Protein AF-0000000084986596 (afdb_homodimer)

Solvent-accessible surface area (backbone atoms only — not comparable to full-atom values): 40788 Å² total; per-residue (Å²): 70,68,64,52,49,47,31,69,56,69,35,67,42,30,62,68,53,48,14,64,75,69,70,44,53,62,66,57,46,50,54,54,50,50,54,34,36,76,72,42,49,28,40,78,75,45,69,48,71,80,78,77,75,69,92,58,93,64,82,66,45,54,24,35,29,71,33,40,79,55,36,28,26,33,6,26,28,46,56,96,50,27,42,31,39,27,33,22,34,72,68,61,53,74,77,42,74,51,74,44,78,50,62,91,86,61,51,71,64,58,54,51,47,51,52,53,51,51,51,51,52,46,41,63,74,64,73,60,57,74,86,40,46,65,26,32,6,39,21,32,57,54,70,61,37,37,74,71,61,60,36,48,71,52,63,88,51,65,43,55,55,76,59,33,48,61,50,22,69,75,70,72,44,55,51,45,74,46,47,34,58,52,25,42,42,50,20,41,48,71,54,45,37,88,89,47,85,47,69,40,27,33,36,28,35,40,52,38,59,62,56,48,38,26,32,29,54,79,72,32,80,50,42,41,70,65,54,46,20,28,35,52,40,58,29,36,46,33,73,80,44,58,75,25,84,88,78,69,45,36,10,25,35,35,66,51,52,17,42,48,37,47,23,52,54,45,47,73,48,64,34,70,82,56,22,44,49,50,29,70,72,61,51,96,53,95,63,68,56,21,53,46,40,47,59,66,52,45,78,55,74,31,66,54,56,50,50,52,49,44,57,22,26,52,44,46,44,32,36,52,50,34,48,40,28,42,49,18,50,65,32,39,33,39,38,41,70,42,65,72,19,63,68,52,44,50,51,44,51,59,48,31,56,76,76,43,54,70,73,62,53,69,27,54,46,68,54,69,68,47,77,90,52,49,16,46,16,6,26,38,48,25,44,46,60,55,32,34,71,48,47,68,98,70,66,66,52,48,48,31,69,56,69,37,70,41,31,61,67,54,49,15,64,75,68,70,45,53,61,66,54,46,50,53,55,50,49,54,33,35,76,70,40,49,28,40,78,76,45,68,48,73,79,80,79,72,70,91,59,92,64,81,65,45,54,23,34,28,72,33,41,77,56,37,28,27,33,6,26,29,46,56,96,48,28,43,29,38,27,33,20,35,70,67,61,54,74,78,40,72,50,72,46,78,52,63,90,86,62,52,72,64,58,54,50,49,51,51,52,51,53,49,52,52,46,40,62,73,62,72,62,58,76,87,41,45,64,26,30,6,39,20,32,56,54,69,62,38,38,74,72,61,62,35,48,68,54,60,87,50,66,42,55,56,76,58,32,48,61,50,22,70,74,69,70,43,56,50,45,74,44,48,33,57,54,25,43,42,50,19,40,47,73,57,45,38,89,89,47,86,47,69,40,28,32,37,30,36,40,49,40,59,61,58,49,36,28,32,30,54,79,71,32,79,50,42,41,70,62,53,46,20,28,36,52,41,57,29,35,46,34,73,80,44,59,76,24,85,88,79,70,45,37,9,25,36,34,67,52,53,18,42,47,37,46,22,51,54,45,46,74,47,62,34,71,83,54,22,44,49,47,29,70,73,61,50,97,54,96,62,68,57,21,54,45,42,46,62,67,51,46,77,54,73,30,64,55,56,51,51,52,47,45,54,23,25,52,45,46,44,32,37,50,51,32,47,42,28,42,49,18,48,66,33,39,34,38,39,42,71,44,65,71,17,62,67,52,46,50,53,44,51,58,46,31,57,77,76,44,54,71,72,62,53,70,28,54,45,69,54,70,67,48,78,90,53,50,16,45,16,8,27,38,48,25,44,46,60,54,31,34,71,49,46,68,97

Sequence (786 aa):
MQILKLLRQDGPTSRIDISRSLELTRAAVTIITNEMIESGILYKKGEVSTAGKKPTRGRKKVLIDINPNYKFTFGVVVDRGVVSVGLSNLNGEVLGKRSERLPDLFDVGRMLDSIINHVRDIKAESCLGSEQILGLGLCIPTRHFKELGVIQGDRQRMDFTALSEPLQKALGFPVVVEELVNSLALANIDFGYPEDKKPRNMVFVRYRKDITSSVIIDNQIYFGVHNRAAQFAHTVYDVQGDLCELCGQRGCVSTKISGAALTAQIDSIYSSEQTPILYSVLGDTSIAPGQRVLNEQQLFGDESIKRILAEASRYLAVAILNTVRMFDPEKIVFFGKMLENPALVDCVKQNLANYLDAETMSLLSVSKIKTKAIYLAGCSVAIRDLFIKKGALMQILKLLRQDGPTSRIDISRSLELTRAAVTIITNEMIESGILYKKGEVSTAGKKPTRGRKKVLIDINPNYKFTFGVVVDRGVVSVGLSNLNGEVLGKRSERLPDLFDVGRMLDSIINHVRDIKAESCLGSEQILGLGLCIPTRHFKELGVIQGDRQRMDFTALSEPLQKALGFPVVVEELVNSLALANIDFGYPEDKKPRNMVFVRYRKDITSSVIIDNQIYFGVHNRAAQFAHTVYDVQGDLCELCGQRGCVSTKISGAALTAQIDSIYSSEQTPILYSVLGDTSIAPGQRVLNEQQLFGDESIKRILAEASRYLAVAILNTVRMFDPEKIVFFGKMLENPALVDCVKQNLANYLDAETMSLLSVSKIKTKAIYLAGCSVAIRDLFIKKGAL

Structure (mmCIF, N/CA/C/O backbone):
data_AF-0000000084986596-model_v1
#
loop_
_entity.id
_entity.type
_entity.pdbx_description
1 polymer 'ROK family protein'
#
loop_
_atom_site.group_PDB
_atom_site.id
_atom_site.type_symbol
_atom_site.label_atom_id
_atom_site.label_alt_id
_atom_site.label_comp_id
_atom_site.label_asym_id
_atom_site.label_entity_id
_atom_site.label_seq_id
_atom_site.pdbx_PDB_ins_code
_atom_site.Cartn_x
_atom_site.Cartn_y
_atom_site.Cartn_z
_atom_site.occupancy
_atom_site.B_iso_or_equiv
_atom_site.auth_seq_id
_atom_site.auth_comp_id
_atom_site.auth_asym_id
_atom_site.auth_atom_id
_atom_site.pdbx_PDB_model_num
ATOM 1 N N . MET A 1 1 ? -22.609 -13.445 0.34 1 84.31 1 MET A N 1
ATOM 2 C CA . MET A 1 1 ? -21.266 -13.086 -0.103 1 84.31 1 MET A CA 1
ATOM 3 C C . MET A 1 1 ? -20.359 -12.836 1.09 1 84.31 1 MET A C 1
ATOM 5 O O . MET A 1 1 ? -19.297 -13.445 1.198 1 84.31 1 MET A O 1
ATOM 9 N N . GLN A 1 2 ? -20.812 -12.133 2.031 1 87.56 2 GLN A N 1
ATOM 10 C CA . GLN A 1 2 ? -19.969 -11.75 3.148 1 87.56 2 GLN A CA 1
ATOM 11 C C . GLN A 1 2 ? -19.641 -12.945 4.035 1 87.56 2 GLN A C 1
ATOM 13 O O . GLN A 1 2 ? -18.531 -13.062 4.551 1 87.56 2 GLN A O 1
ATOM 18 N N . ILE A 1 3 ? -20.578 -13.812 4.215 1 92.5 3 ILE A N 1
ATOM 19 C CA . ILE A 1 3 ? -20.359 -15.008 5.027 1 92.5 3 ILE A CA 1
ATOM 20 C C . ILE A 1 3 ? -19.312 -15.898 4.363 1 92.5 3 ILE A C 1
ATOM 22 O O . ILE A 1 3 ? -18.406 -16.406 5.027 1 92.5 3 ILE A O 1
ATOM 26 N N . LEU A 1 4 ? -19.391 -16.094 3.045 1 93.69 4 LEU A N 1
ATOM 27 C CA . LEU A 1 4 ? -18.438 -16.922 2.312 1 93.69 4 LEU A CA 1
ATOM 28 C C . LEU A 1 4 ? -17.031 -16.328 2.406 1 93.69 4 LEU A C 1
ATOM 30 O O . LEU A 1 4 ? -16.062 -17.078 2.578 1 93.69 4 LEU A O 1
ATOM 34 N N . LYS A 1 5 ? -17 -15.039 2.279 1 92.5 5 LYS A N 1
ATOM 35 C CA . LYS A 1 5 ? -15.711 -14.367 2.402 1 92.5 5 LYS A CA 1
ATOM 36 C C . LYS A 1 5 ? -15.094 -14.617 3.777 1 92.5 5 LYS A C 1
ATOM 38 O O . LYS A 1 5 ? -13.898 -14.898 3.887 1 92.5 5 LYS A O 1
ATOM 43 N N . LEU A 1 6 ? -15.938 -14.484 4.762 1 92.31 6 LEU A N 1
ATOM 44 C CA . LEU A 1 6 ? -15.484 -14.68 6.133 1 92.31 6 LEU A CA 1
ATOM 45 C C . LEU A 1 6 ? -14.977 -16.109 6.336 1 92.31 6 LEU A C 1
ATOM 47 O O . LEU A 1 6 ? -13.898 -16.312 6.887 1 92.31 6 LEU A O 1
ATOM 51 N N . LEU A 1 7 ? -15.742 -17.078 5.883 1 92.44 7 LEU A N 1
ATOM 52 C CA . LEU A 1 7 ? -15.375 -18.484 6.055 1 92.44 7 LEU A CA 1
ATOM 53 C C . LEU A 1 7 ? -14.117 -18.812 5.262 1 92.44 7 LEU A C 1
ATOM 55 O O . LEU A 1 7 ? -13.297 -19.625 5.699 1 92.44 7 LEU A O 1
ATOM 59 N N . ARG A 1 8 ? -14 -18.234 4.078 1 91.94 8 ARG A N 1
ATOM 60 C CA . ARG A 1 8 ? -12.812 -18.453 3.264 1 91.94 8 ARG A CA 1
ATOM 61 C C . ARG A 1 8 ? -11.562 -17.922 3.957 1 91.94 8 ARG A C 1
ATOM 63 O O . ARG A 1 8 ? -10.5 -18.547 3.9 1 91.94 8 ARG A O 1
ATOM 70 N N . GLN A 1 9 ? -11.695 -16.844 4.594 1 90.31 9 GLN A N 1
ATOM 71 C CA . GLN A 1 9 ? -10.578 -16.156 5.238 1 90.31 9 GLN A CA 1
ATOM 72 C C . GLN A 1 9 ? -10.258 -16.797 6.59 1 90.31 9 GLN A C 1
ATOM 74 O O . GLN A 1 9 ? -9.094 -17.047 6.906 1 90.31 9 GLN A O 1
ATOM 79 N N . ASP A 1 10 ? -11.289 -17.109 7.406 1 89.62 10 ASP A N 1
ATOM 80 C CA . ASP A 1 10 ? -11.07 -17.453 8.805 1 89.62 10 ASP A CA 1
ATOM 81 C C . ASP A 1 10 ? -11.234 -18.953 9.031 1 89.62 10 ASP A C 1
ATOM 83 O O . ASP A 1 10 ? -10.836 -19.484 10.07 1 89.62 10 ASP A O 1
ATOM 87 N N . GLY A 1 11 ? -11.727 -19.625 8.055 1 90.31 11 GLY A N 1
ATOM 88 C CA . GLY A 1 11 ? -12.016 -21.031 8.242 1 90.31 11 GLY A CA 1
ATOM 89 C C . GLY A 1 11 ? -13.32 -21.281 8.977 1 90.31 11 GLY A C 1
ATOM 90 O O . GLY A 1 11 ? -14.18 -20.406 9.039 1 90.31 11 GLY A O 1
ATOM 91 N N . PRO A 1 12 ? -13.461 -22.531 9.469 1 92 12 PRO A N 1
ATOM 92 C CA . PRO A 1 12 ? -14.695 -22.875 10.18 1 92 12 PRO A CA 1
ATOM 93 C C . PRO A 1 12 ? -15.016 -21.906 11.305 1 92 12 PRO A C 1
ATOM 95 O O . PRO A 1 12 ? -14.141 -21.594 12.125 1 92 12 PRO A O 1
ATOM 98 N N . THR A 1 13 ? -16.266 -21.406 11.336 1 93.31 13 THR A N 1
ATOM 99 C CA . THR A 1 13 ? -16.672 -20.344 12.258 1 93.31 13 THR A CA 1
ATOM 100 C C . THR A 1 13 ? -18.078 -20.609 12.789 1 93.31 13 THR A C 1
ATOM 102 O O . THR A 1 13 ? -18.922 -21.141 12.078 1 93.31 13 THR A O 1
ATOM 105 N N . SER A 1 14 ? -18.297 -20.219 14.039 1 94.31 14 SER A N 1
ATOM 106 C CA . SER A 1 14 ? -19.625 -20.375 14.617 1 94.31 14 SER A CA 1
ATOM 107 C C . SER A 1 14 ? -20.562 -19.281 14.156 1 94.31 14 SER A C 1
ATOM 109 O O . SER A 1 14 ? -20.109 -18.188 13.773 1 94.31 14 SER A O 1
ATOM 111 N N . ARG A 1 15 ? -21.844 -19.594 14.234 1 93.88 15 ARG A N 1
ATOM 112 C CA . ARG A 1 15 ? -22.844 -18.625 13.828 1 93.88 15 ARG A CA 1
ATOM 113 C C . ARG A 1 15 ? -22.75 -17.359 14.688 1 93.88 15 ARG A C 1
ATOM 115 O O . ARG A 1 15 ? -22.938 -16.25 14.188 1 93.88 15 ARG A O 1
ATOM 122 N N . ILE A 1 16 ? -22.453 -17.547 15.898 1 93.06 16 ILE A N 1
ATOM 123 C CA . ILE A 1 16 ? -22.344 -16.406 16.812 1 93.06 16 ILE A CA 1
ATOM 124 C C . ILE A 1 16 ? -21.172 -15.523 16.391 1 93.06 16 ILE A C 1
ATOM 126 O O . ILE A 1 16 ? -21.281 -14.297 16.375 1 93.06 16 ILE A O 1
ATOM 130 N N . ASP A 1 17 ? -20.141 -16.172 16.047 1 93.69 17 ASP A N 1
ATOM 131 C CA . ASP A 1 17 ? -18.953 -15.414 15.633 1 93.69 17 ASP A CA 1
ATOM 132 C C . ASP A 1 17 ? -19.188 -14.734 14.289 1 93.69 17 ASP A C 1
ATOM 134 O O . ASP A 1 17 ? -18.688 -13.625 14.055 1 93.69 17 ASP A O 1
ATOM 138 N N . ILE A 1 18 ? -19.859 -15.336 13.438 1 95.06 18 ILE A N 1
ATOM 139 C CA . ILE A 1 18 ? -20.219 -14.727 12.156 1 95.06 18 ILE A CA 1
ATOM 140 C C . ILE A 1 18 ? -21.047 -13.477 12.391 1 95.06 18 ILE A C 1
ATOM 142 O O . ILE A 1 18 ? -20.781 -12.422 11.797 1 95.06 18 ILE A O 1
ATOM 146 N N . SER A 1 19 ? -22.016 -13.617 13.219 1 94.31 19 SER A N 1
ATOM 147 C CA . SER A 1 19 ? -22.875 -12.492 13.562 1 94.31 19 SER A CA 1
ATOM 148 C C . SER A 1 19 ? -22.062 -11.32 14.102 1 94.31 19 SER A C 1
ATOM 150 O O . SER A 1 19 ? -22.266 -10.18 13.695 1 94.31 19 SER A O 1
ATOM 152 N N . ARG A 1 20 ? -21.188 -11.617 14.953 1 92.44 20 ARG A N 1
ATOM 153 C CA . ARG A 1 20 ? -20.344 -10.602 15.57 1 92.44 20 ARG A CA 1
ATOM 154 C C . ARG A 1 20 ? -19.438 -9.938 14.539 1 92.44 20 ARG A C 1
ATOM 156 O O . ARG A 1 20 ? -19.359 -8.711 14.469 1 92.44 20 ARG A O 1
ATOM 163 N N . SER A 1 21 ? -18.828 -10.734 13.719 1 91.94 21 SER A N 1
ATOM 164 C CA . SER A 1 21 ? -17.844 -10.25 12.766 1 91.94 21 SER A CA 1
ATOM 165 C C . SER A 1 21 ? -18.5 -9.414 11.672 1 91.94 21 SER A C 1
ATOM 167 O O . SER A 1 21 ? -17.922 -8.422 11.211 1 91.94 21 SER A O 1
ATOM 169 N N . LEU A 1 22 ? -19.656 -9.789 11.281 1 91.25 22 LEU A N 1
ATOM 170 C CA . LEU A 1 22 ? -20.297 -9.125 10.156 1 91.25 22 LEU A CA 1
ATOM 171 C C . LEU A 1 22 ? -21.328 -8.109 10.633 1 91.25 22 LEU A C 1
ATOM 173 O O . LEU A 1 22 ? -21.938 -7.402 9.828 1 91.25 22 LEU A O 1
ATOM 177 N N . GLU A 1 23 ? -21.5 -8.102 11.961 1 89.06 23 GLU A N 1
ATOM 178 C CA . GLU A 1 23 ? -22.469 -7.195 12.562 1 89.06 23 GLU A CA 1
ATOM 179 C C . GLU A 1 23 ? -23.875 -7.438 12 1 89.06 23 GLU A C 1
ATOM 181 O O . GLU A 1 23 ? -24.562 -6.496 11.594 1 89.06 23 GLU A O 1
ATOM 186 N N . LEU A 1 24 ? -24.203 -8.656 11.875 1 88.94 24 LEU A N 1
ATOM 187 C CA . LEU A 1 24 ? -25.531 -9.102 11.5 1 88.94 24 LEU A CA 1
ATOM 188 C C . LEU A 1 24 ? -26.281 -9.68 12.703 1 88.94 24 LEU A C 1
ATOM 190 O O . LEU A 1 24 ? -25.656 -10.094 13.68 1 88.94 24 LEU A O 1
ATOM 194 N N . THR A 1 25 ? -27.531 -9.648 12.617 1 91.88 25 THR A N 1
ATOM 195 C CA . THR A 1 25 ? -28.297 -10.258 13.695 1 91.88 25 THR A CA 1
ATOM 196 C C . THR A 1 25 ? -28.156 -11.781 13.68 1 91.88 25 THR A C 1
ATOM 198 O O . THR A 1 25 ? -27.938 -12.375 12.625 1 91.88 25 THR A O 1
ATOM 201 N N . ARG A 1 26 ? -28.281 -12.336 14.812 1 92.81 26 ARG A N 1
ATOM 202 C CA . ARG A 1 26 ? -28.188 -13.789 14.945 1 92.81 26 ARG A CA 1
ATOM 203 C C . ARG A 1 26 ? -29.266 -14.484 14.117 1 92.81 26 ARG A C 1
ATOM 205 O O . ARG A 1 26 ? -29.016 -15.523 13.5 1 92.81 26 ARG A O 1
ATOM 212 N N . ALA A 1 27 ? -30.375 -13.93 14.109 1 94.06 27 ALA A N 1
ATOM 213 C CA . ALA A 1 27 ? -31.484 -14.5 13.352 1 94.06 27 ALA A CA 1
ATOM 214 C C . ALA A 1 27 ? -31.188 -14.516 11.859 1 94.06 27 ALA A C 1
ATOM 216 O O . ALA A 1 27 ? -31.422 -15.516 11.18 1 94.06 27 ALA A O 1
ATOM 217 N N . ALA A 1 28 ? -30.672 -13.461 11.406 1 93.88 28 ALA A N 1
ATOM 218 C CA . ALA A 1 28 ? -30.328 -13.344 9.992 1 93.88 28 ALA A CA 1
ATOM 219 C C . ALA A 1 28 ? -29.266 -14.359 9.602 1 93.88 28 ALA A C 1
ATOM 221 O O . ALA A 1 28 ? -29.375 -15.023 8.57 1 93.88 28 ALA A O 1
ATOM 222 N N . VAL A 1 29 ? -28.312 -14.461 10.453 1 95.88 29 VAL A N 1
ATOM 223 C CA . VAL A 1 29 ? -27.219 -15.398 10.195 1 95.88 29 VAL A CA 1
ATOM 224 C C . VAL A 1 29 ? -27.766 -16.828 10.164 1 95.88 29 VAL A C 1
ATOM 226 O O . VAL A 1 29 ? -27.391 -17.625 9.289 1 95.88 29 VAL A O 1
ATOM 229 N N . THR A 1 30 ? -28.625 -17.109 11.047 1 94.5 30 THR A N 1
ATOM 230 C CA . THR A 1 30 ? -29.203 -18.438 11.125 1 94.5 30 THR A CA 1
ATOM 231 C C . THR A 1 30 ? -30 -18.766 9.867 1 94.5 30 THR A C 1
ATOM 233 O O . THR A 1 30 ? -29.844 -19.844 9.289 1 94.5 30 THR A O 1
ATOM 236 N N . ILE A 1 31 ? -30.766 -17.844 9.438 1 96 31 ILE A N 1
ATOM 237 C CA . ILE A 1 31 ? -31.594 -18.047 8.258 1 96 31 ILE A CA 1
ATOM 238 C C . ILE A 1 31 ? -30.719 -18.25 7.027 1 96 31 ILE A C 1
ATOM 240 O O . ILE A 1 31 ? -30.891 -19.219 6.285 1 96 31 ILE A O 1
ATOM 244 N N . ILE A 1 32 ? -29.766 -17.422 6.855 1 95.12 32 ILE A N 1
ATOM 245 C CA . ILE A 1 32 ? -28.922 -17.438 5.672 1 95.12 32 ILE A CA 1
ATOM 246 C C . ILE A 1 32 ? -28.062 -18.703 5.664 1 95.12 32 ILE A C 1
ATOM 248 O O . ILE A 1 32 ? -27.953 -19.375 4.637 1 95.12 32 ILE A O 1
ATOM 252 N N . THR A 1 33 ? -27.562 -19.047 6.805 1 95.5 33 THR A N 1
ATOM 253 C CA . THR A 1 33 ? -26.672 -20.203 6.859 1 95.5 33 THR A CA 1
ATOM 254 C C . THR A 1 33 ? -27.469 -21.5 6.684 1 95.5 33 THR A C 1
ATOM 256 O O . THR A 1 33 ? -26.984 -22.453 6.07 1 95.5 33 THR A O 1
ATOM 259 N N . ASN A 1 34 ? -28.625 -21.5 7.195 1 95.5 34 ASN A N 1
ATOM 260 C CA . ASN A 1 34 ? -29.453 -22.688 7 1 95.5 34 ASN A CA 1
ATOM 261 C C . ASN A 1 34 ? -29.797 -22.891 5.527 1 95.5 34 ASN A C 1
ATOM 263 O O . ASN A 1 34 ? -29.781 -24.016 5.031 1 95.5 34 ASN A O 1
ATOM 267 N N . GLU A 1 35 ? -30.094 -21.891 4.895 1 95.81 35 GLU A N 1
ATOM 268 C CA . GLU A 1 35 ? -30.375 -21.969 3.463 1 95.81 35 GLU A CA 1
ATOM 269 C C . GLU A 1 35 ? -29.156 -22.469 2.691 1 95.81 35 GLU A C 1
ATOM 271 O O . GLU A 1 35 ? -29.297 -23.297 1.785 1 95.81 35 GLU A O 1
ATOM 276 N N . MET A 1 36 ? -28.031 -22.062 3.066 1 95.94 36 MET A N 1
ATOM 277 C CA . MET A 1 36 ? -26.797 -22.422 2.389 1 95.94 36 MET A CA 1
ATOM 278 C C . MET A 1 36 ? -26.422 -23.875 2.691 1 95.94 36 MET A C 1
ATOM 280 O O . MET A 1 36 ? -25.859 -24.562 1.843 1 95.94 36 MET A O 1
ATOM 284 N N . ILE A 1 37 ? -26.766 -24.328 3.85 1 95.56 37 ILE A N 1
ATOM 285 C CA . ILE A 1 37 ? -26.516 -25.703 4.223 1 95.56 37 ILE A CA 1
ATOM 286 C C . ILE A 1 37 ? -27.453 -26.625 3.449 1 95.56 37 ILE A C 1
ATOM 288 O O . ILE A 1 37 ? -27.031 -27.672 2.934 1 95.56 37 ILE A O 1
ATOM 292 N N . GLU A 1 38 ? -28.641 -26.219 3.369 1 95.69 38 GLU A N 1
ATOM 293 C CA . GLU A 1 38 ? -29.625 -27 2.639 1 95.69 38 GLU A CA 1
ATOM 294 C C . GLU A 1 38 ? -29.266 -27.125 1.164 1 95.69 38 GLU A C 1
ATOM 296 O O . GLU A 1 38 ? -29.5 -28.156 0.542 1 95.69 38 GLU A O 1
ATOM 301 N N . SER A 1 39 ? -28.656 -26.109 0.669 1 95.31 39 SER A N 1
ATOM 302 C CA . SER A 1 39 ? -28.281 -26.094 -0.739 1 95.31 39 SER A CA 1
ATOM 303 C C . SER A 1 39 ? -26.938 -26.797 -0.949 1 95.31 39 SER A C 1
ATOM 305 O O . SER A 1 39 ? -26.469 -26.906 -2.082 1 95.31 39 SER A O 1
ATOM 307 N N . GLY A 1 40 ? -26.234 -27.172 0.107 1 95.25 40 GLY A N 1
ATOM 308 C CA . GLY A 1 40 ? -24.969 -27.906 0.02 1 95.25 40 GLY A CA 1
ATOM 309 C C . GLY A 1 40 ? -23.766 -27 -0.045 1 95.25 40 GLY A C 1
ATOM 310 O O . GLY A 1 40 ? -22.625 -27.484 -0.158 1 95.25 40 GLY A O 1
ATOM 311 N N . ILE A 1 41 ? -23.938 -25.703 0.02 1 96.5 41 ILE A N 1
ATOM 312 C CA . ILE A 1 41 ? -22.859 -24.734 -0.079 1 96.5 41 ILE A CA 1
ATOM 313 C C . ILE A 1 41 ? -22.016 -24.766 1.193 1 96.5 41 ILE A C 1
ATOM 315 O O . ILE A 1 41 ? -20.781 -24.719 1.131 1 96.5 41 ILE A O 1
ATOM 319 N N . LEU A 1 42 ? -22.688 -24.797 2.324 1 96.56 42 LEU A N 1
ATOM 320 C CA . LEU A 1 42 ? -22.047 -24.906 3.631 1 96.56 42 LEU A CA 1
ATOM 321 C C . LEU A 1 42 ? -22.328 -26.266 4.266 1 96.56 42 LEU A C 1
ATOM 323 O O . LEU A 1 42 ? -23.219 -26.984 3.814 1 96.56 42 LEU A O 1
ATOM 327 N N . TYR A 1 43 ? -21.531 -26.609 5.262 1 95.25 43 TYR A N 1
ATOM 328 C CA . TYR A 1 43 ? -21.766 -27.812 6.047 1 95.25 43 TYR A CA 1
ATOM 329 C C . TYR A 1 43 ? -21.359 -27.609 7.5 1 95.25 43 TYR A C 1
ATOM 331 O O . TYR A 1 43 ? -20.594 -26.688 7.809 1 95.25 43 TYR A O 1
ATOM 339 N N . LYS A 1 44 ? -21.875 -28.453 8.32 1 93.69 44 LYS A N 1
ATOM 340 C CA . LYS A 1 44 ? -21.5 -28.422 9.734 1 93.69 44 LYS A CA 1
ATOM 341 C C . LYS A 1 44 ? -20.234 -29.234 9.984 1 93.69 44 LYS A C 1
ATOM 343 O O . LYS A 1 44 ? -20.188 -30.422 9.688 1 93.69 44 LYS A O 1
ATOM 348 N N . LYS A 1 45 ? -19.094 -28.594 10.258 1 87.06 45 LYS A N 1
ATOM 349 C CA . LYS A 1 45 ? -17.812 -29.266 10.438 1 87.06 45 LYS A CA 1
ATOM 350 C C . LYS A 1 45 ? -17.719 -29.938 11.805 1 87.06 45 LYS A C 1
ATOM 352 O O . LYS A 1 45 ? -17.047 -30.953 11.953 1 87.06 45 LYS A O 1
ATOM 357 N N . GLY A 1 46 ? -18.281 -29.5 12.836 1 79.25 46 GLY A N 1
ATOM 358 C CA . GLY A 1 46 ? -18.234 -30.094 14.156 1 79.25 46 GLY A CA 1
ATOM 359 C C . GLY A 1 46 ? -18.5 -29.094 15.273 1 79.25 46 GLY A C 1
ATOM 360 O O . GLY A 1 46 ? -18.953 -27.984 15.016 1 79.25 46 GLY A O 1
ATOM 361 N N . GLU A 1 47 ? -18.438 -29.766 16.484 1 69.75 47 GLU A N 1
ATOM 362 C CA . GLU A 1 47 ? -18.703 -28.969 17.672 1 69.75 47 GLU A CA 1
ATOM 363 C C . GLU A 1 47 ? -17.422 -28.672 18.438 1 69.75 47 GLU A C 1
ATOM 365 O O . GLU A 1 47 ? -16.5 -29.5 18.469 1 69.75 47 GLU A O 1
ATOM 370 N N . VAL A 1 48 ? -16.953 -27.453 18.5 1 63.94 48 VAL A N 1
ATOM 371 C CA . VAL A 1 48 ? -15.789 -27.125 19.328 1 63.94 48 VAL A CA 1
ATOM 372 C C . VAL A 1 48 ? -16.234 -26.766 20.734 1 63.94 48 VAL A C 1
ATOM 374 O O . VAL A 1 48 ? -17.234 -26.047 20.922 1 63.94 48 VAL A O 1
ATOM 377 N N . SER A 1 49 ? -15.508 -27.547 21.703 1 54.94 49 SER A N 1
ATOM 378 C CA . SER A 1 49 ? -15.758 -27.219 23.109 1 54.94 49 SER A CA 1
ATOM 379 C C . SER A 1 49 ? -15.102 -25.906 23.5 1 54.94 49 SER A C 1
ATOM 381 O O . SER A 1 49 ? -14.039 -25.547 22.984 1 54.94 49 SER A O 1
ATOM 383 N N . THR A 1 50 ? -15.602 -24.953 23.844 1 47.22 50 THR A N 1
ATOM 384 C CA . THR A 1 50 ? -14.914 -23.781 24.375 1 47.22 50 THR A CA 1
ATOM 385 C C . THR A 1 50 ? -13.914 -24.188 25.453 1 47.22 50 THR A C 1
ATOM 387 O O . THR A 1 50 ? -14.281 -24.828 26.438 1 47.22 50 THR A O 1
ATOM 390 N N . ALA A 1 51 ? -12.531 -24.359 25.109 1 40.97 51 ALA A N 1
ATOM 391 C CA . ALA A 1 51 ? -11.484 -24.828 26.016 1 40.97 51 ALA A CA 1
ATOM 392 C C . ALA A 1 51 ? -11.633 -24.219 27.406 1 40.97 51 ALA A C 1
ATOM 394 O O . ALA A 1 51 ? -11.031 -24.703 28.359 1 40.97 51 ALA A O 1
ATOM 395 N N . GLY A 1 52 ? -11.508 -22.984 27.672 1 36.03 52 GLY A N 1
ATOM 396 C CA . GLY A 1 52 ? -11.156 -22.453 28.969 1 36.03 52 GLY A CA 1
ATOM 397 C C . GLY A 1 52 ? -12.008 -23.031 30.094 1 36.03 52 GLY A C 1
ATOM 398 O O . GLY A 1 52 ? -11.492 -23.406 31.156 1 36.03 52 GLY A O 1
ATOM 399 N N . LYS A 1 53 ? -13.047 -22.219 30.766 1 39.66 53 LYS A N 1
ATOM 400 C CA . LYS A 1 53 ? -13.516 -22.391 32.125 1 39.66 53 LYS A CA 1
ATOM 401 C C . LYS A 1 53 ? -14.031 -23.812 32.375 1 39.66 53 LYS A C 1
ATOM 403 O O . LYS A 1 53 ? -14.297 -24.547 31.406 1 39.66 53 LYS A O 1
ATOM 408 N N . LYS A 1 54 ? -14.5 -24.031 33.562 1 39.06 54 LYS A N 1
ATOM 409 C CA . LYS A 1 54 ? -15.133 -25.172 34.219 1 39.06 54 LYS A CA 1
ATOM 410 C C . LYS A 1 54 ? -16 -25.953 33.25 1 39.06 54 LYS A C 1
ATOM 412 O O . LYS A 1 54 ? -16.609 -25.391 32.344 1 39.06 54 LYS A O 1
ATOM 417 N N . PRO A 1 55 ? -15.812 -27.25 33.188 1 41.47 55 PRO A N 1
ATOM 418 C CA . PRO A 1 55 ? -16.766 -28.156 32.531 1 41.47 55 PRO A CA 1
ATOM 419 C C . PRO A 1 55 ? -18.188 -27.609 32.531 1 41.47 55 PRO A C 1
ATOM 421 O O . PRO A 1 55 ? -19.156 -28.375 32.5 1 41.47 55 PRO A O 1
ATOM 424 N N . THR A 1 56 ? -18.438 -26.344 32.938 1 41.22 56 THR A N 1
ATOM 425 C CA . THR A 1 56 ? -19.844 -26.016 33.062 1 41.22 56 THR A CA 1
ATOM 426 C C . THR A 1 56 ? -20.578 -26.234 31.734 1 41.22 56 THR A C 1
ATOM 428 O O . THR A 1 56 ? -19.953 -26.25 30.672 1 41.22 56 THR A O 1
ATOM 431 N N . ARG A 1 57 ? -21.969 -26.406 31.766 1 42.34 57 ARG A N 1
ATOM 432 C CA . ARG A 1 57 ? -23.047 -26.547 30.781 1 42.34 57 ARG A CA 1
ATOM 433 C C . ARG A 1 57 ? -22.828 -25.609 29.594 1 42.34 57 ARG A C 1
ATOM 435 O O . ARG A 1 57 ? -23.453 -24.562 29.516 1 42.34 57 ARG A O 1
ATOM 442 N N . GLY A 1 58 ? -21.641 -25.234 29.328 1 47.53 58 GLY A N 1
ATOM 443 C CA . GLY A 1 58 ? -21.594 -24.219 28.281 1 47.53 58 GLY A CA 1
ATOM 444 C C . GLY A 1 58 ? -21.891 -24.781 26.906 1 47.53 58 GLY A C 1
ATOM 445 O O . GLY A 1 58 ? -21.531 -25.906 26.594 1 47.53 58 GLY A O 1
ATOM 446 N N . ARG A 1 59 ? -22.969 -24.406 26.188 1 55.06 59 ARG A N 1
ATOM 447 C CA . ARG A 1 59 ? -23.5 -24.734 24.859 1 55.06 59 ARG A CA 1
ATOM 448 C C . ARG A 1 59 ? -22.391 -24.859 23.828 1 55.06 59 ARG A C 1
ATOM 450 O O . ARG A 1 59 ? -21.531 -24 23.734 1 55.06 59 ARG A O 1
ATOM 457 N N . LYS A 1 60 ? -22.094 -26.016 23.375 1 66.06 60 LYS A N 1
ATOM 458 C CA . LYS A 1 60 ? -21.203 -26.406 22.281 1 66.06 60 LYS A CA 1
ATOM 459 C C . LYS A 1 60 ? -21.484 -25.594 21.031 1 66.06 60 LYS A C 1
ATOM 461 O O . LYS A 1 60 ? -22.641 -25.422 20.641 1 66.06 60 LYS A O 1
ATOM 466 N N . LYS A 1 61 ? -20.453 -24.719 20.578 1 81.06 61 LYS A N 1
ATOM 467 C CA . LYS A 1 61 ? -20.625 -23.922 19.359 1 81.06 61 LYS A CA 1
ATOM 468 C C . LYS A 1 61 ? -20.422 -24.766 18.109 1 81.06 61 LYS A C 1
ATOM 470 O O . LYS A 1 61 ? -19.438 -25.5 18 1 81.06 61 LYS A O 1
ATOM 475 N N . VAL A 1 62 ? -21.484 -24.969 17.344 1 90 62 VAL A N 1
ATOM 476 C CA . VAL A 1 62 ? -21.406 -25.656 16.062 1 90 62 VAL A CA 1
ATOM 477 C C . VAL A 1 62 ? -20.672 -24.797 15.047 1 90 62 VAL A C 1
ATOM 479 O O . VAL A 1 62 ? -21.031 -23.641 14.836 1 90 62 VAL A O 1
ATOM 482 N N . LEU A 1 63 ? -19.578 -25.391 14.477 1 94.62 63 LEU A N 1
ATOM 483 C CA . LEU A 1 63 ? -18.844 -24.672 13.453 1 94.62 63 LEU A CA 1
ATOM 484 C C . LEU A 1 63 ? -19.375 -24.984 12.062 1 94.62 63 LEU A C 1
ATOM 486 O O . LEU A 1 63 ? -19.734 -26.141 11.781 1 94.62 63 LEU A O 1
ATOM 490 N N . ILE A 1 64 ? -19.484 -23.984 11.266 1 95.31 64 ILE A N 1
ATOM 491 C CA . ILE A 1 64 ? -19.891 -24.172 9.875 1 95.31 64 ILE A CA 1
ATOM 492 C C . ILE A 1 64 ? -18.75 -23.734 8.953 1 95.31 64 ILE A C 1
ATOM 494 O O . ILE A 1 64 ? -17.938 -22.891 9.312 1 95.31 64 ILE A O 1
ATOM 498 N N . ASP A 1 65 ? -18.688 -24.391 7.789 1 95.44 65 ASP A N 1
ATOM 499 C CA . ASP A 1 65 ? -17.656 -24.078 6.801 1 95.44 65 ASP A CA 1
ATOM 500 C C . ASP A 1 65 ? -18.172 -24.328 5.379 1 95.44 65 ASP A C 1
ATOM 502 O O . ASP A 1 65 ? -19.266 -24.859 5.191 1 95.44 65 ASP A O 1
ATOM 506 N N . ILE A 1 66 ? -17.406 -23.844 4.457 1 95.56 66 ILE A N 1
ATOM 507 C CA . ILE A 1 66 ? -17.719 -24.078 3.051 1 95.56 66 ILE A CA 1
ATOM 508 C C . ILE A 1 66 ? -17.547 -25.547 2.713 1 95.56 66 ILE A C 1
ATOM 510 O O . ILE A 1 66 ? -16.562 -26.172 3.129 1 95.56 66 ILE A O 1
ATOM 514 N N . ASN A 1 67 ? -18.562 -26.156 2.08 1 96.12 67 ASN A N 1
ATOM 515 C CA . ASN A 1 67 ? -18.422 -27.5 1.558 1 96.12 67 ASN A CA 1
ATOM 516 C C . ASN A 1 67 ? -17.375 -27.578 0.445 1 96.12 67 ASN A C 1
ATOM 518 O O . ASN A 1 67 ? -17.594 -27.047 -0.647 1 96.12 67 ASN A O 1
ATOM 522 N N . PRO A 1 68 ? -16.25 -28.25 0.68 1 95.25 68 PRO A N 1
ATOM 523 C CA . PRO A 1 68 ? -15.188 -28.234 -0.322 1 95.25 68 PRO A CA 1
ATOM 524 C C . PRO A 1 68 ? -15.594 -28.906 -1.631 1 95.25 68 PRO A C 1
ATOM 526 O O . PRO A 1 68 ? -15.023 -28.609 -2.686 1 95.25 68 PRO A O 1
ATOM 529 N N . ASN A 1 69 ? -16.609 -29.766 -1.601 1 95.75 69 ASN A N 1
ATOM 530 C CA . ASN A 1 69 ? -16.984 -30.547 -2.777 1 95.75 69 ASN A CA 1
ATOM 531 C C . ASN A 1 69 ? -18.281 -30.031 -3.395 1 95.75 69 ASN A C 1
ATOM 533 O O . ASN A 1 69 ? -18.938 -30.734 -4.16 1 95.75 69 ASN A O 1
ATOM 537 N N . TYR A 1 70 ? -18.641 -28.812 -2.971 1 96.38 70 TYR A N 1
ATOM 538 C CA . TYR A 1 70 ? -19.828 -28.219 -3.576 1 96.38 70 TYR A CA 1
ATOM 539 C C . TYR A 1 70 ? -19.625 -28.016 -5.074 1 96.38 70 TYR A C 1
ATOM 541 O O . TYR A 1 70 ? -20.547 -28.234 -5.863 1 96.38 70 TYR A O 1
ATOM 549 N N . LYS A 1 71 ? -18.547 -27.562 -5.449 1 97.31 71 LYS A N 1
ATOM 550 C CA . LYS A 1 71 ? -18.156 -27.344 -6.84 1 97.31 71 LYS A CA 1
ATOM 551 C C . LYS A 1 71 ? -16.672 -27.641 -7.043 1 97.31 71 LYS A C 1
ATOM 553 O O . LYS A 1 71 ? -15.914 -27.75 -6.078 1 97.31 71 LYS A O 1
ATOM 558 N N . PHE A 1 72 ? -16.344 -27.797 -8.281 1 97.75 72 PHE A N 1
ATOM 559 C CA . PHE A 1 72 ? -14.961 -28.016 -8.688 1 97.75 72 PHE A CA 1
ATOM 560 C C . PHE A 1 72 ? -14.523 -26.953 -9.695 1 97.75 72 PHE A C 1
ATOM 562 O O . PHE A 1 72 ? -15.352 -26.375 -10.398 1 97.75 72 PHE A O 1
ATOM 569 N N . THR A 1 73 ? -13.258 -26.703 -9.719 1 98.19 73 THR A N 1
ATOM 5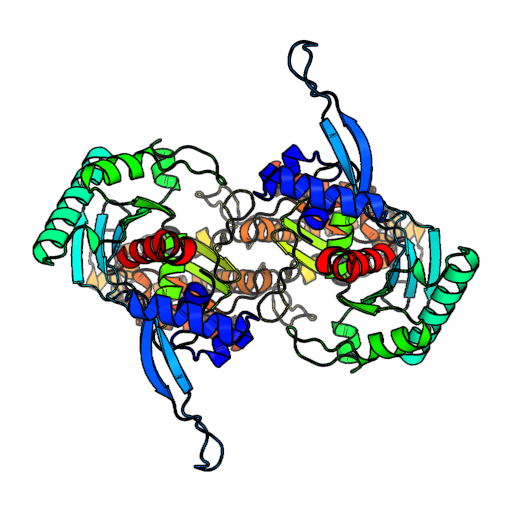70 C CA . THR A 1 73 ? -12.758 -25.641 -10.594 1 98.19 73 THR A CA 1
ATOM 571 C C . THR A 1 73 ? -11.5 -26.094 -11.328 1 98.19 73 THR A C 1
ATOM 573 O O . THR A 1 73 ? -10.656 -26.781 -10.758 1 98.19 73 THR A O 1
ATOM 576 N N . PHE A 1 74 ? -11.43 -25.656 -12.57 1 98.56 74 PHE A N 1
ATOM 577 C CA . PHE A 1 74 ? -10.188 -25.812 -13.32 1 98.56 74 PHE A CA 1
ATOM 578 C C . PHE A 1 74 ? -9.273 -24.609 -13.125 1 98.56 74 PHE A C 1
ATOM 580 O O . PHE A 1 74 ? -9.734 -23.469 -13.102 1 98.56 74 PHE A O 1
ATOM 587 N N . GLY A 1 75 ? -8.023 -24.859 -12.906 1 98.75 75 GLY A N 1
ATOM 588 C CA . GLY A 1 75 ? -6.969 -23.859 -12.938 1 98.75 75 GLY A CA 1
ATOM 589 C C . GLY A 1 75 ? -5.941 -24.109 -14.023 1 98.75 75 GLY A C 1
ATOM 590 O O . GLY A 1 75 ? -5.492 -25.25 -14.211 1 98.75 75 GLY A O 1
ATOM 591 N N . VAL A 1 76 ? -5.59 -23.047 -14.75 1 98.5 76 VAL A N 1
ATOM 592 C CA . VAL A 1 76 ? -4.613 -23.156 -15.828 1 98.5 76 VAL A CA 1
ATOM 593 C C . VAL A 1 76 ? -3.553 -22.062 -15.68 1 98.5 76 VAL A C 1
ATOM 595 O O . VAL A 1 76 ? -3.881 -20.906 -15.438 1 98.5 76 VAL A O 1
ATOM 598 N N . VAL A 1 77 ? -2.336 -22.438 -15.789 1 97.38 77 VAL A N 1
ATOM 599 C CA . VAL A 1 77 ? -1.225 -21.5 -15.836 1 97.38 77 VAL A CA 1
ATOM 600 C C . VAL A 1 77 ? -0.418 -21.703 -17.109 1 97.38 77 VAL A C 1
ATOM 602 O O . VAL A 1 77 ? -0.076 -22.844 -17.453 1 97.38 77 VAL A O 1
ATOM 605 N N . VAL A 1 78 ? -0.262 -20.656 -17.828 1 94.5 78 VAL A N 1
ATOM 606 C CA . VAL A 1 78 ? 0.654 -20.672 -18.969 1 94.5 78 VAL A CA 1
ATOM 607 C C . VAL A 1 78 ? 1.885 -19.828 -18.641 1 94.5 78 VAL A C 1
ATOM 609 O O . VAL A 1 78 ? 1.783 -18.609 -18.469 1 94.5 78 VAL A O 1
ATOM 612 N N . ASP A 1 79 ? 2.99 -20.531 -18.547 1 89.62 79 ASP A N 1
ATOM 613 C CA . ASP A 1 79 ? 4.23 -19.844 -18.203 1 89.62 79 ASP A CA 1
ATOM 614 C C . ASP A 1 79 ? 5.422 -20.469 -18.922 1 89.62 79 ASP A C 1
ATOM 616 O O . ASP A 1 79 ? 5.656 -21.672 -18.797 1 89.62 79 ASP A O 1
ATOM 620 N N . ARG A 1 80 ? 6.203 -19.672 -19.672 1 83.56 80 ARG A N 1
ATOM 621 C CA . ARG A 1 80 ? 7.422 -20.062 -20.375 1 83.56 80 ARG A CA 1
ATOM 622 C C . ARG A 1 80 ? 7.176 -21.266 -21.266 1 83.56 80 ARG A C 1
ATOM 624 O O . ARG A 1 80 ? 7.91 -22.25 -21.219 1 83.56 80 ARG A O 1
ATOM 631 N N . GLY A 1 81 ? 6.09 -21.234 -21.891 1 86.12 81 GLY A N 1
ATOM 632 C CA . GLY A 1 81 ? 5.781 -22.234 -22.891 1 86.12 81 GLY A CA 1
ATOM 633 C C . GLY A 1 81 ? 5.188 -23.5 -22.297 1 86.12 81 GLY A C 1
ATOM 634 O O . GLY A 1 81 ? 4.98 -24.484 -23.016 1 86.12 81 GLY A O 1
ATOM 635 N N . VAL A 1 82 ? 4.965 -23.531 -21.094 1 91.81 82 VAL A N 1
ATOM 636 C CA . VAL A 1 82 ? 4.371 -24.703 -20.453 1 91.81 82 VAL A CA 1
ATOM 637 C C . VAL A 1 82 ? 2.926 -24.406 -20.062 1 91.81 82 VAL A C 1
ATOM 639 O O . VAL A 1 82 ? 2.648 -23.375 -19.438 1 91.81 82 VAL A O 1
ATOM 642 N N . VAL A 1 83 ? 2.049 -25.25 -20.469 1 96 83 VAL A N 1
ATOM 643 C CA . VAL A 1 83 ? 0.65 -25.203 -20.047 1 96 83 VAL A CA 1
ATOM 644 C C . VAL A 1 83 ? 0.412 -26.188 -18.922 1 96 83 VAL A C 1
ATOM 646 O O . VAL A 1 83 ? 0.629 -27.391 -19.078 1 96 83 VAL A O 1
ATOM 649 N N . SER A 1 84 ? 0.07 -25.719 -17.766 1 97.38 84 SER A N 1
ATOM 650 C CA . SER A 1 84 ? -0.261 -26.531 -16.609 1 97.38 84 SER A CA 1
ATOM 651 C C . SER A 1 84 ? -1.745 -26.438 -16.266 1 97.38 84 SER A C 1
ATOM 653 O O . SER A 1 84 ? -2.262 -25.359 -16.016 1 97.38 84 SER A O 1
ATOM 655 N N . VAL A 1 85 ? -2.414 -27.578 -16.266 1 98.44 85 VAL A N 1
ATOM 656 C CA . VAL A 1 85 ? -3.85 -27.641 -16.016 1 98.44 85 VAL A CA 1
ATOM 657 C C . VAL A 1 85 ? -4.125 -28.531 -14.805 1 98.44 85 VAL A C 1
ATOM 659 O O . VAL A 1 85 ? -3.498 -29.578 -14.648 1 98.44 85 VAL A O 1
ATOM 662 N N . GLY A 1 86 ? -4.996 -28.031 -13.945 1 98.25 86 GLY A N 1
ATOM 663 C CA . GLY A 1 86 ? -5.414 -28.828 -12.805 1 98.25 86 GLY A CA 1
ATOM 664 C C . GLY A 1 86 ? -6.879 -28.656 -12.461 1 98.25 86 GLY A C 1
ATOM 665 O O . GLY A 1 86 ? -7.484 -27.641 -12.797 1 98.25 86 GLY A O 1
ATOM 666 N N . LEU A 1 87 ? -7.434 -29.688 -11.883 1 98.5 87 LEU A N 1
ATOM 667 C CA . LEU A 1 87 ? -8.789 -29.688 -11.344 1 98.5 87 LEU A CA 1
ATOM 668 C C . LEU A 1 87 ? -8.773 -29.844 -9.828 1 98.5 87 LEU A C 1
ATOM 670 O O . LEU A 1 87 ? -8.125 -30.75 -9.305 1 98.5 87 LEU A O 1
ATOM 674 N N . SER A 1 88 ? -9.43 -28.906 -9.148 1 97.38 88 SER A N 1
ATOM 675 C CA . SER A 1 88 ? -9.469 -29 -7.695 1 97.38 88 SER A CA 1
ATOM 676 C C . SER A 1 88 ? -10.867 -28.75 -7.16 1 97.38 88 SER A C 1
ATOM 678 O O . SER A 1 88 ? -11.734 -28.234 -7.879 1 97.38 88 SER A O 1
ATOM 680 N N . ASN A 1 89 ? -11.094 -29.172 -5.941 1 97.25 89 ASN A N 1
ATOM 681 C CA . ASN A 1 89 ? -12.289 -28.719 -5.25 1 97.25 89 ASN A CA 1
ATOM 682 C C . ASN A 1 89 ? -12.094 -27.328 -4.645 1 97.25 89 ASN A C 1
ATOM 684 O O . ASN A 1 89 ? -11.109 -26.641 -4.941 1 97.25 89 ASN A O 1
ATOM 688 N N . LEU A 1 90 ? -13 -26.875 -3.797 1 96.38 90 LEU A N 1
ATOM 689 C CA . LEU A 1 90 ? -13.008 -25.484 -3.318 1 96.38 90 LEU A CA 1
ATOM 690 C C . LEU A 1 90 ? -11.938 -25.281 -2.254 1 96.38 90 LEU A C 1
ATOM 692 O O . LEU A 1 90 ? -11.617 -24.141 -1.9 1 96.38 90 LEU A O 1
ATOM 696 N N . ASN A 1 91 ? -11.289 -26.344 -1.778 1 93.19 91 ASN A N 1
ATOM 697 C CA . ASN A 1 91 ? -10.219 -26.25 -0.788 1 93.19 91 ASN A CA 1
ATOM 698 C C . ASN A 1 91 ? -8.852 -26.484 -1.415 1 93.19 91 ASN A C 1
ATOM 700 O O . ASN A 1 91 ? -7.844 -26.562 -0.708 1 93.19 91 ASN A O 1
ATOM 704 N N . GLY A 1 92 ? -8.828 -26.719 -2.68 1 93.69 92 GLY A N 1
ATOM 705 C CA . GLY A 1 92 ? -7.555 -26.875 -3.363 1 93.69 92 GLY A CA 1
ATOM 706 C C . GLY A 1 92 ? -7.086 -28.312 -3.443 1 93.69 92 GLY A C 1
ATOM 707 O O . GLY A 1 92 ? -5.953 -28.578 -3.846 1 93.69 92 GLY A O 1
ATOM 708 N N . GLU A 1 93 ? -7.887 -29.219 -2.988 1 94.69 93 GLU A N 1
ATOM 709 C CA . GLU A 1 93 ? -7.547 -30.625 -3.18 1 94.69 93 GLU A CA 1
ATOM 710 C C . GLU A 1 93 ? -7.59 -31 -4.656 1 94.69 93 GLU A C 1
ATOM 712 O O . GLU A 1 93 ? -8.617 -30.828 -5.316 1 94.69 93 GLU A O 1
ATOM 717 N N . VAL A 1 94 ? -6.539 -31.625 -5.109 1 94.94 94 VAL A N 1
ATOM 718 C CA . VAL A 1 94 ? -6.355 -31.859 -6.539 1 94.94 94 VAL A CA 1
ATOM 719 C C . VAL A 1 94 ? -6.98 -33.188 -6.926 1 94.94 94 VAL A C 1
ATOM 721 O O . VAL A 1 94 ? -6.738 -34.219 -6.273 1 94.94 94 VAL A O 1
ATOM 724 N N . LEU A 1 95 ? -7.734 -33.219 -8 1 96 95 LEU A N 1
ATOM 725 C CA . LEU A 1 95 ? -8.375 -34.406 -8.516 1 96 95 LEU A CA 1
ATOM 726 C C . LEU A 1 95 ? -7.699 -34.906 -9.789 1 96 95 LEU A C 1
ATOM 728 O O . LEU A 1 95 ? -7.805 -36.062 -10.156 1 96 95 LEU A O 1
ATOM 732 N N . GLY A 1 96 ? -7.066 -34.031 -10.477 1 96.81 96 GLY A N 1
ATOM 733 C CA . GLY A 1 96 ? -6.371 -34.312 -11.719 1 96.81 96 GLY A CA 1
ATOM 734 C C . GLY A 1 96 ? -5.484 -33.188 -12.188 1 96.81 96 GLY A C 1
ATOM 735 O O . GLY A 1 96 ? -5.734 -32 -11.859 1 96.81 96 GLY A O 1
ATOM 736 N N . LYS A 1 97 ? -4.469 -33.531 -12.914 1 97.12 97 LYS A N 1
ATOM 737 C CA . LYS A 1 97 ? -3.549 -32.531 -13.438 1 97.12 97 LYS A CA 1
ATOM 738 C C . LYS A 1 97 ? -2.863 -33.031 -14.711 1 97.12 97 LYS A C 1
ATOM 740 O O . LYS A 1 97 ? -2.754 -34.219 -14.93 1 97.12 97 LYS A O 1
ATOM 745 N N . ARG A 1 98 ? -2.5 -32.094 -15.516 1 96.94 98 ARG A N 1
ATOM 746 C CA . ARG A 1 98 ? -1.719 -32.344 -16.719 1 96.94 98 ARG A CA 1
ATOM 747 C C . ARG A 1 98 ? -0.826 -31.141 -17.031 1 96.94 98 ARG A C 1
ATOM 749 O O . ARG A 1 98 ? -1.144 -30 -16.656 1 96.94 98 ARG A O 1
ATOM 756 N N . SER A 1 99 ? 0.252 -31.406 -17.625 1 95.31 99 SER A N 1
ATOM 757 C CA . SER A 1 99 ? 1.162 -30.375 -18.094 1 95.31 99 SER A CA 1
ATOM 758 C C . SER A 1 99 ? 1.756 -30.719 -19.453 1 95.31 99 SER A C 1
ATOM 760 O O . SER A 1 99 ? 1.996 -31.891 -19.75 1 95.31 99 SER A O 1
ATOM 762 N N . GLU A 1 100 ? 1.918 -29.688 -20.203 1 94.44 100 GLU A N 1
ATOM 763 C CA . GLU A 1 100 ? 2.471 -29.859 -21.547 1 94.44 100 GLU A CA 1
ATOM 764 C C . GLU A 1 100 ? 3.383 -28.688 -21.922 1 94.44 100 GLU A C 1
ATOM 766 O O . GLU A 1 100 ? 3.033 -27.531 -21.703 1 94.44 100 GLU A O 1
ATOM 771 N N . ARG A 1 101 ? 4.562 -29 -22.453 1 92.5 101 ARG A N 1
ATOM 772 C CA . ARG A 1 101 ? 5.422 -27.969 -23.031 1 92.5 101 ARG A CA 1
ATOM 773 C C . ARG A 1 101 ? 5.016 -27.688 -24.484 1 92.5 101 ARG A C 1
ATOM 775 O O . ARG A 1 101 ? 4.934 -28.594 -25.297 1 92.5 101 ARG A O 1
ATOM 782 N N . LEU A 1 102 ? 4.727 -26.391 -24.672 1 89.5 102 LEU A N 1
ATOM 783 C CA . LEU A 1 102 ? 4.379 -25.969 -26.016 1 89.5 102 LEU A CA 1
ATOM 784 C C . LEU A 1 102 ? 5.633 -25.734 -26.859 1 89.5 102 LEU A C 1
ATOM 786 O O . LEU A 1 102 ? 6.703 -25.453 -26.312 1 89.5 102 LEU A O 1
ATOM 790 N N . PRO A 1 103 ? 5.465 -25.844 -28.172 1 78.88 103 PRO A N 1
ATOM 791 C CA . PRO A 1 103 ? 6.609 -25.484 -29.016 1 78.88 103 PRO A CA 1
ATOM 792 C C . PRO A 1 103 ? 6.973 -24 -28.922 1 78.88 103 PRO A C 1
ATOM 794 O O . PRO A 1 103 ? 6.133 -23.188 -28.547 1 78.88 103 PRO A O 1
ATOM 797 N N . ASP A 1 104 ? 8.25 -23.609 -29.094 1 66.75 104 ASP A N 1
ATOM 798 C CA . ASP A 1 104 ? 8.836 -22.281 -28.906 1 66.75 104 ASP A CA 1
ATOM 799 C C . ASP A 1 104 ? 7.98 -21.203 -29.578 1 66.75 104 ASP A C 1
ATOM 801 O O . ASP A 1 104 ? 7.723 -20.156 -28.984 1 66.75 104 ASP A O 1
ATOM 805 N N . LEU A 1 105 ? 7.719 -21.406 -30.844 1 61.31 105 LEU A N 1
ATOM 806 C CA . LEU A 1 105 ? 6.879 -20.438 -31.531 1 61.31 105 LEU A CA 1
ATOM 807 C C . LEU A 1 105 ? 5.406 -20.828 -31.438 1 61.31 105 LEU A C 1
ATOM 809 O O . LEU A 1 105 ? 4.891 -21.531 -32.312 1 61.31 105 LEU A O 1
ATOM 813 N N . PHE A 1 106 ? 4.945 -20.719 -30.188 1 64.38 106 PHE A N 1
ATOM 814 C CA . PHE A 1 106 ? 3.555 -21.172 -30.188 1 64.38 106 PHE A CA 1
ATOM 815 C C . PHE A 1 106 ? 2.615 -20 -30.469 1 64.38 106 PHE A C 1
ATOM 817 O O . PHE A 1 106 ? 2.936 -18.844 -30.156 1 64.38 106 PHE A O 1
ATOM 824 N N . ASP A 1 107 ? 1.647 -20.344 -31.297 1 80.81 107 ASP A N 1
ATOM 825 C CA . ASP A 1 107 ? 0.507 -19.484 -31.578 1 80.81 107 ASP A CA 1
ATOM 826 C C . ASP A 1 107 ? -0.561 -19.609 -30.484 1 80.81 107 ASP A C 1
ATOM 828 O O . ASP A 1 107 ? -0.693 -20.672 -29.859 1 80.81 107 ASP A O 1
ATOM 832 N N . VAL A 1 108 ? -1.197 -18.625 -30.188 1 87.31 108 VAL A N 1
ATOM 833 C CA . VAL A 1 108 ? -2.252 -18.531 -29.188 1 87.31 108 VAL A CA 1
ATOM 834 C C . VAL A 1 108 ? -3.311 -19.594 -29.438 1 87.31 108 VAL A C 1
ATOM 836 O O . VAL A 1 108 ? -3.871 -20.156 -28.5 1 87.31 108 VAL A O 1
ATOM 839 N N . GLY A 1 109 ? -3.52 -19.891 -30.672 1 90.19 109 GLY A N 1
ATOM 840 C CA . GLY A 1 109 ? -4.473 -20.938 -31.016 1 90.19 109 GLY A CA 1
ATOM 841 C C . GLY A 1 109 ? -4.074 -22.297 -30.5 1 90.19 109 GLY A C 1
ATOM 842 O O . GLY A 1 109 ? -4.902 -23.031 -29.938 1 90.19 109 GLY A O 1
ATOM 843 N N . ARG A 1 110 ? -2.848 -22.641 -30.703 1 91.25 110 ARG A N 1
ATOM 844 C CA . ARG A 1 110 ? -2.338 -23.922 -30.219 1 91.25 110 ARG A CA 1
ATOM 845 C C . ARG A 1 110 ? -2.416 -24 -28.688 1 91.25 110 ARG A C 1
ATOM 847 O O . ARG A 1 110 ? -2.711 -25.062 -28.141 1 91.25 110 ARG A O 1
ATOM 854 N N . MET A 1 111 ? -2.078 -22.969 -28.094 1 94 111 MET A N 1
ATOM 855 C CA . MET A 1 111 ? -2.166 -22.891 -26.641 1 94 111 MET A CA 1
ATOM 856 C C . MET A 1 111 ? -3.588 -23.172 -26.156 1 94 111 MET A C 1
ATOM 858 O O . MET A 1 111 ? -3.799 -23.969 -25.25 1 94 111 MET A O 1
ATOM 862 N N . LEU A 1 112 ? -4.555 -22.531 -26.828 1 96 112 LEU A N 1
ATOM 863 C CA . LEU A 1 112 ? -5.957 -22.703 -26.469 1 96 112 LEU A CA 1
ATOM 864 C C . LEU A 1 112 ? -6.414 -24.141 -26.703 1 96 112 LEU A C 1
ATOM 866 O O . LEU A 1 112 ? -7.113 -24.719 -25.875 1 96 112 LEU A O 1
ATOM 870 N N . ASP A 1 113 ? -5.965 -24.641 -27.797 1 95.81 113 ASP A N 1
ATOM 871 C CA . ASP A 1 113 ? -6.301 -26.031 -28.094 1 95.81 113 ASP A CA 1
ATOM 872 C C . ASP A 1 113 ? -5.746 -26.969 -27.031 1 95.81 113 ASP A C 1
ATOM 874 O O . ASP A 1 113 ? -6.43 -27.906 -26.609 1 95.81 113 ASP A O 1
ATOM 878 N N . SER A 1 114 ? -4.543 -26.719 -26.703 1 96.31 114 SER A N 1
ATOM 879 C CA . SER A 1 114 ? -3.914 -27.547 -25.672 1 96.31 114 SER A CA 1
ATOM 880 C C . SER A 1 114 ? -4.703 -27.484 -24.375 1 96.31 114 SER A C 1
ATOM 882 O O . SER A 1 114 ? -4.969 -28.516 -23.75 1 96.31 114 SER A O 1
ATOM 884 N N . ILE A 1 115 ? -5.086 -26.312 -23.969 1 97.94 115 ILE A N 1
ATOM 885 C CA . ILE A 1 115 ? -5.852 -26.109 -22.75 1 97.94 115 ILE A CA 1
ATOM 886 C C . ILE A 1 115 ? -7.172 -26.875 -22.828 1 97.94 115 ILE A C 1
ATOM 888 O O . ILE A 1 115 ? -7.512 -27.641 -21.938 1 97.94 115 ILE A O 1
ATOM 892 N N . ILE A 1 116 ? -7.902 -26.719 -23.922 1 98.38 116 ILE A N 1
ATOM 893 C CA . ILE A 1 116 ? -9.211 -27.328 -24.109 1 98.38 116 ILE A CA 1
ATOM 894 C C . ILE A 1 116 ? -9.086 -28.859 -24.047 1 98.38 116 ILE A C 1
ATOM 896 O O . ILE A 1 116 ? -9.859 -29.516 -23.359 1 98.38 116 ILE A O 1
ATOM 900 N N . ASN A 1 117 ? -8.102 -29.359 -24.719 1 98 117 ASN A N 1
ATOM 901 C CA . ASN A 1 117 ? -7.91 -30.797 -24.75 1 98 117 ASN A CA 1
ATOM 902 C C . ASN A 1 117 ? -7.602 -31.359 -23.375 1 98 117 ASN A C 1
ATOM 904 O O . ASN A 1 117 ? -8.188 -32.375 -22.969 1 98 117 ASN A O 1
ATOM 908 N N . HIS A 1 118 ? -6.734 -30.734 -22.672 1 98.12 118 HIS A N 1
ATOM 909 C CA . HIS A 1 118 ? -6.371 -31.203 -21.344 1 98.12 118 HIS A CA 1
ATOM 910 C C . HIS A 1 118 ? -7.547 -31.109 -20.375 1 98.12 118 HIS A C 1
ATOM 912 O O . HIS A 1 118 ? -7.758 -32 -19.547 1 98.12 118 HIS A O 1
ATOM 918 N N . VAL A 1 119 ? -8.305 -30.031 -20.469 1 98.31 119 VAL A N 1
ATOM 919 C CA . VAL A 1 119 ? -9.469 -29.859 -19.609 1 98.31 119 VAL A CA 1
ATOM 920 C C . VAL A 1 119 ? -10.484 -30.953 -19.891 1 98.31 119 VAL A C 1
ATOM 922 O O . VAL A 1 119 ? -11.016 -31.578 -18.969 1 98.31 119 VAL A O 1
ATOM 925 N N . ARG A 1 120 ? -10.75 -31.281 -21.125 1 97.62 120 ARG A N 1
ATOM 926 C CA . ARG A 1 120 ? -11.695 -32.312 -21.5 1 97.62 120 ARG A CA 1
ATOM 927 C C . ARG A 1 120 ? -11.234 -33.688 -21 1 97.62 120 ARG A C 1
ATOM 929 O O . ARG A 1 120 ? -12.031 -34.469 -20.484 1 97.62 120 ARG A O 1
ATOM 936 N N . ASP A 1 121 ? -9.961 -33.906 -21.141 1 97.62 121 ASP A N 1
ATOM 937 C CA . ASP A 1 121 ? -9.398 -35.188 -20.688 1 97.62 121 ASP A CA 1
ATOM 938 C C . ASP A 1 121 ? -9.57 -35.375 -19.188 1 97.62 121 ASP A C 1
ATOM 940 O O . ASP A 1 121 ? -10.039 -36.406 -18.734 1 97.62 121 ASP A O 1
ATOM 944 N N . ILE A 1 122 ? -9.203 -34.344 -18.438 1 97.94 122 ILE A N 1
ATOM 945 C CA . ILE A 1 122 ? -9.273 -34.406 -16.984 1 97.94 122 ILE A CA 1
ATOM 946 C C . ILE A 1 122 ? -10.727 -34.531 -16.531 1 97.94 122 ILE A C 1
ATOM 948 O O . ILE A 1 122 ? -11.047 -35.312 -15.617 1 97.94 122 ILE A O 1
ATOM 952 N N . LYS A 1 123 ? -11.555 -33.781 -17.188 1 97 123 LYS A N 1
ATOM 953 C CA . LYS A 1 123 ? -12.977 -33.844 -16.859 1 97 123 LYS A CA 1
ATOM 954 C C . LYS A 1 123 ? -13.516 -35.25 -17.094 1 97 123 LYS A C 1
ATOM 956 O O . LYS A 1 123 ? -14.234 -35.781 -16.234 1 97 123 LYS A O 1
ATOM 961 N N . ALA A 1 124 ? -13.195 -35.875 -18.141 1 95.81 124 ALA A N 1
ATOM 962 C CA . ALA A 1 124 ? -13.641 -37.25 -18.469 1 95.81 124 ALA A CA 1
ATOM 963 C C . ALA A 1 124 ? -13.125 -38.25 -17.438 1 95.81 124 ALA A C 1
ATOM 965 O O . ALA A 1 124 ? -13.867 -39.125 -17 1 95.81 124 ALA A O 1
ATOM 966 N N . GLU A 1 125 ? -11.922 -38.062 -17.047 1 96.88 125 GLU A N 1
ATOM 967 C CA . GLU A 1 125 ? -11.281 -38.969 -16.109 1 96.88 125 GLU A CA 1
ATOM 968 C C . GLU A 1 125 ? -11.867 -38.844 -14.703 1 96.88 125 GLU A C 1
ATOM 970 O O . GLU A 1 125 ? -11.867 -39.781 -13.93 1 96.88 125 GLU A O 1
ATOM 975 N N . SER A 1 126 ? -12.359 -37.688 -14.375 1 94.94 126 SER A N 1
ATOM 976 C CA . SER A 1 126 ? -12.836 -37.406 -13.031 1 94.94 126 SER A CA 1
ATOM 977 C C . SER A 1 126 ? -14.305 -37.75 -12.875 1 94.94 126 SER A C 1
ATOM 979 O O . SER A 1 126 ? -14.852 -37.719 -11.773 1 94.94 126 SER A O 1
ATOM 981 N N . CYS A 1 127 ? -15.031 -38.031 -13.945 1 93.38 127 CYS A N 1
ATOM 982 C CA . CYS A 1 127 ? -16.438 -38.406 -13.977 1 93.38 127 CYS A CA 1
ATOM 983 C C . CYS A 1 127 ? -17.312 -37.344 -13.375 1 93.38 127 CYS A C 1
ATOM 985 O O . CYS A 1 127 ? -18.25 -37.625 -12.617 1 93.38 127 CYS A O 1
ATOM 987 N N . LEU A 1 128 ? -16.953 -36.094 -13.57 1 93.44 128 LEU A N 1
ATOM 988 C CA . LEU A 1 128 ? -17.75 -34.969 -13.094 1 93.44 128 LEU A CA 1
ATOM 989 C C . LEU A 1 128 ? -18.672 -34.469 -14.195 1 93.44 128 LEU A C 1
ATOM 991 O O . LEU A 1 128 ? -18.281 -34.406 -15.367 1 93.44 128 LEU A O 1
ATOM 995 N N . GLY A 1 129 ? -19.891 -34.062 -13.789 1 91.75 129 GLY A N 1
ATOM 996 C CA . GLY A 1 129 ? -20.812 -33.406 -14.711 1 91.75 129 GLY A CA 1
ATOM 997 C C . GLY A 1 129 ? -20.516 -31.938 -14.875 1 91.75 129 GLY A C 1
ATOM 998 O O . GLY A 1 129 ? -19.812 -31.344 -14.055 1 91.75 129 GLY A O 1
ATOM 999 N N . SER A 1 130 ? -21.047 -31.344 -15.898 1 90.69 130 SER A N 1
ATOM 1000 C CA . SER A 1 130 ? -20.812 -29.938 -16.203 1 90.69 130 SER A CA 1
ATOM 1001 C C . SER A 1 130 ? -21.359 -29.031 -15.109 1 90.69 130 SER A C 1
ATOM 1003 O O . SER A 1 130 ? -20.797 -27.969 -14.836 1 90.69 130 SER A O 1
ATOM 1005 N N . GLU A 1 131 ? -22.375 -29.484 -14.516 1 92 131 GLU A N 1
ATOM 1006 C CA . GLU A 1 131 ? -23.031 -28.688 -13.477 1 92 131 GLU A CA 1
ATOM 1007 C C . GLU A 1 131 ? -22.172 -28.609 -12.219 1 92 131 GLU A C 1
ATOM 1009 O O . GLU A 1 131 ? -22.359 -27.734 -11.383 1 92 131 GLU A O 1
ATOM 1014 N N . GLN A 1 132 ? -21.266 -29.5 -12.094 1 95.81 132 GLN A N 1
ATOM 1015 C CA . GLN A 1 132 ? -20.406 -29.547 -10.914 1 95.81 132 GLN A CA 1
ATOM 1016 C C . GLN A 1 132 ? -19.203 -28.641 -11.086 1 95.81 132 GLN A C 1
ATOM 1018 O O . GLN A 1 132 ? -18.5 -28.344 -10.117 1 95.81 132 GLN A O 1
ATOM 1023 N N . ILE A 1 133 ? -19.031 -28.188 -12.289 1 97.25 133 ILE A N 1
ATOM 1024 C CA . ILE A 1 133 ? -17.875 -27.359 -12.57 1 97.25 133 ILE A CA 1
ATOM 1025 C C . ILE A 1 133 ? -18.234 -25.875 -12.375 1 97.25 133 ILE A C 1
ATOM 1027 O O . ILE A 1 133 ? -19.172 -25.375 -13.008 1 97.25 133 ILE A O 1
ATOM 1031 N N . LEU A 1 134 ? -17.531 -25.234 -11.516 1 97.31 134 LEU A N 1
ATOM 1032 C CA . LEU A 1 134 ? -17.719 -23.812 -11.25 1 97.31 134 LEU A CA 1
ATOM 1033 C C . LEU A 1 134 ? -17.234 -22.969 -12.422 1 97.31 134 LEU A C 1
ATOM 1035 O O . LEU A 1 134 ? -17.891 -21.984 -12.805 1 97.31 134 LEU A O 1
ATOM 1039 N N . GLY A 1 135 ? -16.109 -23.328 -12.906 1 98 135 GLY A N 1
ATOM 1040 C CA . GLY A 1 135 ? -15.477 -22.594 -13.984 1 98 135 GLY A CA 1
ATOM 1041 C C . GLY A 1 135 ? -13.984 -22.844 -14.078 1 98 135 GLY A C 1
ATOM 1042 O O . GLY A 1 135 ? -13.477 -23.828 -13.523 1 98 135 GLY A O 1
ATOM 1043 N N . LEU A 1 136 ? -13.336 -21.969 -14.914 1 98.38 136 LEU A N 1
ATOM 1044 C CA . LEU A 1 136 ? -11.898 -22.078 -15.18 1 98.38 136 LEU A CA 1
ATOM 1045 C C . LEU A 1 136 ? -11.195 -20.75 -14.961 1 98.38 136 LEU A C 1
ATOM 1047 O O . LEU A 1 136 ? -11.68 -19.703 -15.406 1 98.38 136 LEU A O 1
ATOM 1051 N N . GLY A 1 137 ? -10.156 -20.781 -14.133 1 98.56 137 GLY A N 1
ATOM 1052 C CA . GLY A 1 137 ? -9.258 -19.641 -14.039 1 98.56 137 GLY A CA 1
ATOM 1053 C C . GLY A 1 137 ? -7.992 -19.812 -14.852 1 98.56 137 GLY A C 1
ATOM 1054 O O . GLY A 1 137 ? -7.254 -20.781 -14.672 1 98.56 137 GLY A O 1
ATOM 1055 N N . LEU A 1 138 ? -7.746 -18.891 -15.773 1 98.06 138 LEU A N 1
ATOM 1056 C CA . LEU A 1 138 ? -6.535 -18.875 -16.594 1 98.06 138 LEU A CA 1
ATOM 1057 C C . LEU A 1 138 ? -5.578 -17.781 -16.109 1 98.06 138 LEU A C 1
ATOM 1059 O O . LEU A 1 138 ? -5.953 -16.609 -16.016 1 98.06 138 LEU A O 1
ATOM 1063 N N . CYS A 1 139 ? -4.375 -18.203 -15.805 1 96.94 139 CYS A N 1
ATOM 1064 C CA . CYS A 1 139 ? -3.338 -17.281 -15.352 1 96.94 139 CYS A CA 1
ATOM 1065 C C . CYS A 1 139 ? -2.209 -17.188 -16.375 1 96.94 139 CYS A C 1
ATOM 1067 O O . CYS A 1 139 ? -1.643 -18.203 -16.781 1 96.94 139 CYS A O 1
ATOM 1069 N N . ILE A 1 140 ? -1.889 -15.945 -16.719 1 93.31 140 ILE A N 1
ATOM 1070 C CA . ILE A 1 140 ? -0.879 -15.75 -17.766 1 93.31 140 ILE A CA 1
ATOM 1071 C C . ILE A 1 140 ? 0.03 -14.586 -17.375 1 93.31 140 ILE A C 1
ATOM 1073 O O . ILE A 1 140 ? -0.384 -13.68 -16.641 1 93.31 140 ILE A O 1
ATOM 1077 N N . PRO A 1 141 ? 1.316 -14.594 -17.844 1 90.12 141 PRO A N 1
ATOM 1078 C CA . PRO A 1 141 ? 2.115 -13.367 -17.781 1 90.12 141 PRO A CA 1
ATOM 1079 C C . PRO A 1 141 ? 1.619 -12.281 -18.719 1 90.12 141 PRO A C 1
ATOM 1081 O O . PRO A 1 141 ? 1.887 -12.336 -19.922 1 90.12 141 PRO A O 1
ATOM 1084 N N . THR A 1 142 ? 1.016 -11.242 -18.266 1 84.56 142 THR A N 1
ATOM 1085 C CA . THR A 1 142 ? 0.273 -10.297 -19.094 1 84.56 142 THR A CA 1
ATOM 1086 C C . THR A 1 142 ? 1.219 -9.5 -19.984 1 84.56 142 THR A C 1
ATOM 1088 O O . THR A 1 142 ? 0.875 -9.172 -21.125 1 84.56 142 THR A O 1
ATOM 1091 N N . ARG A 1 143 ? 2.346 -9.195 -19.484 1 79.88 143 ARG A N 1
ATOM 1092 C CA . ARG A 1 143 ? 3.299 -8.43 -20.297 1 79.88 143 ARG A CA 1
ATOM 1093 C C . ARG A 1 143 ? 3.619 -9.156 -21.594 1 79.88 143 ARG A C 1
ATOM 1095 O O . ARG A 1 143 ? 3.627 -8.547 -22.672 1 79.88 143 ARG A O 1
ATOM 1102 N N . HIS A 1 144 ? 3.857 -10.414 -21.531 1 80.12 144 HIS A N 1
ATOM 1103 C CA . HIS A 1 144 ? 4.176 -11.227 -22.688 1 80.12 144 HIS A CA 1
ATOM 1104 C C . HIS A 1 144 ? 3.018 -11.242 -23.688 1 80.12 144 HIS A C 1
ATOM 1106 O O . HIS A 1 144 ? 3.223 -11.07 -24.891 1 80.12 144 HIS A O 1
ATOM 1112 N N . PHE A 1 145 ? 1.841 -11.352 -23.234 1 84.38 145 PHE A N 1
ATOM 1113 C CA . PHE A 1 145 ? 0.676 -11.477 -24.109 1 84.38 145 PHE A CA 1
ATOM 1114 C C . PHE A 1 145 ? 0.284 -10.125 -24.688 1 84.38 145 PHE A C 1
ATOM 1116 O O . PHE A 1 145 ? -0.35 -10.062 -25.75 1 84.38 145 PHE A O 1
ATOM 1123 N N . LYS A 1 146 ? 0.625 -9.109 -23.953 1 81.69 146 LYS A N 1
ATOM 1124 C CA . LYS A 1 146 ? 0.472 -7.777 -24.531 1 81.69 146 LYS A CA 1
ATOM 1125 C C . LYS A 1 146 ? 1.434 -7.574 -25.703 1 81.69 146 LYS A C 1
ATOM 1127 O O . LYS A 1 146 ? 1.054 -7.023 -26.734 1 81.69 146 LYS A O 1
ATOM 1132 N N . GLU A 1 147 ? 2.59 -8.07 -25.5 1 81 147 GLU A N 1
ATOM 1133 C CA . GLU A 1 147 ? 3.6 -7.973 -26.547 1 81 147 GLU A CA 1
ATOM 1134 C C . GLU A 1 147 ? 3.186 -8.758 -27.781 1 81 147 GLU A C 1
ATOM 1136 O O . GLU A 1 147 ? 3.48 -8.352 -28.906 1 81 147 GLU A O 1
ATOM 1141 N N . LEU A 1 148 ? 2.457 -9.844 -27.578 1 80.12 148 LEU A N 1
ATOM 1142 C CA . LEU A 1 148 ? 1.962 -10.672 -28.672 1 80.12 148 LEU A CA 1
ATOM 1143 C C . LEU A 1 148 ? 0.734 -10.039 -29.312 1 80.12 148 LEU A C 1
ATOM 1145 O O . LEU A 1 148 ? 0.279 -10.5 -30.375 1 80.12 148 LEU A O 1
ATOM 1149 N N . GLY A 1 149 ? 0.178 -8.984 -28.609 1 81.19 149 GLY A N 1
ATOM 1150 C CA . GLY A 1 149 ? -0.996 -8.297 -29.125 1 81.19 149 GLY A CA 1
ATOM 1151 C C . GLY A 1 149 ? -2.295 -9.008 -28.797 1 81.19 149 GLY A C 1
ATOM 1152 O O . GLY A 1 149 ? -3.342 -8.695 -29.375 1 81.19 149 GLY A O 1
ATOM 1153 N N . VAL A 1 150 ? -2.199 -9.969 -28.031 1 83.31 150 VAL A N 1
ATOM 1154 C CA . VAL A 1 150 ? -3.373 -10.766 -27.672 1 83.31 150 VAL A CA 1
ATOM 1155 C C . VAL A 1 150 ? -4.25 -9.984 -26.703 1 83.31 150 VAL A C 1
ATOM 1157 O O . VAL A 1 150 ? -5.48 -10.047 -26.766 1 83.31 150 VAL A O 1
ATOM 1160 N N . ILE A 1 151 ? -3.59 -9.305 -25.781 1 84.06 151 ILE A N 1
ATOM 1161 C CA . ILE A 1 151 ? -4.312 -8.516 -24.797 1 84.06 151 ILE A CA 1
ATOM 1162 C C . ILE A 1 151 ? -4.062 -7.027 -25.047 1 84.06 151 ILE A C 1
ATOM 1164 O O . ILE A 1 151 ? -2.988 -6.645 -25.516 1 84.06 151 ILE A O 1
ATOM 1168 N N . GLN A 1 152 ? -5.191 -6.344 -25 1 76.75 152 GLN A N 1
ATOM 1169 C CA . GLN A 1 152 ? -5.117 -4.895 -25.141 1 76.75 152 GLN A CA 1
ATOM 1170 C C . GLN A 1 152 ? -5.582 -4.184 -23.875 1 76.75 152 GLN A C 1
ATOM 1172 O O . GLN A 1 152 ? -6.227 -4.793 -23.016 1 76.75 152 GLN A O 1
ATOM 1177 N N . GLY A 1 153 ? -5.266 -2.941 -23.891 1 67.12 153 GLY A N 1
ATOM 1178 C CA . GLY A 1 153 ? -5.781 -2.092 -22.828 1 67.12 153 GLY A CA 1
ATOM 1179 C C . GLY A 1 153 ? -4.742 -1.762 -21.781 1 67.12 153 GLY A C 1
ATOM 1180 O O . GLY A 1 153 ? -3.621 -2.273 -21.828 1 67.12 153 GLY A O 1
ATOM 1181 N N . ASP A 1 154 ? -5.156 -0.778 -21.219 1 57.09 154 ASP A N 1
ATOM 1182 C CA . ASP A 1 154 ? -4.297 -0.377 -20.109 1 57.09 154 ASP A CA 1
ATOM 1183 C C . ASP A 1 154 ? -4.691 -1.094 -18.828 1 57.09 154 ASP A C 1
ATOM 1185 O O . ASP A 1 154 ? -5.703 -1.796 -18.781 1 57.09 154 ASP A O 1
ATOM 1189 N N . ARG A 1 155 ? -3.816 -1.008 -17.891 1 50.44 155 ARG A N 1
ATOM 1190 C CA . ARG A 1 155 ? -3.729 -1.717 -16.609 1 50.44 155 ARG A CA 1
ATOM 1191 C C . ARG A 1 155 ? -5.094 -1.819 -15.953 1 50.44 155 ARG A C 1
ATOM 1193 O O . ARG A 1 155 ? -5.453 -2.869 -15.414 1 50.44 155 ARG A O 1
ATOM 1200 N N . GLN A 1 156 ? -5.914 -0.787 -16.016 1 52.66 156 GLN A N 1
ATOM 1201 C CA . GLN A 1 156 ? -7.168 -0.768 -15.266 1 52.66 156 GLN A CA 1
ATOM 1202 C C . GLN A 1 156 ? -8.258 -1.54 -16 1 52.66 156 GLN A C 1
ATOM 1204 O O . GLN A 1 156 ? -9.242 -1.972 -15.398 1 52.66 156 GLN A O 1
ATOM 1209 N N . ARG A 1 157 ? -7.891 -1.795 -17.266 1 62.56 157 ARG A N 1
ATOM 1210 C CA . ARG A 1 157 ? -8.969 -2.422 -18.031 1 62.56 157 ARG A CA 1
ATOM 1211 C C . ARG A 1 157 ? -8.406 -3.406 -19.062 1 62.56 157 ARG A C 1
ATOM 1213 O O . ARG A 1 157 ? -8.531 -3.189 -20.266 1 62.56 157 ARG A O 1
ATOM 1220 N N . MET A 1 158 ? -7.785 -4.34 -18.516 1 75 158 MET A N 1
ATOM 1221 C CA . MET A 1 158 ? -7.285 -5.32 -19.469 1 75 158 MET A CA 1
ATOM 1222 C C . MET A 1 158 ? -8.43 -6.129 -20.078 1 75 158 MET A C 1
ATOM 1224 O O . MET A 1 158 ? -9.359 -6.52 -19.359 1 75 158 MET A O 1
ATOM 1228 N N . ASP A 1 159 ? -8.352 -6.203 -21.359 1 83.81 159 ASP A N 1
ATOM 1229 C CA . ASP A 1 159 ? -9.344 -6.992 -22.094 1 83.81 159 ASP A CA 1
ATOM 1230 C C . ASP A 1 159 ? -8.812 -8.391 -22.391 1 83.81 159 ASP A C 1
ATOM 1232 O O . ASP A 1 159 ? -7.941 -8.555 -23.25 1 83.81 159 ASP A O 1
ATOM 1236 N N . PHE A 1 160 ? -9.344 -9.383 -21.719 1 90.06 160 PHE A N 1
ATOM 1237 C CA . PHE A 1 160 ? -8.898 -10.766 -21.844 1 90.06 160 PHE A CA 1
ATOM 1238 C C . PHE A 1 160 ? -9.859 -11.555 -22.734 1 90.06 160 PHE A C 1
ATOM 1240 O O . PHE A 1 160 ? -9.781 -12.789 -22.781 1 90.06 160 PHE A O 1
ATOM 1247 N N . THR A 1 161 ? -10.672 -10.906 -23.438 1 90.94 161 THR A N 1
ATOM 1248 C CA . THR A 1 161 ? -11.758 -11.555 -24.172 1 90.94 161 THR A CA 1
ATOM 1249 C C . THR A 1 161 ? -11.203 -12.484 -25.25 1 90.94 161 THR A C 1
ATOM 1251 O O . THR A 1 161 ? -11.789 -13.539 -25.531 1 90.94 161 THR A O 1
ATOM 1254 N N . ALA A 1 162 ? -10.102 -12.148 -25.828 1 91.94 162 ALA A N 1
ATOM 1255 C CA . ALA A 1 162 ? -9.484 -12.953 -26.875 1 91.94 162 ALA A CA 1
ATOM 1256 C C . ALA A 1 162 ? -9.07 -14.32 -26.344 1 91.94 162 ALA A C 1
ATOM 1258 O O . ALA A 1 162 ? -8.883 -15.266 -27.109 1 91.94 162 ALA A O 1
ATOM 1259 N N . LEU A 1 163 ? -8.938 -14.422 -25.047 1 94.69 163 LEU A N 1
ATOM 1260 C CA . LEU A 1 163 ? -8.555 -15.68 -24.406 1 94.69 163 LEU A CA 1
ATOM 1261 C C . LEU A 1 163 ? -9.758 -16.359 -23.766 1 94.69 163 LEU A C 1
ATOM 1263 O O . LEU A 1 163 ? -9.969 -17.562 -23.938 1 94.69 163 LEU A O 1
ATOM 1267 N N . SER A 1 164 ? -10.531 -15.578 -23.078 1 95.81 164 SER A N 1
ATOM 1268 C CA . SER A 1 164 ? -11.617 -16.141 -22.266 1 95.81 164 SER A CA 1
ATOM 1269 C C . SER A 1 164 ? -12.766 -16.625 -23.141 1 95.81 164 SER A C 1
ATOM 1271 O O . SER A 1 164 ? -13.336 -17.688 -22.906 1 95.81 164 SER A O 1
ATOM 1273 N N . GLU A 1 165 ? -13.117 -15.961 -24.188 1 96.12 165 GLU A N 1
ATOM 1274 C CA . GLU A 1 165 ? -14.297 -16.25 -25 1 96.12 165 GLU A CA 1
ATOM 1275 C C . GLU A 1 165 ? -14.148 -17.578 -25.734 1 96.12 165 GLU A C 1
ATOM 1277 O O . GLU A 1 165 ? -15.039 -18.438 -25.672 1 96.12 165 GLU A O 1
ATOM 1282 N N . PRO A 1 166 ? -13.055 -17.719 -26.453 1 97 166 PRO A N 1
ATOM 1283 C CA . PRO A 1 166 ? -12.898 -19.016 -27.125 1 97 166 PRO A CA 1
ATOM 1284 C C . PRO A 1 166 ? -12.914 -20.188 -26.156 1 97 166 PRO A C 1
ATOM 1286 O O . PRO A 1 166 ? -13.469 -21.25 -26.453 1 97 166 PRO A O 1
ATOM 1289 N N . LEU A 1 167 ? -12.328 -20.062 -25.031 1 98.12 167 LEU A N 1
ATOM 1290 C CA . LEU A 1 167 ? -12.32 -21.109 -24.031 1 98.12 167 LEU A CA 1
ATOM 1291 C C . LEU A 1 167 ? -13.727 -21.375 -23.516 1 98.12 167 LEU A C 1
ATOM 1293 O O . LEU A 1 167 ? -14.141 -22.531 -23.391 1 98.12 167 LEU A O 1
ATOM 1297 N N . GLN A 1 168 ? -14.406 -20.328 -23.219 1 97.44 168 GLN A N 1
ATOM 1298 C CA . GLN A 1 168 ? -15.773 -20.453 -22.719 1 97.44 168 GLN A CA 1
ATOM 1299 C C . GLN A 1 168 ? -16.672 -21.156 -23.734 1 97.44 168 GLN A C 1
ATOM 1301 O O . GLN A 1 168 ? -17.453 -22.031 -23.391 1 97.44 168 GLN A O 1
ATOM 1306 N N . LYS A 1 169 ? -16.578 -20.75 -24.938 1 97.38 169 LYS A N 1
ATOM 1307 C CA . LYS A 1 169 ? -17.375 -21.344 -26.016 1 97.38 169 LYS A CA 1
ATOM 1308 C C . LYS A 1 169 ? -17.078 -22.844 -26.156 1 97.38 169 LYS A C 1
ATOM 1310 O O . LYS A 1 169 ? -18 -23.641 -26.297 1 97.38 169 LYS A O 1
ATOM 1315 N N . ALA A 1 170 ? -15.883 -23.156 -26.078 1 97.56 170 ALA A N 1
ATOM 1316 C CA . ALA A 1 170 ? -15.469 -24.547 -26.297 1 97.56 170 ALA A CA 1
ATOM 1317 C C . ALA A 1 170 ? -15.82 -25.422 -25.094 1 97.56 170 ALA A C 1
ATOM 1319 O O . ALA A 1 170 ? -16.172 -26.594 -25.25 1 97.56 170 ALA A O 1
ATOM 1320 N N . LEU A 1 171 ? -15.719 -24.891 -23.891 1 97.12 171 LEU A N 1
ATOM 1321 C CA . LEU A 1 171 ? -15.797 -25.688 -22.688 1 97.12 171 LEU A CA 1
ATOM 1322 C C . LEU A 1 171 ? -17.203 -25.641 -22.094 1 97.12 171 LEU A C 1
ATOM 1324 O O . LEU A 1 171 ? -17.594 -26.547 -21.359 1 97.12 171 LEU A O 1
ATOM 1328 N N . GLY A 1 172 ? -17.922 -24.5 -22.25 1 96.25 172 GLY A N 1
ATOM 1329 C CA . GLY A 1 172 ? -19.297 -24.406 -21.828 1 96.25 172 GLY A CA 1
ATOM 1330 C C . GLY A 1 172 ? -19.453 -23.938 -20.391 1 96.25 172 GLY A C 1
ATOM 1331 O O . GLY A 1 172 ? -20.516 -24.109 -19.781 1 96.25 172 GLY A O 1
ATOM 1332 N N . PHE A 1 173 ? -18.453 -23.484 -19.797 1 95.69 173 PHE A N 1
ATOM 1333 C CA . PHE A 1 173 ? -18.547 -22.891 -18.453 1 95.69 173 PHE A CA 1
ATOM 1334 C C . PHE A 1 173 ? -17.703 -21.625 -18.375 1 95.69 173 PHE A C 1
ATOM 1336 O O . PHE A 1 173 ? -16.891 -21.344 -19.266 1 95.69 173 PHE A O 1
ATOM 1343 N N . PRO A 1 174 ? -17.953 -20.781 -17.281 1 97 174 PRO A N 1
ATOM 1344 C CA . PRO A 1 174 ? -17.297 -19.469 -17.188 1 97 174 PRO A CA 1
ATOM 1345 C C . PRO A 1 174 ? -15.781 -19.578 -17.125 1 97 174 PRO A C 1
ATOM 1347 O O . PRO A 1 174 ? -15.242 -20.5 -16.5 1 97 174 PRO A O 1
ATOM 1350 N N . VAL A 1 175 ? -15.141 -18.609 -17.766 1 97.88 175 VAL A N 1
ATOM 1351 C CA . VAL A 1 175 ? -13.68 -18.516 -17.766 1 97.88 175 VAL A CA 1
ATOM 1352 C C . VAL A 1 175 ? -13.258 -17.125 -17.297 1 97.88 175 VAL A C 1
ATOM 1354 O O . VAL A 1 175 ? -13.766 -16.109 -17.797 1 97.88 175 VAL A O 1
ATOM 1357 N N . VAL A 1 176 ? -12.391 -17.078 -16.312 1 96.69 176 VAL A N 1
ATOM 1358 C CA . VAL A 1 176 ? -11.805 -15.812 -15.852 1 96.69 176 VAL A CA 1
ATOM 1359 C C . VAL A 1 176 ? -10.297 -15.828 -16.094 1 96.69 176 VAL A C 1
ATOM 1361 O O . VAL A 1 176 ? -9.656 -16.891 -16.016 1 96.69 176 VAL A O 1
ATOM 1364 N N . VAL A 1 177 ? -9.75 -14.711 -16.469 1 95.38 177 VAL A N 1
ATOM 1365 C CA . VAL A 1 177 ? -8.32 -14.586 -16.75 1 95.38 177 VAL A CA 1
ATOM 1366 C C . VAL A 1 177 ? -7.688 -13.57 -15.812 1 95.38 177 VAL A C 1
ATOM 1368 O O . VAL A 1 177 ? -8.281 -12.531 -15.516 1 95.38 177 VAL A O 1
ATOM 1371 N N . GLU A 1 178 ? -6.516 -13.859 -15.281 1 93.31 178 GLU A N 1
ATOM 1372 C CA . GLU A 1 178 ? -5.809 -12.977 -14.359 1 93.31 178 GLU A CA 1
ATOM 1373 C C . GLU A 1 178 ? -4.301 -13.039 -14.578 1 93.31 178 GLU A C 1
ATOM 1375 O O . GLU A 1 178 ? -3.789 -14 -15.156 1 93.31 178 GLU A O 1
ATOM 1380 N N . GLU A 1 179 ? -3.621 -12.008 -14.117 1 92.88 179 GLU A N 1
ATOM 1381 C CA . GLU A 1 179 ? -2.162 -11.953 -14.125 1 92.88 179 GLU A CA 1
ATOM 1382 C C . GLU A 1 179 ? -1.568 -13.039 -13.234 1 92.88 179 GLU A C 1
ATOM 1384 O O . GLU A 1 179 ? -2.078 -13.305 -12.141 1 92.88 179 GLU A O 1
ATOM 1389 N N . LEU A 1 180 ? -0.52 -13.609 -13.68 1 94.69 180 LEU A N 1
ATOM 1390 C CA . LEU A 1 180 ? 0.021 -14.812 -13.062 1 94.69 180 LEU A CA 1
ATOM 1391 C C . LEU A 1 180 ? 0.475 -14.539 -11.641 1 94.69 180 LEU A C 1
ATOM 1393 O O . LEU A 1 180 ? 0.082 -15.242 -10.711 1 94.69 180 LEU A O 1
ATOM 1397 N N . VAL A 1 181 ? 1.283 -13.516 -11.398 1 95.69 181 VAL A N 1
ATOM 1398 C CA . VAL A 1 181 ? 1.844 -13.297 -10.07 1 95.69 181 VAL A CA 1
ATOM 1399 C C . VAL A 1 181 ? 0.725 -12.961 -9.086 1 95.69 181 VAL A C 1
ATOM 1401 O O . VAL A 1 181 ? 0.766 -13.375 -7.922 1 95.69 181 VAL A O 1
ATOM 1404 N N . ASN A 1 182 ? -0.261 -12.242 -9.5 1 95.75 182 ASN A N 1
ATOM 1405 C CA . ASN A 1 182 ? -1.42 -11.961 -8.656 1 95.75 182 ASN A CA 1
ATOM 1406 C C . ASN A 1 182 ? -2.17 -13.234 -8.289 1 95.75 182 ASN A C 1
ATOM 1408 O O . ASN A 1 182 ? -2.568 -13.422 -7.141 1 95.75 182 ASN A O 1
ATOM 1412 N N . SER A 1 183 ? -2.297 -14.062 -9.273 1 96.62 183 SER A N 1
ATOM 1413 C CA . SER A 1 183 ? -3.014 -15.312 -9.062 1 96.62 183 SER A CA 1
ATOM 1414 C C . SER A 1 183 ? -2.275 -16.219 -8.07 1 96.62 183 SER A C 1
ATOM 1416 O O . SER A 1 183 ? -2.9 -16.875 -7.246 1 96.62 183 SER A O 1
ATOM 1418 N N . LEU A 1 184 ? -1.008 -16.234 -8.227 1 97.19 184 LEU A N 1
ATOM 1419 C CA . LEU A 1 184 ? -0.191 -17.031 -7.309 1 97.19 184 LEU A CA 1
ATOM 1420 C C . LEU A 1 184 ? -0.293 -16.484 -5.887 1 97.19 184 LEU A C 1
ATOM 1422 O O . LEU A 1 184 ? -0.357 -17.25 -4.926 1 97.19 184 LEU A O 1
ATOM 1426 N N . ALA A 1 185 ? -0.292 -15.203 -5.758 1 97.38 185 ALA A N 1
ATOM 1427 C CA . ALA A 1 185 ? -0.456 -14.578 -4.445 1 97.38 185 ALA A CA 1
ATOM 1428 C C . ALA A 1 185 ? -1.774 -15 -3.803 1 97.38 185 ALA A C 1
ATOM 1430 O O . ALA A 1 185 ? -1.807 -15.391 -2.633 1 97.38 185 ALA A O 1
ATOM 1431 N N . LEU A 1 186 ? -2.797 -14.945 -4.582 1 96.19 186 LEU A N 1
ATOM 1432 C CA . LEU A 1 186 ? -4.113 -15.32 -4.086 1 96.19 186 LEU A CA 1
ATOM 1433 C C . LEU A 1 186 ? -4.145 -16.797 -3.697 1 96.19 186 LEU A C 1
ATOM 1435 O O . LEU A 1 186 ? -4.695 -17.156 -2.654 1 96.19 186 LEU A O 1
ATOM 1439 N N . ALA A 1 187 ? -3.561 -17.609 -4.523 1 96.56 187 ALA A N 1
ATOM 1440 C CA . ALA A 1 187 ? -3.508 -19.047 -4.23 1 96.56 187 ALA A CA 1
ATOM 1441 C C . ALA A 1 187 ? -2.764 -19.312 -2.926 1 96.56 187 ALA A C 1
ATOM 1443 O O . ALA A 1 187 ? -3.145 -20.203 -2.156 1 96.56 187 ALA A O 1
ATOM 1444 N N . ASN A 1 188 ? -1.72 -18.594 -2.77 1 95.81 188 ASN A N 1
ATOM 1445 C CA . ASN A 1 188 ? -0.958 -18.766 -1.536 1 95.81 188 ASN A CA 1
ATOM 1446 C C . ASN A 1 188 ? -1.8 -18.438 -0.307 1 95.81 188 ASN A C 1
ATOM 1448 O O . ASN A 1 188 ? -1.716 -19.125 0.71 1 95.81 188 ASN A O 1
ATOM 1452 N N . ILE A 1 189 ? -2.547 -17.438 -0.343 1 94.69 189 ILE A N 1
ATOM 1453 C CA . ILE A 1 189 ? -3.434 -17.109 0.766 1 94.69 189 ILE A CA 1
ATOM 1454 C C . ILE A 1 189 ? -4.48 -18.203 0.937 1 94.69 189 ILE A C 1
ATOM 1456 O O . ILE A 1 189 ? -4.727 -18.672 2.053 1 94.69 189 ILE A O 1
ATOM 1460 N N . ASP A 1 190 ? -4.992 -18.625 -0.087 1 93.75 190 ASP A N 1
ATOM 1461 C CA . ASP A 1 190 ? -6.133 -19.547 -0.048 1 93.75 190 ASP A CA 1
ATOM 1462 C C . ASP A 1 190 ? -5.699 -20.953 0.349 1 93.75 190 ASP A C 1
ATOM 1464 O O . ASP A 1 190 ? -6.422 -21.656 1.064 1 93.75 190 ASP A O 1
ATOM 1468 N N . PHE A 1 191 ? -4.559 -21.344 -0.139 1 93.06 191 PHE A N 1
ATOM 1469 C CA . PHE A 1 191 ? -4.211 -22.766 -0.028 1 93.06 191 PHE A CA 1
ATOM 1470 C C . PHE A 1 191 ? -2.9 -22.938 0.729 1 93.06 191 PHE A C 1
ATOM 1472 O O . PHE A 1 191 ? -2.551 -24.062 1.119 1 93.06 191 PHE A O 1
ATOM 1479 N N . GLY A 1 192 ? -2.164 -21.906 0.981 1 87 192 GLY A N 1
ATOM 1480 C CA . GLY A 1 192 ? -0.817 -22.016 1.52 1 87 192 GLY A CA 1
ATOM 1481 C C . GLY A 1 192 ? -0.785 -22.078 3.035 1 87 192 GLY A C 1
ATOM 1482 O O . GLY A 1 192 ? 0.281 -22.25 3.631 1 87 192 GLY A O 1
ATOM 1483 N N . TYR A 1 193 ? -1.912 -21.906 3.668 1 82.5 193 TYR A N 1
ATOM 1484 C CA . TYR A 1 193 ? -1.967 -21.859 5.125 1 82.5 193 TYR A CA 1
ATOM 1485 C C . TYR A 1 193 ? -3.021 -22.828 5.656 1 82.5 193 TYR A C 1
ATOM 1487 O O . TYR A 1 193 ? -3.996 -22.406 6.285 1 82.5 193 TYR A O 1
ATOM 1495 N N . PRO A 1 194 ? -2.848 -24.062 5.621 1 71.31 194 PRO A N 1
ATOM 1496 C CA . PRO A 1 194 ? -3.883 -25.031 6.012 1 71.31 194 PRO A CA 1
ATOM 1497 C C . PRO A 1 194 ? -4.18 -25 7.512 1 71.31 194 PRO A C 1
ATOM 1499 O O . PRO A 1 194 ? -5.309 -25.266 7.926 1 71.31 194 PRO A O 1
ATOM 1502 N N . GLU A 1 195 ? -3.207 -24.672 8.312 1 70.44 195 GLU A N 1
ATOM 1503 C CA . GLU A 1 195 ? -3.422 -24.75 9.75 1 70.44 195 GLU A CA 1
ATOM 1504 C C . GLU A 1 195 ? -3.252 -23.375 10.406 1 70.44 195 GLU A C 1
ATOM 1506 O O . GLU A 1 195 ? -3.381 -23.25 11.625 1 70.44 195 GLU A O 1
ATOM 1511 N N . ASP A 1 196 ? -2.965 -22.406 9.578 1 75.06 196 ASP A N 1
ATOM 1512 C CA . ASP A 1 196 ? -2.592 -21.125 10.156 1 75.06 196 ASP A CA 1
ATOM 1513 C C . ASP A 1 196 ? -3.553 -20.016 9.711 1 75.06 196 ASP A C 1
ATOM 1515 O O . ASP A 1 196 ? -4.344 -20.219 8.789 1 75.06 196 ASP A O 1
ATOM 1519 N N . LYS A 1 197 ? -3.492 -19.047 10.547 1 85.88 197 LYS A N 1
ATOM 1520 C CA . LYS A 1 197 ? -4.23 -17.844 10.156 1 85.88 197 LYS A CA 1
ATOM 1521 C C . LYS A 1 197 ? -3.707 -17.281 8.844 1 85.88 197 LYS A C 1
ATOM 1523 O O . LYS A 1 197 ? -2.496 -17.141 8.656 1 85.88 197 LYS A O 1
ATOM 1528 N N . LYS A 1 198 ? -4.641 -17.094 7.945 1 93.06 198 LYS A N 1
ATOM 1529 C CA . LYS A 1 198 ? -4.293 -16.516 6.652 1 93.06 198 LYS A CA 1
ATOM 1530 C C . LYS A 1 198 ? -3.99 -15.023 6.785 1 93.06 198 LYS A C 1
ATOM 1532 O O . LYS A 1 198 ? -4.715 -14.297 7.465 1 93.06 198 LYS A O 1
ATOM 1537 N N . PRO A 1 199 ? -2.9 -14.625 6.184 1 93.94 199 PRO A N 1
ATOM 1538 C CA . PRO A 1 199 ? -2.627 -13.188 6.23 1 93.94 199 PRO A CA 1
ATOM 1539 C C . PRO A 1 199 ? -3.611 -12.375 5.391 1 93.94 199 PRO A C 1
ATOM 1541 O O . PRO A 1 199 ? -4.09 -12.852 4.359 1 93.94 199 PRO A O 1
ATOM 1544 N N . ARG A 1 200 ? -3.902 -11.172 5.832 1 93.88 200 ARG A N 1
ATOM 1545 C CA . ARG A 1 200 ? -4.75 -10.234 5.102 1 93.88 200 ARG A CA 1
ATOM 1546 C C . ARG A 1 200 ? -3.908 -9.227 4.324 1 93.88 200 ARG A C 1
ATOM 1548 O O . ARG A 1 200 ? -4.391 -8.617 3.365 1 93.88 200 ARG A O 1
ATOM 1555 N N . ASN A 1 201 ? -2.725 -9 4.789 1 95.88 201 ASN A N 1
ATOM 1556 C CA . ASN A 1 201 ? -1.745 -8.109 4.188 1 95.88 201 ASN A CA 1
ATOM 1557 C C . ASN A 1 201 ? -0.425 -8.82 3.914 1 95.88 201 ASN A C 1
ATOM 1559 O O . ASN A 1 201 ? 0.293 -9.188 4.848 1 95.88 201 ASN A O 1
ATOM 1563 N N . MET A 1 202 ? -0.17 -8.969 2.654 1 97.25 202 MET A N 1
ATOM 1564 C CA . MET A 1 202 ? 0.969 -9.797 2.275 1 97.25 202 MET A CA 1
ATOM 1565 C C . MET A 1 202 ? 1.607 -9.297 0.986 1 97.25 202 MET A C 1
ATOM 1567 O O . MET A 1 202 ? 0.916 -8.781 0.104 1 97.25 202 MET A O 1
ATOM 1571 N N . VAL A 1 203 ? 2.889 -9.398 0.927 1 98.5 203 VAL A N 1
ATOM 1572 C CA . VAL A 1 203 ? 3.602 -9.219 -0.333 1 98.5 203 VAL A CA 1
ATOM 1573 C C . VAL A 1 203 ? 4.102 -10.57 -0.841 1 98.5 203 VAL A C 1
ATOM 1575 O O . VAL A 1 203 ? 4.668 -11.352 -0.078 1 98.5 203 VAL A O 1
ATOM 1578 N N . PHE A 1 204 ? 3.779 -10.875 -2.037 1 98.44 204 PHE A N 1
ATOM 1579 C CA . PHE A 1 204 ? 4.152 -12.133 -2.674 1 98.44 204 PHE A CA 1
ATOM 1580 C C . PHE A 1 204 ? 5.195 -11.898 -3.762 1 98.44 204 PHE A C 1
ATOM 1582 O O . PHE A 1 204 ? 4.98 -11.102 -4.676 1 98.44 204 PHE A O 1
ATOM 1589 N N . VAL A 1 205 ? 6.332 -12.625 -3.67 1 98.38 205 VAL A N 1
ATOM 1590 C CA . VAL A 1 205 ? 7.453 -12.422 -4.578 1 98.38 205 VAL A CA 1
ATOM 1591 C C . VAL A 1 205 ? 7.723 -13.703 -5.359 1 98.38 205 VAL A C 1
ATOM 1593 O O . VAL A 1 205 ? 8.102 -14.727 -4.777 1 98.38 205 VAL A O 1
ATOM 1596 N N . ARG A 1 206 ? 7.535 -13.617 -6.641 1 96.69 206 ARG A N 1
ATOM 1597 C CA . ARG A 1 206 ? 7.883 -14.727 -7.523 1 96.69 206 ARG A CA 1
ATOM 1598 C C . ARG A 1 206 ? 9.305 -14.578 -8.047 1 96.69 206 ARG A C 1
ATOM 1600 O O . ARG A 1 206 ? 9.602 -13.664 -8.82 1 96.69 206 ARG A O 1
ATOM 1607 N N . TYR A 1 207 ? 10.125 -15.508 -7.605 1 93.81 207 TYR A N 1
ATOM 1608 C CA . TYR A 1 207 ? 11.555 -15.461 -7.902 1 93.81 207 TYR A CA 1
ATOM 1609 C C . TYR A 1 207 ? 11.898 -16.391 -9.062 1 93.81 207 TYR A C 1
ATOM 1611 O O . TYR A 1 207 ? 11.812 -17.609 -8.938 1 93.81 207 TYR A O 1
ATOM 1619 N N . ARG A 1 208 ? 12.289 -15.859 -10.188 1 90.38 208 ARG A N 1
ATOM 1620 C CA . ARG A 1 208 ? 12.734 -16.578 -11.375 1 90.38 208 ARG A CA 1
ATOM 1621 C C . ARG A 1 208 ? 13.883 -15.844 -12.062 1 90.38 208 ARG A C 1
ATOM 1623 O O . ARG A 1 208 ? 14.797 -15.352 -11.398 1 90.38 208 ARG A O 1
ATOM 1630 N N . LYS A 1 209 ? 13.875 -16 -13.469 1 89.56 209 LYS A N 1
ATOM 1631 C CA . LYS A 1 209 ? 14.828 -15.188 -14.21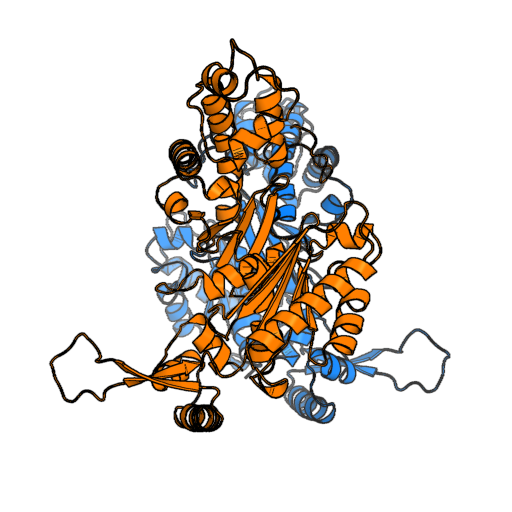1 1 89.56 209 LYS A CA 1
ATOM 1632 C C . LYS A 1 209 ? 14.609 -13.703 -13.938 1 89.56 209 LYS A C 1
ATOM 1634 O O . LYS A 1 209 ? 15.57 -12.953 -13.727 1 89.56 209 LYS A O 1
ATOM 1639 N N . ASP A 1 210 ? 13.32 -13.383 -14.008 1 92.31 210 ASP A N 1
ATOM 1640 C CA . ASP A 1 210 ? 12.875 -12.07 -13.562 1 92.31 210 ASP A CA 1
ATOM 1641 C C . ASP A 1 210 ? 12.016 -12.18 -12.312 1 92.31 210 ASP A C 1
ATOM 1643 O O . ASP A 1 210 ? 11.281 -13.156 -12.133 1 92.31 210 ASP A O 1
ATOM 1647 N N . ILE A 1 211 ? 12.164 -11.227 -11.461 1 95.88 211 ILE A N 1
ATOM 1648 C CA . ILE A 1 211 ? 11.391 -11.234 -10.227 1 95.88 211 ILE A CA 1
ATOM 1649 C C . ILE A 1 211 ? 10.141 -10.375 -10.391 1 95.88 211 ILE A C 1
ATOM 1651 O O . ILE A 1 211 ? 10.219 -9.234 -10.844 1 95.88 211 ILE A O 1
ATOM 1655 N N . THR A 1 212 ? 8.992 -10.914 -10.172 1 95.62 212 THR A N 1
ATOM 1656 C CA . THR A 1 212 ? 7.719 -10.203 -10.141 1 95.62 212 THR A CA 1
ATOM 1657 C C . THR A 1 212 ? 7.062 -10.32 -8.773 1 95.62 212 THR A C 1
ATOM 1659 O O . THR A 1 212 ? 7.391 -11.219 -7.996 1 95.62 212 THR A O 1
ATOM 1662 N N . SER A 1 213 ? 6.258 -9.383 -8.43 1 97.62 213 SER A N 1
ATOM 1663 C CA . SER A 1 213 ? 5.656 -9.398 -7.102 1 97.62 213 SER A CA 1
ATOM 1664 C C . SER A 1 213 ? 4.246 -8.82 -7.121 1 97.62 213 SER A C 1
ATOM 1666 O O . SER A 1 213 ? 3.848 -8.18 -8.094 1 97.62 213 SER A O 1
ATOM 1668 N N . SER A 1 214 ? 3.492 -9.156 -6.152 1 97.5 214 SER A N 1
ATOM 1669 C CA . SER A 1 214 ? 2.135 -8.68 -5.91 1 97.5 214 SER A CA 1
ATOM 1670 C C . SER A 1 214 ? 1.931 -8.305 -4.445 1 97.5 214 SER A C 1
ATOM 1672 O O . SER A 1 214 ? 2.648 -8.797 -3.568 1 97.5 214 SER A O 1
ATOM 1674 N N . VAL A 1 215 ? 1.041 -7.41 -4.203 1 97.88 215 VAL A N 1
ATOM 1675 C CA . VAL A 1 215 ? 0.723 -7.051 -2.826 1 97.88 215 VAL A CA 1
ATOM 1676 C C . VAL A 1 215 ? -0.776 -7.211 -2.582 1 97.88 215 VAL A C 1
ATOM 1678 O O . VAL A 1 215 ? -1.593 -6.816 -3.418 1 97.88 215 VAL A O 1
ATOM 1681 N N . ILE A 1 216 ? -1.038 -7.91 -1.513 1 96.69 216 ILE A N 1
ATOM 1682 C CA . ILE A 1 216 ? -2.406 -8.07 -1.037 1 96.69 216 ILE A CA 1
ATOM 1683 C C . ILE A 1 216 ? -2.643 -7.18 0.178 1 96.69 216 ILE A C 1
ATOM 1685 O O . ILE A 1 216 ? -1.914 -7.266 1.17 1 96.69 216 ILE A O 1
ATOM 1689 N N . ILE A 1 217 ? -3.594 -6.312 0.063 1 94.94 217 ILE A N 1
ATOM 1690 C CA . ILE A 1 217 ? -4.016 -5.438 1.15 1 94.94 217 ILE A CA 1
ATOM 1691 C C . ILE A 1 217 ? -5.469 -5.734 1.516 1 94.94 217 ILE A C 1
ATOM 1693 O O . ILE A 1 217 ? -6.363 -5.617 0.673 1 94.94 217 ILE A O 1
ATOM 1697 N N . ASP A 1 218 ? -5.707 -6.117 2.75 1 90.94 218 ASP A N 1
ATOM 1698 C CA . ASP A 1 218 ? -7.031 -6.488 3.234 1 90.94 218 ASP A CA 1
ATOM 1699 C C . ASP A 1 218 ? -7.664 -7.551 2.338 1 90.94 218 ASP A C 1
ATOM 1701 O O . ASP A 1 218 ? -8.789 -7.383 1.871 1 90.94 218 ASP A O 1
ATOM 1705 N N . ASN A 1 219 ? -6.918 -8.492 1.94 1 90.12 219 ASN A N 1
ATOM 1706 C CA . ASN A 1 219 ? -7.332 -9.688 1.219 1 90.12 219 ASN A CA 1
ATOM 1707 C C . ASN A 1 219 ? -7.684 -9.375 -0.232 1 90.12 219 ASN A C 1
ATOM 1709 O O . ASN A 1 219 ? -8.391 -10.148 -0.885 1 90.12 219 ASN A O 1
ATOM 1713 N N . GLN A 1 220 ? -7.227 -8.258 -0.671 1 91.88 220 GLN A N 1
ATOM 1714 C CA . GLN A 1 220 ? -7.441 -7.879 -2.062 1 91.88 220 GLN A CA 1
ATOM 1715 C C . GLN A 1 220 ? -6.137 -7.449 -2.725 1 91.88 220 GLN A C 1
ATOM 1717 O O . GLN A 1 220 ? -5.285 -6.824 -2.084 1 91.88 220 GLN A O 1
ATOM 1722 N N . ILE A 1 221 ? -6.094 -7.773 -3.949 1 93.94 221 ILE A N 1
ATOM 1723 C CA . ILE A 1 221 ? -4.926 -7.32 -4.699 1 93.94 221 ILE A CA 1
ATOM 1724 C C . ILE A 1 221 ? -4.945 -5.797 -4.812 1 93.94 221 ILE A C 1
ATOM 1726 O O . ILE A 1 221 ? -5.98 -5.199 -5.113 1 93.94 221 ILE A O 1
ATOM 1730 N N . TYR A 1 222 ? -3.854 -5.164 -4.484 1 95.56 222 TYR A N 1
ATOM 1731 C CA . TYR A 1 222 ? -3.672 -3.746 -4.773 1 95.56 222 TYR A CA 1
ATOM 1732 C C . TYR A 1 222 ? -2.898 -3.549 -6.07 1 95.56 222 TYR A C 1
ATOM 1734 O O . TYR A 1 222 ? -1.715 -3.889 -6.152 1 95.56 222 TYR A O 1
ATOM 1742 N N . PHE A 1 223 ? -3.488 -2.934 -7.012 1 91.5 223 PHE A N 1
ATOM 1743 C CA . PHE A 1 223 ? -2.91 -2.861 -8.344 1 91.5 223 PHE A CA 1
ATOM 1744 C C . PHE A 1 223 ? -2.123 -1.569 -8.531 1 91.5 223 PHE A C 1
ATOM 1746 O O . PHE A 1 223 ? -1.194 -1.51 -9.336 1 91.5 223 PHE A O 1
ATOM 1753 N N . GLY A 1 224 ? -2.461 -0.568 -7.73 1 92.12 224 GLY A N 1
ATOM 1754 C CA . GLY A 1 224 ? -1.959 0.766 -8.016 1 92.12 224 GLY A CA 1
ATOM 1755 C C . GLY A 1 224 ? -2.691 1.449 -9.156 1 92.12 224 GLY A C 1
ATOM 1756 O O . GLY A 1 224 ? -3.576 0.856 -9.773 1 92.12 224 GLY A O 1
ATOM 1757 N N . VAL A 1 225 ? -2.338 2.664 -9.438 1 90 225 VAL A N 1
ATOM 1758 C CA . VAL A 1 225 ? -3.053 3.486 -10.406 1 90 225 VAL A CA 1
ATOM 1759 C C . VAL A 1 225 ? -2.785 2.973 -11.812 1 90 225 VAL A C 1
ATOM 1761 O O . VAL A 1 225 ? -3.676 2.99 -12.672 1 90 225 VAL A O 1
ATOM 1764 N N . HIS A 1 226 ? -1.617 2.465 -12.086 1 87.38 226 HIS A N 1
ATOM 1765 C CA . HIS A 1 226 ? -1.249 1.994 -13.422 1 87.38 226 HIS A CA 1
ATOM 1766 C C . HIS A 1 226 ? -1.011 0.488 -13.422 1 87.38 226 HIS A C 1
ATOM 1768 O O . HIS A 1 226 ? -0.363 -0.04 -14.328 1 87.38 226 HIS A O 1
ATOM 1774 N N . ASN A 1 227 ? -1.427 -0.204 -12.352 1 87.56 227 ASN A N 1
ATOM 1775 C CA . ASN A 1 227 ? -1.241 -1.644 -12.203 1 87.56 227 ASN A CA 1
ATOM 1776 C C . ASN A 1 227 ? 0.235 -2.01 -12.086 1 87.56 227 ASN A C 1
ATOM 1778 O O . ASN A 1 227 ? 0.694 -2.969 -12.703 1 87.56 227 ASN A O 1
ATOM 1782 N N . ARG A 1 228 ? 0.968 -1.169 -11.344 1 89.75 228 ARG A N 1
ATOM 1783 C CA . ARG A 1 228 ? 2.404 -1.374 -11.195 1 89.75 228 ARG A CA 1
ATOM 1784 C C . ARG A 1 228 ? 2.816 -1.342 -9.727 1 89.75 228 ARG A C 1
ATOM 1786 O O . ARG A 1 228 ? 3.943 -0.963 -9.398 1 89.75 228 ARG A O 1
ATOM 1793 N N . ALA A 1 229 ? 1.865 -1.706 -8.945 1 94.19 229 ALA A N 1
ATOM 1794 C CA . ALA A 1 229 ? 2.209 -1.658 -7.527 1 94.19 229 ALA A CA 1
ATOM 1795 C C . ALA A 1 229 ? 3.131 -2.812 -7.148 1 94.19 229 ALA A C 1
ATOM 1797 O O . ALA A 1 229 ? 3.176 -3.834 -7.84 1 94.19 229 ALA A O 1
ATOM 1798 N N . ALA A 1 230 ? 3.873 -2.621 -6.07 1 96 230 ALA A N 1
ATOM 1799 C CA . ALA A 1 230 ? 4.676 -3.623 -5.375 1 96 230 ALA A CA 1
ATOM 1800 C C . ALA A 1 230 ? 5.746 -4.203 -6.297 1 96 230 ALA A C 1
ATOM 1802 O O . ALA A 1 230 ? 5.879 -5.426 -6.41 1 96 230 ALA A O 1
ATOM 1803 N N . GLN A 1 231 ? 6.426 -3.314 -6.922 1 96.12 231 GLN A N 1
ATOM 1804 C CA . GLN A 1 231 ? 7.539 -3.758 -7.754 1 96.12 231 GLN A CA 1
ATOM 1805 C C . GLN A 1 231 ? 8.789 -4.016 -6.914 1 96.12 231 GLN A C 1
ATOM 1807 O O . GLN A 1 231 ? 9.758 -3.262 -6.992 1 96.12 231 GLN A O 1
ATOM 1812 N N . PHE A 1 232 ? 8.742 -5.078 -6.219 1 97.06 232 PHE A N 1
ATOM 1813 C CA . PHE A 1 232 ? 9.719 -5.5 -5.223 1 97.06 232 PHE A CA 1
ATOM 1814 C C . PHE A 1 232 ? 11.133 -5.43 -5.793 1 97.06 232 PHE A C 1
ATOM 1816 O O . PHE A 1 232 ? 12.031 -4.855 -5.172 1 97.06 232 PHE A O 1
ATOM 1823 N N . ALA A 1 233 ? 11.391 -5.93 -6.902 1 96.75 233 ALA A N 1
ATOM 1824 C CA . ALA A 1 233 ? 12.727 -6.09 -7.473 1 96.75 233 ALA A CA 1
ATOM 1825 C C . ALA A 1 233 ? 13.195 -4.801 -8.141 1 96.75 233 ALA A C 1
ATOM 1827 O O . ALA A 1 233 ? 14.375 -4.668 -8.484 1 96.75 233 ALA A O 1
ATOM 1828 N N . HIS A 1 234 ? 12.352 -3.836 -8.273 1 96.5 234 HIS A N 1
ATOM 1829 C CA . HIS A 1 234 ? 12.727 -2.604 -8.961 1 96.5 234 HIS A CA 1
ATOM 1830 C C . HIS A 1 234 ? 12.852 -1.445 -7.977 1 96.5 234 HIS A C 1
ATOM 1832 O O . HIS A 1 234 ? 12.867 -0.281 -8.383 1 96.5 234 HIS A O 1
ATOM 1838 N N . THR A 1 235 ? 12.883 -1.826 -6.742 1 95.31 235 THR A N 1
ATOM 1839 C CA . THR A 1 235 ? 13.328 -0.824 -5.777 1 95.31 235 THR A CA 1
ATOM 1840 C C . THR A 1 235 ? 14.758 -0.38 -6.078 1 95.31 235 THR A C 1
ATOM 1842 O O . THR A 1 235 ? 15.594 -1.195 -6.461 1 95.31 235 THR A O 1
ATOM 1845 N N . VAL A 1 236 ? 14.953 0.875 -5.824 1 95.62 236 VAL A N 1
ATOM 1846 C CA . VAL A 1 236 ? 16.203 1.494 -6.234 1 95.62 236 VAL A CA 1
ATOM 1847 C C . VAL A 1 236 ? 17.125 1.658 -5.023 1 95.62 236 VAL A C 1
ATOM 1849 O O . VAL A 1 236 ? 16.703 2.199 -3.996 1 95.62 236 VAL A O 1
ATOM 1852 N N . TYR A 1 237 ? 18.344 1.132 -5.105 1 93.69 237 TYR A N 1
ATOM 1853 C CA . TYR A 1 237 ? 19.328 1.311 -4.047 1 93.69 237 TYR A CA 1
ATOM 1854 C C . TYR A 1 237 ? 20.266 2.467 -4.371 1 93.69 237 TYR A C 1
ATOM 1856 O O . TYR A 1 237 ? 20.922 3.008 -3.479 1 93.69 237 TYR A O 1
ATOM 1864 N N . ASP A 1 238 ? 20.359 2.834 -5.625 1 92.5 238 ASP A N 1
ATOM 1865 C CA . ASP A 1 238 ? 21.25 3.898 -6.086 1 92.5 238 ASP A CA 1
ATOM 1866 C C . ASP A 1 238 ? 20.828 4.41 -7.461 1 92.5 238 ASP A C 1
ATOM 1868 O O . ASP A 1 238 ? 20.906 3.682 -8.453 1 92.5 238 ASP A O 1
ATOM 1872 N N . VAL A 1 239 ? 20.516 5.707 -7.543 1 92.69 239 VAL A N 1
ATOM 1873 C CA . VAL A 1 239 ? 20.016 6.273 -8.789 1 92.69 239 VAL A CA 1
ATOM 1874 C C . VAL A 1 239 ? 21.125 6.316 -9.828 1 92.69 239 VAL A C 1
ATOM 1876 O O . VAL A 1 239 ? 20.875 6.559 -11.016 1 92.69 239 VAL A O 1
ATOM 1879 N N . GLN A 1 240 ? 22.312 6.035 -9.422 1 91.81 240 GLN A N 1
ATOM 1880 C CA . GLN A 1 240 ? 23.438 6 -10.352 1 91.81 240 GLN A CA 1
ATOM 1881 C C . GLN A 1 240 ? 23.969 4.578 -10.516 1 91.81 240 GLN A C 1
ATOM 1883 O O . GLN A 1 240 ? 25.047 4.375 -11.062 1 91.81 240 GLN A O 1
ATOM 1888 N N . GLY A 1 241 ? 23.266 3.602 -10.047 1 93.81 241 GLY A N 1
ATOM 1889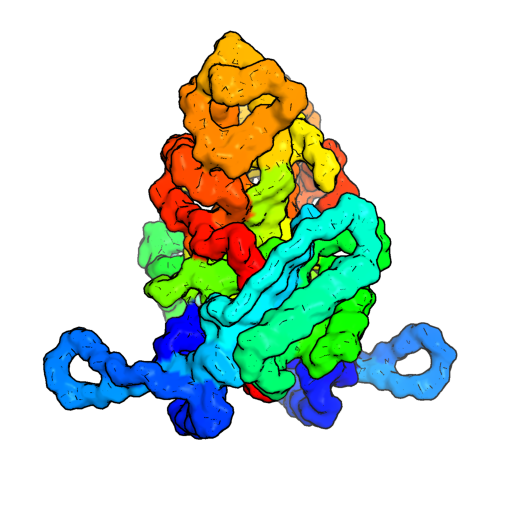 C CA . GLY A 1 241 ? 23.672 2.207 -10.141 1 93.81 241 GLY A CA 1
ATOM 1890 C C . GLY A 1 241 ? 23.5 1.633 -11.531 1 93.81 241 GLY A C 1
ATOM 1891 O O . GLY A 1 241 ? 23.453 2.379 -12.516 1 93.81 241 GLY A O 1
ATOM 1892 N N . ASP A 1 242 ? 23.484 0.308 -11.625 1 94.44 242 ASP A N 1
ATOM 1893 C CA . ASP A 1 242 ? 23.422 -0.403 -12.898 1 94.44 242 ASP A CA 1
ATOM 1894 C C . ASP A 1 242 ? 22.078 -0.156 -13.594 1 94.44 242 ASP A C 1
ATOM 1896 O O . ASP A 1 242 ? 21.047 -0.024 -12.93 1 94.44 242 ASP A O 1
ATOM 1900 N N . LEU A 1 243 ? 22.125 -0.154 -14.906 1 95.44 243 LEU A N 1
ATOM 1901 C CA . LEU A 1 243 ? 20.922 -0.003 -15.703 1 95.44 243 LEU A CA 1
ATOM 1902 C C . LEU A 1 243 ? 20.094 -1.283 -15.672 1 95.44 243 LEU A C 1
ATOM 1904 O O . LEU A 1 243 ? 20.609 -2.371 -15.93 1 95.44 243 LEU A O 1
ATOM 1908 N N . CYS A 1 244 ? 18.891 -1.177 -15.281 1 95.31 244 CYS A N 1
ATOM 1909 C CA . CYS A 1 244 ? 17.938 -2.281 -15.375 1 95.31 244 CYS A CA 1
ATOM 1910 C C . CYS A 1 244 ? 17.297 -2.34 -16.75 1 95.31 244 CYS A C 1
ATOM 1912 O O . CYS A 1 244 ? 16.516 -1.459 -17.125 1 95.31 244 CYS A O 1
ATOM 1914 N N . GLU A 1 245 ? 17.5 -3.332 -17.438 1 91.19 245 GLU A N 1
ATOM 1915 C CA . GLU A 1 245 ? 17.016 -3.441 -18.812 1 91.19 245 GLU A CA 1
ATOM 1916 C C . GLU A 1 245 ? 15.508 -3.689 -18.844 1 91.19 245 GLU A C 1
ATOM 1918 O O . GLU A 1 245 ? 14.852 -3.371 -19.844 1 91.19 245 GLU A O 1
ATOM 1923 N N . LEU A 1 246 ? 15.031 -4.16 -17.797 1 88.25 246 LEU A N 1
ATOM 1924 C CA . LEU A 1 246 ? 13.617 -4.523 -17.766 1 88.25 246 LEU A CA 1
ATOM 1925 C C . LEU A 1 246 ? 12.742 -3.285 -17.594 1 88.25 246 LEU A C 1
ATOM 1927 O O . LEU A 1 246 ? 11.672 -3.195 -18.203 1 88.25 246 LEU A O 1
ATOM 1931 N N . CYS A 1 247 ? 13.211 -2.312 -16.797 1 90.12 247 CYS A N 1
ATOM 1932 C CA . CYS A 1 247 ? 12.328 -1.188 -16.531 1 90.12 247 CYS A CA 1
ATOM 1933 C C . CYS A 1 247 ? 12.969 0.127 -16.953 1 90.12 247 CYS A C 1
ATOM 1935 O O . CYS A 1 247 ? 12.305 1.166 -16.984 1 90.12 247 CYS A O 1
ATOM 1937 N N . GLY A 1 248 ? 14.219 0.145 -17.281 1 92.12 248 GLY A N 1
ATOM 1938 C CA . GLY A 1 248 ? 14.898 1.333 -17.766 1 92.12 248 GLY A CA 1
ATOM 1939 C C . GLY A 1 248 ? 15.453 2.203 -16.656 1 92.12 248 GLY A C 1
ATOM 1940 O O . GLY A 1 248 ? 16.141 3.195 -16.922 1 92.12 248 GLY A O 1
ATOM 1941 N N . GLN A 1 249 ? 15.219 1.871 -15.445 1 94.12 249 GLN A N 1
ATOM 1942 C CA . GLN A 1 249 ? 15.695 2.633 -14.297 1 94.12 249 GLN A CA 1
ATOM 1943 C C . GLN A 1 249 ? 17.078 2.168 -13.852 1 94.12 249 GLN A C 1
ATOM 1945 O O . GLN A 1 249 ? 17.391 0.976 -13.914 1 94.12 249 GLN A O 1
ATOM 1950 N N . ARG A 1 250 ? 17.875 3.08 -13.453 1 95.38 250 ARG A N 1
ATOM 1951 C CA . ARG A 1 250 ? 19.172 2.717 -12.883 1 95.38 250 ARG A CA 1
ATOM 1952 C C . ARG A 1 250 ? 19.031 2.363 -11.406 1 95.38 250 ARG A C 1
ATOM 1954 O O . ARG A 1 250 ? 18.266 3.006 -10.672 1 95.38 250 ARG A O 1
ATOM 1961 N N . GLY A 1 251 ? 19.766 1.371 -11.023 1 96.25 251 GLY A N 1
ATOM 1962 C CA . GLY A 1 251 ? 19.938 1.092 -9.602 1 96.25 251 GLY A CA 1
ATOM 1963 C C . GLY A 1 251 ? 18.875 0.176 -9.047 1 96.25 251 GLY A C 1
ATOM 1964 O O . GLY A 1 251 ? 18.688 0.106 -7.828 1 96.25 251 GLY A O 1
ATOM 1965 N N . CYS A 1 252 ? 18.141 -0.533 -9.883 1 97 252 CYS A N 1
ATOM 1966 C CA . CYS A 1 252 ? 17.203 -1.533 -9.383 1 97 252 CYS A CA 1
ATOM 1967 C C . CYS A 1 252 ? 17.938 -2.688 -8.719 1 97 252 CYS A C 1
ATOM 1969 O O . CYS A 1 252 ? 18.969 -3.146 -9.219 1 97 252 CYS A O 1
ATOM 1971 N N . VAL A 1 253 ? 17.328 -3.193 -7.668 1 96.88 253 VAL A N 1
ATOM 1972 C CA . VAL A 1 253 ? 17.984 -4.297 -6.973 1 96.88 253 VAL A CA 1
ATOM 1973 C C . VAL A 1 253 ? 17.953 -5.551 -7.84 1 96.88 253 VAL A C 1
ATOM 1975 O O . VAL A 1 253 ? 18.766 -6.453 -7.676 1 96.88 253 VAL A O 1
ATOM 1978 N N . SER A 1 254 ? 17.078 -5.613 -8.789 1 97.19 254 SER A N 1
ATOM 1979 C CA . SER A 1 254 ? 16.953 -6.762 -9.68 1 97.19 254 SER A CA 1
ATOM 1980 C C . SER A 1 254 ? 18.266 -7.055 -10.398 1 97.19 254 SER A C 1
ATOM 1982 O O . SER A 1 254 ? 18.578 -8.211 -10.695 1 97.19 254 SER A O 1
ATOM 1984 N N . THR A 1 255 ? 19.031 -6.023 -10.68 1 97 255 THR A N 1
ATOM 1985 C CA . THR A 1 255 ? 20.281 -6.176 -11.406 1 97 255 THR A CA 1
ATOM 1986 C C . THR A 1 255 ? 21.297 -6.973 -10.586 1 97 255 THR A C 1
ATOM 1988 O O . THR A 1 255 ? 22.312 -7.441 -11.117 1 97 255 THR A O 1
ATOM 1991 N N . LYS A 1 256 ? 20.984 -7.145 -9.32 1 96.69 256 LYS A N 1
ATOM 1992 C CA . LYS A 1 256 ? 21.922 -7.812 -8.43 1 96.69 256 LYS A CA 1
ATOM 1993 C C . LYS A 1 256 ? 21.359 -9.133 -7.922 1 96.69 256 LYS A C 1
ATOM 1995 O O . LYS A 1 256 ? 22.109 -10.023 -7.516 1 96.69 256 LYS A O 1
ATOM 2000 N N . ILE A 1 257 ? 20.062 -9.266 -7.953 1 96.56 257 ILE A N 1
ATOM 2001 C CA . ILE A 1 257 ? 19.531 -10.375 -7.164 1 96.56 257 ILE A CA 1
ATOM 2002 C C . ILE A 1 257 ? 18.719 -11.297 -8.062 1 96.56 257 ILE A C 1
ATOM 2004 O O . ILE A 1 257 ? 18.359 -12.414 -7.664 1 96.56 257 ILE A O 1
ATOM 2008 N N . SER A 1 258 ? 18.312 -10.898 -9.25 1 95.75 258 SER A N 1
ATOM 2009 C CA . SER A 1 258 ? 17.438 -11.711 -10.086 1 95.75 258 SER A CA 1
ATOM 2010 C C . SER A 1 258 ? 18.109 -13.023 -10.477 1 95.75 258 SER A C 1
ATOM 2012 O O . SER A 1 258 ? 19.328 -13.141 -10.406 1 95.75 258 SER A O 1
ATOM 2014 N N . GLY A 1 259 ? 17.25 -14.023 -10.852 1 92.75 259 GLY A N 1
ATOM 2015 C CA . GLY A 1 259 ? 17.828 -15.258 -11.359 1 92.75 259 GLY A CA 1
ATOM 2016 C C . GLY A 1 259 ? 18.781 -15.039 -12.531 1 92.75 259 GLY A C 1
ATOM 2017 O O . GLY A 1 259 ? 19.844 -15.656 -12.609 1 92.75 259 GLY A O 1
ATOM 2018 N N . ALA A 1 260 ? 18.438 -14.164 -13.398 1 92.56 260 ALA A N 1
ATOM 2019 C CA . ALA A 1 260 ? 19.281 -13.836 -14.547 1 92.56 260 ALA A CA 1
ATOM 2020 C C . ALA A 1 260 ? 20.609 -13.227 -14.094 1 92.56 260 ALA A C 1
ATOM 2022 O O . ALA A 1 260 ? 21.672 -13.594 -14.609 1 92.56 260 ALA A O 1
ATOM 2023 N N . ALA A 1 261 ? 20.547 -12.328 -13.188 1 94.62 261 ALA A N 1
ATOM 2024 C CA . ALA A 1 261 ? 21.75 -11.672 -12.688 1 94.62 261 ALA A CA 1
ATOM 2025 C C . ALA A 1 261 ? 22.672 -12.68 -12.016 1 94.62 261 ALA A C 1
ATOM 2027 O O . ALA A 1 261 ? 23.891 -12.68 -12.258 1 94.62 261 ALA A O 1
ATOM 2028 N N . LEU A 1 262 ? 22.141 -13.555 -11.195 1 93.06 262 LEU A N 1
ATOM 2029 C CA . LEU A 1 262 ? 22.922 -14.562 -10.492 1 93.06 262 LEU A CA 1
ATOM 2030 C C . LEU A 1 262 ? 23.547 -15.555 -11.469 1 93.06 262 LEU A C 1
ATOM 2032 O O . LEU A 1 262 ? 24.719 -15.898 -11.344 1 93.06 262 LEU A O 1
ATOM 2036 N N . THR A 1 263 ? 22.734 -15.984 -12.438 1 91.75 263 THR A N 1
ATOM 2037 C CA . THR A 1 263 ? 23.234 -16.906 -13.453 1 91.75 263 THR A CA 1
ATOM 2038 C C . THR A 1 263 ? 24.406 -16.281 -14.211 1 91.75 263 THR A C 1
ATOM 2040 O O . THR A 1 263 ? 25.438 -16.922 -14.406 1 91.75 263 THR A O 1
ATOM 2043 N N . ALA A 1 264 ? 24.25 -15.047 -14.586 1 93 264 ALA A N 1
ATOM 2044 C CA . ALA A 1 264 ? 25.312 -14.352 -15.328 1 93 264 ALA A CA 1
ATOM 2045 C C . ALA A 1 264 ? 26.578 -14.25 -14.508 1 93 264 ALA A C 1
ATOM 2047 O O . ALA A 1 264 ? 27.688 -14.445 -15.023 1 93 264 ALA A O 1
ATOM 2048 N N . GLN A 1 265 ? 26.453 -13.961 -13.281 1 93.75 265 GLN A N 1
ATOM 2049 C CA . GLN A 1 265 ? 27.609 -13.836 -12.398 1 93.75 265 GLN A CA 1
ATOM 2050 C C . GLN A 1 265 ? 28.312 -15.172 -12.234 1 93.75 265 GLN A C 1
ATOM 2052 O O . GLN A 1 265 ? 29.547 -15.25 -12.305 1 93.75 265 GLN A O 1
ATOM 2057 N N . ILE A 1 266 ? 27.547 -16.234 -12.008 1 91.5 266 ILE A N 1
ATOM 2058 C CA . ILE A 1 266 ? 28.125 -17.562 -11.828 1 91.5 266 ILE A CA 1
ATOM 2059 C C . ILE A 1 266 ? 28.797 -18.016 -13.125 1 91.5 266 ILE A C 1
ATOM 2061 O O . ILE A 1 266 ? 29.906 -18.547 -13.102 1 91.5 266 ILE A O 1
ATOM 2065 N N . ASP A 1 267 ? 28.109 -17.734 -14.211 1 92.56 267 ASP A N 1
ATOM 2066 C CA . ASP A 1 267 ? 28.656 -18.109 -15.508 1 92.56 267 ASP A CA 1
ATOM 2067 C C . ASP A 1 267 ? 29.969 -17.391 -15.773 1 92.56 267 ASP A C 1
ATOM 2069 O O . ASP A 1 267 ? 30.891 -17.969 -16.359 1 92.56 267 ASP A O 1
ATOM 2073 N N . SER A 1 268 ? 30.062 -16.188 -15.383 1 93.31 268 SER A N 1
ATOM 2074 C CA . SER A 1 268 ? 31.25 -15.367 -15.656 1 93.31 268 SER A CA 1
ATOM 2075 C C . SER A 1 268 ? 32.469 -15.891 -14.906 1 93.31 268 SER A C 1
ATOM 2077 O O . SER A 1 268 ? 33.594 -15.664 -15.336 1 93.31 268 SER A O 1
ATOM 2079 N N . ILE A 1 269 ? 32.281 -16.641 -13.836 1 91.81 269 ILE A N 1
ATOM 2080 C CA . ILE A 1 269 ? 33.406 -17.062 -13.039 1 91.81 269 ILE A CA 1
ATOM 2081 C C . ILE A 1 269 ? 33.594 -18.578 -13.18 1 91.81 269 ILE A C 1
ATOM 2083 O O . ILE A 1 269 ? 34.469 -19.172 -12.547 1 91.81 269 ILE A O 1
ATOM 2087 N N . TYR A 1 270 ? 32.75 -19.172 -13.953 1 91.06 270 TYR A N 1
ATOM 2088 C CA . TYR A 1 270 ? 32.781 -20.625 -14.086 1 91.06 270 TYR A CA 1
ATOM 2089 C C . TYR A 1 270 ? 34.125 -21.078 -14.664 1 91.06 270 TYR A C 1
ATOM 2091 O O . TYR A 1 270 ? 34.469 -20.766 -15.812 1 91.06 270 TYR A O 1
ATOM 2099 N N . SER A 1 271 ? 34.875 -21.812 -13.891 1 91.12 271 SER A N 1
ATOM 2100 C CA . SER A 1 271 ? 36.156 -22.375 -14.281 1 91.12 271 SER A CA 1
ATOM 2101 C C . SER A 1 271 ? 36.656 -23.406 -13.273 1 91.12 271 SER A C 1
ATOM 2103 O O . SER A 1 271 ? 36.094 -23.5 -12.164 1 91.12 271 SER A O 1
ATOM 2105 N N . SER A 1 272 ? 37.625 -24.109 -13.688 1 90.25 272 SER A N 1
ATOM 2106 C CA . SER A 1 272 ? 38.219 -25.094 -12.781 1 90.25 272 SER A CA 1
ATOM 2107 C C . SER A 1 272 ? 38.906 -24.422 -11.602 1 90.25 272 SER A C 1
ATOM 2109 O O . SER A 1 272 ? 39.062 -25.016 -10.539 1 90.25 272 SER A O 1
ATOM 2111 N N . GLU A 1 273 ? 39.281 -23.25 -11.719 1 93.62 273 GLU A N 1
ATOM 2112 C CA . GLU A 1 273 ? 40 -22.516 -10.688 1 93.62 273 GLU A CA 1
ATOM 2113 C C . GLU A 1 273 ? 39.031 -21.812 -9.734 1 93.62 273 GLU A C 1
ATOM 2115 O O . GLU A 1 273 ? 39.156 -21.906 -8.516 1 93.62 273 GLU A O 1
ATOM 2120 N N . GLN A 1 274 ? 38 -21.203 -10.281 1 92.19 274 GLN A N 1
ATOM 2121 C CA . GLN A 1 274 ? 37.156 -20.328 -9.484 1 92.19 274 GLN A CA 1
ATOM 2122 C C . GLN A 1 274 ? 35.938 -21.078 -8.938 1 92.19 274 GLN A C 1
ATOM 2124 O O . GLN A 1 274 ? 35.375 -20.688 -7.918 1 92.19 274 GLN A O 1
ATOM 2129 N N . THR A 1 275 ? 35.531 -22.109 -9.602 1 90.69 275 THR A N 1
ATOM 2130 C CA . THR A 1 275 ? 34.406 -22.922 -9.172 1 90.69 275 THR A CA 1
ATOM 2131 C C . THR A 1 275 ? 34.75 -24.406 -9.281 1 90.69 275 THR A C 1
ATOM 2133 O O . THR A 1 275 ? 34.062 -25.156 -10 1 90.69 275 THR A O 1
ATOM 2136 N N . PRO A 1 276 ? 35.688 -24.812 -8.508 1 89.12 276 PRO A N 1
ATOM 2137 C CA . PRO A 1 276 ? 36.219 -26.172 -8.656 1 89.12 276 PRO A CA 1
ATOM 2138 C C . PRO A 1 276 ? 35.156 -27.25 -8.406 1 89.12 276 PRO A C 1
ATOM 2140 O O . PRO A 1 276 ? 35.188 -28.297 -9.055 1 89.12 276 PRO A O 1
ATOM 2143 N N . ILE A 1 277 ? 34.344 -27.062 -7.492 1 88.19 277 ILE A N 1
ATOM 2144 C CA . ILE A 1 277 ? 33.344 -28.094 -7.156 1 88.19 277 ILE A CA 1
ATOM 2145 C C . ILE A 1 277 ? 32.312 -28.172 -8.266 1 88.19 277 ILE A C 1
ATOM 2147 O O . ILE A 1 277 ? 32 -29.266 -8.758 1 88.19 277 ILE A O 1
ATOM 2151 N N . LEU A 1 278 ? 31.766 -27.062 -8.703 1 86.81 278 LEU A N 1
ATOM 2152 C CA . LEU A 1 278 ? 30.812 -27.031 -9.797 1 86.81 278 LEU A CA 1
ATOM 2153 C C . LEU A 1 278 ? 31.438 -27.594 -11.07 1 86.81 278 LEU A C 1
ATOM 2155 O O . LEU A 1 278 ? 30.781 -28.344 -11.812 1 86.81 278 LEU A O 1
ATOM 2159 N N . TYR A 1 279 ? 32.625 -27.219 -11.305 1 87.31 279 TYR A N 1
ATOM 2160 C CA . TYR A 1 279 ? 33.344 -27.672 -12.5 1 87.31 279 TYR A CA 1
ATOM 2161 C C . TYR A 1 279 ? 33.562 -29.172 -12.484 1 87.31 279 TYR A C 1
ATOM 2163 O O . TYR A 1 279 ? 33.5 -29.828 -13.531 1 87.31 279 TYR A O 1
ATOM 2171 N N . SER A 1 280 ? 33.812 -29.688 -11.367 1 86.25 280 SER A N 1
ATOM 2172 C CA . SER A 1 280 ? 34 -31.125 -11.25 1 86.25 280 SER A CA 1
ATOM 2173 C C . SER A 1 280 ? 32.75 -31.891 -11.594 1 86.25 280 SER A C 1
ATOM 2175 O O . SER A 1 280 ? 32.781 -33.031 -12.055 1 86.25 280 SER A O 1
ATOM 2177 N N . VAL A 1 281 ? 31.641 -31.281 -11.383 1 83.06 281 VAL A N 1
ATOM 2178 C CA . VAL A 1 281 ? 30.344 -31.922 -11.602 1 83.06 281 VAL A CA 1
ATOM 2179 C C . VAL A 1 281 ? 29.922 -31.75 -13.055 1 83.06 281 VAL A C 1
ATOM 2181 O O . VAL A 1 281 ? 29.422 -32.688 -13.68 1 83.06 281 VAL A O 1
ATOM 2184 N N . LEU A 1 282 ? 30.109 -30.547 -13.594 1 83.75 282 LEU A N 1
ATOM 2185 C CA . LEU A 1 282 ? 29.531 -30.25 -14.898 1 83.75 282 LEU A CA 1
ATOM 2186 C C . LEU A 1 282 ? 30.578 -30.391 -16 1 83.75 282 LEU A C 1
ATOM 2188 O O . LEU A 1 282 ? 30.234 -30.531 -17.172 1 83.75 282 LEU A O 1
ATOM 2192 N N . GLY A 1 283 ? 31.766 -30.469 -15.68 1 80.81 283 GLY A N 1
ATOM 2193 C CA . GLY A 1 283 ? 32.812 -30.562 -16.672 1 80.81 283 GLY A CA 1
ATOM 2194 C C . GLY A 1 283 ? 32.875 -29.391 -17.625 1 80.81 283 GLY A C 1
ATOM 2195 O O . GLY A 1 283 ? 32.438 -28.297 -17.281 1 80.81 283 GLY A O 1
ATOM 2196 N N . ASP A 1 284 ? 33.594 -29.688 -18.797 1 75.62 284 ASP A N 1
ATOM 2197 C CA . ASP A 1 284 ? 33.688 -28.656 -19.828 1 75.62 284 ASP A CA 1
ATOM 2198 C C . ASP A 1 284 ? 32.375 -28.531 -20.594 1 75.62 284 ASP A C 1
ATOM 2200 O O . ASP A 1 284 ? 31.922 -29.484 -21.234 1 75.62 284 ASP A O 1
ATOM 2204 N N . THR A 1 285 ? 31.5 -27.75 -20.062 1 69.44 285 THR A N 1
ATOM 2205 C CA . THR A 1 285 ? 30.203 -27.625 -20.719 1 69.44 285 THR A CA 1
ATOM 2206 C C . THR A 1 285 ? 29.969 -26.203 -21.203 1 69.44 285 THR A C 1
ATOM 2208 O O . THR A 1 285 ? 30.5 -25.25 -20.625 1 69.44 285 THR A O 1
ATOM 2211 N N . SER A 1 286 ? 29.547 -26.141 -22.406 1 62.84 286 SER A N 1
ATOM 2212 C CA . SER A 1 286 ? 29.125 -24.859 -22.953 1 62.84 286 SER A CA 1
ATOM 2213 C C . SER A 1 286 ? 27.766 -24.453 -22.391 1 62.84 286 SER A C 1
ATOM 2215 O O . SER A 1 286 ? 27.297 -23.344 -22.641 1 62.84 286 SER A O 1
ATOM 2217 N N . ILE A 1 287 ? 27.25 -25.328 -21.531 1 64.25 287 ILE A N 1
ATOM 2218 C CA . ILE A 1 287 ? 25.891 -25.094 -21.047 1 64.25 287 ILE A CA 1
ATOM 2219 C C . ILE A 1 287 ? 25.922 -24.125 -19.859 1 64.25 287 ILE A C 1
ATOM 2221 O O . ILE A 1 287 ? 26.922 -24.078 -19.141 1 64.25 287 ILE A O 1
ATOM 2225 N N . ALA A 1 288 ? 24.922 -23.281 -19.594 1 71.56 288 ALA A N 1
ATOM 2226 C CA . ALA A 1 288 ? 24.703 -22.203 -18.641 1 71.56 288 ALA A CA 1
ATOM 2227 C C . ALA A 1 288 ? 24.797 -22.719 -17.203 1 71.56 288 ALA A C 1
ATOM 2229 O O . ALA A 1 288 ? 23.766 -23.031 -16.578 1 71.56 288 ALA A O 1
ATOM 2230 N N . PRO A 1 289 ? 26 -22.922 -16.609 1 72.12 289 PRO A N 1
ATOM 2231 C CA . PRO A 1 289 ? 26.234 -23.453 -15.266 1 72.12 289 PRO A CA 1
ATOM 2232 C C . PRO A 1 289 ? 25.406 -22.734 -14.195 1 72.12 289 PRO A C 1
ATOM 2234 O O . PRO A 1 289 ? 24.938 -23.375 -13.242 1 72.12 289 PRO A O 1
ATOM 2237 N N . GLY A 1 290 ? 25.141 -21.547 -14.438 1 75.06 290 GLY A N 1
ATOM 2238 C CA . GLY A 1 290 ? 24.359 -20.781 -13.477 1 75.06 290 GLY A CA 1
ATOM 2239 C C . GLY A 1 290 ? 22.938 -21.281 -13.328 1 75.06 290 GLY A C 1
ATOM 2240 O O . GLY A 1 290 ? 22.406 -21.344 -12.219 1 75.06 290 GLY A O 1
ATOM 2241 N N . GLN A 1 291 ? 22.406 -21.656 -14.406 1 75.75 291 GLN A N 1
ATOM 2242 C CA . GLN A 1 291 ? 21.047 -22.188 -14.383 1 75.75 291 GLN A CA 1
ATOM 2243 C C . GLN A 1 291 ? 20.984 -23.516 -13.633 1 75.75 291 GLN A C 1
ATOM 2245 O O . GLN A 1 291 ? 20.016 -23.797 -12.93 1 75.75 291 GLN A O 1
ATOM 2250 N N . ARG A 1 292 ? 22 -24.25 -13.828 1 70.94 292 ARG A N 1
ATOM 2251 C CA . ARG A 1 292 ? 22.078 -25.531 -13.148 1 70.94 292 ARG A CA 1
ATOM 2252 C C . ARG A 1 292 ? 22.188 -25.359 -11.641 1 70.94 292 ARG A C 1
ATOM 2254 O O . ARG A 1 292 ? 21.547 -26.078 -10.875 1 70.94 292 ARG A O 1
ATOM 2261 N N . VAL A 1 293 ? 23.016 -24.5 -11.297 1 70.31 293 VAL A N 1
ATOM 2262 C CA . VAL A 1 293 ? 23.219 -24.219 -9.875 1 70.31 293 VAL A CA 1
ATOM 2263 C C . VAL A 1 293 ? 21.891 -23.781 -9.234 1 70.31 293 VAL A C 1
ATOM 2265 O O . VAL A 1 293 ? 21.5 -24.312 -8.195 1 70.31 293 VAL A O 1
ATOM 2268 N N . LEU A 1 294 ? 21.25 -22.938 -9.797 1 74.25 294 LEU A N 1
ATOM 2269 C CA . LEU A 1 294 ? 20.078 -22.328 -9.211 1 74.25 294 LEU A CA 1
ATOM 2270 C C . LEU A 1 294 ? 18.875 -23.266 -9.312 1 74.25 294 LEU A C 1
ATOM 2272 O O . LEU A 1 294 ? 18.062 -23.344 -8.383 1 74.25 294 LEU A O 1
ATOM 2276 N N . ASN A 1 295 ? 18.844 -24 -10.375 1 66 295 ASN A N 1
ATOM 2277 C CA . ASN A 1 295 ? 17.656 -24.797 -10.617 1 66 295 ASN A CA 1
ATOM 2278 C C . ASN A 1 295 ? 17.828 -26.25 -10.141 1 66 295 ASN A C 1
ATOM 2280 O O . ASN A 1 295 ? 16.859 -26.891 -9.75 1 66 295 ASN A O 1
ATOM 2284 N N . GLU A 1 296 ? 19 -26.703 -10.25 1 63.59 296 GLU A N 1
ATOM 2285 C CA . GLU A 1 296 ? 19.172 -28.125 -9.961 1 63.59 296 GLU A CA 1
ATOM 2286 C C . GLU A 1 296 ? 19.516 -28.359 -8.492 1 63.59 296 GLU A C 1
ATOM 2288 O O . GLU A 1 296 ? 19.812 -29.484 -8.078 1 63.59 296 GLU A O 1
ATOM 2293 N N . GLN A 1 297 ? 19.375 -27.312 -7.594 1 59.47 297 GLN A N 1
ATOM 2294 C CA . GLN A 1 297 ? 19.359 -27.344 -6.137 1 59.47 297 GLN A CA 1
ATOM 2295 C C . GLN A 1 297 ? 20.672 -27.844 -5.574 1 59.47 297 GLN A C 1
ATOM 2297 O O . GLN A 1 297 ? 20.688 -28.609 -4.605 1 59.47 297 GLN A O 1
ATOM 2302 N N . GLN A 1 298 ? 21.75 -27.75 -6.207 1 59.94 298 GLN A N 1
ATOM 2303 C CA . GLN A 1 298 ? 23.016 -28.234 -5.684 1 59.94 298 GLN A CA 1
ATOM 2304 C C . GLN A 1 298 ? 23.969 -27.078 -5.367 1 59.94 298 GLN A C 1
ATOM 2306 O O . GLN A 1 298 ? 24.562 -26.5 -6.27 1 59.94 298 GLN A O 1
ATOM 2311 N N . LEU A 1 299 ? 23.766 -26.391 -4.223 1 61.72 299 LEU A N 1
ATOM 2312 C CA . LEU A 1 299 ? 24.812 -25.438 -3.859 1 61.72 299 LEU A CA 1
ATOM 2313 C C . LEU A 1 299 ? 26.172 -26.141 -3.738 1 61.72 299 LEU A C 1
ATOM 2315 O O . LEU A 1 299 ? 26.328 -27.047 -2.912 1 61.72 299 LEU A O 1
ATOM 2319 N N . PHE A 1 300 ? 26.938 -26.172 -4.812 1 65.19 300 PHE A N 1
ATOM 2320 C CA . PHE A 1 300 ? 28.078 -27.047 -5.02 1 65.19 300 PHE A CA 1
ATOM 2321 C C . PHE A 1 300 ? 29.219 -26.688 -4.074 1 65.19 300 PHE A C 1
ATOM 2323 O O . PHE A 1 300 ? 30.266 -27.328 -4.098 1 65.19 300 PHE A O 1
ATOM 2330 N N . GLY A 1 301 ? 28.969 -25.844 -3.152 1 77 301 GLY A N 1
ATOM 2331 C CA . GLY A 1 301 ? 29.906 -25.656 -2.055 1 77 301 GLY A CA 1
ATOM 2332 C C . GLY A 1 301 ? 31.031 -24.688 -2.391 1 77 301 GLY A C 1
ATOM 2333 O O . GLY A 1 301 ? 31.922 -24.469 -1.573 1 77 301 GLY A O 1
ATOM 2334 N N . ASP A 1 302 ? 31.141 -24.203 -3.615 1 88.75 302 ASP A N 1
ATOM 2335 C CA . ASP A 1 302 ? 32.219 -23.281 -4 1 88.75 302 ASP A CA 1
ATOM 2336 C C . ASP A 1 302 ? 32.125 -21.969 -3.221 1 88.75 302 ASP A C 1
ATOM 2338 O O . ASP A 1 302 ? 31.047 -21.359 -3.154 1 88.75 302 ASP A O 1
ATOM 2342 N N . GLU A 1 303 ? 33.25 -21.562 -2.734 1 91.31 303 GLU A N 1
ATOM 2343 C CA . GLU A 1 303 ? 33.281 -20.328 -1.964 1 91.31 303 GLU A CA 1
ATOM 2344 C C . GLU A 1 303 ? 32.938 -19.125 -2.832 1 91.31 303 GLU A C 1
ATOM 2346 O O . GLU A 1 303 ? 32.312 -18.172 -2.359 1 91.31 303 GLU A O 1
ATOM 2351 N N . SER A 1 304 ? 33.344 -19.188 -4.074 1 92.62 304 SER A N 1
ATOM 2352 C CA . SER A 1 304 ? 33.062 -18.094 -4.996 1 92.62 304 SER A CA 1
ATOM 2353 C C . SER A 1 304 ? 31.562 -17.922 -5.203 1 92.62 304 SER A C 1
ATOM 2355 O O . SER A 1 304 ? 31.078 -16.797 -5.309 1 92.62 304 SER A O 1
ATOM 2357 N N . ILE A 1 305 ? 30.891 -19 -5.238 1 90.5 305 ILE A N 1
ATOM 2358 C CA . ILE A 1 305 ? 29.438 -18.953 -5.41 1 90.5 305 ILE A CA 1
ATOM 2359 C C . ILE A 1 305 ? 28.797 -18.422 -4.137 1 90.5 305 ILE A C 1
ATOM 2361 O O . ILE A 1 305 ? 27.859 -17.609 -4.195 1 90.5 305 ILE A O 1
ATOM 2365 N N . LYS A 1 306 ? 29.312 -18.828 -3.033 1 91 306 LYS A N 1
ATOM 2366 C CA . LYS A 1 306 ? 28.812 -18.328 -1.758 1 91 306 LYS A CA 1
ATOM 2367 C C . LYS A 1 306 ? 28.969 -16.812 -1.667 1 91 306 LYS A C 1
ATOM 2369 O O . LYS A 1 306 ? 28.125 -16.125 -1.112 1 91 306 LYS A O 1
ATOM 2374 N N . ARG A 1 307 ? 30.062 -16.328 -2.182 1 94.5 307 ARG A N 1
ATOM 2375 C CA . ARG A 1 307 ? 30.312 -14.891 -2.18 1 94.5 307 ARG A CA 1
ATOM 2376 C C . ARG A 1 307 ? 29.312 -14.164 -3.059 1 94.5 307 ARG A C 1
ATOM 2378 O O . ARG A 1 307 ? 28.844 -13.078 -2.705 1 94.5 307 ARG A O 1
ATOM 2385 N N . ILE A 1 308 ? 28.984 -14.742 -4.156 1 94.44 308 ILE A N 1
ATOM 2386 C CA . ILE A 1 308 ? 27.984 -14.172 -5.051 1 94.44 308 ILE A CA 1
ATOM 2387 C C . ILE A 1 308 ? 26.625 -14.102 -4.336 1 94.44 308 ILE A C 1
ATOM 2389 O O . ILE A 1 308 ? 25.953 -13.07 -4.375 1 94.44 308 ILE A O 1
ATOM 2393 N N . LEU A 1 309 ? 26.312 -15.156 -3.623 1 93.38 309 LEU A N 1
ATOM 2394 C CA . LEU A 1 309 ? 25.031 -15.219 -2.91 1 93.38 309 LEU A CA 1
ATOM 2395 C C . LEU A 1 309 ? 25.016 -14.242 -1.739 1 93.38 309 LEU A C 1
ATOM 2397 O O . LEU A 1 309 ? 23.984 -13.641 -1.437 1 93.38 309 LEU A O 1
ATOM 2401 N N . ALA A 1 310 ? 26.141 -14.078 -1.121 1 95.5 310 ALA A N 1
ATOM 2402 C CA . ALA A 1 310 ? 26.25 -13.133 -0.014 1 95.5 310 ALA A CA 1
ATOM 2403 C C . ALA A 1 310 ? 26.016 -11.695 -0.491 1 95.5 310 ALA A C 1
ATOM 2405 O O . ALA A 1 310 ? 25.281 -10.938 0.135 1 95.5 310 ALA A O 1
ATOM 2406 N N . GLU A 1 311 ? 26.656 -11.383 -1.585 1 96 311 GLU A N 1
ATOM 2407 C CA . GLU A 1 311 ? 26.469 -10.055 -2.146 1 96 311 GLU A CA 1
ATOM 2408 C C . GLU A 1 311 ? 25.016 -9.828 -2.576 1 96 311 GLU A C 1
ATOM 2410 O O . GLU A 1 311 ? 24.453 -8.766 -2.318 1 96 311 GLU A O 1
ATOM 2415 N N . ALA A 1 312 ? 24.469 -10.789 -3.23 1 96 312 ALA A N 1
ATOM 2416 C CA . ALA A 1 312 ? 23.078 -10.695 -3.643 1 96 312 ALA A CA 1
ATOM 2417 C C . ALA A 1 312 ? 22.156 -10.523 -2.434 1 96 312 ALA A C 1
ATOM 2419 O O . ALA A 1 312 ? 21.172 -9.789 -2.5 1 96 312 ALA A O 1
ATOM 2420 N N . SER A 1 313 ? 22.5 -11.18 -1.348 1 97 313 SER A N 1
ATOM 2421 C CA . SER A 1 313 ? 21.688 -11.125 -0.137 1 97 313 SER A CA 1
ATOM 2422 C C . SER A 1 313 ? 21.672 -9.727 0.458 1 97 313 SER A C 1
ATOM 2424 O O . SER A 1 313 ? 20.688 -9.305 1.058 1 97 313 SER A O 1
ATOM 2426 N N . ARG A 1 314 ? 22.766 -9.016 0.267 1 96.81 314 ARG A N 1
ATOM 2427 C CA . ARG A 1 314 ? 22.812 -7.625 0.709 1 96.81 314 ARG A CA 1
ATOM 2428 C C . ARG A 1 314 ? 21.75 -6.789 0.009 1 96.81 314 ARG A C 1
ATOM 2430 O O . ARG A 1 314 ? 21.016 -6.043 0.659 1 96.81 314 ARG A O 1
ATOM 2437 N N . TYR A 1 315 ? 21.641 -6.984 -1.249 1 97.5 315 TYR A N 1
ATOM 2438 C CA . TYR A 1 315 ? 20.672 -6.219 -2.029 1 97.5 315 TYR A CA 1
ATOM 2439 C C . TYR A 1 315 ? 19.25 -6.738 -1.808 1 97.5 315 TYR A C 1
ATOM 2441 O O . TYR A 1 315 ? 18.297 -5.969 -1.829 1 97.5 315 TYR A O 1
ATOM 2449 N N . LEU A 1 316 ? 19.172 -8.016 -1.618 1 98 316 LEU A N 1
ATOM 2450 C CA . LEU A 1 316 ? 17.875 -8.578 -1.263 1 98 316 LEU A CA 1
ATOM 2451 C C . LEU A 1 316 ? 17.359 -7.992 0.048 1 98 316 LEU A C 1
ATOM 2453 O O . LEU A 1 316 ? 16.172 -7.695 0.178 1 98 316 LEU A O 1
ATOM 2457 N N . ALA A 1 317 ? 18.25 -7.809 0.977 1 97.94 317 ALA A N 1
ATOM 2458 C CA . ALA A 1 317 ? 17.891 -7.203 2.256 1 97.94 317 ALA A CA 1
ATOM 2459 C C . ALA A 1 317 ? 17.344 -5.793 2.059 1 97.94 317 ALA A C 1
ATOM 2461 O O . ALA A 1 317 ? 16.391 -5.395 2.727 1 97.94 317 ALA A O 1
ATOM 2462 N N . VAL A 1 318 ? 17.906 -5.027 1.153 1 97.44 318 VAL A N 1
ATOM 2463 C CA . VAL A 1 318 ? 17.438 -3.689 0.833 1 97.44 318 VAL A CA 1
ATOM 2464 C C . VAL A 1 318 ? 15.984 -3.762 0.354 1 97.44 318 VAL A C 1
ATOM 2466 O O . VAL A 1 318 ? 15.125 -3.02 0.837 1 97.44 318 VAL A O 1
ATOM 2469 N N . ALA A 1 319 ? 15.711 -4.68 -0.521 1 98 319 ALA A N 1
ATOM 2470 C CA . ALA A 1 319 ? 14.367 -4.84 -1.07 1 98 319 ALA A CA 1
ATOM 2471 C C . ALA A 1 319 ? 13.375 -5.242 0.017 1 98 319 ALA A C 1
ATOM 2473 O O . ALA A 1 319 ? 12.266 -4.711 0.082 1 98 319 ALA A O 1
ATOM 2474 N N . ILE A 1 320 ? 13.797 -6.148 0.857 1 98.25 320 ILE A N 1
ATOM 2475 C CA . ILE A 1 320 ? 12.945 -6.645 1.933 1 98.25 320 ILE A CA 1
ATOM 2476 C C . ILE A 1 320 ? 12.633 -5.512 2.906 1 98.25 320 ILE A C 1
ATOM 2478 O O . ILE A 1 320 ? 11.469 -5.277 3.242 1 98.25 320 ILE A O 1
ATOM 2482 N N . LEU A 1 321 ? 13.633 -4.793 3.289 1 97.44 321 LEU A N 1
ATOM 2483 C CA . LEU A 1 321 ? 13.453 -3.707 4.242 1 97.44 321 LEU A CA 1
ATOM 2484 C C . LEU A 1 321 ? 12.547 -2.623 3.666 1 97.44 321 LEU A C 1
ATOM 2486 O O . LEU A 1 321 ? 11.664 -2.109 4.359 1 97.44 321 LEU A O 1
ATOM 2490 N N . ASN A 1 322 ? 12.773 -2.275 2.439 1 97.56 322 ASN A N 1
ATOM 2491 C CA . ASN A 1 322 ? 11.93 -1.263 1.81 1 97.56 322 ASN A CA 1
ATOM 2492 C C . ASN A 1 322 ? 10.484 -1.725 1.704 1 97.56 322 ASN A C 1
ATOM 2494 O O . ASN A 1 322 ? 9.555 -0.925 1.863 1 97.56 322 ASN A O 1
ATOM 2498 N N . THR A 1 323 ? 10.273 -2.982 1.442 1 98 323 THR A N 1
ATOM 2499 C CA . THR A 1 323 ? 8.93 -3.547 1.404 1 98 323 THR A CA 1
ATOM 2500 C C . THR A 1 323 ? 8.266 -3.453 2.773 1 98 323 THR A C 1
ATOM 2502 O O . THR A 1 323 ? 7.105 -3.047 2.879 1 98 323 THR A O 1
ATOM 2505 N N . VAL A 1 324 ? 8.992 -3.768 3.797 1 97.25 324 VAL A N 1
ATOM 2506 C CA . VAL A 1 324 ? 8.484 -3.715 5.164 1 97.25 324 VAL A CA 1
ATOM 2507 C C . VAL A 1 324 ? 8.141 -2.271 5.531 1 97.25 324 VAL A C 1
ATOM 2509 O O . VAL A 1 324 ? 7.07 -1.999 6.074 1 97.25 324 VAL A O 1
ATOM 2512 N N . ARG A 1 325 ? 8.969 -1.373 5.164 1 96.19 325 ARG A N 1
ATOM 2513 C CA . ARG A 1 325 ? 8.797 0.029 5.523 1 96.19 325 ARG A CA 1
ATOM 2514 C C . ARG A 1 325 ? 7.641 0.657 4.746 1 96.19 325 ARG A C 1
ATOM 2516 O O . ARG A 1 325 ? 6.973 1.565 5.246 1 96.19 325 ARG A O 1
ATOM 2523 N N . MET A 1 326 ? 7.418 0.177 3.594 1 97.25 326 MET A N 1
ATOM 2524 C CA . MET A 1 326 ? 6.379 0.77 2.756 1 97.25 326 MET A CA 1
ATOM 2525 C C . MET A 1 326 ? 5.016 0.161 3.064 1 97.25 326 MET A C 1
ATOM 2527 O O . MET A 1 326 ? 4.047 0.885 3.295 1 97.25 326 MET A O 1
ATOM 2531 N N . PHE A 1 327 ? 4.961 -1.146 3.209 1 97.81 327 PHE A N 1
ATOM 2532 C CA . PHE A 1 327 ? 3.652 -1.785 3.248 1 97.81 327 PHE A CA 1
ATOM 2533 C C . PHE A 1 327 ? 3.328 -2.271 4.656 1 97.81 327 PHE A C 1
ATOM 2535 O O . PHE A 1 327 ? 2.172 -2.568 4.965 1 97.81 327 PHE A O 1
ATOM 2542 N N . ASP A 1 328 ? 4.344 -2.439 5.535 1 96.31 328 ASP A N 1
ATOM 2543 C CA . ASP A 1 328 ? 4.105 -2.992 6.863 1 96.31 328 ASP A CA 1
ATOM 2544 C C . ASP A 1 328 ? 3.215 -4.23 6.793 1 96.31 328 ASP A C 1
ATOM 2546 O O . ASP A 1 328 ? 2.162 -4.281 7.434 1 96.31 328 ASP A O 1
ATOM 2550 N N . PRO A 1 329 ? 3.693 -5.262 6.027 1 97.38 329 PRO A N 1
ATOM 2551 C CA . PRO A 1 329 ? 2.869 -6.449 5.789 1 97.38 329 PRO A CA 1
ATOM 2552 C C . PRO A 1 329 ? 2.936 -7.453 6.938 1 97.38 329 PRO A C 1
ATOM 2554 O O . PRO A 1 329 ? 3.777 -7.32 7.832 1 97.38 329 PRO A O 1
ATOM 2557 N N . GLU A 1 330 ? 2.014 -8.445 6.945 1 96.31 330 GLU A N 1
ATOM 2558 C CA . GLU A 1 330 ? 2.076 -9.57 7.871 1 96.31 330 GLU A CA 1
ATOM 2559 C C . GLU A 1 330 ? 3.139 -10.578 7.441 1 96.31 330 GLU A C 1
ATOM 2561 O O . GLU A 1 330 ? 3.773 -11.219 8.281 1 96.31 330 GLU A O 1
ATOM 2566 N N . LYS A 1 331 ? 3.254 -10.68 6.129 1 97.06 331 LYS A N 1
ATOM 2567 C CA . LYS A 1 331 ? 4.184 -11.656 5.57 1 97.06 331 LYS A CA 1
ATOM 2568 C C . LYS A 1 331 ? 4.766 -11.172 4.246 1 97.06 331 LYS A C 1
ATOM 2570 O O . LYS A 1 331 ? 4.109 -10.43 3.51 1 97.06 331 LYS A O 1
ATOM 2575 N N . ILE A 1 332 ? 5.934 -11.578 3.971 1 98.25 332 ILE A N 1
ATOM 2576 C CA . ILE A 1 332 ? 6.555 -11.562 2.65 1 98.25 332 ILE A CA 1
ATOM 2577 C C . ILE A 1 332 ? 6.859 -12.992 2.207 1 98.25 332 ILE A C 1
ATOM 2579 O O . ILE A 1 332 ? 7.695 -13.672 2.809 1 98.25 332 ILE A O 1
ATOM 2583 N N . VAL A 1 333 ? 6.195 -13.422 1.189 1 97.88 333 VAL A N 1
ATOM 2584 C CA . VAL A 1 333 ? 6.281 -14.828 0.786 1 97.88 333 VAL A CA 1
ATOM 2585 C C . VAL A 1 333 ? 7.031 -14.938 -0.54 1 97.88 333 VAL A C 1
ATOM 2587 O O . VAL A 1 333 ? 6.703 -14.242 -1.506 1 97.88 333 VAL A O 1
ATOM 2590 N N . PHE A 1 334 ? 8.016 -15.812 -0.558 1 97.5 334 PHE A N 1
ATOM 2591 C CA . PHE A 1 334 ? 8.82 -16.047 -1.756 1 97.5 334 PHE A CA 1
ATOM 2592 C C . PHE A 1 334 ? 8.414 -17.359 -2.43 1 97.5 334 PHE A C 1
ATOM 2594 O O . PHE A 1 334 ? 8.18 -18.359 -1.758 1 97.5 334 PHE A O 1
ATOM 2601 N N . PHE A 1 335 ? 8.312 -17.25 -3.758 1 96.25 335 PHE A N 1
ATOM 2602 C CA . PHE A 1 335 ? 7.922 -18.406 -4.57 1 96.25 335 PHE A CA 1
ATOM 2603 C C . PHE A 1 335 ? 8.867 -18.578 -5.754 1 96.25 335 PHE A C 1
ATOM 2605 O O . PHE A 1 335 ? 9.258 -17.594 -6.391 1 96.25 335 PHE A O 1
ATOM 2612 N N . GLY A 1 336 ? 9.242 -19.797 -6 1 92.06 336 GLY A N 1
ATOM 2613 C CA . GLY A 1 336 ? 10.078 -20.125 -7.145 1 92.06 336 GLY A CA 1
ATOM 2614 C C . GLY A 1 336 ? 10.758 -21.469 -7.027 1 92.06 336 GLY A C 1
ATOM 2615 O O . GLY A 1 336 ? 11 -21.953 -5.922 1 92.06 336 GLY A O 1
ATOM 2616 N N . LYS A 1 337 ? 11.125 -22 -8.156 1 87.38 337 LYS A N 1
ATOM 2617 C CA . LYS A 1 337 ? 11.734 -23.328 -8.195 1 87.38 337 LYS A CA 1
ATOM 2618 C C . LYS A 1 337 ? 13.047 -23.359 -7.418 1 87.38 337 LYS A C 1
ATOM 2620 O O . LYS A 1 337 ? 13.32 -24.312 -6.684 1 87.38 337 LYS A O 1
ATOM 2625 N N . MET A 1 338 ? 13.812 -22.359 -7.516 1 84.19 338 MET A N 1
ATOM 2626 C CA . MET A 1 338 ? 15.117 -22.312 -6.852 1 84.19 338 MET A CA 1
ATOM 2627 C C . MET A 1 338 ? 14.953 -22.344 -5.336 1 84.19 338 MET A C 1
ATOM 2629 O O . MET A 1 338 ? 15.828 -22.844 -4.625 1 84.19 338 MET A O 1
ATOM 2633 N N . LEU A 1 339 ? 13.852 -21.859 -4.875 1 89.56 339 LEU A N 1
ATOM 2634 C CA . LEU A 1 339 ? 13.633 -21.75 -3.436 1 89.56 339 LEU A CA 1
ATOM 2635 C C . LEU A 1 339 ? 13.148 -23.078 -2.861 1 89.56 339 LEU A C 1
ATOM 2637 O O . LEU A 1 339 ? 12.992 -23.219 -1.646 1 89.56 339 LEU A O 1
ATOM 2641 N N . GLU A 1 340 ? 12.961 -24 -3.707 1 86.75 340 GLU A N 1
ATOM 2642 C CA . GLU A 1 340 ? 12.633 -25.359 -3.246 1 86.75 340 GLU A CA 1
ATOM 2643 C C . GLU A 1 340 ? 13.891 -26.109 -2.803 1 86.75 340 GLU A C 1
ATOM 2645 O O . GLU A 1 340 ? 13.797 -27.188 -2.223 1 86.75 340 GLU A O 1
ATOM 2650 N N . ASN A 1 341 ? 15.062 -25.516 -3.061 1 84.12 341 ASN A N 1
ATOM 2651 C CA . ASN A 1 341 ? 16.328 -26.031 -2.551 1 84.12 341 ASN A CA 1
ATOM 2652 C C . ASN A 1 341 ? 16.609 -25.547 -1.134 1 84.12 341 ASN A C 1
ATOM 2654 O O . ASN A 1 341 ? 16.969 -24.375 -0.937 1 84.12 341 ASN A O 1
ATOM 2658 N N . PRO A 1 342 ? 16.594 -26.469 -0.205 1 86.31 342 PRO A N 1
ATOM 2659 C CA . PRO A 1 342 ? 16.75 -26.031 1.185 1 86.31 342 PRO A CA 1
ATOM 2660 C C . PRO A 1 342 ? 18.141 -25.438 1.461 1 86.31 342 PRO A C 1
ATOM 2662 O O . PRO A 1 342 ? 18.266 -24.531 2.281 1 86.31 342 PRO A O 1
ATOM 2665 N N . ALA A 1 343 ? 19.141 -25.969 0.797 1 84.81 343 ALA A N 1
ATOM 2666 C CA . ALA A 1 343 ? 20.5 -25.469 1.023 1 84.81 343 ALA A CA 1
ATOM 2667 C C . ALA A 1 343 ? 20.625 -24.016 0.586 1 84.81 343 ALA A C 1
ATOM 2669 O O . ALA A 1 343 ? 21.266 -23.219 1.265 1 84.81 343 ALA A O 1
ATOM 2670 N N . LEU A 1 344 ? 20.047 -23.734 -0.503 1 87.44 344 LEU A N 1
ATOM 2671 C CA . LEU A 1 344 ? 20.062 -22.359 -0.998 1 87.44 344 LEU A CA 1
ATOM 2672 C C . LEU A 1 344 ? 19.297 -21.438 -0.064 1 87.44 344 LEU A C 1
ATOM 2674 O O . LEU A 1 344 ? 19.766 -20.344 0.276 1 87.44 344 LEU A O 1
ATOM 2678 N N . VAL A 1 345 ? 18.156 -21.891 0.353 1 91.94 345 VAL A N 1
ATOM 2679 C CA . VAL A 1 345 ? 17.297 -21.109 1.233 1 91.94 345 VAL A CA 1
ATOM 2680 C C . VAL A 1 345 ? 18.016 -20.828 2.551 1 91.94 345 VAL A C 1
ATOM 2682 O O . VAL A 1 345 ? 18.031 -19.688 3.033 1 91.94 345 VAL A O 1
ATOM 2685 N N . ASP A 1 346 ? 18.656 -21.828 3.068 1 90.81 346 ASP A N 1
ATOM 2686 C CA . ASP A 1 346 ? 19.375 -21.688 4.332 1 90.81 346 ASP A CA 1
ATOM 2687 C C . ASP A 1 346 ? 20.531 -20.719 4.191 1 90.81 346 ASP A C 1
ATOM 2689 O O . ASP A 1 346 ? 20.766 -19.875 5.07 1 90.81 346 ASP A O 1
ATOM 2693 N N . CYS A 1 347 ? 21.234 -20.859 3.115 1 90.19 347 CYS A N 1
ATOM 2694 C CA . CYS A 1 347 ? 22.375 -19.969 2.855 1 90.19 347 CYS A CA 1
ATOM 2695 C C . CYS A 1 347 ? 21.922 -18.516 2.793 1 90.19 347 CYS A C 1
ATOM 2697 O O . CYS A 1 347 ? 22.5 -17.656 3.443 1 90.19 347 CYS A O 1
ATOM 2699 N N . VAL A 1 348 ? 20.891 -18.25 2.107 1 93.38 348 VAL A N 1
ATOM 2700 C CA . VAL A 1 348 ? 20.391 -16.891 1.933 1 93.38 348 VAL A CA 1
ATOM 2701 C C . VAL A 1 348 ? 19.859 -16.359 3.264 1 93.38 348 VAL A C 1
ATOM 2703 O O . VAL A 1 348 ? 20.109 -15.211 3.627 1 93.38 348 VAL A O 1
ATOM 2706 N N . LYS A 1 349 ? 19.156 -17.203 4.008 1 95.75 349 LYS A N 1
ATOM 2707 C CA . LYS A 1 349 ? 18.625 -16.812 5.312 1 95.75 349 LYS A CA 1
ATOM 2708 C C . LYS A 1 349 ? 19.75 -16.406 6.258 1 95.75 349 LYS A C 1
ATOM 2710 O O . LYS A 1 349 ? 19.641 -15.406 6.977 1 95.75 349 LYS A O 1
ATOM 2715 N N . GLN A 1 350 ? 20.781 -17.156 6.258 1 95.75 350 GLN A N 1
ATOM 2716 C CA . GLN A 1 350 ? 21.938 -16.859 7.102 1 95.75 350 GLN A CA 1
ATOM 2717 C C . GLN A 1 350 ? 22.547 -15.508 6.723 1 95.75 350 GLN A C 1
ATOM 2719 O O . GLN A 1 350 ? 22.906 -14.719 7.594 1 95.75 350 GLN A O 1
ATOM 2724 N N . ASN A 1 351 ? 22.688 -15.32 5.445 1 96 351 ASN A N 1
ATOM 2725 C CA . ASN A 1 351 ? 23.219 -14.047 4.984 1 96 351 ASN A CA 1
ATOM 2726 C C . ASN A 1 351 ? 22.328 -12.883 5.379 1 96 351 ASN A C 1
ATOM 2728 O O . ASN A 1 351 ? 22.797 -11.844 5.836 1 96 351 ASN A O 1
ATOM 2732 N N . LEU A 1 352 ? 21.016 -13.023 5.238 1 97.5 352 LEU A N 1
ATOM 2733 C CA . LEU A 1 352 ? 20.047 -11.977 5.523 1 97.5 352 LEU A CA 1
ATOM 2734 C C . LEU A 1 352 ? 20.047 -11.617 7.004 1 97.5 352 LEU A C 1
ATOM 2736 O O . LEU A 1 352 ? 19.812 -10.469 7.367 1 97.5 352 LEU A O 1
ATOM 2740 N N . ALA A 1 353 ? 20.328 -12.562 7.836 1 96.81 353 ALA A N 1
ATOM 2741 C CA . ALA A 1 353 ? 20.328 -12.375 9.281 1 96.81 353 ALA A CA 1
ATOM 2742 C C . ALA A 1 353 ? 21.391 -11.359 9.711 1 96.81 353 ALA A C 1
ATOM 2744 O O . ALA A 1 353 ? 21.344 -10.828 10.82 1 96.81 353 ALA A O 1
ATOM 2745 N N . ASN A 1 354 ? 22.344 -11.078 8.852 1 95.12 354 ASN A N 1
ATOM 2746 C CA . ASN A 1 354 ? 23.359 -10.07 9.125 1 95.12 354 ASN A CA 1
ATOM 2747 C C . ASN A 1 354 ? 22.797 -8.656 8.984 1 95.12 354 ASN A C 1
ATOM 2749 O O . ASN A 1 354 ? 23.406 -7.695 9.469 1 95.12 354 ASN A O 1
ATOM 2753 N N . TYR A 1 355 ? 21.688 -8.547 8.312 1 95.12 355 TYR A N 1
ATOM 2754 C CA . TYR A 1 355 ? 21.188 -7.223 7.961 1 95.12 355 TYR A CA 1
ATOM 2755 C C . TYR A 1 355 ? 19.797 -6.984 8.531 1 95.12 355 TYR A C 1
ATOM 2757 O O . TYR A 1 355 ? 19.375 -5.84 8.688 1 95.12 355 TYR A O 1
ATOM 2765 N N . LEU A 1 356 ? 19.062 -8.055 8.773 1 96.31 356 LEU A N 1
ATOM 2766 C CA . LEU A 1 356 ? 17.672 -7.961 9.203 1 96.31 356 LEU A CA 1
ATOM 2767 C C . LEU A 1 356 ? 17.531 -8.352 10.672 1 96.31 356 LEU A C 1
ATOM 2769 O O . LEU A 1 356 ? 18.172 -9.297 11.133 1 96.31 356 LEU A O 1
ATOM 2773 N N . ASP A 1 357 ? 16.672 -7.617 11.359 1 94.81 357 ASP A N 1
ATOM 2774 C CA . ASP A 1 357 ? 16.406 -7.992 12.742 1 94.81 357 ASP A CA 1
ATOM 2775 C C . ASP A 1 357 ? 15.461 -9.188 12.82 1 94.81 357 ASP A C 1
ATOM 2777 O O . ASP A 1 357 ? 14.945 -9.641 11.797 1 94.81 357 ASP A O 1
ATOM 2781 N N . ALA A 1 358 ? 15.25 -9.711 13.992 1 95.25 358 ALA A N 1
ATOM 2782 C CA . ALA A 1 358 ? 14.477 -10.93 14.195 1 95.25 358 ALA A CA 1
ATOM 2783 C C . ALA A 1 358 ? 13.023 -10.734 13.781 1 95.25 358 ALA A C 1
ATOM 2785 O O . ALA A 1 358 ? 12.406 -11.641 13.211 1 95.25 358 ALA A O 1
ATOM 2786 N N . GLU A 1 359 ? 12.453 -9.602 14.023 1 94.44 359 GLU A N 1
ATOM 2787 C CA . GLU A 1 359 ? 11.07 -9.312 13.656 1 94.44 359 GLU A CA 1
ATOM 2788 C C . GLU A 1 359 ? 10.875 -9.352 12.148 1 94.44 359 GLU A C 1
ATOM 2790 O O . GLU A 1 359 ? 9.93 -9.969 11.648 1 94.44 359 GLU A O 1
ATOM 2795 N N . THR A 1 360 ? 11.82 -8.727 11.469 1 96.25 360 THR A N 1
ATOM 2796 C CA . THR A 1 360 ? 11.742 -8.711 10.016 1 96.25 360 THR A CA 1
ATOM 2797 C C . THR A 1 360 ? 11.938 -10.117 9.453 1 96.25 360 THR A C 1
ATOM 2799 O O . THR A 1 360 ? 11.219 -10.531 8.539 1 96.25 360 THR A O 1
ATOM 2802 N N . MET A 1 361 ? 12.883 -10.875 10.008 1 97.38 361 MET A N 1
ATOM 2803 C CA . MET A 1 361 ? 13.141 -12.242 9.562 1 97.38 361 MET A CA 1
ATOM 2804 C C . MET A 1 361 ? 11.898 -13.109 9.711 1 97.38 361 MET A C 1
ATOM 2806 O O . MET A 1 361 ? 11.625 -13.969 8.867 1 97.38 361 MET A O 1
ATOM 2810 N N . SER A 1 36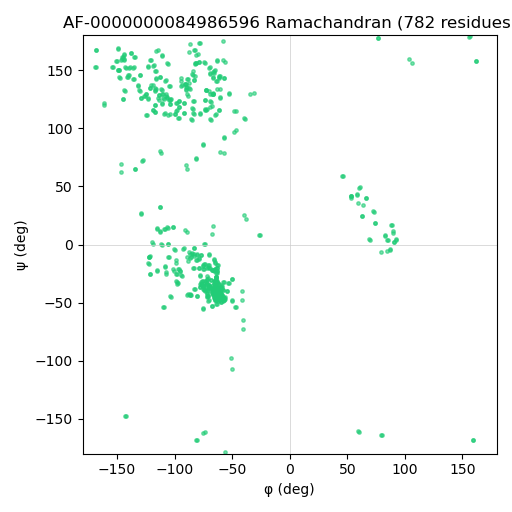2 ? 11.164 -12.867 10.727 1 96.44 362 SER A N 1
ATOM 2811 C CA . SER A 1 362 ? 10 -13.695 11.023 1 96.44 362 SER A CA 1
ATOM 2812 C C . SER A 1 362 ? 8.891 -13.477 10 1 96.44 362 SER A C 1
ATOM 2814 O O . SER A 1 362 ? 7.961 -14.281 9.898 1 96.44 362 SER A O 1
ATOM 2816 N N . LEU A 1 363 ? 8.961 -12.398 9.266 1 96.88 363 LEU A N 1
ATOM 2817 C CA . LEU A 1 363 ? 7.961 -12.086 8.25 1 96.88 363 LEU A CA 1
ATOM 2818 C C . LEU A 1 363 ? 8.203 -12.898 6.98 1 96.88 363 LEU A C 1
ATOM 2820 O O . LEU A 1 363 ? 7.32 -13.008 6.129 1 96.88 363 LEU A O 1
ATOM 2824 N N . LEU A 1 364 ? 9.398 -13.398 6.785 1 97.75 364 LEU A N 1
ATOM 2825 C CA . LEU A 1 364 ? 9.812 -14.023 5.531 1 97.75 364 LEU A CA 1
ATOM 2826 C C . LEU A 1 364 ? 9.445 -15.5 5.508 1 97.75 364 LEU A C 1
ATOM 2828 O O . LEU A 1 364 ? 9.648 -16.203 6.5 1 97.75 364 LEU A O 1
ATOM 2832 N N . SER A 1 365 ? 8.898 -15.953 4.457 1 95.31 365 SER A N 1
ATOM 2833 C CA . SER A 1 365 ? 8.633 -17.375 4.293 1 95.31 365 SER A CA 1
ATOM 2834 C C . SER A 1 365 ? 8.68 -17.781 2.824 1 95.31 365 SER A C 1
ATOM 2836 O O . SER A 1 365 ? 8.602 -16.938 1.937 1 95.31 365 SER A O 1
ATOM 2838 N N . VAL A 1 366 ? 8.906 -19.031 2.576 1 95.44 366 VAL A N 1
ATOM 2839 C CA . VAL A 1 366 ? 8.781 -19.625 1.247 1 95.44 366 VAL A CA 1
ATOM 2840 C C . VAL A 1 366 ? 7.391 -20.234 1.076 1 95.44 366 VAL A C 1
ATOM 2842 O O . VAL A 1 366 ? 6.871 -20.875 1.988 1 95.44 366 VAL A O 1
ATOM 2845 N N . SER A 1 367 ? 6.828 -19.984 -0.056 1 95 367 SER A N 1
ATOM 2846 C CA . SER A 1 367 ? 5.488 -20.484 -0.329 1 95 367 SER A CA 1
ATOM 2847 C C . SER A 1 367 ? 5.43 -22 -0.175 1 95 367 SER A C 1
ATOM 2849 O O . SER A 1 367 ? 6.348 -22.719 -0.589 1 95 367 SER A O 1
ATOM 2851 N N . LYS A 1 368 ? 4.328 -22.484 0.329 1 89.88 368 LYS A N 1
ATOM 2852 C CA . LYS A 1 368 ? 4.105 -23.922 0.45 1 89.88 368 LYS A CA 1
ATOM 2853 C C . LYS A 1 368 ? 3.576 -24.5 -0.855 1 89.88 368 LYS A C 1
ATOM 2855 O O . LYS A 1 368 ? 3.58 -25.719 -1.041 1 89.88 368 LYS A O 1
ATOM 2860 N N . ILE A 1 369 ? 3.037 -23.656 -1.668 1 89.38 369 ILE A N 1
ATOM 2861 C CA . ILE A 1 369 ? 2.637 -24.109 -2.994 1 89.38 369 ILE A CA 1
ATOM 2862 C C . ILE A 1 369 ? 3.875 -24.453 -3.818 1 89.38 369 ILE A C 1
ATOM 2864 O O . ILE A 1 369 ? 4.727 -23.594 -4.055 1 89.38 369 ILE A O 1
ATOM 2868 N N . LYS A 1 370 ? 3.895 -25.688 -4.18 1 86.5 370 LYS A N 1
ATOM 2869 C CA . LYS A 1 370 ? 5.02 -26.125 -5.004 1 86.5 370 LYS A CA 1
ATOM 2870 C C . LYS A 1 370 ? 4.797 -25.766 -6.473 1 86.5 370 LYS A C 1
ATOM 2872 O O . LYS A 1 370 ? 3.652 -25.656 -6.926 1 86.5 370 LYS A O 1
ATOM 2877 N N . THR A 1 371 ? 5.883 -25.641 -7.234 1 83.06 371 THR A N 1
ATOM 2878 C CA . THR A 1 371 ? 5.812 -25.25 -8.641 1 83.06 371 THR A CA 1
ATOM 2879 C C . THR A 1 371 ? 5.062 -26.281 -9.461 1 83.06 371 THR A C 1
ATOM 2881 O O . THR A 1 371 ? 4.43 -25.953 -10.461 1 83.06 371 THR A O 1
ATOM 2884 N N . LYS A 1 372 ? 5.008 -27.5 -8.984 1 82.81 372 LYS A N 1
ATOM 2885 C CA . LYS A 1 372 ? 4.289 -28.562 -9.664 1 82.81 372 LYS A CA 1
ATOM 2886 C C . LYS A 1 372 ? 2.779 -28.391 -9.523 1 82.81 372 LYS A C 1
ATOM 2888 O O . LYS A 1 372 ? 2.01 -28.984 -10.281 1 82.81 372 LYS A O 1
ATOM 2893 N N . ALA A 1 373 ? 2.377 -27.594 -8.594 1 89.94 373 ALA A N 1
ATOM 2894 C CA . ALA A 1 373 ? 0.956 -27.344 -8.359 1 89.94 37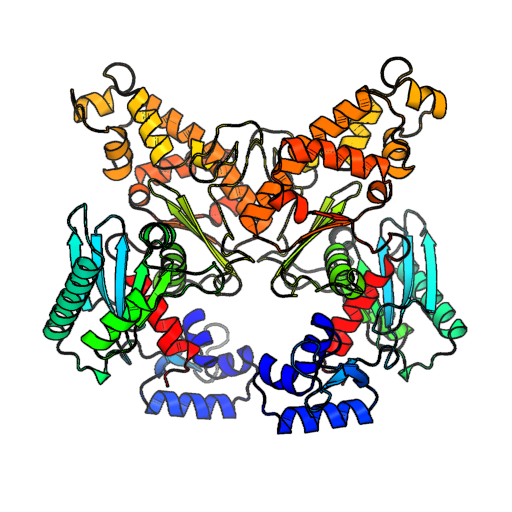3 ALA A CA 1
ATOM 2895 C C . ALA A 1 373 ? 0.587 -25.906 -8.711 1 89.94 373 ALA A C 1
ATOM 2897 O O . ALA A 1 373 ? -0.323 -25.328 -8.109 1 89.94 373 ALA A O 1
ATOM 2898 N N . ILE A 1 374 ? 1.257 -25.359 -9.68 1 94.12 374 ILE A N 1
ATOM 2899 C CA . ILE A 1 374 ? 1.137 -23.953 -10.023 1 94.12 374 ILE A CA 1
ATOM 2900 C C . ILE A 1 374 ? -0.277 -23.656 -10.523 1 94.12 374 ILE A C 1
ATOM 2902 O O . ILE A 1 374 ? -0.767 -22.531 -10.391 1 94.12 374 ILE A O 1
ATOM 2906 N N . TYR A 1 375 ? -1.027 -24.719 -11.023 1 96.19 375 TYR A N 1
ATOM 2907 C CA . TYR A 1 375 ? -2.377 -24.562 -11.555 1 96.19 375 TYR A CA 1
ATOM 2908 C C . TYR A 1 375 ? -3.346 -24.125 -10.461 1 96.19 375 TYR A C 1
ATOM 2910 O O . TYR A 1 375 ? -4.438 -23.625 -10.75 1 96.19 375 TYR A O 1
ATOM 2918 N N . LEU A 1 376 ? -2.967 -24.266 -9.234 1 97.31 376 LEU A N 1
ATOM 2919 C CA . LEU A 1 376 ? -3.811 -23.828 -8.117 1 97.31 376 LEU A CA 1
ATOM 2920 C C . LEU A 1 376 ? -4.035 -22.328 -8.156 1 97.31 376 LEU A C 1
ATOM 2922 O O . LEU A 1 376 ? -5.031 -21.828 -7.629 1 97.31 376 LEU A O 1
ATOM 2926 N N . ALA A 1 377 ? -3.115 -21.625 -8.789 1 97.94 377 ALA A N 1
ATOM 2927 C CA . ALA A 1 377 ? -3.297 -20.188 -8.992 1 97.94 377 ALA A CA 1
ATOM 2928 C C . ALA A 1 377 ? -4.594 -19.906 -9.742 1 97.94 377 ALA A C 1
ATOM 2930 O O . ALA A 1 377 ? -5.383 -19.047 -9.328 1 97.94 377 ALA A O 1
ATOM 2931 N N . GLY A 1 378 ? -4.789 -20.625 -10.781 1 98.19 378 GLY A N 1
ATOM 2932 C CA . GLY A 1 378 ? -6.012 -20.453 -11.555 1 98.19 378 GLY A CA 1
ATOM 2933 C C . GLY A 1 378 ? -7.258 -20.875 -10.797 1 98.19 378 GLY A C 1
ATOM 2934 O O . GLY A 1 378 ? -8.305 -20.234 -10.906 1 98.19 378 GLY A O 1
ATOM 2935 N N . CYS A 1 379 ? -7.133 -21.953 -10.039 1 98.06 379 CYS A N 1
ATOM 2936 C CA . CYS A 1 379 ? -8.258 -22.406 -9.234 1 98.06 379 CYS A CA 1
ATOM 2937 C C . CYS A 1 379 ? -8.695 -21.328 -8.25 1 98.06 379 CYS A C 1
ATOM 2939 O O . CYS A 1 379 ? -9.891 -21.062 -8.102 1 98.06 379 CYS A O 1
ATOM 2941 N N . SER A 1 380 ? -7.727 -20.734 -7.621 1 97.25 380 SER A N 1
ATOM 2942 C CA . SER A 1 380 ? -8.016 -19.688 -6.641 1 97.25 380 SER A CA 1
ATOM 2943 C C . SER A 1 380 ? -8.758 -18.516 -7.277 1 97.25 380 SER A C 1
ATOM 2945 O O . SER A 1 380 ? -9.75 -18.031 -6.727 1 97.25 380 SER A O 1
ATOM 2947 N N . VAL A 1 381 ? -8.344 -18.125 -8.422 1 97.06 381 VAL A N 1
ATOM 2948 C CA . VAL A 1 381 ? -8.953 -17 -9.125 1 97.06 381 VAL A CA 1
ATOM 2949 C C . VAL A 1 381 ? -10.398 -17.328 -9.469 1 97.06 381 VAL A C 1
ATOM 2951 O O . VAL A 1 381 ? -11.297 -16.5 -9.258 1 97.06 381 VAL A O 1
ATOM 2954 N N . ALA A 1 382 ? -10.602 -18.453 -9.969 1 97.62 382 ALA A N 1
ATOM 2955 C CA . ALA A 1 382 ? -11.945 -18.891 -10.336 1 97.62 382 ALA A CA 1
ATOM 2956 C C . ALA A 1 382 ? -12.859 -18.938 -9.117 1 97.62 382 ALA A C 1
ATOM 2958 O O . ALA A 1 382 ? -14.008 -18.484 -9.164 1 97.62 382 ALA A O 1
ATOM 2959 N N . ILE A 1 383 ? -12.359 -19.516 -8.07 1 97.06 383 ILE A N 1
ATOM 2960 C CA . ILE A 1 383 ? -13.148 -19.641 -6.852 1 97.06 383 ILE A CA 1
ATOM 2961 C C . ILE A 1 383 ? -13.523 -18.25 -6.328 1 97.06 383 ILE A C 1
ATOM 2963 O O . ILE A 1 383 ? -14.68 -18 -5.984 1 97.06 383 ILE A O 1
ATOM 2967 N N . ARG A 1 384 ? -12.641 -17.359 -6.262 1 95.5 384 ARG A N 1
ATOM 2968 C CA . ARG A 1 384 ? -12.875 -16.016 -5.742 1 95.5 384 ARG A CA 1
ATOM 2969 C C . ARG A 1 384 ? -13.867 -15.258 -6.617 1 95.5 384 ARG A C 1
ATOM 2971 O O . ARG A 1 384 ? -14.805 -14.633 -6.109 1 95.5 384 ARG A O 1
ATOM 2978 N N . ASP A 1 385 ? -13.727 -15.367 -7.879 1 95.12 385 ASP A N 1
ATOM 2979 C CA . ASP A 1 385 ? -14.508 -14.539 -8.797 1 95.12 385 ASP A CA 1
ATOM 2980 C C . ASP A 1 385 ? -15.891 -15.148 -9.039 1 95.12 385 ASP A C 1
ATOM 2982 O O . ASP A 1 385 ? -16.875 -14.422 -9.156 1 95.12 385 ASP A O 1
ATOM 2986 N N . LEU A 1 386 ? -15.945 -16.453 -9.125 1 95.44 386 LEU A N 1
ATOM 2987 C CA . LEU A 1 386 ? -17.156 -17.109 -9.602 1 95.44 386 LEU A CA 1
ATOM 2988 C C . LEU A 1 386 ? -17.969 -17.656 -8.438 1 95.44 386 LEU A C 1
ATOM 2990 O O . LEU A 1 386 ? -19.156 -17.969 -8.586 1 95.44 386 LEU A O 1
ATOM 2994 N N . PHE A 1 387 ? -17.312 -17.891 -7.285 1 95.06 387 PHE A N 1
ATOM 2995 C CA . PHE A 1 387 ? -18 -18.484 -6.152 1 95.06 387 PHE A CA 1
ATOM 2996 C C . PHE A 1 387 ? -18.188 -17.469 -5.031 1 95.06 387 PHE A C 1
ATOM 2998 O O . PHE A 1 387 ? -19.312 -17.188 -4.621 1 95.06 387 PHE A O 1
ATOM 3005 N N . ILE A 1 388 ? -17.156 -16.859 -4.621 1 92.56 388 ILE A N 1
ATOM 3006 C CA . ILE A 1 388 ? -17.188 -15.977 -3.459 1 92.56 388 ILE A CA 1
ATOM 3007 C C . ILE A 1 388 ? -17.859 -14.656 -3.826 1 92.56 388 ILE A C 1
ATOM 3009 O O . ILE A 1 388 ? -18.859 -14.266 -3.197 1 92.56 388 ILE A O 1
ATOM 3013 N N . LYS A 1 389 ? -17.375 -14 -4.832 1 88.12 389 LYS A N 1
ATOM 3014 C CA . LYS A 1 389 ? -17.875 -12.68 -5.219 1 88.12 389 LYS A CA 1
ATOM 3015 C C . LYS A 1 389 ? -19.328 -12.758 -5.66 1 88.12 389 LYS A C 1
ATOM 3017 O O . LYS A 1 389 ? -20.094 -11.812 -5.465 1 88.12 389 LYS A O 1
ATOM 3022 N N . LYS A 1 390 ? -19.703 -13.867 -6.215 1 84 390 LYS A N 1
ATOM 3023 C CA . LYS A 1 390 ? -21.047 -14.016 -6.746 1 84 390 LYS A CA 1
ATOM 3024 C C . LYS A 1 390 ? -21.984 -14.609 -5.699 1 84 390 LYS A C 1
ATOM 3026 O O . LYS A 1 390 ? -23.188 -14.727 -5.93 1 84 390 LYS A O 1
ATOM 3031 N N . GLY A 1 391 ? -21.484 -14.969 -4.559 1 81.56 391 GLY A N 1
ATOM 3032 C CA . GLY A 1 391 ? -22.312 -15.492 -3.482 1 81.56 391 GLY A CA 1
ATOM 3033 C C . GLY A 1 391 ? -22.812 -16.906 -3.744 1 81.56 391 GLY A C 1
ATOM 3034 O O . GLY A 1 391 ? -23.922 -17.25 -3.354 1 81.56 391 GLY A O 1
ATOM 3035 N N . ALA A 1 392 ? -22.062 -17.672 -4.508 1 77.38 392 ALA A N 1
ATOM 3036 C CA . ALA A 1 392 ? -22.344 -19.062 -4.836 1 77.38 392 ALA A CA 1
ATOM 3037 C C . ALA A 1 392 ? -23.547 -19.188 -5.75 1 77.38 392 ALA A C 1
ATOM 3039 O O . ALA A 1 392 ? -24.141 -20.266 -5.871 1 77.38 392 ALA A O 1
ATOM 3040 N N . LEU A 1 393 ? -24.062 -18.078 -6.148 1 67.81 393 LEU A N 1
ATOM 3041 C CA . LEU A 1 393 ? -25.234 -18.109 -7.008 1 67.81 393 LEU A CA 1
ATOM 3042 C C . LEU A 1 393 ? -24.844 -18.188 -8.477 1 67.81 393 LEU A C 1
ATOM 3044 O O . LEU A 1 393 ? -23.797 -17.672 -8.867 1 67.81 393 LEU A O 1
ATOM 3048 N N . MET B 1 1 ? -24.75 7.672 3.352 1 84.69 1 MET B N 1
ATOM 3049 C CA . MET B 1 1 ? -23.297 7.625 3.549 1 84.69 1 MET B CA 1
ATOM 3050 C C . MET B 1 1 ? -22.578 7.566 2.211 1 84.69 1 MET B C 1
ATOM 3052 O O . MET B 1 1 ? -21.703 8.398 1.934 1 84.69 1 MET B O 1
ATOM 3056 N N . GLN B 1 2 ? -23.016 6.762 1.348 1 87.75 2 GLN B N 1
ATOM 3057 C CA . GLN B 1 2 ? -22.312 6.559 0.09 1 87.75 2 GLN B CA 1
ATOM 3058 C C . GLN B 1 2 ? -22.422 7.781 -0.813 1 87.75 2 GLN B C 1
ATOM 3060 O O . GLN B 1 2 ? -21.469 8.141 -1.514 1 87.75 2 GLN B O 1
ATOM 3065 N N . ILE B 1 3 ? -23.562 8.414 -0.799 1 92.5 3 ILE B N 1
ATOM 3066 C CA . ILE B 1 3 ? -23.766 9.609 -1.609 1 92.5 3 ILE B CA 1
ATOM 3067 C C . ILE B 1 3 ? -22.844 10.727 -1.118 1 92.5 3 ILE B C 1
ATOM 3069 O O . ILE B 1 3 ? -22.203 11.406 -1.92 1 92.5 3 ILE B O 1
ATOM 3073 N N . LEU B 1 4 ? -22.719 10.914 0.198 1 93.75 4 LEU B N 1
ATOM 3074 C CA . LEU B 1 4 ? -21.875 11.945 0.771 1 93.75 4 LEU B CA 1
ATOM 3075 C C . LEU B 1 4 ? -20.406 11.695 0.421 1 93.75 4 LEU B C 1
ATOM 3077 O O . LEU B 1 4 ? -19.672 12.625 0.1 1 93.75 4 LEU B O 1
ATOM 3081 N N . LYS B 1 5 ? -20.062 10.445 0.511 1 92.5 5 LYS B N 1
ATOM 3082 C CA . LYS B 1 5 ? -18.703 10.078 0.151 1 92.5 5 LYS B CA 1
ATOM 3083 C C . LYS B 1 5 ? -18.406 10.43 -1.305 1 92.5 5 LYS B C 1
ATOM 3085 O O . LYS B 1 5 ? -17.344 10.977 -1.614 1 92.5 5 LYS B O 1
ATOM 3090 N N . LEU B 1 6 ? -19.359 10.102 -2.127 1 92.38 6 LEU B N 1
ATOM 3091 C CA . LEU B 1 6 ? -19.203 10.367 -3.553 1 92.38 6 LEU B CA 1
ATOM 3092 C C . LEU B 1 6 ? -19.078 11.867 -3.812 1 92.38 6 LEU B C 1
ATOM 3094 O O . LEU B 1 6 ? -18.188 12.305 -4.539 1 92.38 6 LEU B O 1
ATOM 3098 N N . LEU B 1 7 ? -19.938 12.656 -3.209 1 92.44 7 LEU B N 1
ATOM 3099 C CA . LEU B 1 7 ? -19.938 14.094 -3.412 1 92.44 7 LEU B CA 1
ATOM 3100 C C . LEU B 1 7 ? -18.672 14.719 -2.844 1 92.44 7 LEU B C 1
ATOM 3102 O O . LEU B 1 7 ? -18.141 15.688 -3.402 1 92.44 7 LEU B O 1
ATOM 3106 N N . ARG B 1 8 ? -18.219 14.203 -1.707 1 91.94 8 ARG B N 1
ATOM 3107 C CA . ARG B 1 8 ? -16.984 14.703 -1.105 1 91.94 8 ARG B CA 1
ATOM 3108 C C . ARG B 1 8 ? -15.797 14.445 -2.016 1 91.94 8 ARG B C 1
ATOM 3110 O O . ARG B 1 8 ? -14.906 15.289 -2.133 1 91.94 8 ARG B O 1
ATOM 3117 N N . GLN B 1 9 ? -15.789 13.352 -2.648 1 90.38 9 GLN B N 1
ATOM 3118 C CA . GLN B 1 9 ? -14.68 12.93 -3.494 1 90.38 9 GLN B CA 1
ATOM 3119 C C . GLN B 1 9 ? -14.75 13.594 -4.867 1 90.38 9 GLN B C 1
ATOM 3121 O O . GLN B 1 9 ? -13.742 14.094 -5.371 1 90.38 9 GLN B O 1
ATOM 3126 N N . ASP B 1 10 ? -15.945 13.648 -5.48 1 89.56 10 ASP B N 1
ATOM 3127 C CA . ASP B 1 10 ? -16.062 14.016 -6.891 1 89.56 10 ASP B CA 1
ATOM 3128 C C . ASP B 1 10 ? -16.594 15.438 -7.047 1 89.56 10 ASP B C 1
ATOM 3130 O O . ASP B 1 10 ? -16.516 16.016 -8.133 1 89.56 10 ASP B O 1
ATOM 3134 N N . GLY B 1 11 ? -17.047 15.984 -5.992 1 90.25 11 GLY B N 1
ATOM 3135 C CA . GLY B 1 11 ? -17.672 17.297 -6.09 1 90.25 11 GLY B CA 1
ATOM 3136 C C . GLY B 1 11 ? -19.109 17.219 -6.59 1 90.25 11 GLY B C 1
ATOM 3137 O O . GLY B 1 11 ? -19.75 16.172 -6.512 1 90.25 11 GLY B O 1
ATOM 3138 N N . PRO B 1 12 ? -19.609 18.406 -7.016 1 91.94 12 PRO B N 1
ATOM 3139 C CA . PRO B 1 12 ? -21 18.453 -7.496 1 91.94 12 PRO B CA 1
ATOM 3140 C C . PRO B 1 12 ? -21.281 17.406 -8.578 1 91.94 12 PRO B C 1
ATOM 3142 O O . PRO B 1 12 ? -20.516 17.281 -9.539 1 91.94 12 PRO B O 1
ATOM 3145 N N . THR B 1 13 ? -22.359 16.625 -8.406 1 93.25 13 THR B N 1
ATOM 3146 C CA . THR B 1 13 ? -22.688 15.492 -9.266 1 93.25 13 THR B CA 1
ATOM 3147 C C . THR B 1 13 ? -24.172 15.422 -9.539 1 93.25 13 THR B C 1
ATOM 3149 O O . THR B 1 13 ? -24.984 15.758 -8.672 1 93.25 13 THR B O 1
ATOM 3152 N N . SER B 1 14 ? -24.516 14.977 -10.734 1 94.31 14 SER B N 1
ATOM 3153 C CA . SER B 1 14 ? -25.922 14.82 -11.07 1 94.31 14 SER B CA 1
ATOM 3154 C C . SER B 1 14 ? -26.5 13.539 -10.469 1 94.31 14 SER B C 1
ATOM 3156 O O . SER B 1 14 ? -25.766 12.594 -10.188 1 94.31 14 SER B O 1
ATOM 3158 N N . ARG B 1 15 ? -27.828 13.562 -10.312 1 93.88 15 ARG B N 1
ATOM 3159 C CA . ARG B 1 15 ? -28.484 12.383 -9.75 1 93.88 15 ARG B CA 1
ATOM 3160 C C . ARG B 1 15 ? -28.266 11.164 -10.641 1 93.88 15 ARG B C 1
ATOM 3162 O O . ARG B 1 15 ? -28.109 10.047 -10.141 1 93.88 15 ARG B O 1
ATOM 3169 N N . ILE B 1 16 ? -28.219 11.398 -11.891 1 93.06 16 ILE B N 1
ATOM 3170 C CA . ILE B 1 16 ? -28.016 10.297 -12.828 1 93.06 16 ILE B CA 1
ATOM 3171 C C . ILE B 1 16 ? -26.625 9.703 -12.633 1 93.06 16 ILE B C 1
ATOM 3173 O O . ILE B 1 16 ? -26.453 8.484 -12.617 1 93.06 16 ILE B O 1
ATOM 3177 N N . ASP B 1 17 ? -25.719 10.562 -12.469 1 93.69 17 ASP B N 1
ATOM 3178 C CA . ASP B 1 17 ? -24.344 10.102 -12.281 1 93.69 17 ASP B CA 1
ATOM 3179 C C . ASP B 1 17 ? -24.188 9.414 -10.93 1 93.69 17 ASP B C 1
ATOM 3181 O O . ASP B 1 17 ? -23.422 8.453 -10.812 1 93.69 17 ASP B O 1
ATOM 3185 N N . ILE B 1 18 ? -24.812 9.875 -9.953 1 95.06 18 ILE B N 1
ATOM 3186 C CA . ILE B 1 18 ? -24.781 9.227 -8.648 1 95.06 18 ILE B CA 1
ATOM 3187 C C . ILE B 1 18 ? -25.344 7.812 -8.758 1 95.06 18 ILE B C 1
ATOM 3189 O O . ILE B 1 18 ? -24.75 6.859 -8.242 1 95.06 18 ILE B O 1
ATOM 3193 N N . SER B 1 19 ? -26.453 7.719 -9.414 1 94.38 19 SER B N 1
ATOM 3194 C CA . SER B 1 19 ? -27.078 6.418 -9.625 1 94.38 19 SER B CA 1
ATOM 3195 C C . SER B 1 19 ? -26.125 5.457 -10.328 1 94.38 19 SER B C 1
ATOM 3197 O O . SER B 1 19 ? -25.984 4.301 -9.914 1 94.38 19 SER B O 1
ATOM 3199 N N . ARG B 1 20 ? -25.516 5.918 -11.305 1 92.38 20 ARG B N 1
ATOM 3200 C CA . ARG B 1 20 ? -24.578 5.109 -12.078 1 92.38 20 ARG B CA 1
ATOM 3201 C C . ARG B 1 20 ? -23.375 4.691 -11.242 1 92.38 20 ARG B C 1
ATOM 3203 O O . ARG B 1 20 ? -23.016 3.514 -11.219 1 92.38 20 ARG B O 1
ATOM 3210 N N . SER B 1 21 ? -22.844 5.625 -10.523 1 91.88 21 SER B N 1
ATOM 3211 C CA . SER B 1 21 ? -21.609 5.395 -9.766 1 91.88 21 SER B CA 1
ATOM 3212 C C . SER B 1 21 ? -21.859 4.449 -8.594 1 91.88 21 SER B C 1
ATOM 3214 O O . SER B 1 21 ? -21 3.627 -8.258 1 91.88 21 SER B O 1
ATOM 3216 N N . LEU B 1 22 ? -22.984 4.559 -8 1 91.25 22 LEU B N 1
ATOM 3217 C CA . LEU B 1 22 ? -23.25 3.787 -6.793 1 91.25 22 LEU B CA 1
ATOM 3218 C C . LEU B 1 22 ? -24.094 2.561 -7.113 1 91.25 22 LEU B C 1
ATOM 3220 O O . LEU B 1 22 ? -24.375 1.748 -6.227 1 91.25 22 LEU B O 1
ATOM 3224 N N . GLU B 1 23 ? -24.484 2.48 -8.383 1 89.25 23 GLU B N 1
ATOM 3225 C CA . GLU B 1 23 ? -25.312 1.368 -8.828 1 89.25 23 GLU B CA 1
ATOM 3226 C C . GLU B 1 23 ? -26.625 1.299 -8.023 1 89.25 23 GLU B C 1
ATOM 3228 O O . GLU B 1 23 ? -26.984 0.236 -7.523 1 89.25 23 GLU B O 1
ATOM 3233 N N . LEU B 1 24 ? -27.188 2.412 -7.828 1 89 24 LEU B N 1
ATOM 3234 C CA . LEU B 1 24 ? -28.5 2.549 -7.215 1 89 24 LEU B CA 1
ATOM 3235 C C . LEU B 1 24 ? -29.547 2.934 -8.258 1 89 24 LEU B C 1
ATOM 3237 O O . LEU B 1 24 ? -29.219 3.465 -9.32 1 89 24 LEU B O 1
ATOM 3241 N N . THR B 1 25 ? -30.734 2.625 -7.965 1 91.94 25 THR B N 1
ATOM 3242 C CA . THR B 1 25 ? -31.797 3.025 -8.875 1 91.94 25 THR B CA 1
ATOM 3243 C C . THR B 1 25 ? -32 4.539 -8.852 1 91.94 25 THR B C 1
ATOM 3245 O O . THR B 1 25 ? -31.75 5.188 -7.832 1 91.94 25 THR B O 1
ATOM 3248 N N . ARG B 1 26 ? -32.469 5.031 -9.93 1 92.81 26 ARG B N 1
ATOM 3249 C CA . ARG B 1 26 ? -32.719 6.465 -10.031 1 92.81 26 ARG B CA 1
ATOM 3250 C C . ARG B 1 26 ? -33.75 6.906 -9.016 1 92.81 26 ARG B C 1
ATOM 3252 O O . ARG B 1 26 ? -33.656 7.984 -8.422 1 92.81 26 ARG B O 1
ATOM 3259 N N . ALA B 1 27 ? -34.688 6.133 -8.828 1 94.12 27 ALA B N 1
ATOM 3260 C CA . ALA B 1 27 ? -35.75 6.445 -7.875 1 94.12 27 ALA B CA 1
ATOM 3261 C C . ALA B 1 27 ? -35.188 6.551 -6.457 1 94.12 27 ALA B C 1
ATOM 3263 O O . ALA B 1 27 ? -35.531 7.484 -5.723 1 94.12 27 ALA B O 1
ATOM 3264 N N . ALA B 1 28 ? -34.406 5.652 -6.129 1 93.94 28 ALA B N 1
ATOM 3265 C CA . ALA B 1 28 ? -33.812 5.637 -4.797 1 93.94 28 ALA B CA 1
ATOM 3266 C C . ALA B 1 28 ? -32.938 6.871 -4.574 1 93.94 28 ALA B C 1
ATOM 3268 O O . ALA B 1 28 ? -33 7.512 -3.521 1 93.94 28 ALA B O 1
ATOM 3269 N N . VAL B 1 29 ? -32.188 7.168 -5.578 1 95.94 29 VAL B N 1
ATOM 3270 C CA . VAL B 1 29 ? -31.312 8.328 -5.484 1 95.94 29 VAL B CA 1
ATOM 3271 C C . VAL B 1 29 ? -32.156 9.602 -5.328 1 95.94 29 VAL B C 1
ATOM 3273 O O . VAL B 1 29 ? -31.812 10.469 -4.52 1 95.94 29 VAL B O 1
ATOM 3276 N N . THR B 1 30 ? -33.188 9.664 -6.039 1 94.56 30 THR B N 1
ATOM 3277 C CA . THR B 1 30 ? -34.062 10.836 -5.988 1 94.56 30 THR B CA 1
ATOM 3278 C C . THR B 1 30 ? -34.688 10.992 -4.602 1 94.56 30 THR B C 1
ATOM 3280 O O . THR B 1 30 ? -34.688 12.094 -4.039 1 94.56 30 THR B O 1
ATOM 3283 N N . ILE B 1 31 ? -35.125 9.922 -4.066 1 96.06 31 ILE B N 1
ATOM 3284 C CA . ILE B 1 31 ? -35.75 9.953 -2.756 1 96.06 31 ILE B CA 1
ATOM 3285 C C . ILE B 1 31 ? -34.75 10.375 -1.697 1 96.06 31 ILE B C 1
ATOM 3287 O O . ILE B 1 31 ? -35 11.297 -0.916 1 96.06 31 ILE B O 1
ATOM 3291 N N . ILE B 1 32 ? -33.625 9.789 -1.721 1 95.19 32 ILE B N 1
ATOM 3292 C CA . ILE B 1 32 ? -32.594 10.023 -0.707 1 95.19 32 ILE B CA 1
ATOM 3293 C C . ILE B 1 32 ? -32.062 11.453 -0.819 1 95.19 32 ILE B C 1
ATOM 3295 O O . ILE B 1 32 ? -31.938 12.148 0.187 1 95.19 32 ILE B O 1
ATOM 3299 N N . THR B 1 33 ? -31.859 11.875 -2.021 1 95.5 33 THR B N 1
ATOM 3300 C CA . THR B 1 33 ? -31.281 13.203 -2.203 1 95.5 33 THR B CA 1
ATOM 3301 C C . THR B 1 33 ? -32.312 14.289 -1.864 1 95.5 33 THR B C 1
ATOM 3303 O O . THR B 1 33 ? -31.953 15.336 -1.324 1 95.5 33 THR B O 1
ATOM 3306 N N . ASN B 1 34 ? -33.5 14.023 -2.152 1 95.5 34 ASN B N 1
ATOM 3307 C CA . ASN B 1 34 ? -34.531 14.984 -1.789 1 95.5 34 ASN B CA 1
ATOM 3308 C C . ASN B 1 34 ? -34.656 15.141 -0.275 1 95.5 34 ASN B C 1
ATOM 3310 O O . ASN B 1 34 ? -34.812 16.25 0.232 1 95.5 34 ASN B O 1
ATOM 3314 N N . GLU B 1 35 ? -34.594 14.102 0.379 1 95.81 35 GLU B N 1
ATOM 3315 C CA . GLU B 1 35 ? -34.625 14.141 1.838 1 95.81 35 GLU B CA 1
ATOM 3316 C C . GLU B 1 35 ? -33.438 14.93 2.395 1 95.81 35 GLU B C 1
ATOM 3318 O O . GLU B 1 35 ? -33.594 15.719 3.326 1 95.81 35 GLU B O 1
ATOM 3323 N N . MET B 1 36 ? -32.344 14.766 1.817 1 95.88 36 MET B N 1
ATOM 3324 C CA . MET B 1 36 ? -31.125 15.422 2.273 1 95.88 36 MET B CA 1
ATOM 3325 C C . MET B 1 36 ? -31.156 16.906 1.939 1 95.88 36 MET B C 1
ATOM 3327 O O . MET B 1 36 ? -30.609 17.734 2.689 1 95.88 36 MET B O 1
ATOM 3331 N N . ILE B 1 37 ? -31.781 17.25 0.864 1 95.56 37 ILE B N 1
ATOM 3332 C CA . ILE B 1 37 ? -31.922 18.656 0.479 1 95.56 37 ILE B CA 1
ATOM 3333 C C . ILE B 1 37 ? -32.906 19.344 1.423 1 95.56 37 ILE B C 1
ATOM 3335 O O . ILE B 1 37 ? -32.625 20.469 1.879 1 95.56 37 ILE B O 1
ATOM 3339 N N . GLU B 1 38 ? -33.906 18.672 1.695 1 95.62 38 GLU B N 1
ATOM 3340 C CA . GLU B 1 38 ? -34.906 19.234 2.604 1 95.62 38 GLU B CA 1
ATOM 3341 C C . GLU B 1 38 ? -34.344 19.469 3.99 1 95.62 38 GLU B C 1
ATOM 3343 O O . GLU B 1 38 ? -34.688 20.438 4.668 1 95.62 38 GLU B O 1
ATOM 3348 N N . SER B 1 39 ? -33.438 18.625 4.352 1 95.31 39 SER B N 1
ATOM 3349 C CA . SER B 1 39 ? -32.812 18.734 5.668 1 95.31 39 SER B CA 1
ATOM 3350 C C . SER B 1 39 ? -31.656 19.719 5.652 1 95.31 39 SER B C 1
ATOM 3352 O O . SER B 1 39 ? -31.031 19.969 6.684 1 95.31 39 SER B O 1
ATOM 3354 N N . GLY B 1 40 ? -31.25 20.219 4.496 1 95.25 40 GLY B N 1
ATOM 3355 C CA . GLY B 1 40 ? -30.203 21.219 4.375 1 95.25 40 GLY B CA 1
ATOM 3356 C C . GLY B 1 40 ? -28.812 20.625 4.215 1 95.25 40 GLY B C 1
ATOM 3357 O O . GLY B 1 40 ? -27.828 21.344 4.141 1 95.25 40 GLY B O 1
ATOM 3358 N N . ILE B 1 41 ? -28.719 19.312 4.16 1 96.56 41 ILE B N 1
ATOM 3359 C CA . ILE B 1 41 ? -27.438 18.609 4.051 1 96.56 41 ILE B CA 1
ATOM 3360 C C . ILE B 1 41 ? -26.859 18.812 2.648 1 96.56 41 ILE B C 1
ATOM 3362 O O . ILE B 1 41 ? -25.656 19.047 2.494 1 96.56 41 ILE B O 1
ATOM 3366 N N . LEU B 1 42 ? -27.719 18.672 1.651 1 96.5 42 LEU B N 1
ATOM 3367 C CA . LEU B 1 42 ? -27.359 18.891 0.256 1 96.5 42 LEU B CA 1
ATOM 3368 C C . LEU B 1 42 ? -28.047 20.141 -0.293 1 96.5 42 LEU B C 1
ATOM 3370 O O . LEU B 1 42 ? -28.969 20.656 0.324 1 96.5 42 LEU B O 1
ATOM 3374 N N . TYR B 1 43 ? -27.531 20.641 -1.393 1 95.25 43 TYR B N 1
ATOM 3375 C CA . TYR B 1 43 ? -28.172 21.75 -2.102 1 95.25 43 TYR B CA 1
ATOM 3376 C C . TYR B 1 43 ? -27.984 21.609 -3.607 1 95.25 43 TYR B C 1
ATOM 3378 O O . TYR B 1 43 ? -27.094 20.875 -4.062 1 95.25 43 TYR B O 1
ATOM 3386 N N . LYS B 1 44 ? -28.797 22.281 -4.316 1 93.62 44 LYS B N 1
ATOM 3387 C CA . LYS B 1 44 ? -28.688 22.312 -5.773 1 93.62 44 LYS B CA 1
ATOM 3388 C C . LYS B 1 44 ? -27.703 23.375 -6.227 1 93.62 44 LYS B C 1
ATOM 3390 O O . LYS B 1 44 ? -27.875 24.562 -5.914 1 93.62 44 LYS B O 1
ATOM 3395 N N . LYS B 1 45 ? -26.5 23.016 -6.703 1 86.94 45 LYS B N 1
ATOM 3396 C CA . LYS B 1 45 ? -25.453 23.953 -7.094 1 86.94 45 LYS B CA 1
ATOM 3397 C C . LYS B 1 45 ? -25.766 24.609 -8.438 1 86.94 45 LYS B C 1
ATOM 3399 O O . LYS B 1 45 ? -25.375 25.75 -8.688 1 86.94 4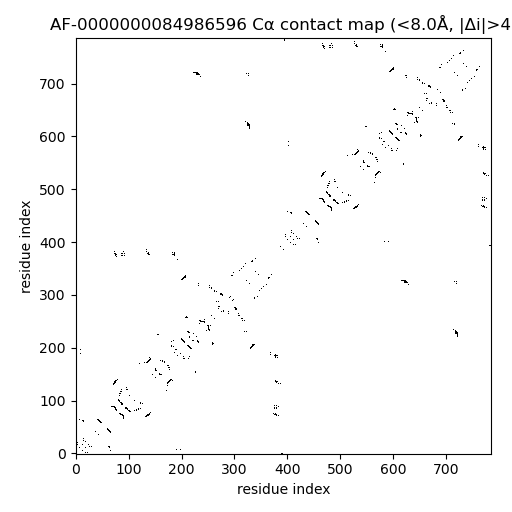5 LYS B O 1
ATOM 3404 N N . GLY B 1 46 ? -26.391 24.047 -9.352 1 78.69 46 GLY B N 1
ATOM 3405 C CA . GLY B 1 46 ? -26.703 24.625 -10.648 1 78.69 46 GLY B CA 1
ATOM 3406 C C . GLY B 1 46 ? -26.922 23.578 -11.727 1 78.69 46 GLY B C 1
ATOM 3407 O O . GLY B 1 46 ? -27.047 22.375 -11.422 1 78.69 46 GLY B O 1
ATOM 3408 N N . GLU B 1 47 ? -27.234 24.203 -12.906 1 69 47 GLU B N 1
ATOM 3409 C CA . GLU B 1 47 ? -27.5 23.344 -14.055 1 69 47 GLU B CA 1
ATOM 3410 C C . GLU B 1 47 ? -26.328 23.328 -15.023 1 69 47 GLU B C 1
ATOM 3412 O O . GLU B 1 47 ? -25.641 24.344 -15.188 1 69 47 GLU B O 1
ATOM 3417 N N . VAL B 1 48 ? -25.609 22.234 -15.188 1 63.25 48 VAL B N 1
ATOM 3418 C CA . VAL B 1 48 ? -24.547 22.188 -16.203 1 63.25 48 VAL B CA 1
ATOM 3419 C C . VAL B 1 48 ? -25.141 21.703 -17.531 1 63.25 48 VAL B C 1
ATOM 3421 O O . VAL B 1 48 ? -25.969 20.781 -17.547 1 63.25 48 VAL B O 1
ATOM 3424 N N . SER B 1 49 ? -24.766 22.609 -18.594 1 54.38 49 SER B N 1
ATOM 3425 C CA . SER B 1 49 ? -25.172 22.234 -19.938 1 54.38 49 SER B CA 1
ATOM 3426 C C . SER B 1 49 ? -24.312 21.078 -20.469 1 54.38 49 SER B C 1
ATOM 3428 O O . SER B 1 49 ? -23.125 20.984 -20.125 1 54.38 49 SER B O 1
ATOM 3430 N N . THR B 1 50 ? -24.641 20.047 -20.734 1 47 50 THR B N 1
ATOM 3431 C CA . THR B 1 50 ? -23.812 19.062 -21.406 1 47 50 THR B CA 1
ATOM 3432 C C . THR B 1 50 ? -23.109 19.672 -22.609 1 47 50 THR B C 1
ATOM 3434 O O . THR B 1 50 ? -23.766 20.219 -23.5 1 47 50 THR B O 1
ATOM 3437 N N . ALA B 1 51 ? -21.766 20.109 -22.531 1 40.75 51 ALA B N 1
ATOM 3438 C CA . ALA B 1 51 ? -21.016 20.812 -23.578 1 40.75 51 ALA B CA 1
ATOM 3439 C C . ALA B 1 51 ? -21.328 20.234 -24.953 1 40.75 51 ALA B C 1
ATOM 3441 O O . ALA B 1 51 ? -21.141 20.906 -25.969 1 40.75 51 ALA B O 1
ATOM 3442 N N . GLY B 1 52 ? -20.891 19.078 -25.359 1 36.25 52 GLY B N 1
ATOM 3443 C CA . GLY B 1 52 ? -20.688 18.672 -26.75 1 36.25 52 GLY B CA 1
ATOM 3444 C C . GLY B 1 52 ? -21.891 18.922 -27.641 1 36.25 52 GLY B C 1
ATOM 3445 O O . GLY B 1 52 ? -21.734 19.312 -28.797 1 36.25 52 GLY B O 1
ATOM 3446 N N . LYS B 1 53 ? -22.828 17.875 -27.938 1 39.28 53 LYS B N 1
ATOM 3447 C CA . LYS B 1 53 ? -23.609 17.844 -29.156 1 39.28 53 LYS B CA 1
ATOM 3448 C C . LYS B 1 53 ? -24.469 19.109 -29.297 1 39.28 53 LYS B C 1
ATOM 3450 O O . LYS B 1 53 ? -24.688 19.812 -28.312 1 39.28 53 LYS B O 1
ATOM 3455 N N . LYS B 1 54 ? -25.156 19.25 -30.438 1 38.12 54 LYS B N 1
ATOM 3456 C CA . LYS B 1 54 ? -26.141 20.219 -30.938 1 38.12 54 LYS B CA 1
ATOM 3457 C C . LYS B 1 54 ? -26.984 20.781 -29.797 1 38.12 54 LYS B C 1
ATOM 3459 O O . LYS B 1 54 ? -27.266 20.078 -28.828 1 38.12 54 LYS B O 1
ATOM 3464 N N . PRO B 1 55 ? -27.141 22.109 -29.688 1 41.31 55 PRO B N 1
ATOM 3465 C CA . PRO B 1 55 ? -28.172 22.734 -28.859 1 41.31 55 PRO B CA 1
ATOM 3466 C C . PRO B 1 55 ? -29.391 21.828 -28.656 1 41.31 55 PRO B C 1
ATOM 3468 O O . PRO B 1 55 ? -30.5 22.328 -28.422 1 41.31 55 PRO B O 1
ATOM 3471 N N . THR B 1 56 ? -29.359 20.562 -29.078 1 40.94 56 THR B N 1
ATOM 3472 C CA . THR B 1 56 ? -30.641 19.891 -28.984 1 40.94 56 THR B CA 1
ATOM 3473 C C . THR B 1 56 ? -31.188 19.938 -27.547 1 40.94 56 THR B C 1
ATOM 3475 O O . THR B 1 56 ? -30.422 20.141 -26.609 1 40.94 56 THR B O 1
ATOM 3478 N N . ARG B 1 57 ? -32.562 19.797 -27.344 1 41.72 57 ARG B N 1
ATOM 3479 C CA . ARG B 1 57 ? -33.469 19.688 -26.203 1 41.72 57 ARG B CA 1
ATOM 3480 C C . ARG B 1 57 ? -32.844 18.859 -25.094 1 41.72 57 ARG B C 1
ATOM 3482 O O . ARG B 1 57 ? -33.188 17.688 -24.906 1 41.72 57 ARG B O 1
ATOM 3489 N N . GLY B 1 58 ? -31.578 18.734 -25.062 1 47.44 58 GLY B N 1
ATOM 3490 C CA . GLY B 1 58 ? -31.125 17.781 -24.062 1 47.44 58 GLY B CA 1
ATOM 3491 C C . GLY B 1 58 ? -31.281 18.297 -22.641 1 47.44 58 GLY B C 1
ATOM 3492 O O . GLY B 1 58 ? -31.109 19.484 -22.375 1 47.44 58 GLY B O 1
ATOM 3493 N N . ARG B 1 59 ? -32.094 17.719 -21.734 1 55.28 59 ARG B N 1
ATOM 3494 C CA . ARG B 1 59 ? -32.438 17.953 -20.328 1 55.28 59 ARG B CA 1
ATOM 3495 C C . ARG B 1 59 ? -31.219 18.359 -19.531 1 55.28 59 ARG B C 1
ATOM 3497 O O . ARG B 1 59 ? -30.172 17.703 -19.594 1 55.28 59 ARG B O 1
ATOM 3504 N N . LYS B 1 60 ? -31.078 19.547 -19.125 1 66.38 60 LYS B N 1
ATOM 3505 C CA . LYS B 1 60 ? -30.125 20.156 -18.203 1 66.38 60 LYS B CA 1
ATOM 3506 C C . LYS B 1 60 ? -29.969 19.328 -16.938 1 66.38 60 LYS B C 1
ATOM 3508 O O . LYS B 1 60 ? -30.969 18.906 -16.344 1 66.38 60 LYS B O 1
ATOM 3513 N N . LYS B 1 61 ? -28.719 18.75 -16.703 1 80.81 61 LYS B N 1
ATOM 3514 C CA . LYS B 1 61 ? -28.484 17.953 -15.5 1 80.81 61 LYS B CA 1
ATOM 3515 C C . LYS B 1 61 ? -28.266 18.844 -14.281 1 80.81 61 LYS B C 1
ATOM 3517 O O . LYS B 1 61 ? -27.469 19.766 -14.32 1 80.81 61 LYS B O 1
ATOM 3522 N N . VAL B 1 62 ? -29.203 18.828 -13.344 1 90 62 VAL B N 1
ATOM 3523 C CA . VAL B 1 62 ? -29.078 19.531 -12.078 1 90 62 VAL B CA 1
ATOM 3524 C C . VAL B 1 62 ? -28 18.875 -11.219 1 90 62 VAL B C 1
ATOM 3526 O O . VAL B 1 62 ? -28.047 17.656 -10.977 1 90 62 VAL B O 1
ATOM 3529 N N . LEU B 1 63 ? -26.984 19.688 -10.828 1 94.56 63 LEU B N 1
ATOM 3530 C CA . LEU B 1 63 ? -25.938 19.172 -9.969 1 94.56 63 LEU B CA 1
ATOM 3531 C C . LEU B 1 63 ? -26.281 19.391 -8.5 1 94.56 63 LEU B C 1
ATOM 3533 O O . LEU B 1 63 ? -26.844 20.438 -8.133 1 94.56 63 LEU B O 1
ATOM 3537 N N . ILE B 1 64 ? -26.016 18.406 -7.719 1 95.31 64 ILE B N 1
ATOM 3538 C CA . ILE B 1 64 ? -26.203 18.516 -6.277 1 95.31 64 ILE B CA 1
ATOM 3539 C C . ILE B 1 64 ? -24.859 18.375 -5.574 1 95.31 64 ILE B C 1
ATOM 3541 O O . ILE B 1 64 ? -23.938 17.734 -6.09 1 95.31 64 ILE B O 1
ATOM 3545 N N . ASP B 1 65 ? -24.75 19.062 -4.426 1 95.38 65 ASP B N 1
ATOM 3546 C CA . ASP B 1 65 ? -23.516 19 -3.637 1 95.38 65 ASP B CA 1
ATOM 3547 C C . ASP B 1 65 ? -23.812 19.156 -2.146 1 95.38 65 ASP B C 1
ATOM 3549 O O . ASP B 1 65 ? -24.953 19.438 -1.762 1 95.38 65 ASP B O 1
ATOM 3553 N N . ILE B 1 66 ? -22.812 18.891 -1.381 1 95.56 66 ILE B N 1
ATOM 3554 C CA . ILE B 1 66 ? -22.922 19.062 0.064 1 95.56 66 ILE B CA 1
ATOM 3555 C C . ILE B 1 66 ? -23.016 20.547 0.396 1 95.56 66 ILE B C 1
ATOM 3557 O O . ILE B 1 66 ? -22.297 21.375 -0.172 1 95.56 66 ILE B O 1
ATOM 3561 N N . ASN B 1 67 ? -24.016 20.922 1.212 1 96.12 67 ASN B N 1
ATOM 3562 C CA . ASN B 1 67 ? -24.094 22.281 1.731 1 96.12 67 ASN B CA 1
ATOM 3563 C C . ASN B 1 67 ? -22.922 22.609 2.646 1 96.12 67 ASN B C 1
ATOM 3565 O O . ASN B 1 67 ? -22.812 22.062 3.748 1 96.12 67 ASN B O 1
ATOM 3569 N N . PRO B 1 68 ? -22.031 23.5 2.229 1 95.25 68 PRO B N 1
ATOM 3570 C CA . PRO B 1 68 ? -20.828 23.75 3.027 1 95.25 68 PRO B CA 1
ATOM 3571 C C . PRO B 1 68 ? -21.141 24.328 4.402 1 95.25 68 PRO B C 1
ATOM 3573 O O . PRO B 1 68 ? -20.359 24.188 5.336 1 95.25 68 PRO B O 1
ATOM 3576 N N . ASN B 1 69 ? -22.312 24.953 4.562 1 95.81 69 ASN B N 1
ATOM 3577 C CA . ASN B 1 69 ? -22.656 25.641 5.805 1 95.81 69 ASN B CA 1
ATOM 3578 C C . ASN B 1 69 ? -23.672 24.859 6.625 1 95.81 69 ASN B C 1
ATOM 3580 O O . ASN B 1 69 ? -24.328 25.422 7.512 1 95.81 69 ASN B O 1
ATOM 3584 N N . TYR B 1 70 ? -23.828 23.594 6.242 1 96.38 70 TYR B N 1
ATOM 3585 C CA . TYR B 1 70 ? -24.719 22.75 7.031 1 96.38 70 TYR B CA 1
ATOM 3586 C C . TYR B 1 70 ? -24.219 22.625 8.469 1 96.38 70 TYR B C 1
ATOM 3588 O O . TYR B 1 70 ? -25.016 22.656 9.414 1 96.38 70 TYR B O 1
ATOM 3596 N N . LYS B 1 71 ? -23 22.438 8.633 1 97.31 71 LYS B N 1
ATOM 3597 C CA . LYS B 1 71 ? -22.328 22.359 9.93 1 97.31 71 LYS B CA 1
ATOM 3598 C C . LYS B 1 71 ? -20.953 22.984 9.883 1 97.31 71 LYS B C 1
ATOM 3600 O O . LYS B 1 71 ? -20.406 23.234 8.797 1 97.31 71 LYS B O 1
ATOM 3605 N N . PHE B 1 72 ? -20.453 23.234 11.047 1 97.75 72 PHE B N 1
ATOM 3606 C CA . PHE B 1 72 ? -19.109 23.766 11.219 1 97.75 72 PHE B CA 1
ATOM 3607 C C . PHE B 1 72 ? -18.281 22.859 12.109 1 97.75 72 PHE B C 1
ATOM 3609 O O . PHE B 1 72 ? -18.812 22.125 12.938 1 97.75 72 PHE B O 1
ATOM 3616 N N . THR B 1 73 ? -17 22.891 11.906 1 98.19 73 THR B N 1
ATOM 3617 C CA . THR B 1 73 ? -16.125 21.984 12.656 1 98.19 73 THR B CA 1
ATOM 3618 C C . THR B 1 73 ? -14.898 22.719 13.172 1 98.19 73 THR B C 1
ATOM 3620 O O . THR B 1 73 ? -14.344 23.578 12.484 1 98.19 73 THR B O 1
ATOM 3623 N N . PHE B 1 74 ? -14.516 22.328 14.383 1 98.56 74 PHE B N 1
ATOM 3624 C CA . PHE B 1 74 ? -13.234 22.781 14.906 1 98.56 74 PHE B CA 1
ATOM 3625 C C . PHE B 1 74 ? -12.125 21.812 14.531 1 98.56 74 PHE B C 1
ATOM 3627 O O . PHE B 1 74 ? -12.312 20.594 14.57 1 98.56 74 PHE B O 1
ATOM 3634 N N . GLY B 1 75 ? -11.023 22.312 14.094 1 98.75 75 GLY B N 1
ATOM 3635 C CA . GLY B 1 75 ? -9.781 21.578 13.922 1 98.75 75 GLY B CA 1
ATOM 3636 C C . GLY B 1 75 ? -8.664 22.078 14.812 1 98.75 75 GLY B C 1
ATOM 3637 O O . GLY B 1 75 ? -8.453 23.297 14.945 1 98.75 75 GLY B O 1
ATOM 3638 N N . VAL B 1 76 ? -7.957 21.156 15.461 1 98.5 76 VAL B N 1
ATOM 3639 C CA . VAL B 1 76 ? -6.859 21.5 16.359 1 98.5 76 VAL B CA 1
ATOM 3640 C C . VAL B 1 76 ? -5.625 20.672 16 1 98.5 76 VAL B C 1
ATOM 3642 O O . VAL B 1 76 ? -5.719 19.453 15.797 1 98.5 76 VAL B O 1
ATOM 3645 N N . VAL B 1 77 ? -4.52 21.297 15.898 1 97.31 77 VAL B N 1
ATOM 3646 C CA . VAL B 1 77 ? -3.232 20.625 15.734 1 97.31 77 VAL B CA 1
ATOM 3647 C C . VAL B 1 77 ? -2.287 21.047 16.859 1 97.31 77 VAL B C 1
ATOM 3649 O O . VAL B 1 77 ? -2.156 22.234 17.156 1 97.31 77 VAL B O 1
ATOM 3652 N N . VAL B 1 78 ? -1.782 20.094 17.516 1 94.44 78 VAL B N 1
ATOM 3653 C CA . VAL B 1 78 ? -0.708 20.328 18.484 1 94.44 78 VAL B CA 1
ATOM 3654 C C . VAL B 1 78 ? 0.606 19.766 17.938 1 94.44 78 VAL B C 1
ATOM 3656 O O . VAL B 1 78 ? 0.757 18.562 17.766 1 94.44 78 VAL B O 1
ATOM 3659 N N . ASP B 1 79 ? 1.492 20.688 17.656 1 89.62 79 ASP B N 1
ATOM 3660 C CA . ASP B 1 79 ? 2.777 20.297 17.094 1 89.62 79 ASP B CA 1
ATOM 3661 C C . ASP B 1 79 ? 3.902 21.188 17.594 1 89.62 79 ASP B C 1
ATOM 3663 O O . ASP B 1 79 ? 3.836 22.422 17.453 1 89.62 79 ASP B O 1
ATOM 3667 N N . ARG B 1 80 ? 4.969 20.594 18.188 1 83.62 80 ARG B N 1
ATOM 3668 C CA . ARG B 1 80 ? 6.172 21.266 18.672 1 83.62 80 ARG B CA 1
ATOM 3669 C C . ARG B 1 80 ? 5.816 22.406 19.625 1 83.62 80 ARG B C 1
ATOM 3671 O O . ARG B 1 80 ? 6.293 23.531 19.453 1 83.62 80 ARG B O 1
ATOM 3678 N N . GLY B 1 81 ? 4.879 22.156 20.406 1 86.25 81 GLY B N 1
ATOM 3679 C CA . GLY B 1 81 ? 4.527 23.078 21.469 1 86.25 81 GLY B CA 1
ATOM 3680 C C . GLY B 1 81 ? 3.574 24.172 21.016 1 86.25 81 GLY B C 1
ATOM 3681 O O . GLY B 1 81 ? 3.277 25.094 21.781 1 86.25 81 GLY B O 1
ATOM 3682 N N . VAL B 1 82 ? 3.148 24.125 19.859 1 91.88 82 VAL B N 1
ATOM 3683 C CA . VAL B 1 82 ? 2.203 25.125 19.375 1 91.88 82 VAL B CA 1
ATOM 3684 C C . VAL B 1 82 ? 0.818 24.484 19.234 1 91.88 82 VAL B C 1
ATOM 3686 O O . VAL B 1 82 ? 0.673 23.422 18.641 1 91.88 82 VAL B O 1
ATOM 3689 N N . VAL B 1 83 ? -0.151 25.125 19.797 1 95.94 83 VAL B N 1
ATOM 3690 C CA . VAL B 1 83 ? -1.553 24.766 19.641 1 95.94 83 VAL B CA 1
ATOM 3691 C C . VAL B 1 83 ? -2.199 25.656 18.578 1 95.94 83 VAL B C 1
ATOM 3693 O O . VAL B 1 83 ? -2.236 26.875 18.719 1 95.94 83 VAL B O 1
ATOM 3696 N N . SER B 1 84 ? -2.617 25.078 17.5 1 97.38 84 SER B N 1
ATOM 3697 C CA . SER B 1 84 ? -3.32 25.781 16.422 1 97.38 84 SER B CA 1
ATOM 3698 C C . SER B 1 84 ? -4.781 25.359 16.344 1 97.38 84 SER B C 1
ATOM 3700 O O . SER B 1 84 ? -5.078 24.172 16.172 1 97.38 84 SER B O 1
ATOM 3702 N N . VAL B 1 85 ? -5.676 26.312 16.484 1 98.44 85 VAL B N 1
ATOM 3703 C CA . VAL B 1 85 ? -7.109 26.047 16.484 1 98.44 85 VAL B CA 1
ATOM 3704 C C . VAL B 1 85 ? -7.781 26.828 15.359 1 98.44 85 VAL B C 1
ATOM 3706 O O . VAL B 1 85 ? -7.445 27.984 15.117 1 98.44 85 VAL B O 1
ATOM 3709 N N . GLY B 1 86 ? -8.656 26.125 14.648 1 98.25 86 GLY B N 1
ATOM 3710 C CA . GLY B 1 86 ? -9.438 26.797 13.617 1 98.25 86 GLY B CA 1
ATOM 3711 C C . GLY B 1 86 ? -10.859 26.281 13.523 1 98.25 86 GLY B C 1
ATOM 3712 O O . GLY B 1 86 ? -11.156 25.172 13.945 1 98.25 86 GLY B O 1
ATOM 3713 N N . LEU B 1 87 ? -11.711 27.141 13.078 1 98.5 87 LEU B N 1
ATOM 3714 C CA . LEU B 1 87 ? -13.109 26.844 12.789 1 98.5 87 LEU B CA 1
ATOM 3715 C C . LEU B 1 87 ? -13.391 26.969 11.289 1 98.5 87 LEU B C 1
ATOM 3717 O O . LEU B 1 87 ? -13.062 27.984 10.68 1 98.5 87 LEU B O 1
ATOM 3721 N N . SER B 1 88 ? -13.93 25.875 10.711 1 97.38 88 SER B N 1
ATOM 3722 C CA . SER B 1 88 ? -14.234 25.938 9.289 1 97.38 88 SER B CA 1
ATOM 3723 C C . SER B 1 88 ? -15.617 25.359 9 1 97.38 88 SER B C 1
ATOM 3725 O O . SER B 1 88 ? -16.203 24.688 9.852 1 97.38 88 SER B O 1
ATOM 3727 N N . ASN B 1 89 ? -16.141 25.703 7.859 1 97.25 89 ASN B N 1
ATOM 3728 C CA . ASN B 1 89 ? -17.312 24.969 7.379 1 97.25 89 ASN B CA 1
ATOM 3729 C C . ASN B 1 89 ? -16.906 23.656 6.727 1 97.25 89 ASN B C 1
ATOM 3731 O O . ASN B 1 89 ? -15.766 23.219 6.836 1 97.25 89 ASN B O 1
ATOM 3735 N N . LEU B 1 90 ? -17.828 22.984 6.031 1 96.31 90 LEU B N 1
ATOM 3736 C CA . LEU B 1 90 ? -17.609 21.641 5.539 1 96.31 90 LEU B CA 1
ATOM 3737 C C . LEU B 1 90 ? -16.719 21.656 4.301 1 96.31 90 LEU B C 1
ATOM 3739 O O . LEU B 1 90 ? -16.219 20.609 3.877 1 96.31 90 LEU B O 1
ATOM 3743 N N . ASN B 1 91 ? -16.422 22.828 3.738 1 93.06 91 ASN B N 1
ATOM 3744 C CA . ASN B 1 91 ? -15.539 22.953 2.576 1 93.06 91 ASN B CA 1
ATOM 3745 C C . ASN B 1 91 ? -14.172 23.5 2.959 1 93.06 91 ASN B C 1
ATOM 3747 O O . ASN B 1 91 ? -13.344 23.781 2.088 1 93.06 91 ASN B O 1
ATOM 3751 N N . GLY B 1 92 ? -13.984 23.75 4.203 1 93.69 92 GLY B N 1
ATOM 3752 C CA . GLY B 1 92 ? -12.672 24.203 4.652 1 93.69 92 GLY B CA 1
ATOM 3753 C C . GLY B 1 92 ? -12.539 25.703 4.676 1 93.69 92 GLY B C 1
ATOM 3754 O O . GLY B 1 92 ? -11.438 26.234 4.883 1 93.69 92 GLY B O 1
ATOM 3755 N N . GLU B 1 93 ? -13.586 26.406 4.387 1 94.69 93 GLU B N 1
ATOM 3756 C CA . GLU B 1 93 ? -13.539 27.859 4.543 1 94.69 93 GLU B CA 1
ATOM 3757 C C . GLU B 1 93 ? -13.414 28.25 6.012 1 94.69 93 GLU B C 1
ATOM 3759 O O . GLU B 1 93 ? -14.242 27.875 6.836 1 94.69 93 GLU B O 1
ATOM 3764 N N . VAL B 1 94 ? -12.453 29.109 6.293 1 95.06 94 VAL B N 1
ATOM 3765 C CA . VAL B 1 94 ? -12.086 29.406 7.672 1 95.06 94 VAL B CA 1
ATOM 3766 C C . VAL B 1 94 ? -12.914 30.578 8.188 1 95.06 94 VAL B C 1
ATOM 3768 O O . VAL B 1 94 ? -13.023 31.609 7.523 1 95.06 94 VAL B O 1
ATOM 3771 N N . LEU B 1 95 ? -13.453 30.438 9.367 1 96 95 LEU B N 1
ATOM 3772 C CA . LEU B 1 95 ? -14.25 31.484 10 1 96 95 LEU B CA 1
ATOM 3773 C C . LEU B 1 95 ? -13.484 32.125 11.156 1 96 95 LEU B C 1
ATOM 3775 O O . LEU B 1 95 ? -13.789 33.25 11.555 1 96 95 LEU B O 1
ATOM 3779 N N . GLY B 1 96 ? -12.562 31.422 11.695 1 96.81 96 GLY B N 1
ATOM 3780 C CA . GLY B 1 96 ? -11.75 31.875 12.805 1 96.81 96 GLY B CA 1
ATOM 3781 C C . GLY B 1 96 ? -10.562 30.984 13.094 1 96.81 96 GLY B C 1
ATOM 3782 O O . GLY B 1 96 ? -10.594 29.781 12.797 1 96.81 96 GLY B O 1
ATOM 3783 N N . LYS B 1 97 ? -9.547 31.578 13.641 1 97.12 97 LYS B N 1
ATOM 3784 C CA . LYS B 1 97 ? -8.344 30.812 13.977 1 97.12 97 LYS B CA 1
ATOM 3785 C C . LYS B 1 97 ? -7.582 31.469 15.125 1 97.12 97 LYS B C 1
ATOM 3787 O O . LYS B 1 97 ? -7.711 32.688 15.344 1 97.12 97 LYS B O 1
ATOM 3792 N N . ARG B 1 98 ? -6.895 30.688 15.836 1 96.94 98 ARG B N 1
ATOM 3793 C CA . ARG B 1 98 ? -5.984 31.109 16.891 1 96.94 98 ARG B CA 1
ATOM 3794 C C . ARG B 1 98 ? -4.805 30.156 17.031 1 96.94 98 ARG B C 1
ATOM 3796 O O . ARG B 1 98 ? -4.918 28.969 16.688 1 96.94 98 ARG B O 1
ATOM 3803 N N . SER B 1 99 ? -3.732 30.656 17.438 1 95.31 99 SER B N 1
ATOM 3804 C CA . SER B 1 99 ? -2.545 29.859 17.719 1 95.31 99 SER B CA 1
ATOM 3805 C C . SER B 1 99 ? -1.819 30.359 18.953 1 95.31 99 SER B C 1
ATOM 3807 O O . SER B 1 99 ? -1.805 31.562 19.234 1 95.31 99 SER B O 1
ATOM 3809 N N . GLU B 1 100 ? -1.301 29.406 19.656 1 94.44 100 GLU B N 1
ATOM 3810 C CA . GLU B 1 100 ? -0.578 29.719 20.891 1 94.44 100 GLU B CA 1
ATOM 3811 C C . GLU B 1 100 ? 0.625 28.797 21.078 1 94.44 100 GLU B C 1
ATOM 3813 O O . GLU B 1 100 ? 0.517 27.578 20.891 1 94.44 100 GLU B O 1
ATOM 3818 N N . ARG B 1 101 ? 1.767 29.375 21.391 1 92.56 101 ARG B N 1
ATOM 3819 C CA . ARG B 1 101 ? 2.926 28.578 21.797 1 92.56 101 ARG B CA 1
ATOM 3820 C C . ARG B 1 101 ? 2.852 28.234 23.281 1 92.56 101 ARG B C 1
ATOM 3822 O O . ARG B 1 101 ? 2.715 29.125 24.125 1 92.56 101 ARG B O 1
ATOM 3829 N N . LEU B 1 102 ? 2.898 26.922 23.484 1 89.56 102 LEU B N 1
ATOM 3830 C CA . LEU B 1 102 ? 2.895 26.469 24.875 1 89.56 102 LEU B CA 1
ATOM 3831 C C . LEU B 1 102 ? 4.293 26.531 25.469 1 89.56 102 LEU B C 1
ATOM 3833 O O . LEU B 1 102 ? 5.289 26.484 24.75 1 89.56 102 LEU B O 1
ATOM 3837 N N . PRO B 1 103 ? 4.336 26.625 26.797 1 79 103 PRO B N 1
ATOM 3838 C CA . PRO B 1 103 ? 5.656 26.562 27.422 1 79 103 PRO B CA 1
ATOM 3839 C C . PRO B 1 103 ? 6.32 25.203 27.25 1 79 103 PRO B C 1
ATOM 3841 O O . PRO B 1 103 ? 5.637 24.203 27 1 79 103 PRO B O 1
ATOM 3844 N N . ASP B 1 104 ? 7.66 25.094 27.172 1 66.69 104 ASP B N 1
ATOM 3845 C CA . ASP B 1 104 ? 8.477 23.922 26.859 1 66.69 104 ASP B CA 1
ATOM 3846 C C . ASP B 1 104 ? 8.023 22.703 27.641 1 66.69 104 ASP B C 1
ATOM 3848 O O . ASP B 1 104 ? 7.91 21.609 27.094 1 66.69 104 ASP B O 1
ATOM 3852 N N . LEU B 1 105 ? 7.957 22.859 28.922 1 61.16 105 LEU B N 1
ATOM 3853 C CA . LEU B 1 105 ? 7.5 21.734 29.75 1 61.16 105 LEU B CA 1
ATOM 3854 C C . LEU B 1 105 ? 5.984 21.766 29.922 1 61.16 105 LEU B C 1
ATOM 3856 O O . LEU B 1 105 ? 5.48 22.312 30.906 1 61.16 105 LEU B O 1
ATOM 3860 N N . PHE B 1 106 ? 5.348 21.578 28.766 1 64.25 106 PHE B N 1
ATOM 3861 C CA . PHE B 1 106 ? 3.918 21.688 29.016 1 64.25 106 PHE B CA 1
ATOM 3862 C C . PHE B 1 106 ? 3.33 20.344 29.438 1 64.25 106 PHE B C 1
ATOM 3864 O O . PHE B 1 106 ? 3.848 19.297 29.047 1 64.25 106 PHE B O 1
ATOM 3871 N N . ASP B 1 107 ? 2.471 20.5 30.406 1 80.88 107 ASP B N 1
ATOM 3872 C CA . ASP B 1 107 ? 1.626 19.391 30.875 1 80.88 107 ASP B CA 1
ATOM 3873 C C . ASP B 1 107 ? 0.381 19.25 30 1 80.88 107 ASP B C 1
ATOM 3875 O O . ASP B 1 107 ? -0.096 20.234 29.422 1 80.88 107 ASP B O 1
ATOM 3879 N N . VAL B 1 108 ? -0.063 18.141 29.797 1 87.31 108 VAL B N 1
ATOM 3880 C CA . VAL B 1 108 ? -1.228 17.781 28.984 1 87.31 108 VAL B CA 1
ATOM 3881 C C . VAL B 1 108 ? -2.438 18.594 29.453 1 87.31 108 VAL B C 1
ATOM 3883 O O . VAL B 1 108 ? -3.27 19 28.641 1 87.31 108 VAL B O 1
ATOM 3886 N N . GLY B 1 109 ? -2.5 18.875 30.688 1 90.25 109 GLY B N 1
ATOM 3887 C CA . GLY B 1 109 ? -3.588 19.672 31.219 1 90.25 109 GLY B CA 1
ATOM 3888 C C . GLY B 1 109 ? -3.607 21.094 30.672 1 90.25 109 GLY B C 1
ATOM 3889 O O . GLY B 1 109 ? -4.66 21.594 30.266 1 90.25 109 GLY B O 1
ATOM 3890 N N . ARG B 1 110 ? -2.471 21.703 30.672 1 91.19 110 ARG B N 1
ATOM 3891 C CA . ARG B 1 110 ? -2.355 23.047 30.125 1 91.19 110 ARG B CA 1
ATOM 3892 C C . ARG B 1 110 ? -2.709 23.078 28.641 1 91.19 110 ARG B C 1
ATOM 3894 O O . ARG B 1 110 ? -3.324 24.031 28.156 1 91.19 110 ARG B O 1
ATOM 3901 N N . MET B 1 111 ? -2.264 22.125 27.969 1 93.94 111 MET B N 1
ATOM 3902 C CA . MET B 1 111 ? -2.58 22 26.547 1 93.94 111 MET B CA 1
ATOM 3903 C C . MET B 1 111 ? -4.086 21.938 26.328 1 93.94 111 MET B C 1
ATOM 3905 O O . MET B 1 111 ? -4.629 22.672 25.5 1 93.94 111 MET B O 1
ATOM 3909 N N . LEU B 1 112 ? -4.758 21.125 27.141 1 96 112 LEU B N 1
ATOM 3910 C CA . LEU B 1 112 ? -6.203 20.953 27.031 1 96 112 LEU B CA 1
ATOM 3911 C C . LEU B 1 112 ? -6.922 22.266 27.375 1 96 112 LEU B C 1
ATOM 3913 O O . LEU B 1 112 ? -7.867 22.656 26.688 1 96 112 LEU B O 1
ATOM 3917 N N . ASP B 1 113 ? -6.418 22.875 28.391 1 95.81 113 ASP B N 1
ATOM 3918 C CA . ASP B 1 113 ? -7.004 24.156 28.781 1 95.81 113 ASP B CA 1
ATOM 3919 C C . ASP B 1 113 ? -6.867 25.188 27.656 1 95.81 113 ASP B C 1
ATOM 3921 O O . ASP B 1 113 ? -7.809 25.922 27.375 1 95.81 113 ASP B O 1
ATOM 3925 N N . SER B 1 114 ? -5.719 25.219 27.109 1 96.31 114 SER B N 1
ATOM 3926 C CA . SER B 1 114 ? -5.473 26.125 26 1 96.31 114 SER B CA 1
ATOM 3927 C C . SER B 1 114 ? -6.441 25.875 24.844 1 96.31 114 SER B C 1
ATOM 3929 O O . SER B 1 114 ? -7.035 26.812 24.312 1 96.31 114 SER B O 1
ATOM 3931 N N . ILE B 1 115 ? -6.609 24.625 24.5 1 97.94 115 ILE B N 1
ATOM 3932 C CA . ILE B 1 115 ? -7.512 24.234 23.422 1 97.94 115 ILE B CA 1
ATOM 3933 C C . ILE B 1 115 ? -8.93 24.688 23.75 1 97.94 115 ILE B C 1
ATOM 3935 O O . ILE B 1 115 ? -9.586 25.328 22.938 1 97.94 115 ILE B O 1
ATOM 3939 N N . ILE B 1 116 ? -9.414 24.391 24.953 1 98.38 116 ILE B N 1
ATOM 3940 C CA . ILE B 1 116 ? -10.773 24.688 25.375 1 98.38 116 ILE B CA 1
ATOM 3941 C C . ILE B 1 116 ? -11.008 26.203 25.328 1 98.38 116 ILE B C 1
ATOM 3943 O O . ILE B 1 116 ? -12.016 26.656 24.781 1 98.38 116 ILE B O 1
ATOM 3947 N N . ASN B 1 117 ? -10.062 26.922 25.812 1 98.06 117 ASN B N 1
ATOM 3948 C CA . ASN B 1 117 ? -10.203 28.375 25.844 1 98.06 117 ASN B CA 1
ATOM 3949 C C . ASN B 1 117 ? -10.266 28.969 24.438 1 98.06 117 ASN B C 1
ATOM 3951 O O . ASN B 1 117 ? -11.125 29.812 24.156 1 98.06 117 ASN B O 1
ATOM 3955 N N . HIS B 1 118 ? -9.406 28.531 23.578 1 98.12 118 HIS B N 1
ATOM 3956 C CA . HIS B 1 118 ? -9.398 29.047 22.219 1 98.12 118 HIS B CA 1
ATOM 3957 C C . HIS B 1 118 ? -10.672 28.672 21.469 1 98.12 118 HIS B C 1
ATOM 3959 O O . HIS B 1 118 ? -11.211 29.469 20.719 1 98.12 118 HIS B O 1
ATOM 3965 N N . VAL B 1 119 ? -11.141 27.453 21.688 1 98.31 119 VAL B N 1
ATOM 3966 C CA . VAL B 1 119 ? -12.367 27 21.047 1 98.31 119 VAL B CA 1
ATOM 3967 C C . VAL B 1 119 ? -13.539 27.859 21.516 1 98.31 119 VAL B C 1
ATOM 3969 O O . VAL B 1 119 ? -14.352 28.328 20.703 1 98.31 119 VAL B O 1
ATOM 3972 N N . ARG B 1 120 ? -13.656 28.141 22.781 1 97.56 120 ARG B N 1
ATOM 3973 C CA . ARG B 1 120 ? -14.734 28.953 23.328 1 97.56 120 ARG B CA 1
ATOM 3974 C C . ARG B 1 120 ? -14.68 30.375 22.797 1 97.56 120 ARG B C 1
ATOM 3976 O O . ARG B 1 120 ? -15.711 30.953 22.438 1 97.56 120 ARG B O 1
ATOM 3983 N N . ASP B 1 121 ? -13.477 30.875 22.703 1 97.69 121 ASP B N 1
ATOM 3984 C CA . ASP B 1 121 ? -13.305 32.25 22.203 1 97.69 121 ASP B CA 1
ATOM 3985 C C . ASP B 1 121 ? -13.766 32.344 20.75 1 97.69 121 ASP B C 1
ATOM 3987 O O . ASP B 1 121 ? -14.531 33.25 20.406 1 97.69 121 ASP B O 1
ATOM 3991 N N . ILE B 1 122 ? -13.32 31.406 19.922 1 97.94 122 ILE B N 1
ATOM 3992 C CA . ILE B 1 122 ? -13.648 31.438 18.5 1 97.94 122 ILE B CA 1
ATOM 3993 C C . ILE B 1 122 ? -15.156 31.219 18.328 1 97.94 122 ILE B C 1
ATOM 3995 O O . ILE B 1 122 ? -15.781 31.875 17.484 1 97.94 122 ILE B O 1
ATOM 3999 N N . LYS B 1 123 ? -15.664 30.297 19.094 1 97 123 LYS B N 1
ATOM 4000 C CA . LYS B 1 123 ? -17.094 30.047 19.016 1 97 123 LYS B CA 1
ATOM 4001 C C . LYS B 1 123 ? -17.891 31.297 19.359 1 97 123 LYS B C 1
ATOM 4003 O O . LYS B 1 123 ? -18.844 31.641 18.656 1 97 123 LYS B O 1
ATOM 4008 N N . ALA B 1 124 ? -17.547 32.031 20.359 1 95.81 124 ALA B N 1
ATOM 4009 C CA . ALA B 1 124 ? -18.234 33.25 20.781 1 95.81 124 ALA B CA 1
ATOM 4010 C C . ALA B 1 124 ? -18.125 34.312 19.703 1 95.81 124 ALA B C 1
ATOM 4012 O O . ALA B 1 124 ? -19.109 35 19.406 1 95.81 124 ALA B O 1
ATOM 4013 N N . GLU B 1 125 ? -17 34.406 19.109 1 96.88 125 GLU B N 1
ATOM 4014 C CA . GLU B 1 125 ? -16.75 35.438 18.094 1 96.88 125 GLU B CA 1
ATOM 4015 C C . GLU B 1 125 ? -17.516 35.125 16.812 1 96.88 125 GLU B C 1
ATOM 4017 O O . GLU B 1 125 ? -17.875 36.062 16.062 1 96.88 125 GLU B O 1
ATOM 4022 N N . SER B 1 126 ? -17.797 33.875 16.531 1 94.94 126 SER B N 1
ATOM 4023 C CA . SER B 1 126 ? -18.422 33.469 15.289 1 94.94 126 SER B CA 1
ATOM 4024 C C . SER B 1 126 ? -19.953 33.5 15.398 1 94.94 126 SER B C 1
ATOM 4026 O O . SER B 1 126 ? -20.656 33.312 14.406 1 94.94 126 SER B O 1
ATOM 4028 N N . CYS B 1 127 ? -20.516 33.594 16.594 1 93.44 127 CYS B N 1
ATOM 4029 C CA . CYS B 1 127 ? -21.938 33.688 16.875 1 93.44 127 CYS B CA 1
ATOM 4030 C C . CYS B 1 127 ? -22.656 32.406 16.406 1 93.44 127 CYS B C 1
ATOM 4032 O O . CYS B 1 127 ? -23.734 32.469 15.828 1 93.44 127 CYS B O 1
ATOM 4034 N N . LEU B 1 128 ? -21.984 31.312 16.516 1 93.44 128 LEU B N 1
ATOM 4035 C CA . LEU B 1 128 ? -22.562 30.016 16.172 1 93.44 128 LEU B CA 1
ATOM 4036 C C . LEU B 1 128 ? -23.156 29.328 17.406 1 93.44 128 LEU B C 1
ATOM 4038 O O . LEU B 1 128 ? -22.578 29.391 18.484 1 93.44 128 LEU B O 1
ATOM 4042 N N . GLY B 1 129 ? -24.312 28.672 17.203 1 91.62 129 GLY B N 1
ATOM 4043 C CA . GLY B 1 129 ? -24.875 27.828 18.25 1 91.62 129 GLY B CA 1
ATOM 4044 C C . GLY B 1 129 ? -24.234 26.469 18.344 1 91.62 129 GLY B C 1
ATOM 4045 O O . GLY B 1 129 ? -23.578 26.016 17.391 1 91.62 129 GLY B O 1
ATOM 4046 N N . SER B 1 130 ? -24.438 25.781 19.438 1 90.62 130 SER B N 1
ATOM 4047 C CA . SER B 1 130 ? -23.844 24.469 19.672 1 90.62 130 SER B CA 1
ATOM 4048 C C . SER B 1 130 ? -24.359 23.438 18.672 1 90.62 130 SER B C 1
ATOM 4050 O O . SER B 1 130 ? -23.641 22.531 18.281 1 90.62 130 SER B O 1
ATOM 4052 N N . GLU B 1 131 ? -25.547 23.656 18.25 1 91.94 131 GLU B N 1
ATOM 4053 C CA . GLU B 1 131 ? -26.172 22.703 17.328 1 91.94 131 GLU B CA 1
ATOM 4054 C C . GLU B 1 131 ? -25.531 22.797 15.945 1 91.94 131 GLU B C 1
ATOM 4056 O O . GLU B 1 131 ? -25.672 21.875 15.133 1 91.94 131 GLU B O 1
ATOM 4061 N N . GLN B 1 132 ? -24.906 23.875 15.688 1 95.81 132 GLN B N 1
ATOM 4062 C CA . GLN B 1 132 ? -24.297 24.078 14.375 1 95.81 132 GLN B CA 1
ATOM 4063 C C . GLN B 1 132 ? -22.891 23.469 14.312 1 95.81 132 GLN B C 1
ATOM 4065 O O . GLN B 1 132 ? -22.328 23.328 13.234 1 95.81 132 GLN B O 1
ATOM 4070 N N . ILE B 1 133 ? -22.422 23.094 15.461 1 97.25 133 ILE B N 1
ATOM 4071 C CA . ILE B 1 133 ? -21.062 22.547 15.523 1 97.25 133 ILE B CA 1
ATOM 4072 C C . ILE B 1 133 ? -21.125 21.031 15.367 1 97.25 133 ILE B C 1
ATOM 4074 O O . ILE B 1 133 ? -21.797 20.344 16.141 1 97.25 133 ILE B O 1
ATOM 4078 N N . LEU B 1 134 ? -20.453 20.531 14.383 1 97.31 134 LEU B N 1
ATOM 4079 C CA . LEU B 1 134 ? -20.359 19.094 14.125 1 97.31 134 LEU B CA 1
ATOM 4080 C C . LEU B 1 134 ? -19.5 18.406 15.18 1 97.31 134 LEU B C 1
ATOM 4082 O O . LEU B 1 134 ? -19.859 17.328 15.664 1 97.31 134 LEU B O 1
ATOM 4086 N N . GLY B 1 135 ? -18.422 19.031 15.461 1 98 135 GLY B N 1
ATOM 4087 C CA . GLY B 1 135 ? -17.469 18.469 16.406 1 98 135 GLY B CA 1
ATOM 4088 C C . GLY B 1 135 ? -16.078 19.047 16.25 1 98 135 GLY B C 1
ATOM 4089 O O . GLY B 1 135 ? -15.898 20.109 15.633 1 98 135 GLY B O 1
ATOM 4090 N N . LEU B 1 136 ? -15.109 18.359 16.938 1 98.38 136 LEU B N 1
ATOM 4091 C CA . LEU B 1 136 ? -13.727 18.797 16.953 1 98.38 136 LEU B CA 1
ATOM 4092 C C . LEU B 1 136 ? -12.781 17.656 16.594 1 98.38 136 LEU B C 1
ATOM 4094 O O . LEU B 1 136 ? -12.938 16.531 17.094 1 98.38 136 LEU B O 1
ATOM 4098 N N . GLY B 1 137 ? -11.93 17.891 15.586 1 98.56 137 GLY B N 1
ATOM 4099 C CA . GLY B 1 137 ? -10.828 16.984 15.32 1 98.56 137 GLY B CA 1
ATOM 4100 C C . GLY B 1 137 ? -9.508 17.453 15.906 1 98.56 137 GLY B C 1
ATOM 4101 O O . GLY B 1 137 ? -9.047 18.562 15.609 1 98.56 137 GLY B O 1
ATOM 4102 N N . LEU B 1 138 ? -8.914 16.641 16.75 1 98.06 138 LEU B N 1
ATOM 4103 C CA . LEU B 1 138 ? -7.605 16.906 17.344 1 98.06 138 LEU B CA 1
ATOM 4104 C C . LEU B 1 138 ? -6.527 16.047 16.688 1 98.06 138 LEU B C 1
ATOM 4106 O O . LEU B 1 138 ? -6.641 14.828 16.641 1 98.06 138 LEU B O 1
ATOM 4110 N N . CYS B 1 139 ? -5.52 16.734 16.188 1 96.81 139 CYS B N 1
ATOM 4111 C CA . CYS B 1 139 ? -4.398 16.047 15.547 1 96.81 139 CYS B CA 1
ATOM 4112 C C . CYS B 1 139 ? -3.117 16.234 16.344 1 96.81 139 CYS B C 1
ATOM 4114 O O . CYS B 1 139 ? -2.734 17.359 16.672 1 96.81 139 CYS B O 1
ATOM 4116 N N . ILE B 1 140 ? -2.461 15.117 16.625 1 93.19 140 ILE B N 1
ATOM 4117 C CA . ILE B 1 140 ? -1.267 15.164 17.453 1 93.19 140 ILE B CA 1
ATOM 4118 C C . ILE B 1 140 ? -0.201 14.227 16.891 1 93.19 140 ILE B C 1
ATOM 4120 O O . ILE B 1 140 ? -0.522 13.242 16.234 1 93.19 140 ILE B O 1
ATOM 4124 N N . PRO B 1 141 ? 1.116 14.539 17.141 1 90 141 PRO B N 1
ATOM 4125 C CA . PRO B 1 141 ? 2.145 13.523 16.906 1 90 141 PRO B CA 1
ATOM 4126 C C . PRO B 1 141 ? 2.078 12.367 17.891 1 90 141 PRO B C 1
ATOM 4128 O O . PRO B 1 141 ? 2.508 12.508 19.047 1 90 141 PRO B O 1
ATOM 4131 N N . THR B 1 142 ? 1.669 11.203 17.516 1 84.12 142 THR B N 1
ATOM 4132 C CA . THR B 1 142 ? 1.315 10.125 18.438 1 84.12 142 THR B CA 1
ATOM 4133 C C . THR B 1 142 ? 2.557 9.586 19.141 1 84.12 142 THR B C 1
ATOM 4135 O O . THR B 1 142 ? 2.496 9.203 20.312 1 84.12 142 THR B O 1
ATOM 4138 N N . ARG B 1 143 ? 3.625 9.531 18.469 1 79.44 143 ARG B N 1
ATOM 4139 C CA . ARG B 1 143 ? 4.848 9.023 19.078 1 79.44 143 ARG B CA 1
ATOM 4140 C C . ARG B 1 143 ? 5.215 9.82 20.312 1 79.44 143 ARG B C 1
ATOM 4142 O O . ARG B 1 143 ? 5.539 9.25 21.359 1 79.44 143 ARG B O 1
ATOM 4149 N N . HIS B 1 144 ? 5.145 11.109 20.234 1 79.81 144 HIS B N 1
ATOM 4150 C CA . HIS B 1 144 ? 5.465 11.992 21.344 1 79.81 144 HIS B CA 1
ATOM 4151 C C . HIS B 1 144 ? 4.52 11.766 22.516 1 79.81 144 HIS B C 1
ATOM 4153 O O . HIS B 1 144 ? 4.961 11.656 23.672 1 79.81 144 HIS B O 1
ATOM 4159 N N . PHE B 1 145 ? 3.289 11.594 22.281 1 84.06 145 PHE B N 1
ATOM 4160 C CA . PHE B 1 145 ? 2.291 11.469 23.328 1 84.06 145 PHE B CA 1
ATOM 4161 C C . PHE B 1 145 ? 2.318 10.078 23.953 1 84.06 145 PHE B C 1
ATOM 4163 O O . PHE B 1 145 ? 1.902 9.891 25.094 1 84.06 145 PHE B O 1
ATOM 4170 N N . LYS B 1 146 ? 2.75 9.148 23.141 1 81.44 146 LYS B N 1
ATOM 4171 C CA . LYS B 1 146 ? 3.006 7.824 23.719 1 81.44 146 LYS B CA 1
ATOM 4172 C C . LYS B 1 146 ? 4.172 7.867 24.703 1 81.44 146 LYS B C 1
ATOM 4174 O O . LYS B 1 146 ? 4.105 7.262 25.781 1 81.44 146 LYS B O 1
ATOM 4179 N N . GLU B 1 147 ? 5.137 8.609 24.312 1 80.88 147 GLU B N 1
ATOM 4180 C CA . GLU B 1 147 ? 6.305 8.766 25.172 1 80.88 147 GLU B CA 1
ATOM 4181 C C . GLU B 1 147 ? 5.941 9.461 26.484 1 80.88 147 GLU B C 1
ATOM 4183 O O . GLU B 1 147 ? 6.508 9.148 27.547 1 80.88 147 GLU B O 1
ATOM 4188 N N . LEU B 1 148 ? 4.969 10.352 26.422 1 80 148 LEU B N 1
ATOM 4189 C CA . LEU B 1 148 ? 4.492 11.062 27.609 1 80 148 LEU B CA 1
ATOM 4190 C C . LEU B 1 148 ? 3.57 10.188 28.438 1 80 148 LEU B C 1
ATOM 4192 O O . LEU B 1 148 ? 3.211 10.547 29.562 1 80 148 LEU B O 1
ATOM 4196 N N . GLY B 1 149 ? 3.143 9.016 27.812 1 81.25 149 GLY B N 1
ATOM 4197 C CA . GLY B 1 149 ? 2.26 8.094 28.5 1 81.25 149 GLY B CA 1
ATOM 4198 C C . GLY B 1 149 ? 0.798 8.5 28.422 1 81.25 149 GLY B C 1
ATOM 4199 O O . GLY B 1 149 ? -0.037 7.969 29.172 1 81.25 149 GLY B O 1
ATOM 4200 N N . VAL B 1 150 ? 0.54 9.438 27.672 1 83.31 150 VAL B N 1
ATOM 4201 C CA . VAL B 1 150 ? -0.823 9.945 27.547 1 83.31 150 VAL B CA 1
ATOM 4202 C C . VAL B 1 150 ? -1.662 8.977 26.719 1 83.31 150 VAL B C 1
ATOM 4204 O O . VAL B 1 150 ? -2.842 8.766 27.016 1 83.31 150 VAL B O 1
ATOM 4207 N N . ILE B 1 151 ? -1.039 8.445 25.688 1 83.88 151 ILE B N 1
ATOM 4208 C CA . ILE B 1 151 ? -1.725 7.488 24.828 1 83.88 151 ILE B CA 1
ATOM 4209 C C . ILE B 1 151 ? -1.115 6.102 25 1 83.88 151 ILE B C 1
ATOM 4211 O O . ILE B 1 151 ? 0.083 5.969 25.266 1 83.88 151 ILE B O 1
ATOM 4215 N N . GLN B 1 152 ? -2.07 5.195 25.156 1 76.75 152 GLN B N 1
ATOM 4216 C CA . GLN B 1 152 ? -1.657 3.799 25.25 1 76.75 152 GLN B CA 1
ATOM 4217 C C . GLN B 1 152 ? -2.168 2.986 24.062 1 76.75 152 GLN B C 1
ATOM 4219 O O . GLN B 1 152 ? -3.062 3.43 23.344 1 76.75 152 GLN B O 1
ATOM 4224 N N . GLY B 1 153 ? -1.595 1.845 24 1 66.94 153 GLY B N 1
ATOM 4225 C CA . GLY B 1 153 ? -2.086 0.894 23.016 1 66.94 153 GLY B CA 1
ATOM 4226 C C . GLY B 1 153 ? -1.156 0.733 21.828 1 66.94 153 GLY B C 1
ATOM 4227 O O . GLY B 1 153 ? -0.16 1.449 21.719 1 66.94 153 GLY B O 1
ATOM 4228 N N . ASP B 1 154 ? -1.413 -0.325 21.391 1 57.19 154 ASP B N 1
ATOM 4229 C CA . ASP B 1 154 ? -0.641 -0.594 20.172 1 57.19 154 ASP B CA 1
ATOM 4230 C C . ASP B 1 154 ? -1.346 -0.04 18.938 1 57.19 154 ASP B C 1
ATOM 4232 O O . ASP B 1 154 ? -2.461 0.477 19.031 1 57.19 154 ASP B O 1
ATOM 4236 N N . ARG B 1 155 ? -0.645 -0.117 17.891 1 50.16 155 ARG B N 1
ATOM 4237 C CA . ARG B 1 155 ? -0.867 0.47 16.562 1 50.16 155 ARG B CA 1
ATOM 4238 C C . ARG B 1 155 ? -2.332 0.36 16.156 1 50.16 155 ARG B C 1
ATOM 4240 O O . ARG B 1 155 ? -2.926 1.332 15.688 1 50.16 155 ARG B O 1
ATOM 4247 N N . GLN B 1 156 ? -2.971 -0.768 16.281 1 52.44 156 GLN B N 1
ATOM 4248 C CA . GLN B 1 156 ? -4.289 -1.01 15.719 1 52.44 156 GLN B CA 1
ATOM 4249 C C . GLN B 1 156 ? -5.387 -0.428 16.609 1 52.44 156 GLN B C 1
ATOM 4251 O O . GLN B 1 156 ? -6.504 -0.179 16.141 1 52.44 156 GLN B O 1
ATOM 4256 N N . ARG B 1 157 ? -4.891 -0.087 17.844 1 62.94 157 ARG B N 1
ATOM 4257 C CA . ARG B 1 157 ? -5.953 0.372 18.734 1 62.94 157 ARG B CA 1
ATOM 4258 C C . ARG B 1 157 ? -5.445 1.451 19.672 1 62.94 157 ARG B C 1
ATOM 4260 O O . ARG B 1 157 ? -5.266 1.201 20.875 1 62.94 157 ARG B O 1
ATOM 4267 N N . MET B 1 158 ? -5.195 2.527 19.094 1 75 158 MET B N 1
ATOM 4268 C CA . MET B 1 158 ? -4.77 3.605 19.984 1 75 158 MET B CA 1
ATOM 4269 C C . MET B 1 158 ? -5.941 4.137 20.797 1 75 158 MET B C 1
ATOM 4271 O O . MET B 1 158 ? -7.051 4.281 20.281 1 75 158 MET B O 1
ATOM 4275 N N . ASP B 1 159 ? -5.652 4.254 22.062 1 83.75 159 ASP B N 1
ATOM 4276 C CA . ASP B 1 159 ? -6.652 4.809 22.969 1 83.75 159 ASP B CA 1
ATOM 4277 C C . ASP B 1 159 ? -6.414 6.297 23.219 1 83.75 159 ASP B C 1
ATOM 4279 O O . ASP B 1 159 ? -5.465 6.676 23.906 1 83.75 159 ASP B O 1
ATOM 4283 N N . PHE B 1 160 ? -7.266 7.133 22.672 1 90.06 160 PHE B N 1
ATOM 4284 C CA . PHE B 1 160 ? -7.129 8.578 22.766 1 90.06 160 PHE B CA 1
ATOM 4285 C C . PHE B 1 160 ? -8.07 9.156 23.812 1 90.06 160 PHE B C 1
ATOM 4287 O O . PHE B 1 160 ? -8.266 10.367 23.875 1 90.06 160 PHE B O 1
ATOM 4294 N N . THR B 1 161 ? -8.594 8.359 24.625 1 90.88 161 THR B N 1
ATOM 4295 C CA . THR B 1 161 ? -9.656 8.75 25.547 1 90.88 161 THR B CA 1
ATOM 4296 C C . THR B 1 161 ? -9.148 9.805 26.531 1 90.88 161 THR B C 1
ATOM 4298 O O . THR B 1 161 ? -9.898 10.703 26.922 1 90.88 161 THR B O 1
ATOM 4301 N N . ALA B 1 162 ? -7.906 9.734 26.906 1 91.88 162 ALA B N 1
ATOM 4302 C CA . ALA B 1 162 ? -7.32 10.68 27.844 1 91.88 162 ALA B CA 1
ATOM 4303 C C . ALA B 1 162 ? -7.324 12.094 27.281 1 91.88 162 ALA B C 1
ATOM 4305 O O . ALA B 1 162 ? -7.223 13.07 28.031 1 91.88 162 ALA B O 1
ATOM 4306 N N . LEU B 1 163 ? -7.445 12.195 25.984 1 94.62 163 LEU B N 1
ATOM 4307 C CA . LEU B 1 163 ? -7.469 13.492 25.328 1 94.62 163 LEU B CA 1
ATOM 4308 C C . LEU B 1 163 ? -8.891 13.867 24.906 1 94.62 163 LEU B C 1
ATOM 4310 O O . LEU B 1 163 ? -9.336 14.992 25.141 1 94.62 163 LEU B O 1
ATOM 4314 N N . SER B 1 164 ? -9.578 12.93 24.344 1 95.88 164 SER B N 1
ATOM 4315 C CA . SER B 1 164 ? -10.883 13.203 23.75 1 95.88 164 SER B CA 1
ATOM 4316 C C . SER B 1 164 ? -11.938 13.438 24.828 1 95.88 164 SER B C 1
ATOM 4318 O O . SER B 1 164 ? -12.773 14.336 24.703 1 95.88 164 SER B O 1
ATOM 4320 N N . GLU B 1 165 ? -11.945 12.734 25.906 1 96.06 165 GLU B N 1
ATOM 4321 C CA . GLU B 1 165 ? -13.008 12.766 26.906 1 96.06 165 GLU B CA 1
ATOM 4322 C C . GLU B 1 165 ? -13.039 14.109 27.625 1 96.06 165 GLU B C 1
ATOM 4324 O O . GLU B 1 165 ? -14.094 14.742 27.734 1 96.06 165 GLU B O 1
ATOM 4329 N N . PRO B 1 166 ? -11.891 14.508 28.156 1 97 166 PRO B N 1
ATOM 4330 C CA . PRO B 1 166 ? -11.922 15.812 28.812 1 97 166 PRO B CA 1
ATOM 4331 C C . PRO B 1 166 ? -12.367 16.938 27.891 1 97 166 PRO B C 1
ATOM 4333 O O . PRO B 1 166 ? -13.078 17.844 28.312 1 97 166 PRO B O 1
ATOM 4336 N N . LEU B 1 167 ? -11.961 16.922 26.688 1 98.12 167 LEU B N 1
ATOM 4337 C CA . LEU B 1 167 ? -12.367 17.938 25.719 1 98.12 167 LEU B CA 1
ATOM 4338 C C . LEU B 1 167 ? -13.867 17.859 25.453 1 98.12 167 LEU B C 1
ATOM 4340 O O . LEU B 1 167 ? -14.547 18.891 25.422 1 98.12 167 LEU B O 1
ATOM 4344 N N . GLN B 1 168 ? -14.328 16.688 25.25 1 97.44 168 GLN B N 1
ATOM 4345 C CA . GLN B 1 168 ? -15.758 16.5 25 1 97.44 168 GLN B CA 1
ATOM 4346 C C . GLN B 1 168 ? -16.594 17 26.172 1 97.44 168 GLN B C 1
ATOM 4348 O O . GLN B 1 168 ? -17.609 17.656 25.984 1 97.44 168 GLN B O 1
ATOM 4353 N N . LYS B 1 169 ? -16.219 16.641 27.344 1 97.38 169 LYS B N 1
ATOM 4354 C CA . LYS B 1 169 ? -16.922 17.062 28.547 1 97.38 169 LYS B CA 1
ATOM 4355 C C . LYS B 1 169 ? -16.953 18.578 28.656 1 97.38 169 LYS B C 1
ATOM 4357 O O . LYS B 1 169 ? -17.984 19.172 29 1 97.38 169 LYS B O 1
ATOM 4362 N N . ALA B 1 170 ? -15.898 19.172 28.391 1 97.56 170 ALA B N 1
ATOM 4363 C CA . ALA B 1 170 ? -15.773 20.609 28.562 1 97.56 170 ALA B CA 1
ATOM 4364 C C . ALA B 1 170 ? -16.5 21.359 27.453 1 97.56 170 ALA B C 1
ATOM 4366 O O . ALA B 1 170 ? -17.078 22.438 27.688 1 97.56 170 ALA B O 1
ATOM 4367 N N . LEU B 1 171 ? -16.5 20.844 26.234 1 97.06 171 LEU B N 1
ATOM 4368 C CA . LEU B 1 171 ? -16.969 21.594 25.078 1 97.06 171 LEU B CA 1
ATOM 4369 C C . LEU B 1 171 ? -18.391 21.219 24.734 1 97.06 171 LEU B C 1
ATOM 4371 O O . LEU B 1 171 ? -19.109 22 24.094 1 97.06 171 LEU B O 1
ATOM 4375 N N . GLY B 1 172 ? -18.812 19.938 25 1 96.19 172 GLY B N 1
ATOM 4376 C CA . GLY B 1 172 ? -20.188 19.547 24.812 1 96.19 172 GLY B CA 1
ATOM 4377 C C . GLY B 1 172 ? -20.484 19.016 23.422 1 96.19 172 GLY B C 1
ATOM 4378 O O . GLY B 1 172 ? -21.641 18.938 23.016 1 96.19 172 GLY B O 1
ATOM 4379 N N . PHE B 1 173 ? -19.531 18.781 22.656 1 95.56 173 PHE B N 1
ATOM 4380 C CA . PHE B 1 173 ? -19.703 18.156 21.344 1 95.56 173 PHE B CA 1
ATOM 4381 C C . PHE B 1 173 ? -18.625 17.109 21.078 1 95.56 173 PHE B C 1
ATOM 4383 O O . PHE B 1 173 ? -17.641 17.047 21.812 1 95.56 173 PHE B O 1
ATOM 4390 N N . PRO B 1 174 ? -18.859 16.219 20.031 1 97 174 PRO B N 1
ATOM 4391 C CA . PRO B 1 174 ? -17.953 15.086 19.797 1 97 174 PRO B CA 1
ATOM 4392 C C . PRO B 1 174 ? -16.531 15.523 19.469 1 97 174 PRO B C 1
ATOM 4394 O O . PRO B 1 174 ? -16.328 16.531 18.797 1 97 174 PRO B O 1
ATOM 4397 N N . VAL B 1 175 ? -15.586 14.742 19.984 1 97.81 175 VAL B N 1
ATOM 4398 C CA . VAL B 1 175 ? -14.172 14.969 19.734 1 97.81 175 VAL B CA 1
ATOM 4399 C C . VAL B 1 175 ? -13.539 13.703 19.172 1 97.81 175 VAL B C 1
ATOM 4401 O O . VAL B 1 175 ? -13.711 12.617 19.719 1 97.81 175 VAL B O 1
ATOM 4404 N N . VAL B 1 176 ? -12.859 13.836 18.047 1 96.62 176 VAL B N 1
ATOM 4405 C CA . VAL B 1 176 ? -12.094 12.734 17.469 1 96.62 176 VAL B CA 1
ATOM 4406 C C . VAL B 1 176 ? -10.609 13.094 17.453 1 96.62 176 VAL B C 1
ATOM 4408 O O . VAL B 1 176 ? -10.258 14.258 17.281 1 96.62 176 VAL B O 1
ATOM 4411 N N . VAL B 1 177 ? -9.773 12.133 17.688 1 95.31 177 VAL B N 1
ATOM 4412 C CA . VAL B 1 177 ? -8.328 12.344 17.719 1 95.31 177 VAL B CA 1
ATOM 4413 C C . VAL B 1 177 ? -7.652 11.477 16.672 1 95.31 177 VAL B C 1
ATOM 4415 O O . VAL B 1 177 ? -8.039 10.328 16.453 1 95.31 177 VAL B O 1
ATOM 4418 N N . GLU B 1 178 ? -6.688 12.008 15.953 1 93.25 178 GLU B N 1
ATOM 4419 C CA . GLU B 1 178 ? -5.973 11.289 14.906 1 93.25 178 GLU B CA 1
ATOM 4420 C C . GLU B 1 178 ? -4.5 11.688 14.859 1 93.25 178 GLU B C 1
ATOM 4422 O O . GLU B 1 178 ? -4.129 12.758 15.359 1 93.25 178 GLU B O 1
ATOM 4427 N N . GLU B 1 179 ? -3.691 10.828 14.273 1 92.75 179 GLU B N 1
ATOM 4428 C CA . GLU B 1 179 ? -2.281 11.102 14.023 1 92.75 179 GLU B CA 1
ATOM 4429 C C . GLU B 1 179 ? -2.113 12.281 13.062 1 92.75 179 GLU B C 1
ATOM 4431 O O . GLU B 1 179 ? -2.85 12.398 12.078 1 92.75 179 GLU B O 1
ATOM 4436 N N . LEU B 1 180 ? -1.159 13.078 13.336 1 94.56 180 LEU B N 1
ATOM 4437 C CA . LEU B 1 180 ? -1.021 14.359 12.664 1 94.56 180 LEU B CA 1
ATOM 4438 C C . LEU B 1 180 ? -0.771 14.164 11.172 1 94.56 180 LEU B C 1
ATOM 4440 O O . LEU B 1 180 ? -1.469 14.75 10.336 1 94.56 180 LEU B O 1
ATOM 4444 N N . VAL B 1 181 ? 0.189 13.352 10.766 1 95.69 181 VAL B N 1
ATOM 4445 C CA . VAL B 1 181 ? 0.545 13.234 9.359 1 95.69 181 VAL B CA 1
ATOM 4446 C C . VAL B 1 181 ? -0.623 12.641 8.578 1 95.69 181 VAL B C 1
ATOM 4448 O O . VAL B 1 181 ? -0.877 13.031 7.434 1 95.69 181 VAL B O 1
ATOM 4451 N N . ASN B 1 182 ? -1.329 11.734 9.148 1 95.75 182 ASN B N 1
ATOM 4452 C CA . ASN B 1 182 ? -2.521 11.18 8.508 1 95.75 182 ASN B CA 1
ATOM 4453 C C . ASN B 1 182 ? -3.592 12.25 8.305 1 95.75 182 ASN B C 1
ATOM 4455 O O . ASN B 1 182 ? -4.215 12.312 7.246 1 95.75 182 ASN B O 1
ATOM 4459 N N . SER B 1 183 ? -3.74 13.031 9.305 1 96.56 183 SER B N 1
ATOM 4460 C CA . SER B 1 183 ? -4.746 14.094 9.25 1 96.56 183 SER B CA 1
ATOM 4461 C C . SER B 1 183 ? -4.41 15.117 8.172 1 96.56 183 SER B C 1
ATOM 4463 O O . SER B 1 183 ? -5.301 15.609 7.477 1 96.56 183 SER B O 1
ATOM 4465 N N . LEU B 1 184 ? -3.168 15.43 8.102 1 97.12 184 LEU B N 1
ATOM 4466 C CA . LEU B 1 184 ? -2.721 16.359 7.078 1 97.12 184 LEU B CA 1
ATOM 4467 C C . LEU B 1 184 ? -2.945 15.789 5.684 1 97.12 184 LEU B C 1
ATOM 4469 O O . LEU B 1 184 ? -3.348 16.5 4.766 1 97.12 184 LEU B O 1
ATOM 4473 N N . ALA B 1 185 ? -2.682 14.531 5.531 1 97.38 185 ALA B N 1
ATOM 4474 C CA . ALA B 1 185 ? -2.928 13.859 4.254 1 97.38 185 ALA B CA 1
ATOM 4475 C C . ALA B 1 185 ? -4.398 13.961 3.859 1 97.38 185 ALA B C 1
ATOM 4477 O O . ALA B 1 185 ? -4.719 14.305 2.721 1 97.38 185 ALA B O 1
ATOM 4478 N N . LEU B 1 186 ? -5.227 13.695 4.797 1 96.19 186 LEU B N 1
ATOM 4479 C CA . LEU B 1 186 ? -6.664 13.758 4.547 1 96.19 186 LEU B CA 1
ATOM 4480 C C . LEU B 1 186 ? -7.094 15.18 4.199 1 96.19 186 LEU B C 1
ATOM 4482 O O . LEU B 1 186 ? -7.879 15.391 3.273 1 96.19 186 LEU B O 1
ATOM 4486 N N . ALA B 1 187 ? -6.574 16.125 4.93 1 96.62 187 ALA B N 1
ATOM 4487 C CA . ALA B 1 187 ? -6.895 17.531 4.66 1 96.62 187 ALA B CA 1
ATOM 4488 C C . ALA B 1 187 ? -6.465 17.922 3.252 1 96.62 187 ALA B C 1
ATOM 4490 O O . ALA B 1 187 ? -7.164 18.688 2.578 1 96.62 187 ALA B O 1
ATOM 4491 N N . ASN B 1 188 ? -5.324 17.453 2.902 1 95.88 188 ASN B N 1
ATOM 4492 C CA . ASN B 1 188 ? -4.844 17.766 1.561 1 95.88 188 ASN B CA 1
ATOM 4493 C C . ASN B 1 188 ? -5.793 17.234 0.489 1 95.88 188 ASN B C 1
ATOM 4495 O O . ASN B 1 188 ? -6.043 17.906 -0.514 1 95.88 188 ASN B O 1
ATOM 4499 N N . ILE B 1 189 ? -6.281 16.094 0.634 1 94.69 189 ILE B N 1
ATOM 4500 C CA . ILE B 1 189 ? -7.25 15.555 -0.31 1 94.69 189 ILE B CA 1
ATOM 4501 C C . ILE B 1 189 ? -8.531 16.375 -0.274 1 94.69 189 ILE B C 1
ATOM 4503 O O . ILE B 1 189 ? -9.07 16.75 -1.32 1 94.69 189 ILE B O 1
ATOM 4507 N N . ASP B 1 190 ? -8.945 16.703 0.832 1 93.75 190 ASP B N 1
ATOM 4508 C CA . ASP B 1 190 ? -10.25 17.328 1.01 1 93.75 190 ASP B CA 1
ATOM 4509 C C . ASP B 1 190 ? -10.219 18.797 0.576 1 93.75 190 ASP B C 1
ATOM 4511 O O . ASP B 1 190 ? -11.195 19.297 0.012 1 93.75 190 ASP B O 1
ATOM 4515 N N . PHE B 1 191 ? -9.133 19.453 0.87 1 93.12 191 PHE B N 1
ATOM 4516 C CA . PHE B 1 191 ? -9.141 20.891 0.731 1 93.12 191 PHE B CA 1
ATOM 4517 C C . PHE B 1 191 ? -8.055 21.359 -0.241 1 93.12 191 PHE B C 1
ATOM 4519 O O . PHE B 1 191 ? -8.047 22.516 -0.663 1 93.12 191 PHE B O 1
ATOM 4526 N N . GLY B 1 192 ? -7.16 20.5 -0.653 1 87.12 192 GLY B N 1
ATOM 4527 C CA . GLY B 1 192 ? -5.992 20.891 -1.416 1 87.12 192 GLY B CA 1
ATOM 4528 C C . GLY B 1 192 ? -6.242 20.953 -2.912 1 87.12 192 GLY B C 1
ATOM 4529 O O . GLY B 1 192 ? -5.363 21.344 -3.68 1 87.12 192 GLY B O 1
ATOM 4530 N N . TYR B 1 193 ? -7.398 20.5 -3.336 1 82.75 193 TYR B N 1
ATOM 4531 C CA . TYR B 1 193 ? -7.695 20.438 -4.762 1 82.75 193 TYR B CA 1
ATOM 4532 C C . TYR B 1 193 ? -9.016 21.125 -5.078 1 82.75 193 TYR B C 1
ATOM 4534 O O . TYR B 1 193 ? -9.969 20.469 -5.539 1 82.75 193 TYR B O 1
ATOM 4542 N N . PRO B 1 194 ? -9.125 22.359 -5.047 1 71.12 194 PRO B N 1
ATOM 4543 C CA . PRO B 1 194 ? -10.398 23.062 -5.227 1 71.12 194 PRO B CA 1
ATOM 4544 C C . PRO B 1 194 ? -10.945 22.938 -6.652 1 71.12 194 PRO B C 1
ATOM 4546 O O . PRO B 1 194 ? -12.156 22.938 -6.855 1 71.12 194 PRO B O 1
ATOM 4549 N N . GLU B 1 195 ? -10.086 22.828 -7.613 1 70.25 195 GLU B N 1
ATOM 4550 C CA . GLU B 1 195 ? -10.57 22.812 -8.992 1 70.25 195 GLU B CA 1
ATOM 4551 C C . GLU B 1 195 ? -10.195 21.516 -9.703 1 70.25 195 GLU B C 1
ATOM 4553 O O . GLU B 1 195 ? -10.484 21.344 -10.883 1 70.25 195 GLU B O 1
ATOM 4558 N N . ASP B 1 196 ? -9.57 20.656 -8.953 1 75.19 196 ASP B N 1
ATOM 4559 C CA . ASP B 1 196 ? -9.016 19.469 -9.617 1 75.19 196 ASP B CA 1
ATOM 4560 C C . ASP B 1 196 ? -9.602 18.188 -9.031 1 75.19 196 ASP B C 1
ATOM 4562 O O . ASP B 1 196 ? -10.25 18.219 -7.988 1 75.19 196 ASP B O 1
ATOM 4566 N N . LYS B 1 197 ? -9.461 17.234 -9.891 1 85.88 197 LYS B N 1
ATOM 4567 C CA . LYS B 1 197 ? -9.82 15.906 -9.406 1 85.88 197 LYS B CA 1
ATOM 4568 C C . LYS B 1 197 ? -8.969 15.492 -8.211 1 85.88 197 LYS B C 1
ATOM 4570 O O . LYS B 1 197 ? -7.746 15.656 -8.234 1 85.88 197 LYS B O 1
ATOM 4575 N N . LYS B 1 198 ? -9.664 15.125 -7.176 1 93.06 198 LYS B N 1
ATOM 4576 C CA . LYS B 1 198 ? -8.977 14.664 -5.973 1 93.06 198 LYS B CA 1
ATOM 4577 C C . LYS B 1 198 ? -8.367 13.281 -6.184 1 93.06 198 LYS B C 1
ATOM 4579 O O . LYS B 1 198 ? -9.016 12.391 -6.746 1 93.06 198 LYS B O 1
ATOM 4584 N N . PRO B 1 199 ? -7.129 13.148 -5.789 1 94 199 PRO B N 1
ATOM 4585 C CA . PRO B 1 199 ? -6.555 11.805 -5.906 1 94 199 PRO B CA 1
ATOM 4586 C C . PRO B 1 199 ? -7.168 10.812 -4.926 1 94 199 PRO B C 1
ATOM 4588 O O . PRO B 1 199 ? -7.555 11.188 -3.816 1 94 199 PRO B O 1
ATOM 4591 N N . ARG B 1 200 ? -7.266 9.57 -5.332 1 93.88 200 ARG B N 1
ATOM 4592 C CA . ARG B 1 200 ? -7.742 8.484 -4.477 1 93.88 200 ARG B CA 1
ATOM 4593 C C . ARG B 1 200 ? -6.574 7.703 -3.881 1 93.88 200 ARG B C 1
ATOM 4595 O O . ARG B 1 200 ? -6.73 7.02 -2.867 1 93.88 200 ARG B O 1
ATOM 4602 N N . ASN B 1 201 ? -5.465 7.727 -4.547 1 95.88 201 ASN B N 1
ATOM 4603 C CA . ASN B 1 201 ? -4.215 7.09 -4.145 1 95.88 201 ASN B CA 1
ATOM 4604 C C . ASN B 1 201 ? -3.064 8.086 -4.094 1 95.88 201 ASN B C 1
ATOM 4606 O O . ASN B 1 201 ? -2.619 8.578 -5.129 1 95.88 201 ASN B O 1
ATOM 4610 N N . MET B 1 202 ? -2.639 8.32 -2.896 1 97.31 202 MET B N 1
ATOM 4611 C CA . MET B 1 202 ? -1.669 9.398 -2.709 1 97.31 202 MET B CA 1
ATOM 4612 C C . MET B 1 202 ? -0.716 9.07 -1.562 1 97.31 202 MET B C 1
ATOM 4614 O O . MET B 1 202 ? -1.11 8.438 -0.582 1 97.31 202 MET B O 1
ATOM 4618 N N . VAL B 1 203 ? 0.503 9.453 -1.734 1 98.5 203 VAL B N 1
ATOM 4619 C CA . VAL B 1 203 ? 1.45 9.469 -0.624 1 98.5 203 VAL B CA 1
ATOM 4620 C C . VAL B 1 203 ? 1.714 10.906 -0.182 1 98.5 203 VAL B C 1
ATOM 4622 O O . VAL B 1 203 ? 1.942 11.781 -1.015 1 98.5 203 VAL B O 1
ATOM 4625 N N . PHE B 1 204 ? 1.538 11.156 1.065 1 98.38 204 PHE B N 1
ATOM 4626 C CA . PHE B 1 204 ? 1.727 12.477 1.654 1 98.38 204 PHE B CA 1
ATOM 4627 C C . PHE B 1 204 ? 2.971 12.5 2.535 1 98.38 204 PHE B C 1
ATOM 4629 O O . PHE B 1 204 ? 3.104 11.695 3.455 1 98.38 204 PHE B O 1
ATOM 4636 N N . VAL B 1 205 ? 3.885 13.453 2.256 1 98.31 205 VAL B N 1
ATOM 4637 C CA . VAL B 1 205 ? 5.168 13.531 2.949 1 98.31 205 VAL B CA 1
ATOM 4638 C C . VAL B 1 205 ? 5.277 14.859 3.695 1 98.31 205 VAL B C 1
ATOM 4640 O O . VAL B 1 205 ? 5.309 15.922 3.078 1 98.31 205 VAL B O 1
ATOM 4643 N N . ARG B 1 206 ? 5.344 14.758 4.988 1 96.62 206 ARG B N 1
ATOM 4644 C CA . ARG B 1 206 ? 5.582 15.93 5.82 1 96.62 206 ARG B CA 1
ATOM 4645 C C . ARG B 1 206 ? 7.07 16.125 6.086 1 96.62 206 ARG B C 1
ATOM 4647 O O . ARG B 1 206 ? 7.691 15.312 6.777 1 96.62 206 ARG B O 1
ATOM 4654 N N . TYR B 1 207 ? 7.574 17.219 5.527 1 93.75 207 TYR B N 1
ATOM 4655 C CA . TYR B 1 207 ? 9.008 17.5 5.574 1 93.75 207 TYR B CA 1
ATOM 4656 C C . TYR B 1 207 ? 9.328 18.5 6.68 1 93.75 207 TYR B C 1
ATOM 4658 O O . TYR B 1 207 ? 8.938 19.656 6.605 1 93.75 207 TYR B O 1
ATOM 4666 N N . ARG B 1 208 ? 10.016 18.094 7.699 1 90.31 208 ARG B N 1
ATOM 4667 C CA . ARG B 1 208 ? 10.492 18.906 8.805 1 90.31 208 ARG B CA 1
ATOM 4668 C C . ARG B 1 208 ? 11.875 18.469 9.273 1 90.31 208 ARG B C 1
ATOM 4670 O O . ARG B 1 208 ? 12.742 18.172 8.453 1 90.31 208 ARG B O 1
ATOM 4677 N N . LYS B 1 209 ? 12.078 18.641 10.656 1 89.56 209 LYS B N 1
ATOM 4678 C CA . LYS B 1 209 ? 13.305 18.078 11.211 1 89.56 209 LYS B CA 1
ATOM 4679 C C . LYS B 1 209 ? 13.375 16.578 10.953 1 89.56 209 LYS B C 1
ATOM 4681 O O . LYS B 1 209 ? 14.422 16.062 10.555 1 89.56 209 LYS B O 1
ATOM 4686 N N . ASP B 1 210 ? 12.227 15.984 11.242 1 92.12 210 ASP B N 1
ATOM 4687 C CA . ASP B 1 210 ? 12.016 14.594 10.852 1 92.12 210 ASP B CA 1
ATOM 4688 C C . ASP B 1 210 ? 10.945 14.484 9.773 1 92.12 210 ASP B C 1
ATOM 4690 O O . ASP B 1 210 ? 9.992 15.266 9.75 1 92.12 210 ASP B O 1
ATOM 4694 N N . ILE B 1 211 ? 11.148 13.57 8.898 1 95.81 211 ILE B N 1
ATOM 4695 C CA . ILE B 1 211 ? 10.188 13.383 7.812 1 95.81 211 ILE B CA 1
ATOM 4696 C C . ILE B 1 211 ? 9.211 12.266 8.172 1 95.81 211 ILE B C 1
ATOM 4698 O O . ILE B 1 211 ? 9.625 11.18 8.586 1 95.81 211 ILE B O 1
ATOM 4702 N N . THR B 1 212 ? 7.945 12.531 8.172 1 95.5 212 THR B N 1
ATOM 4703 C CA . THR B 1 212 ? 6.883 11.547 8.352 1 95.5 212 THR B CA 1
ATOM 4704 C C . THR B 1 212 ? 5.988 11.484 7.117 1 95.5 212 THR B C 1
ATOM 4706 O O . THR B 1 212 ? 5.965 12.422 6.312 1 95.5 212 THR B O 1
ATOM 4709 N N . SER B 1 213 ? 5.371 10.383 6.902 1 97.62 213 SER B N 1
ATOM 4710 C CA . SER B 1 213 ? 4.559 10.242 5.699 1 97.62 213 SER B CA 1
ATOM 4711 C C . SER B 1 213 ? 3.34 9.367 5.953 1 97.62 213 SER B C 1
ATOM 4713 O O . SER B 1 213 ? 3.268 8.68 6.977 1 97.62 213 SER B O 1
ATOM 4715 N N . SER B 1 214 ? 2.375 9.492 5.129 1 97.5 214 SER B N 1
ATOM 4716 C CA . SER B 1 214 ? 1.137 8.727 5.121 1 97.5 214 SER B CA 1
ATOM 4717 C C . SER B 1 214 ? 0.767 8.289 3.705 1 97.5 214 SER B C 1
ATOM 4719 O O . SER B 1 214 ? 1.197 8.906 2.729 1 97.5 214 SER B O 1
ATOM 4721 N N . VAL B 1 215 ? 0.075 7.207 3.613 1 97.88 215 VAL B N 1
ATOM 4722 C CA . VAL B 1 215 ? -0.389 6.758 2.305 1 97.88 215 VAL B CA 1
ATOM 4723 C C . VAL B 1 215 ? -1.904 6.574 2.33 1 97.88 215 VAL B C 1
ATOM 4725 O O . VAL B 1 215 ? -2.453 6.027 3.291 1 97.88 215 VAL B O 1
ATOM 4728 N N . ILE B 1 216 ? -2.508 7.18 1.339 1 96.75 216 ILE B N 1
ATOM 4729 C CA . ILE B 1 216 ? -3.939 7.023 1.113 1 96.75 216 ILE B CA 1
ATOM 4730 C C . ILE B 1 216 ? -4.18 6.074 -0.06 1 96.75 216 ILE B C 1
ATOM 4732 O O . ILE B 1 216 ? -3.674 6.301 -1.161 1 96.75 216 ILE B O 1
ATOM 4736 N N . ILE B 1 217 ? -4.875 5.008 0.201 1 95 217 ILE B N 1
ATOM 4737 C CA . ILE B 1 217 ? -5.277 4.039 -0.813 1 95 217 ILE B CA 1
ATOM 4738 C C . ILE B 1 217 ? -6.801 3.996 -0.914 1 95 217 ILE B C 1
ATOM 4740 O O . ILE B 1 217 ? -7.484 3.697 0.067 1 95 217 ILE B O 1
ATOM 4744 N N . ASP B 1 218 ? -7.328 4.301 -2.086 1 91 218 ASP B N 1
ATOM 4745 C CA . ASP B 1 218 ? -8.766 4.359 -2.328 1 91 218 ASP B CA 1
ATOM 4746 C C . ASP B 1 218 ? -9.461 5.266 -1.312 1 91 218 ASP B C 1
ATOM 4748 O O . ASP B 1 218 ? -10.422 4.855 -0.661 1 91 218 ASP B O 1
ATOM 4752 N N . ASN B 1 219 ? -8.883 6.348 -1.025 1 90.31 219 ASN B N 1
ATOM 4753 C CA . ASN B 1 219 ? -9.422 7.438 -0.217 1 90.31 219 ASN B CA 1
ATOM 4754 C C . ASN B 1 219 ? -9.438 7.078 1.267 1 90.31 219 ASN B C 1
ATOM 4756 O O . ASN B 1 219 ? -10.164 7.691 2.049 1 90.31 219 ASN B O 1
ATOM 4760 N N . GLN B 1 220 ? -8.664 6.105 1.597 1 91.94 220 GLN B N 1
ATOM 4761 C CA . GLN B 1 220 ? -8.539 5.711 2.996 1 91.94 220 GLN B CA 1
ATOM 4762 C C . GLN B 1 220 ? -7.078 5.598 3.412 1 91.94 220 GLN B C 1
ATOM 4764 O O . GLN B 1 220 ? -6.234 5.172 2.621 1 91.94 220 GLN B O 1
ATOM 4769 N N . ILE B 1 221 ? -6.895 5.949 4.621 1 93.88 221 ILE B N 1
ATOM 4770 C CA . ILE B 1 221 ? -5.543 5.785 5.145 1 93.88 221 ILE B CA 1
ATOM 4771 C C . ILE B 1 221 ? -5.199 4.301 5.227 1 93.88 221 ILE B C 1
ATOM 4773 O O . ILE B 1 221 ? -6.008 3.494 5.699 1 93.88 221 ILE B O 1
ATOM 4777 N N . TYR B 1 222 ? -4.07 3.926 4.703 1 95.5 222 TYR B N 1
ATOM 4778 C CA . TYR B 1 222 ? -3.525 2.59 4.926 1 95.5 222 TYR B CA 1
ATOM 4779 C C . TYR B 1 222 ? -2.51 2.6 6.062 1 95.5 222 TYR B C 1
ATOM 4781 O O . TYR B 1 222 ? -1.438 3.197 5.938 1 95.5 222 TYR B O 1
ATOM 4789 N N . PHE B 1 223 ? -2.773 1.881 7.078 1 91.38 223 PHE B N 1
ATOM 4790 C CA . PHE B 1 223 ? -1.966 1.97 8.289 1 91.38 223 PHE B CA 1
ATOM 4791 C C . PHE B 1 223 ? -0.887 0.893 8.305 1 91.38 223 PHE B C 1
ATOM 4793 O O . PHE B 1 223 ? 0.159 1.062 8.93 1 91.38 223 PHE B O 1
ATOM 4800 N N . GLY B 1 224 ? -1.129 -0.179 7.551 1 92.12 224 GLY B N 1
ATOM 4801 C CA . GLY B 1 224 ? -0.3 -1.362 7.719 1 92.12 224 GLY B CA 1
ATOM 4802 C C . GLY B 1 224 ? -0.651 -2.164 8.961 1 92.12 224 GLY B C 1
ATOM 4803 O O . GLY B 1 224 ? -1.52 -1.765 9.734 1 92.12 224 GLY B O 1
ATOM 4804 N N . VAL B 1 225 ? 0.012 -3.262 9.148 1 90 225 VAL B N 1
ATOM 4805 C CA . VAL B 1 225 ? -0.325 -4.199 10.219 1 90 225 VAL B CA 1
ATOM 4806 C C . VAL B 1 225 ? 0.063 -3.607 11.57 1 90 225 VAL B C 1
ATOM 4808 O O . VAL B 1 225 ? -0.636 -3.809 12.562 1 90 225 VAL B O 1
ATOM 4811 N N . HIS B 1 226 ? 1.112 -2.838 11.641 1 87.31 226 HIS B N 1
ATOM 4812 C CA . HIS B 1 226 ? 1.594 -2.27 12.898 1 87.31 226 HIS B CA 1
ATOM 4813 C C . HIS B 1 226 ? 1.489 -0.748 12.891 1 87.31 226 HIS B C 1
ATOM 4815 O O . HIS B 1 226 ? 2.162 -0.071 13.672 1 87.31 226 HIS B O 1
ATOM 4821 N N . ASN B 1 227 ? 0.745 -0.185 11.93 1 87.56 227 ASN B N 1
ATOM 4822 C CA . ASN B 1 227 ? 0.578 1.257 11.781 1 87.56 227 ASN B CA 1
ATOM 4823 C C . ASN B 1 227 ? 1.892 1.938 11.406 1 87.56 227 ASN B C 1
ATOM 4825 O O . ASN B 1 227 ? 2.229 2.99 11.953 1 87.56 227 ASN B O 1
ATOM 4829 N N . ARG B 1 228 ? 2.654 1.256 10.516 1 89.75 228 ARG B N 1
ATOM 4830 C CA . ARG B 1 228 ? 3.961 1.771 10.125 1 89.75 228 ARG B CA 1
ATOM 4831 C C . ARG B 1 228 ? 4.102 1.805 8.609 1 89.75 228 ARG B C 1
ATOM 4833 O O . ARG B 1 228 ? 5.211 1.7 8.078 1 89.75 228 ARG B O 1
ATOM 4840 N N . ALA B 1 229 ? 2.971 1.918 8.008 1 94.19 229 ALA B N 1
ATOM 4841 C CA . ALA B 1 229 ? 3.061 1.922 6.551 1 94.19 229 ALA B CA 1
ATOM 4842 C C . ALA B 1 229 ? 3.615 3.248 6.039 1 94.19 229 ALA B C 1
ATOM 4844 O O . ALA B 1 229 ? 3.539 4.27 6.727 1 94.19 229 ALA B O 1
ATOM 4845 N N . ALA B 1 230 ? 4.184 3.207 4.848 1 95.94 230 ALA B N 1
ATOM 4846 C CA . ALA B 1 230 ? 4.605 4.352 4.047 1 95.94 230 ALA B CA 1
ATOM 4847 C C . ALA B 1 230 ? 5.656 5.18 4.781 1 95.94 230 ALA B C 1
ATOM 4849 O O . ALA B 1 230 ? 5.527 6.398 4.898 1 95.94 230 ALA B O 1
ATOM 4850 N N . GLN B 1 231 ? 6.625 4.477 5.258 1 96.12 231 GLN B N 1
ATOM 4851 C CA . GLN B 1 231 ? 7.738 5.176 5.895 1 96.12 231 GLN B CA 1
ATOM 4852 C C . GLN B 1 231 ? 8.734 5.691 4.855 1 96.12 231 GLN B C 1
ATOM 4854 O O . GLN B 1 231 ? 9.844 5.176 4.75 1 96.12 231 GLN B O 1
ATOM 4859 N N . PHE B 1 232 ? 8.336 6.719 4.199 1 97.06 232 PHE B N 1
ATOM 4860 C CA . PHE B 1 232 ? 9.008 7.332 3.061 1 97.06 232 PHE B CA 1
ATOM 4861 C C . PHE B 1 232 ? 10.477 7.594 3.375 1 97.06 232 PHE B C 1
ATOM 4863 O O . PHE B 1 232 ? 11.359 7.223 2.598 1 97.06 232 PHE B O 1
ATOM 4870 N N . ALA B 1 233 ? 10.805 8.148 4.434 1 96.69 233 ALA B N 1
ATOM 4871 C CA . ALA B 1 233 ? 12.148 8.617 4.77 1 96.69 233 ALA B CA 1
ATOM 4872 C C . ALA B 1 233 ? 13 7.473 5.309 1 96.69 233 ALA B C 1
ATOM 4874 O O . ALA B 1 233 ? 14.219 7.613 5.445 1 96.69 233 ALA B O 1
ATOM 4875 N N . HIS B 1 234 ? 12.422 6.344 5.578 1 96.44 234 HIS B N 1
ATOM 4876 C CA . HIS B 1 234 ? 13.172 5.238 6.156 1 96.44 234 HIS B CA 1
ATOM 4877 C C . HIS B 1 234 ? 13.383 4.121 5.137 1 96.44 234 HIS B C 1
ATOM 4879 O O . HIS B 1 234 ? 13.727 2.996 5.504 1 96.44 234 HIS B O 1
ATOM 4885 N N . THR B 1 235 ? 13.109 4.469 3.934 1 95.31 235 THR B N 1
ATOM 4886 C CA . THR B 1 235 ? 13.594 3.578 2.883 1 95.31 235 THR B CA 1
ATOM 4887 C C . THR B 1 235 ? 15.117 3.475 2.914 1 95.31 235 THR B C 1
ATOM 4889 O O . THR B 1 235 ? 15.805 4.469 3.154 1 95.31 235 THR B O 1
ATOM 4892 N N . VAL B 1 236 ? 15.547 2.299 2.596 1 95.69 236 VAL B N 1
ATOM 4893 C CA . VAL B 1 236 ? 16.953 1.985 2.77 1 95.69 236 VAL B CA 1
ATOM 4894 C C . VAL B 1 236 ? 17.672 2.004 1.416 1 95.69 236 VAL B C 1
ATOM 4896 O O . VAL B 1 236 ? 17.219 1.362 0.465 1 95.69 236 VAL B O 1
ATOM 4899 N N . TYR B 1 237 ? 18.734 2.785 1.3 1 93.69 237 TYR B N 1
ATOM 4900 C CA . TYR B 1 237 ? 19.531 2.812 0.083 1 93.69 237 TYR B CA 1
ATOM 4901 C C . TYR B 1 237 ? 20.75 1.898 0.209 1 93.69 237 TYR B C 1
ATOM 4903 O O . TYR B 1 237 ? 21.328 1.499 -0.796 1 93.69 237 TYR B O 1
ATOM 4911 N N . ASP B 1 238 ? 21.141 1.594 1.422 1 92.56 238 ASP B N 1
ATOM 4912 C CA . ASP B 1 238 ? 22.297 0.758 1.697 1 92.56 238 ASP B CA 1
ATOM 4913 C C . ASP B 1 238 ? 22.25 0.194 3.115 1 92.56 238 ASP B C 1
ATOM 4915 O O . ASP B 1 238 ? 22.344 0.942 4.09 1 92.56 238 ASP B O 1
ATOM 4919 N N . VAL B 1 239 ? 22.266 -1.14 3.225 1 92.69 239 VAL B N 1
ATOM 4920 C CA . VAL B 1 239 ? 22.125 -1.78 4.527 1 92.69 239 VAL B CA 1
ATOM 4921 C C . VAL B 1 239 ? 23.375 -1.553 5.359 1 92.69 239 VAL B C 1
ATOM 4923 O O . VAL B 1 239 ? 23.391 -1.822 6.562 1 92.69 239 VAL B O 1
ATOM 4926 N N . GLN B 1 240 ? 24.375 -1.016 4.762 1 92 240 GLN B N 1
ATOM 4927 C CA . GLN B 1 240 ? 25.609 -0.709 5.477 1 92 240 GLN B CA 1
ATOM 4928 C C . GLN B 1 240 ? 25.828 0.798 5.578 1 92 240 GLN B C 1
ATOM 4930 O O . GLN B 1 240 ? 26.922 1.251 5.93 1 92 240 GLN B O 1
ATOM 4935 N N . GLY B 1 241 ? 24.859 1.577 5.242 1 93.94 241 GLY B N 1
ATOM 4936 C CA . GLY B 1 241 ? 24.953 3.027 5.293 1 93.94 241 GLY B CA 1
ATOM 4937 C C . GLY B 1 241 ? 24.906 3.578 6.707 1 93.94 241 GLY B C 1
ATOM 4938 O O . GLY B 1 241 ? 25.203 2.859 7.668 1 93.94 241 GLY B O 1
ATOM 4939 N N . ASP B 1 242 ? 24.609 4.875 6.836 1 94.5 242 ASP B N 1
ATOM 4940 C CA . ASP B 1 242 ? 24.609 5.574 8.117 1 94.5 242 ASP B CA 1
ATOM 4941 C C . ASP B 1 242 ? 23.516 5.047 9.031 1 94.5 242 ASP B C 1
ATOM 4943 O O . ASP B 1 242 ? 22.438 4.676 8.562 1 94.5 242 ASP B O 1
ATOM 4947 N N . LEU B 1 243 ? 23.797 5.07 10.32 1 95.44 243 LEU B N 1
ATOM 4948 C CA . LEU B 1 243 ? 22.797 4.668 11.312 1 95.44 243 LEU B CA 1
ATOM 4949 C C . LEU B 1 243 ? 21.719 5.73 11.453 1 95.44 243 LEU B C 1
ATOM 4951 O O . LEU B 1 243 ? 22.016 6.914 11.633 1 95.44 243 LEU B O 1
ATOM 4955 N N . CYS B 1 244 ? 20.531 5.355 11.281 1 95.31 244 CYS B N 1
ATOM 4956 C CA . CYS B 1 244 ? 19.391 6.223 11.555 1 95.31 244 CYS B CA 1
ATOM 4957 C C . CYS B 1 244 ? 19 6.164 13.031 1 95.31 244 CYS B C 1
ATOM 4959 O O . CYS B 1 244 ? 18.5 5.141 13.5 1 95.31 244 CYS B O 1
ATOM 4961 N N . GLU B 1 245 ? 19.078 7.191 13.688 1 91.19 245 GLU B N 1
ATOM 4962 C CA . GLU B 1 245 ? 18.828 7.215 15.125 1 91.19 245 GLU B CA 1
ATOM 4963 C C . GLU B 1 245 ? 17.344 7.125 15.43 1 91.19 245 GLU B C 1
ATOM 4965 O O . GLU B 1 245 ? 16.953 6.691 16.516 1 91.19 245 GLU B O 1
ATOM 4970 N N . LEU B 1 246 ? 16.594 7.461 14.477 1 88.25 246 LEU B N 1
ATOM 4971 C CA . LEU B 1 246 ? 15.156 7.5 14.695 1 88.25 246 LEU B CA 1
ATOM 4972 C C . LEU B 1 246 ? 14.562 6.098 14.672 1 88.25 246 LEU B C 1
ATOM 4974 O O . LEU B 1 246 ? 13.656 5.785 15.445 1 88.25 246 LEU B O 1
ATOM 4978 N N . CYS B 1 247 ? 15.102 5.23 13.781 1 90.06 247 CYS B N 1
ATOM 4979 C CA . CYS B 1 247 ? 14.453 3.93 13.648 1 90.06 247 CYS B CA 1
ATOM 4980 C C . CYS B 1 247 ? 15.43 2.799 13.93 1 90.06 247 CYS B C 1
ATOM 4982 O O . CYS B 1 247 ? 15.031 1.64 14.055 1 90.06 247 CYS B O 1
ATOM 4984 N N . GLY B 1 248 ? 16.688 3.074 14.031 1 92.12 248 GLY B N 1
ATOM 4985 C CA . GLY B 1 248 ? 17.688 2.076 14.359 1 92.12 248 GLY B CA 1
ATOM 4986 C C . GLY B 1 248 ? 18.219 1.332 13.148 1 92.12 248 GLY B C 1
ATOM 4987 O O . GLY B 1 248 ? 19.141 0.525 13.266 1 92.12 248 GLY B O 1
ATOM 4988 N N . GLN B 1 249 ? 17.703 1.566 12.008 1 94.19 249 GLN B N 1
ATOM 4989 C CA . GLN B 1 249 ? 18.125 0.907 10.781 1 94.19 249 GLN B CA 1
ATOM 4990 C C . GLN B 1 249 ? 19.281 1.662 10.117 1 94.19 249 GLN B C 1
ATOM 4992 O O . GLN B 1 249 ? 19.328 2.895 10.156 1 94.19 249 GLN B O 1
ATOM 4997 N N . ARG B 1 250 ? 20.188 0.948 9.555 1 95.44 250 ARG B N 1
ATOM 4998 C CA . ARG B 1 250 ? 21.25 1.578 8.773 1 95.44 250 ARG B CA 1
ATOM 4999 C C . ARG B 1 250 ? 20.766 1.861 7.348 1 95.44 250 ARG B C 1
ATOM 5001 O O . ARG B 1 250 ? 20.062 1.049 6.75 1 95.44 250 ARG B O 1
ATOM 5008 N N . GLY B 1 251 ? 21.188 2.996 6.867 1 96.25 251 GLY B N 1
ATOM 5009 C CA . GLY B 1 251 ? 21.047 3.279 5.445 1 96.25 251 GLY B CA 1
ATOM 5010 C C . GLY B 1 251 ? 19.719 3.92 5.102 1 96.25 251 GLY B C 1
ATOM 5011 O O . GLY B 1 251 ? 19.297 3.92 3.939 1 96.25 251 GLY B O 1
ATOM 5012 N N . CYS B 1 252 ? 19 4.465 6.07 1 97 252 CYS B N 1
ATOM 5013 C CA . CYS B 1 252 ? 17.781 5.219 5.77 1 97 252 CYS B CA 1
ATOM 5014 C C . CYS B 1 252 ? 18.109 6.496 5.004 1 97 252 CYS B C 1
ATOM 5016 O O . CYS B 1 252 ? 19.094 7.18 5.316 1 97 252 CYS B O 1
ATOM 5018 N N . VAL B 1 253 ? 17.234 6.832 4.086 1 96.88 253 VAL B N 1
ATOM 5019 C CA . VAL B 1 253 ? 17.484 8.039 3.307 1 96.88 253 VAL B CA 1
ATOM 5020 C C . VAL B 1 253 ? 17.328 9.273 4.195 1 96.88 253 VAL B C 1
ATOM 5022 O O . VAL B 1 253 ? 17.891 10.328 3.904 1 96.88 253 VAL B O 1
ATOM 5025 N N . SER B 1 254 ? 16.656 9.156 5.293 1 97.12 254 SER B N 1
ATOM 5026 C CA . SER B 1 254 ? 16.422 10.266 6.215 1 97.12 254 SER B CA 1
ATOM 5027 C C . SER B 1 254 ? 17.75 10.859 6.695 1 97.12 254 SER B C 1
ATOM 5029 O O . SER B 1 254 ? 17.828 12.062 6.957 1 97.12 254 SER B O 1
ATOM 5031 N N . THR B 1 255 ? 18.766 10.039 6.816 1 97 255 THR B N 1
ATOM 5032 C CA . THR B 1 255 ? 20.062 10.477 7.316 1 97 255 THR B CA 1
ATOM 5033 C C . THR B 1 255 ? 20.703 11.461 6.348 1 97 255 THR B C 1
ATOM 5035 O O . THR B 1 255 ? 21.656 12.156 6.703 1 97 255 THR B O 1
ATOM 5038 N N . LYS B 1 256 ? 20.141 11.531 5.164 1 96.62 256 LYS B N 1
ATOM 5039 C CA . LYS B 1 256 ? 20.75 12.367 4.133 1 96.62 256 LYS B CA 1
ATOM 5040 C C . LYS B 1 256 ? 19.812 13.523 3.758 1 96.62 256 LYS B C 1
ATOM 5042 O O . LYS B 1 256 ? 20.266 14.555 3.252 1 96.62 256 LYS B O 1
ATOM 5047 N N . ILE B 1 257 ? 18.547 13.359 4.012 1 96.56 257 ILE B N 1
ATOM 5048 C CA . ILE B 1 257 ? 17.641 14.297 3.352 1 96.56 257 ILE B CA 1
ATOM 5049 C C . ILE B 1 257 ? 16.812 15.039 4.398 1 96.56 257 ILE B C 1
ATOM 5051 O O . ILE B 1 257 ? 16.156 16.031 4.086 1 96.56 257 ILE B O 1
ATOM 5055 N N . SER B 1 258 ? 16.719 14.594 5.621 1 95.81 258 SER B N 1
ATOM 5056 C CA . SER B 1 258 ? 15.852 15.211 6.613 1 95.81 258 SER B CA 1
ATOM 5057 C C . SER B 1 258 ? 16.281 16.641 6.91 1 95.81 258 SER B C 1
ATOM 5059 O O . SER B 1 258 ? 17.406 17.031 6.629 1 95.81 258 SER B O 1
ATOM 5061 N N . GLY B 1 259 ? 15.297 17.438 7.445 1 92.81 259 GLY B N 1
ATOM 5062 C CA . GLY B 1 259 ? 15.664 18.781 7.871 1 92.81 259 GLY B CA 1
ATOM 5063 C C . GLY B 1 259 ? 16.828 18.797 8.852 1 92.81 259 GLY B C 1
ATOM 5064 O O . GLY B 1 259 ? 17.719 19.641 8.758 1 92.81 259 GLY B O 1
ATOM 5065 N N . ALA B 1 260 ? 16.828 17.875 9.75 1 92.56 260 ALA B N 1
ATOM 5066 C CA . ALA B 1 260 ? 17.922 17.766 10.727 1 92.56 260 ALA B CA 1
ATOM 5067 C C . ALA B 1 260 ? 19.25 17.469 10.039 1 92.56 260 ALA B C 1
ATOM 5069 O O . ALA B 1 260 ? 20.266 18.062 10.367 1 92.56 260 ALA B O 1
ATOM 5070 N N . ALA B 1 261 ? 19.234 16.562 9.133 1 94.69 261 ALA B N 1
ATOM 5071 C CA . ALA B 1 261 ? 20.453 16.188 8.422 1 94.69 261 ALA B CA 1
ATOM 5072 C C . ALA B 1 261 ? 21 17.359 7.613 1 94.69 261 ALA B C 1
ATOM 5074 O O . ALA B 1 261 ? 22.203 17.641 7.641 1 94.69 261 ALA B O 1
ATOM 5075 N N . LEU B 1 262 ? 20.141 18.078 6.918 1 93.12 262 LEU B N 1
ATOM 5076 C CA . LEU B 1 262 ? 20.547 19.219 6.109 1 93.12 262 LEU B CA 1
ATOM 5077 C C . LEU B 1 262 ? 21.094 20.344 6.984 1 93.12 262 LEU B C 1
ATOM 5079 O O . LEU B 1 262 ? 22.109 20.938 6.664 1 93.12 262 LEU B O 1
ATOM 5083 N N . THR B 1 263 ? 20.391 20.609 8.078 1 91.88 263 THR B N 1
ATOM 5084 C CA . THR B 1 263 ? 20.844 21.625 9.016 1 91.88 263 THR B CA 1
ATOM 5085 C C . THR B 1 263 ? 22.234 21.297 9.539 1 91.88 263 THR B C 1
ATOM 5087 O O . THR B 1 263 ? 23.125 22.156 9.555 1 91.88 263 THR B O 1
ATOM 5090 N N . ALA B 1 264 ? 22.438 20.078 9.922 1 93.12 264 ALA B N 1
ATOM 5091 C CA . ALA B 1 264 ? 23.734 19.641 10.453 1 93.12 264 ALA B CA 1
ATOM 5092 C C . ALA B 1 264 ? 24.828 19.812 9.414 1 93.12 264 ALA B C 1
ATOM 5094 O O . ALA B 1 264 ? 25.938 20.25 9.742 1 93.12 264 ALA B O 1
ATOM 5095 N N . GLN B 1 265 ? 24.547 19.469 8.227 1 93.88 265 GLN B N 1
ATOM 5096 C CA . GLN B 1 265 ? 25.531 19.594 7.156 1 93.88 265 GLN B CA 1
ATOM 5097 C C . GLN B 1 265 ? 25.891 21.062 6.891 1 93.88 265 GLN B C 1
ATOM 5099 O O . GLN B 1 265 ? 27.062 21.406 6.746 1 93.88 265 GLN B O 1
ATOM 5104 N N . ILE B 1 266 ? 24.875 21.906 6.828 1 91.62 266 ILE B N 1
ATOM 5105 C CA . ILE B 1 266 ? 25.094 23.328 6.578 1 91.62 266 ILE B CA 1
ATOM 5106 C C . ILE B 1 266 ? 25.875 23.953 7.742 1 91.62 266 ILE B C 1
ATOM 5108 O O . ILE B 1 266 ? 26.812 24.719 7.535 1 91.62 266 ILE B O 1
ATOM 5112 N N . ASP B 1 267 ? 25.469 23.531 8.93 1 92.69 267 ASP B N 1
ATOM 5113 C CA . ASP B 1 267 ? 26.125 24.047 10.117 1 92.69 267 ASP B CA 1
ATOM 5114 C C . ASP B 1 267 ? 27.594 23.641 10.141 1 92.69 267 ASP B C 1
ATOM 5116 O O . ASP B 1 267 ? 28.453 24.422 10.57 1 92.69 267 ASP B O 1
ATOM 5120 N N . SER B 1 268 ? 27.891 22.5 9.711 1 93.31 268 SER B N 1
ATOM 5121 C CA . SER B 1 268 ? 29.25 21.969 9.758 1 93.31 268 SER B CA 1
ATOM 5122 C C . SER B 1 268 ? 30.172 22.734 8.82 1 93.31 268 SER B C 1
ATOM 5124 O O . SER B 1 268 ? 31.391 22.781 9.031 1 93.31 268 SER B O 1
ATOM 5126 N N . ILE B 1 269 ? 29.641 23.406 7.812 1 91.88 269 ILE B N 1
ATOM 5127 C CA . ILE B 1 269 ? 30.484 24.078 6.836 1 91.88 269 ILE B CA 1
ATOM 5128 C C . ILE B 1 269 ? 30.359 25.594 6.977 1 91.88 269 ILE B C 1
ATOM 5130 O O . ILE B 1 269 ? 30.953 26.344 6.215 1 91.88 269 ILE B O 1
ATOM 5134 N N . TYR B 1 270 ? 29.547 25.984 7.895 1 91.12 270 TYR B N 1
ATOM 5135 C CA . TYR B 1 270 ? 29.281 27.422 8.055 1 91.12 270 TYR B CA 1
ATOM 5136 C C . TYR B 1 270 ? 30.562 28.172 8.398 1 91.12 270 TYR B C 1
ATOM 5138 O O . TYR B 1 270 ? 31.156 27.953 9.453 1 91.12 270 TYR B O 1
ATOM 5146 N N . SER B 1 271 ? 30.969 29.031 7.512 1 91.25 271 SER B N 1
ATOM 5147 C CA . SER B 1 271 ? 32.156 29.875 7.688 1 91.25 271 SER B CA 1
ATOM 5148 C C . SER B 1 271 ? 32.219 30.969 6.629 1 91.25 271 SER B C 1
ATOM 5150 O O . SER B 1 271 ? 31.484 30.922 5.641 1 91.25 271 SER B O 1
ATOM 5152 N N . SER B 1 272 ? 33.062 31.875 6.871 1 90.31 272 SER B N 1
ATOM 5153 C CA . SER B 1 272 ? 33.25 32.938 5.895 1 90.31 272 SER B CA 1
ATOM 5154 C C . SER B 1 272 ? 33.875 32.406 4.602 1 90.31 272 SER B C 1
ATOM 5156 O O . SER B 1 272 ? 33.688 33.031 3.539 1 90.31 272 SER B O 1
ATOM 5158 N N . GLU B 1 273 ? 34.5 31.359 4.629 1 93.69 273 GLU B N 1
ATOM 5159 C CA . GLU B 1 273 ? 35.188 30.781 3.477 1 93.69 273 GLU B CA 1
ATOM 5160 C C . GLU B 1 273 ? 34.25 29.859 2.691 1 93.69 273 GLU B C 1
ATOM 5162 O O . GLU B 1 273 ? 34.156 29.953 1.466 1 93.69 273 GLU B O 1
ATOM 5167 N N . GLN B 1 274 ? 33.5 29.047 3.383 1 92.31 274 GLN B N 1
ATOM 5168 C CA . GLN B 1 274 ? 32.719 27.984 2.734 1 92.31 274 GLN B CA 1
ATOM 5169 C C . GLN B 1 274 ? 31.297 28.453 2.418 1 92.31 274 GLN B C 1
ATOM 5171 O O . GLN B 1 274 ? 30.656 27.922 1.507 1 92.31 274 GLN B O 1
ATOM 5176 N N . THR B 1 275 ? 30.812 29.375 3.18 1 90.75 275 THR B N 1
ATOM 5177 C CA . THR B 1 275 ? 29.469 29.906 2.967 1 90.75 275 THR B CA 1
ATOM 5178 C C . THR B 1 275 ? 29.469 31.438 3.047 1 90.75 275 THR B C 1
ATOM 5180 O O . THR B 1 275 ? 28.781 32.031 3.883 1 90.75 275 THR B O 1
ATOM 5183 N N . PRO B 1 276 ? 30.141 32.031 2.129 1 89.12 276 PRO B N 1
ATOM 5184 C CA . PRO B 1 276 ? 30.375 33.469 2.217 1 89.12 276 PRO B CA 1
ATOM 5185 C C . PRO B 1 276 ? 29.078 34.281 2.17 1 89.12 276 PRO B C 1
ATOM 5187 O O . PRO B 1 276 ? 28.984 35.312 2.832 1 89.12 276 PRO B O 1
ATOM 5190 N N . ILE B 1 277 ? 28.156 33.906 1.399 1 88.19 277 ILE B N 1
ATOM 5191 C CA . ILE B 1 277 ? 26.922 34.656 1.262 1 88.19 277 ILE B CA 1
ATOM 5192 C C . ILE B 1 277 ? 26.094 34.531 2.535 1 88.19 277 ILE B C 1
ATOM 5194 O O . ILE B 1 277 ? 25.641 35.531 3.092 1 88.19 277 ILE B O 1
ATOM 5198 N N . LEU B 1 278 ? 25.922 33.344 3.047 1 86.94 278 LEU B N 1
ATOM 5199 C CA . LEU B 1 278 ? 25.203 33.125 4.297 1 86.94 278 LEU B CA 1
ATOM 5200 C C . LEU B 1 278 ? 25.891 33.844 5.453 1 86.94 278 LEU B C 1
ATOM 5202 O O . LEU B 1 278 ? 25.234 34.438 6.305 1 86.94 278 LEU B O 1
ATOM 5206 N N . TYR B 1 279 ? 27.172 33.75 5.469 1 87.31 279 TYR B N 1
ATOM 5207 C CA . TYR B 1 279 ? 27.953 34.344 6.531 1 87.31 279 TYR B CA 1
ATOM 5208 C C . TYR B 1 279 ? 27.812 35.875 6.516 1 87.31 279 TYR B C 1
ATOM 5210 O O . TYR B 1 279 ? 27.812 36.5 7.566 1 87.31 279 TYR B O 1
ATOM 5218 N N . SER B 1 280 ? 27.75 36.406 5.379 1 86.25 280 SER B N 1
ATOM 5219 C CA . SER B 1 280 ? 27.609 37.844 5.254 1 86.25 280 SER B CA 1
ATOM 5220 C C . SER B 1 280 ? 26.281 38.312 5.836 1 86.25 280 SER B C 1
ATOM 5222 O O . SER B 1 280 ? 26.156 39.438 6.301 1 86.25 280 SER B O 1
ATOM 5224 N N . VAL B 1 281 ? 25.312 37.469 5.809 1 83.19 281 VAL B N 1
ATOM 5225 C CA . VAL B 1 281 ? 23.969 37.812 6.258 1 83.19 281 VAL B CA 1
ATOM 5226 C C . VAL B 1 281 ? 23.859 37.594 7.762 1 83.19 281 VAL B C 1
ATOM 5228 O O . VAL B 1 281 ? 23.281 38.406 8.484 1 83.19 281 VAL B O 1
ATOM 5231 N N . LEU B 1 282 ? 24.422 36.469 8.242 1 83.88 282 LEU B N 1
ATOM 5232 C CA . LEU B 1 282 ? 24.172 36.062 9.625 1 83.88 282 LEU B CA 1
ATOM 5233 C C . LEU B 1 282 ? 25.328 36.469 10.531 1 83.88 282 LEU B C 1
ATOM 5235 O O . LEU B 1 282 ? 25.172 36.531 11.75 1 83.88 282 LEU B O 1
ATOM 5239 N N . GLY B 1 283 ? 26.375 36.781 10 1 80.88 283 GLY B N 1
ATOM 5240 C CA . GLY B 1 283 ? 27.547 37.125 10.789 1 80.88 283 GLY B CA 1
ATOM 5241 C C . GLY B 1 283 ? 28.016 36.031 11.695 1 80.88 283 GLY B C 1
ATOM 5242 O O . GLY B 1 283 ? 27.781 34.844 11.414 1 80.88 283 GLY B O 1
ATOM 5243 N N . ASP B 1 284 ? 28.844 36.5 12.734 1 74.94 284 ASP B N 1
ATOM 5244 C CA . ASP B 1 284 ? 29.344 35.531 13.711 1 74.94 284 ASP B CA 1
ATOM 5245 C C . ASP B 1 284 ? 28.234 35.125 14.695 1 74.94 284 ASP B C 1
ATOM 5247 O O . ASP B 1 284 ? 27.719 36 15.422 1 74.94 284 ASP B O 1
ATOM 5251 N N . THR B 1 285 ? 27.484 34.156 14.312 1 69.38 285 THR B N 1
ATOM 5252 C CA . THR B 1 285 ? 26.391 33.781 15.18 1 69.38 285 THR B CA 1
ATOM 5253 C C . THR B 1 285 ? 26.562 32.344 15.688 1 69.38 285 THR B C 1
ATOM 5255 O O . THR B 1 285 ? 27.172 31.516 15.008 1 69.38 285 THR B O 1
ATOM 5258 N N . SER B 1 286 ? 26.391 32.219 16.938 1 62.84 286 SER B N 1
ATOM 5259 C CA . SER B 1 286 ? 26.344 30.875 17.531 1 62.84 286 SER B CA 1
ATOM 5260 C C . SER B 1 286 ? 25.031 30.172 17.203 1 62.84 286 SER B C 1
ATOM 5262 O O . SER B 1 286 ? 24.859 29 17.5 1 62.84 286 SER B O 1
ATOM 5264 N N . ILE B 1 287 ? 24.203 30.891 16.453 1 64.25 287 ILE B N 1
ATOM 5265 C CA . ILE B 1 287 ? 22.875 30.359 16.203 1 64.25 287 ILE B CA 1
ATOM 5266 C C . ILE B 1 287 ? 22.906 29.406 15.016 1 64.25 287 ILE B C 1
ATOM 5268 O O . ILE B 1 287 ? 23.734 29.562 14.109 1 64.25 287 ILE B O 1
ATOM 5272 N N . ALA B 1 288 ? 22.125 28.328 14.898 1 71.69 288 ALA B N 1
ATOM 5273 C CA . ALA B 1 288 ? 21.969 27.219 13.969 1 71.69 288 ALA B CA 1
ATOM 5274 C C . ALA B 1 288 ? 21.688 27.703 12.555 1 71.69 288 ALA B C 1
ATOM 5276 O O . ALA B 1 288 ? 20.531 27.766 12.125 1 71.69 288 ALA B O 1
ATOM 5277 N N . PRO B 1 289 ? 22.703 28.172 11.758 1 72.56 289 PRO B N 1
ATOM 5278 C CA . PRO B 1 289 ? 22.562 28.719 10.406 1 72.56 289 PRO B CA 1
ATOM 5279 C C . PRO B 1 289 ? 21.75 27.812 9.484 1 72.56 289 PRO B C 1
ATOM 5281 O O . PRO B 1 289 ? 21 28.312 8.641 1 72.56 289 PRO B O 1
ATOM 5284 N N . GLY B 1 290 ? 21.812 26.594 9.742 1 75.19 290 GLY B N 1
ATOM 5285 C CA . GLY B 1 290 ? 21.062 25.656 8.914 1 75.19 290 GLY B CA 1
ATOM 5286 C C . GLY B 1 290 ? 19.562 25.828 9.031 1 75.19 290 GLY B C 1
ATOM 5287 O O . GLY B 1 290 ? 18.844 25.75 8.031 1 75.19 290 GLY B O 1
ATOM 5288 N N . GLN B 1 291 ? 19.156 26.078 10.195 1 75.75 291 GLN B N 1
ATOM 5289 C CA . GLN B 1 291 ? 17.734 26.297 10.422 1 75.75 291 GLN B CA 1
ATOM 5290 C C . GLN B 1 291 ? 17.25 27.562 9.727 1 75.75 291 GLN B C 1
ATOM 5292 O O . GLN B 1 291 ? 16.125 27.594 9.211 1 75.75 291 GLN B O 1
ATOM 5297 N N . ARG B 1 292 ? 18.094 28.5 9.766 1 71.19 292 ARG B N 1
ATOM 5298 C CA . ARG B 1 292 ? 17.766 29.766 9.109 1 71.19 292 ARG B CA 1
ATOM 5299 C C . ARG B 1 292 ? 17.641 29.578 7.602 1 71.19 292 ARG B C 1
ATOM 5301 O O . ARG B 1 292 ? 16.734 30.141 6.98 1 71.19 292 ARG B O 1
ATOM 5308 N N . VAL B 1 293 ? 18.562 28.938 7.086 1 71.5 293 VAL B N 1
ATOM 5309 C CA . VAL B 1 293 ? 18.562 28.688 5.648 1 71.5 293 VAL B CA 1
ATOM 5310 C C . VAL B 1 293 ? 17.281 27.953 5.242 1 71.5 293 VAL B C 1
ATOM 5312 O O . VAL B 1 293 ? 16.609 28.359 4.293 1 71.5 293 VAL B O 1
ATOM 5315 N N . LEU B 1 294 ? 16.953 27 5.895 1 74.75 294 LEU B N 1
ATOM 5316 C CA . LEU B 1 294 ? 15.844 26.141 5.512 1 74.75 294 LEU B CA 1
ATOM 5317 C C . LEU B 1 294 ? 14.508 26.797 5.844 1 74.75 294 LEU B C 1
ATOM 5319 O O . LEU B 1 294 ? 13.547 26.672 5.078 1 74.75 294 LEU B O 1
ATOM 5323 N N . ASN B 1 295 ? 14.523 27.562 6.898 1 66.06 295 ASN B N 1
ATOM 5324 C CA . ASN B 1 295 ? 13.25 28.094 7.363 1 66.06 295 ASN B CA 1
ATOM 5325 C C . ASN B 1 295 ? 13.023 29.516 6.867 1 66.06 295 ASN B C 1
ATOM 5327 O O . ASN B 1 295 ? 11.883 29.938 6.668 1 66.06 295 ASN B O 1
ATOM 5331 N N . GLU B 1 296 ? 14.078 30.219 6.777 1 63.31 296 GLU B N 1
ATOM 5332 C CA . GLU B 1 296 ? 13.875 31.641 6.465 1 63.31 296 GLU B CA 1
ATOM 5333 C C . GLU B 1 296 ? 13.867 31.875 4.957 1 63.31 296 GLU B C 1
ATOM 5335 O O . GLU B 1 296 ? 13.805 33 4.5 1 63.31 296 GLU B O 1
ATOM 5340 N N . GLN B 1 297 ? 13.805 30.781 4.113 1 59.31 297 GLN B N 1
ATOM 5341 C CA . GLN B 1 297 ? 13.5 30.75 2.688 1 59.31 297 GLN B CA 1
ATOM 5342 C C . GLN B 1 297 ? 14.539 31.516 1.884 1 59.31 297 GLN B C 1
ATOM 5344 O O . GLN B 1 297 ? 14.188 32.25 0.957 1 59.31 297 GLN B O 1
ATOM 5349 N N . GLN B 1 298 ? 15.719 31.703 2.289 1 59.69 298 GLN B N 1
ATOM 5350 C CA . GLN B 1 298 ? 16.719 32.438 1.521 1 59.69 298 GLN B CA 1
ATOM 5351 C C . GLN B 1 298 ? 17.844 31.516 1.061 1 59.69 298 GLN B C 1
ATOM 5353 O O . GLN B 1 298 ? 18.688 31.094 1.863 1 59.69 298 GLN B O 1
ATOM 5358 N N . LEU B 1 299 ? 17.641 30.75 -0.019 1 62.16 299 LEU B N 1
ATOM 5359 C CA . LEU B 1 299 ? 18.812 30.047 -0.547 1 62.16 299 LEU B CA 1
ATOM 5360 C C . LEU B 1 299 ? 19.922 31.031 -0.892 1 62.16 299 LEU B C 1
ATOM 5362 O O . LEU B 1 299 ? 19.781 31.859 -1.79 1 62.16 299 LEU B O 1
ATOM 5366 N N . PHE B 1 300 ? 20.812 31.297 0.044 1 65.25 300 PHE B N 1
ATOM 5367 C CA . PHE B 1 300 ? 21.75 32.406 0.063 1 65.25 300 PHE B CA 1
ATOM 5368 C C . PHE B 1 300 ? 22.781 32.25 -1.058 1 65.25 300 PHE B C 1
ATOM 5370 O O . PHE B 1 300 ? 23.766 33 -1.102 1 65.25 300 PHE B O 1
ATOM 5377 N N . GLY B 1 301 ? 22.547 31.438 -1.993 1 77.56 301 GLY B N 1
ATOM 5378 C CA . GLY B 1 301 ? 23.297 31.422 -3.236 1 77.56 301 GLY B CA 1
ATOM 5379 C C . GLY B 1 301 ? 24.641 30.734 -3.109 1 77.56 301 GLY B C 1
ATOM 5380 O O . GLY B 1 301 ? 25.391 30.641 -4.082 1 77.56 301 GLY B O 1
ATOM 5381 N N . ASP B 1 302 ? 25.094 30.328 -1.92 1 88.88 302 ASP B N 1
ATOM 5382 C CA . ASP B 1 302 ? 26.375 29.656 -1.734 1 88.88 302 ASP B CA 1
ATOM 5383 C C . ASP B 1 302 ? 26.422 28.344 -2.508 1 88.88 302 ASP B C 1
ATOM 5385 O O . ASP B 1 302 ? 25.531 27.516 -2.396 1 88.88 302 ASP B O 1
ATOM 5389 N N . GLU B 1 303 ? 27.531 28.188 -3.191 1 91.44 303 GLU B N 1
ATOM 5390 C CA . GLU B 1 303 ? 27.703 26.984 -3.98 1 91.44 303 GLU B CA 1
ATOM 5391 C C . GLU B 1 303 ? 27.797 25.75 -3.084 1 91.44 303 GLU B C 1
ATOM 5393 O O . GLU B 1 303 ? 27.328 24.672 -3.457 1 91.44 303 GLU B O 1
ATOM 5398 N N . SER B 1 304 ? 28.391 25.938 -1.936 1 92.62 304 SER B N 1
ATOM 5399 C CA . SER B 1 304 ? 28.516 24.828 -0.997 1 92.62 304 SER B CA 1
ATOM 5400 C C . SER B 1 304 ? 27.156 24.328 -0.532 1 92.62 304 SER B C 1
ATOM 5402 O O . SER B 1 304 ? 26.953 23.125 -0.362 1 92.62 304 SER B O 1
ATOM 5404 N N . ILE B 1 305 ? 26.266 25.219 -0.357 1 90.62 305 ILE B N 1
ATOM 5405 C CA . ILE B 1 305 ? 24.922 24.859 0.06 1 90.62 305 ILE B CA 1
ATOM 5406 C C . ILE B 1 305 ? 24.188 24.156 -1.09 1 90.62 305 ILE B C 1
ATOM 5408 O O . ILE B 1 305 ? 23.5 23.172 -0.882 1 90.62 305 ILE B O 1
ATOM 5412 N N . LYS B 1 306 ? 24.406 24.656 -2.256 1 91.06 306 LYS B N 1
ATOM 5413 C CA . LYS B 1 306 ? 23.828 24.016 -3.432 1 91.06 306 LYS B CA 1
ATOM 5414 C C . LYS B 1 306 ? 24.297 22.578 -3.58 1 91.06 306 LYS B C 1
ATOM 5416 O O . LYS B 1 306 ? 23.547 21.703 -3.99 1 91.06 306 LYS B O 1
ATOM 5421 N N . ARG B 1 307 ? 25.547 22.359 -3.277 1 94.56 307 ARG B N 1
ATOM 5422 C CA . ARG B 1 307 ? 26.109 21.016 -3.352 1 94.56 307 ARG B CA 1
ATOM 5423 C C . ARG B 1 307 ? 25.453 20.094 -2.324 1 94.56 307 ARG B C 1
ATOM 5425 O O . ARG B 1 307 ? 25.188 18.922 -2.611 1 94.56 307 ARG B O 1
ATOM 5432 N N . ILE B 1 308 ? 25.203 20.625 -1.178 1 94.56 308 ILE B N 1
ATOM 5433 C CA . ILE B 1 308 ? 24.531 19.859 -0.133 1 94.56 308 ILE B CA 1
ATOM 5434 C C . ILE B 1 308 ? 23.125 19.469 -0.601 1 94.56 308 ILE B C 1
ATOM 5436 O O . ILE B 1 308 ? 22.719 18.312 -0.464 1 94.56 308 ILE B O 1
ATOM 5440 N N . LEU B 1 309 ? 22.453 20.406 -1.227 1 93.5 309 LEU B N 1
ATOM 5441 C CA . LEU B 1 309 ? 21.109 20.156 -1.706 1 93.5 309 LEU B CA 1
ATOM 5442 C C . LEU B 1 309 ? 21.109 19.188 -2.875 1 93.5 309 LEU B C 1
ATOM 5444 O O . LEU B 1 309 ? 20.188 18.359 -3.004 1 93.5 309 LEU B O 1
ATOM 5448 N N . ALA B 1 310 ? 22.109 19.266 -3.684 1 95.62 310 ALA B N 1
ATOM 5449 C CA . ALA B 1 310 ? 22.234 18.344 -4.812 1 95.62 310 ALA B CA 1
ATOM 5450 C C . ALA B 1 310 ? 22.422 16.906 -4.328 1 95.62 310 ALA B C 1
ATOM 5452 O O . ALA B 1 310 ? 21.766 15.992 -4.832 1 95.62 310 ALA B O 1
ATOM 5453 N N . GLU B 1 311 ? 23.281 16.766 -3.367 1 96.06 311 GLU B N 1
ATOM 5454 C CA . GLU B 1 311 ? 23.5 15.438 -2.809 1 96.06 311 GLU B CA 1
ATOM 5455 C C . GLU B 1 311 ? 22.234 14.898 -2.139 1 96.06 311 GLU B C 1
ATOM 5457 O O . GLU B 1 311 ? 21.875 13.734 -2.316 1 96.06 311 GLU B O 1
ATOM 5462 N N . ALA B 1 312 ? 21.609 15.727 -1.384 1 96.06 312 ALA B N 1
ATOM 5463 C CA . ALA B 1 312 ? 20.359 15.336 -0.736 1 96.06 312 ALA B CA 1
ATOM 5464 C C . ALA B 1 312 ? 19.312 14.938 -1.769 1 96.06 312 ALA B C 1
ATOM 5466 O O . ALA B 1 312 ? 18.531 14.008 -1.546 1 96.06 312 ALA B O 1
ATOM 5467 N N . SER B 1 313 ? 19.297 15.633 -2.885 1 97.06 313 SER B N 1
ATOM 5468 C CA . SER B 1 313 ? 18.328 15.375 -3.936 1 97.06 313 SER B CA 1
ATOM 5469 C C . SER B 1 313 ? 18.516 13.992 -4.547 1 97.06 313 SER B C 1
ATOM 5471 O O . SER B 1 313 ? 17.562 13.352 -4.973 1 97.06 313 SER B O 1
ATOM 5473 N N . ARG B 1 314 ? 19.75 13.547 -4.555 1 96.81 314 ARG B N 1
ATOM 5474 C CA . ARG B 1 314 ? 20.031 12.195 -5.031 1 96.81 314 ARG B CA 1
ATOM 5475 C C . ARG B 1 314 ? 19.328 11.156 -4.172 1 96.81 314 ARG B C 1
ATOM 5477 O O . ARG B 1 314 ? 18.672 10.258 -4.695 1 96.81 314 ARG B O 1
ATOM 5484 N N . TYR B 1 315 ? 19.391 11.352 -2.912 1 97.44 315 TYR B N 1
ATOM 5485 C CA . TYR B 1 315 ? 18.766 10.406 -1.992 1 97.44 315 TYR B CA 1
ATOM 5486 C C . TYR B 1 315 ? 17.266 10.594 -1.952 1 97.44 315 TYR B C 1
ATOM 5488 O O . TYR B 1 315 ? 16.516 9.625 -1.776 1 97.44 315 TYR B O 1
ATOM 5496 N N . LEU B 1 316 ? 16.859 11.812 -2.098 1 98 316 LEU B N 1
ATOM 5497 C CA . LEU B 1 316 ? 15.422 12.062 -2.211 1 98 316 LEU B CA 1
ATOM 5498 C C . LEU B 1 316 ? 14.844 11.352 -3.424 1 98 316 LEU B C 1
ATOM 5500 O O . LEU B 1 316 ? 13.742 10.789 -3.35 1 98 316 LEU B O 1
ATOM 5504 N N . ALA B 1 317 ? 15.578 11.352 -4.496 1 97.88 317 ALA B N 1
ATOM 5505 C CA . ALA B 1 317 ? 15.148 10.656 -5.703 1 97.88 317 ALA B CA 1
ATOM 5506 C C . ALA B 1 317 ? 14.969 9.164 -5.441 1 97.88 317 ALA B C 1
ATOM 5508 O O . ALA B 1 317 ? 14.023 8.547 -5.941 1 97.88 317 ALA B O 1
ATOM 5509 N N . VAL B 1 318 ? 15.844 8.57 -4.664 1 97.44 318 VAL B N 1
ATOM 5510 C CA . VAL B 1 318 ? 15.742 7.16 -4.289 1 97.44 318 VAL B CA 1
ATOM 5511 C C . VAL B 1 318 ? 14.422 6.914 -3.566 1 97.44 318 VAL B C 1
ATOM 5513 O O . VAL B 1 318 ? 13.68 5.992 -3.908 1 97.44 318 VAL B O 1
ATOM 5516 N N . ALA B 1 319 ? 14.102 7.762 -2.637 1 98 319 ALA B N 1
ATOM 5517 C CA . ALA B 1 319 ? 12.875 7.625 -1.859 1 98 319 ALA B CA 1
ATOM 5518 C C . ALA B 1 319 ? 11.648 7.777 -2.75 1 98 319 ALA B C 1
ATOM 5520 O O . ALA B 1 319 ? 10.688 7.008 -2.631 1 98 319 ALA B O 1
ATOM 5521 N N . ILE B 1 320 ? 11.695 8.734 -3.629 1 98.25 320 ILE B N 1
ATOM 5522 C CA . ILE B 1 320 ? 10.586 9 -4.531 1 98.25 320 ILE B CA 1
ATOM 5523 C C . ILE B 1 320 ? 10.367 7.809 -5.453 1 98.25 320 ILE B C 1
ATOM 5525 O O . ILE B 1 320 ? 9.242 7.312 -5.586 1 98.25 320 ILE B O 1
ATOM 5529 N N . LEU B 1 321 ? 11.422 7.328 -6.02 1 97.5 321 LEU B N 1
ATOM 5530 C CA . LEU B 1 321 ? 11.328 6.211 -6.949 1 97.5 321 LEU B CA 1
ATOM 5531 C C . LEU B 1 321 ? 10.805 4.961 -6.246 1 97.5 321 LEU B C 1
ATOM 5533 O O . LEU B 1 321 ? 9.953 4.25 -6.785 1 97.5 321 LEU B O 1
ATOM 5537 N N . ASN B 1 322 ? 11.305 4.699 -5.086 1 97.62 322 ASN B N 1
ATOM 5538 C CA . ASN B 1 322 ? 10.836 3.539 -4.34 1 97.62 322 ASN B CA 1
ATOM 5539 C C . ASN B 1 322 ? 9.359 3.668 -3.975 1 97.62 322 ASN B C 1
ATOM 5541 O O . ASN B 1 322 ? 8.625 2.68 -3.988 1 97.62 322 ASN B O 1
ATOM 5545 N N . THR B 1 323 ? 8.922 4.844 -3.65 1 98 323 THR B N 1
ATOM 5546 C CA . THR B 1 323 ? 7.512 5.094 -3.369 1 98 323 THR B CA 1
ATOM 5547 C C . THR B 1 323 ? 6.656 4.824 -4.605 1 98 323 THR B C 1
ATOM 5549 O O . THR B 1 323 ? 5.617 4.172 -4.516 1 98 323 THR B O 1
ATOM 5552 N N . VAL B 1 324 ? 7.113 5.281 -5.734 1 97.31 324 VAL B N 1
ATOM 5553 C CA . VAL B 1 324 ? 6.395 5.086 -6.992 1 97.31 324 VAL B CA 1
ATOM 5554 C C . VAL B 1 324 ? 6.328 3.598 -7.324 1 97.31 324 VAL B C 1
ATOM 5556 O O . VAL B 1 324 ? 5.266 3.08 -7.676 1 97.31 324 VAL B O 1
ATOM 5559 N N . ARG B 1 325 ? 7.387 2.914 -7.121 1 96.25 325 ARG B N 1
ATOM 5560 C CA . ARG B 1 325 ? 7.469 1.5 -7.473 1 96.25 325 ARG B CA 1
ATOM 5561 C C . ARG B 1 325 ? 6.637 0.648 -6.52 1 96.25 325 ARG B C 1
ATOM 5563 O O . ARG B 1 325 ? 6.102 -0.391 -6.914 1 96.25 325 ARG B O 1
ATOM 5570 N N . MET B 1 326 ? 6.52 1.083 -5.336 1 97.31 326 MET B N 1
ATOM 5571 C CA . MET B 1 326 ? 5.801 0.288 -4.344 1 97.31 326 MET B CA 1
ATOM 5572 C C . MET B 1 326 ? 4.305 0.571 -4.398 1 97.31 326 MET B C 1
ATOM 5574 O O . MET B 1 326 ? 3.496 -0.356 -4.465 1 97.31 326 MET B O 1
ATOM 5578 N N . PHE B 1 327 ? 3.934 1.837 -4.508 1 97.81 327 PHE B N 1
ATOM 5579 C CA . PHE B 1 327 ? 2.529 2.166 -4.305 1 97.81 327 PHE B CA 1
ATOM 5580 C C . PHE B 1 327 ? 1.861 2.539 -5.621 1 97.81 327 PHE B C 1
ATOM 5582 O O . PHE B 1 327 ? 0.633 2.566 -5.715 1 97.81 327 PHE B O 1
ATOM 5589 N N . ASP B 1 328 ? 2.641 2.9 -6.664 1 96.38 328 ASP B N 1
ATOM 5590 C CA . ASP B 1 328 ? 2.053 3.357 -7.922 1 96.38 328 ASP B CA 1
ATOM 5591 C C . ASP B 1 328 ? 0.936 4.367 -7.668 1 96.38 328 ASP B C 1
ATOM 5593 O O . ASP B 1 328 ? -0.198 4.168 -8.109 1 96.38 328 ASP B O 1
ATOM 5597 N N . PRO B 1 329 ? 1.309 5.504 -6.98 1 97.38 329 PRO B N 1
ATOM 5598 C CA . PRO B 1 329 ? 0.293 6.48 -6.574 1 97.38 329 PRO B CA 1
ATOM 5599 C C . PRO B 1 329 ? -0.071 7.449 -7.695 1 97.38 329 PRO B C 1
ATOM 5601 O O . PRO B 1 329 ? 0.607 7.492 -8.727 1 97.38 329 PRO B O 1
ATOM 5604 N N . GLU B 1 330 ? -1.182 8.211 -7.52 1 96.31 330 GLU B N 1
ATOM 5605 C CA . GLU B 1 330 ? -1.537 9.305 -8.414 1 96.31 330 GLU B CA 1
ATOM 5606 C C . GLU B 1 330 ? -0.67 10.531 -8.156 1 96.31 330 GLU B C 1
ATOM 5608 O O . GLU B 1 330 ? -0.35 11.281 -9.086 1 96.31 330 GLU B O 1
ATOM 5613 N N . LYS B 1 331 ? -0.345 10.68 -6.875 1 97 331 LYS B N 1
ATOM 5614 C CA . LYS B 1 331 ? 0.425 11.852 -6.473 1 97 331 LYS B CA 1
ATOM 5615 C C . LYS B 1 331 ? 1.322 11.539 -5.277 1 97 331 LYS B C 1
ATOM 5617 O O . LYS B 1 331 ? 0.99 10.68 -4.453 1 97 331 LYS B O 1
ATOM 5622 N N . ILE B 1 332 ? 2.4 12.203 -5.203 1 98.25 332 ILE B N 1
ATOM 5623 C CA . ILE B 1 332 ? 3.232 12.352 -4.016 1 98.25 332 ILE B CA 1
ATOM 5624 C C . ILE B 1 332 ? 3.281 13.82 -3.604 1 98.25 332 ILE B C 1
ATOM 5626 O O . ILE B 1 332 ? 3.822 14.664 -4.328 1 98.25 332 ILE B O 1
ATOM 5630 N N . VAL B 1 333 ? 2.721 14.117 -2.473 1 97.81 333 VAL B N 1
ATOM 5631 C CA . VAL B 1 333 ? 2.562 15.508 -2.059 1 97.81 333 VAL B CA 1
ATOM 5632 C C . VAL B 1 333 ? 3.49 15.805 -0.884 1 97.81 333 VAL B C 1
ATOM 5634 O O . VAL B 1 333 ? 3.502 15.078 0.108 1 97.81 333 VAL B O 1
ATOM 5637 N N . PHE B 1 334 ? 4.242 16.891 -1.027 1 97.5 334 PHE B N 1
ATOM 5638 C CA . PHE B 1 334 ? 5.168 17.312 0.015 1 97.5 334 PHE B CA 1
ATOM 5639 C C . PHE B 1 334 ? 4.609 18.516 0.776 1 97.5 334 PHE B C 1
ATOM 5641 O O . PHE B 1 334 ? 4.039 19.422 0.175 1 97.5 334 PHE B O 1
ATOM 5648 N N . PHE B 1 335 ? 4.762 18.422 2.098 1 96.25 335 PHE B N 1
ATOM 5649 C CA . PHE B 1 335 ? 4.27 19.469 2.99 1 96.25 335 PHE B CA 1
ATOM 5650 C C . PHE B 1 335 ? 5.344 19.875 3.99 1 96.25 335 PHE B C 1
ATOM 5652 O O . PHE B 1 335 ? 6.051 19.016 4.535 1 96.25 335 PHE B O 1
ATOM 5659 N N . GLY B 1 336 ? 5.473 21.156 4.191 1 92 336 GLY B N 1
ATOM 5660 C CA . GLY B 1 336 ? 6.402 21.672 5.18 1 92 336 GLY B CA 1
ATOM 5661 C C . GLY B 1 336 ? 6.734 23.141 4.969 1 92 336 GLY B C 1
ATOM 5662 O O . GLY B 1 336 ? 6.668 23.641 3.846 1 92 336 GLY B O 1
ATOM 5663 N N . LYS B 1 337 ? 7.164 23.766 6.027 1 87.31 337 LYS B N 1
ATOM 5664 C CA . LYS B 1 337 ? 7.457 25.203 5.984 1 87.31 337 LYS B CA 1
ATOM 5665 C C . LYS B 1 337 ? 8.57 25.5 4.988 1 87.31 337 LYS B C 1
ATOM 5667 O O . LYS B 1 337 ? 8.492 26.484 4.238 1 87.31 337 LYS B O 1
ATOM 5672 N N . MET B 1 338 ? 9.555 24.703 4.926 1 84.19 338 MET B N 1
ATOM 5673 C CA . MET B 1 338 ? 10.695 24.938 4.047 1 84.19 338 MET B CA 1
ATOM 5674 C C . MET B 1 338 ? 10.273 24.906 2.582 1 84.19 338 MET B C 1
ATOM 5676 O O . MET B 1 338 ? 10.867 25.562 1.739 1 84.19 338 MET B O 1
ATOM 5680 N N . LEU B 1 339 ? 9.234 24.172 2.318 1 89.62 339 LEU B N 1
ATOM 5681 C CA . LEU B 1 339 ? 8.797 23.984 0.939 1 89.62 339 LEU B CA 1
ATOM 5682 C C . LEU B 1 339 ? 7.93 25.156 0.482 1 89.62 339 LEU B C 1
ATOM 5684 O O . LEU B 1 339 ? 7.535 25.219 -0.685 1 89.62 339 LEU B O 1
ATOM 5688 N N . GLU B 1 340 ? 7.695 26.031 1.37 1 86.75 340 GLU B N 1
ATOM 5689 C CA . GLU B 1 340 ? 7 27.266 1 1 86.75 340 GLU B CA 1
ATOM 5690 C C . GLU B 1 340 ? 7.953 28.266 0.362 1 86.75 340 GLU B C 1
ATOM 5692 O O . GLU B 1 340 ? 7.523 29.297 -0.168 1 86.75 340 GLU B O 1
ATOM 5697 N N . ASN B 1 341 ? 9.258 27.984 0.394 1 84.19 341 ASN B N 1
ATOM 5698 C CA . ASN B 1 341 ? 10.273 28.75 -0.318 1 84.19 341 ASN B CA 1
ATOM 5699 C C . ASN B 1 341 ? 10.398 28.312 -1.771 1 84.19 341 ASN B C 1
ATOM 5701 O O . ASN B 1 341 ? 10.969 27.25 -2.055 1 84.19 341 ASN B O 1
ATOM 5705 N N . PRO B 1 342 ? 10.023 29.172 -2.666 1 86.44 342 PRO B N 1
ATOM 5706 C CA . PRO B 1 342 ? 10.039 28.766 -4.07 1 86.44 342 PRO B CA 1
ATOM 5707 C C . PRO B 1 342 ? 11.445 28.484 -4.594 1 86.44 342 PRO B C 1
ATOM 5709 O O . PRO B 1 342 ? 11.633 27.609 -5.441 1 86.44 342 PRO B O 1
ATOM 5712 N N . ALA B 1 343 ? 12.398 29.25 -4.094 1 85 343 ALA B N 1
ATOM 5713 C CA . ALA B 1 343 ? 13.773 29.062 -4.559 1 85 343 ALA B CA 1
ATOM 5714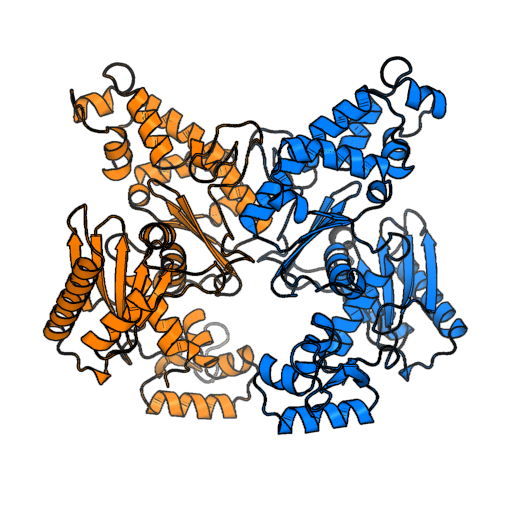 C C . ALA B 1 343 ? 14.297 27.688 -4.18 1 85 343 ALA B C 1
ATOM 5716 O O . ALA B 1 343 ? 14.977 27.031 -4.977 1 85 343 ALA B O 1
ATOM 5717 N N . LEU B 1 344 ? 13.992 27.297 -3.02 1 87.62 344 LEU B N 1
ATOM 5718 C CA . LEU B 1 344 ? 14.406 25.969 -2.564 1 87.62 344 LEU B CA 1
ATOM 5719 C C . LEU B 1 344 ? 13.703 24.875 -3.367 1 87.62 344 LEU B C 1
ATOM 5721 O O . LEU B 1 344 ? 14.344 23.922 -3.807 1 87.62 344 LEU B O 1
ATOM 5725 N N . VAL B 1 345 ? 12.438 25.062 -3.58 1 92 345 VAL B N 1
ATOM 5726 C CA . VAL B 1 345 ? 11.641 24.094 -4.316 1 92 345 VAL B CA 1
ATOM 5727 C C . VAL B 1 345 ? 12.164 23.953 -5.742 1 92 345 VAL B C 1
ATOM 5729 O O . VAL B 1 345 ? 12.344 22.844 -6.246 1 92 345 VAL B O 1
ATOM 5732 N N . ASP B 1 346 ? 12.461 25.078 -6.34 1 91 346 ASP B N 1
ATOM 5733 C CA . ASP B 1 346 ? 12.969 25.078 -7.711 1 91 346 ASP B CA 1
ATOM 5734 C C . ASP B 1 346 ? 14.328 24.391 -7.793 1 91 346 ASP B C 1
ATOM 5736 O O . ASP B 1 346 ? 14.578 23.609 -8.719 1 91 346 ASP B O 1
ATOM 5740 N N . CYS B 1 347 ? 15.156 24.688 -6.852 1 90.5 347 CYS B N 1
ATOM 5741 C CA . CYS B 1 347 ? 16.484 24.094 -6.809 1 90.5 347 CYS B CA 1
ATOM 5742 C C . CYS B 1 347 ? 16.375 22.562 -6.699 1 90.5 347 CYS B C 1
ATOM 5744 O O . CYS B 1 347 ? 17.031 21.844 -7.461 1 90.5 347 CYS B O 1
ATOM 5746 N N . VAL B 1 348 ? 15.586 22.094 -5.855 1 93.44 348 VAL B N 1
ATOM 5747 C CA . VAL B 1 348 ? 15.43 20.656 -5.625 1 93.44 348 VAL B CA 1
ATOM 5748 C C . VAL B 1 348 ? 14.805 20 -6.852 1 93.44 348 VAL B C 1
ATOM 5750 O O . VAL B 1 348 ? 15.242 18.922 -7.277 1 93.44 348 VAL B O 1
ATOM 5753 N N . LYS B 1 349 ? 13.805 20.641 -7.441 1 95.81 349 LYS B N 1
ATOM 5754 C CA . LYS B 1 349 ? 13.164 20.125 -8.641 1 95.81 349 LYS B CA 1
ATOM 5755 C C . LYS B 1 349 ? 14.172 19.969 -9.781 1 95.81 349 LYS B C 1
ATOM 5757 O O . LYS B 1 349 ? 14.156 18.953 -10.484 1 95.81 349 LYS B O 1
ATOM 5762 N N . GLN B 1 350 ? 14.984 20.922 -9.938 1 95.88 350 GLN B N 1
ATOM 5763 C CA . GLN B 1 350 ? 16 20.875 -10.977 1 95.88 350 GLN B CA 1
ATOM 5764 C C . GLN B 1 350 ? 16.969 19.703 -10.734 1 95.88 350 GLN B C 1
ATOM 5766 O O . GLN B 1 350 ? 17.328 19 -11.672 1 95.88 350 GLN B O 1
ATOM 5771 N N . ASN B 1 351 ? 17.375 19.578 -9.516 1 96.19 351 ASN B N 1
ATOM 5772 C CA . ASN B 1 351 ? 18.25 18.453 -9.18 1 96.19 351 ASN B CA 1
ATOM 5773 C C . ASN B 1 351 ? 17.578 17.109 -9.438 1 96.19 351 ASN B C 1
ATOM 5775 O O . ASN B 1 351 ? 18.188 16.203 -9.992 1 96.19 351 ASN B O 1
ATOM 5779 N N . LEU B 1 352 ? 16.312 16.969 -9.062 1 97.5 352 LEU B N 1
ATOM 5780 C CA . LEU B 1 352 ? 15.57 15.719 -9.195 1 97.5 352 LEU B CA 1
ATOM 5781 C C . LEU B 1 352 ? 15.398 15.344 -10.664 1 97.5 352 LEU B C 1
ATOM 5783 O O . LEU B 1 352 ? 15.359 14.156 -11 1 97.5 352 LEU B O 1
ATOM 5787 N N . ALA B 1 353 ? 15.305 16.312 -11.516 1 96.81 353 ALA B N 1
ATOM 5788 C CA . ALA B 1 353 ? 15.086 16.109 -12.945 1 96.81 353 ALA B CA 1
ATOM 5789 C C . ALA B 1 353 ? 16.25 15.344 -13.562 1 96.81 353 ALA B C 1
ATOM 5791 O O . ALA B 1 353 ? 16.125 14.789 -14.664 1 96.81 353 ALA B O 1
ATOM 5792 N N . ASN B 1 354 ? 17.391 15.297 -12.891 1 95.12 354 ASN B N 1
ATOM 5793 C CA . ASN B 1 354 ? 18.547 14.539 -13.359 1 95.12 354 ASN B CA 1
ATOM 5794 C C . ASN B 1 354 ? 18.344 13.039 -13.148 1 95.12 354 ASN B C 1
ATOM 5796 O O . ASN B 1 354 ? 19.047 12.227 -13.75 1 95.12 354 ASN B O 1
ATOM 5800 N N . TYR B 1 355 ? 17.422 12.695 -12.305 1 95.12 355 TYR B N 1
ATOM 5801 C CA . TYR B 1 355 ? 17.312 11.297 -11.898 1 95.12 355 TYR B CA 1
ATOM 5802 C C . TYR B 1 355 ? 15.93 10.742 -12.227 1 95.12 355 TYR B C 1
ATOM 5804 O O . TYR B 1 355 ? 15.75 9.531 -12.32 1 95.12 355 TYR B O 1
ATOM 5812 N N . LEU B 1 356 ? 14.945 11.625 -12.305 1 96.25 356 LEU B N 1
ATOM 5813 C CA . LEU B 1 356 ? 13.555 11.211 -12.492 1 96.25 356 LEU B CA 1
ATOM 5814 C C . LEU B 1 356 ? 13.078 11.523 -13.906 1 96.25 356 LEU B C 1
ATOM 5816 O O . LEU B 1 356 ? 13.406 12.586 -14.453 1 96.25 356 LEU B O 1
ATOM 5820 N N . ASP B 1 357 ? 12.289 10.617 -14.445 1 94.81 357 ASP B N 1
ATOM 5821 C CA . ASP B 1 357 ? 11.711 10.891 -15.758 1 94.81 357 ASP B CA 1
ATOM 5822 C C . ASP B 1 357 ? 10.516 11.836 -15.633 1 94.81 357 ASP B C 1
ATOM 5824 O O . ASP B 1 357 ? 10.102 12.188 -14.531 1 94.81 357 ASP B O 1
ATOM 5828 N N . ALA B 1 358 ? 9.984 12.281 -16.75 1 95.25 358 ALA B N 1
ATOM 5829 C CA . ALA B 1 358 ? 8.93 13.289 -16.797 1 95.25 358 ALA B CA 1
ATOM 5830 C C . ALA B 1 358 ? 7.652 12.773 -16.125 1 95.25 358 ALA B C 1
ATOM 5832 O O . ALA B 1 358 ? 6.957 13.531 -15.445 1 95.25 358 ALA B O 1
ATOM 5833 N N . GLU B 1 359 ? 7.336 11.531 -16.281 1 94.5 359 GLU B N 1
ATOM 5834 C CA . GLU B 1 359 ? 6.137 10.945 -15.695 1 94.5 359 GLU B CA 1
ATOM 5835 C C . GLU B 1 359 ? 6.207 10.969 -14.172 1 94.5 359 GLU B C 1
ATOM 5837 O O . GLU B 1 359 ? 5.246 11.359 -13.508 1 94.5 359 GLU B O 1
ATOM 5842 N N . THR B 1 360 ? 7.367 10.586 -13.688 1 96.31 360 THR B N 1
ATOM 5843 C CA . THR B 1 360 ? 7.555 10.586 -12.234 1 96.31 360 THR B CA 1
ATOM 5844 C C . THR B 1 360 ? 7.52 12.016 -11.688 1 96.31 360 THR B C 1
ATOM 5846 O O . THR B 1 360 ? 6.895 12.273 -10.656 1 96.31 360 THR B O 1
ATOM 5849 N N . MET B 1 361 ? 8.148 12.961 -12.383 1 97.38 361 MET B N 1
ATOM 5850 C CA . MET B 1 361 ? 8.172 14.359 -11.961 1 97.38 361 MET B CA 1
ATOM 5851 C C . MET B 1 361 ? 6.754 14.922 -11.875 1 97.38 361 MET B C 1
ATOM 5853 O O . MET B 1 361 ? 6.453 15.719 -10.977 1 97.38 361 MET B O 1
ATOM 5857 N N . SER B 1 362 ? 5.926 14.492 -12.742 1 96.38 362 SER B N 1
ATOM 5858 C CA . SER B 1 362 ? 4.57 15.031 -12.812 1 96.38 362 SER B CA 1
ATOM 5859 C C . SER B 1 362 ? 3.736 14.586 -11.617 1 96.38 362 SER B C 1
ATOM 5861 O O . SER B 1 362 ? 2.686 15.164 -11.336 1 96.38 362 SER B O 1
ATOM 5863 N N . LEU B 1 363 ? 4.176 13.57 -10.93 1 96.88 363 LEU B N 1
ATOM 5864 C CA . LEU B 1 363 ? 3.469 13.062 -9.758 1 96.88 363 LEU B CA 1
ATOM 5865 C C . LEU B 1 363 ? 3.746 13.938 -8.539 1 96.88 363 LEU B C 1
ATOM 5867 O O . LEU B 1 363 ? 3.025 13.859 -7.543 1 96.88 363 LEU B O 1
ATOM 5871 N N . LEU B 1 364 ? 4.812 14.703 -8.547 1 97.75 364 LEU B N 1
ATOM 5872 C CA . LEU B 1 364 ? 5.293 15.422 -7.375 1 97.75 364 LEU B CA 1
ATOM 5873 C C . LEU B 1 364 ? 4.613 16.781 -7.262 1 97.75 364 LEU B C 1
ATOM 5875 O O . LEU B 1 364 ? 4.484 17.5 -8.25 1 97.75 364 LEU B O 1
ATOM 5879 N N . SER B 1 365 ? 4.176 17.125 -6.113 1 95.31 365 SER B N 1
ATOM 5880 C CA . SER B 1 365 ? 3.629 18.469 -5.875 1 95.31 365 SER B CA 1
ATOM 5881 C C . SER B 1 365 ? 3.84 18.891 -4.43 1 95.31 365 SER B C 1
ATOM 5883 O O . SER B 1 365 ? 4.102 18.062 -3.559 1 95.31 365 SER B O 1
ATOM 5885 N N . VAL B 1 366 ? 3.824 20.172 -4.195 1 95.31 366 VAL B N 1
ATOM 5886 C CA . VAL B 1 366 ? 3.805 20.75 -2.852 1 95.31 366 VAL B CA 1
ATOM 5887 C C . VAL B 1 366 ? 2.363 21.016 -2.43 1 95.31 366 VAL B C 1
ATOM 5889 O O . VAL B 1 366 ? 1.562 21.516 -3.225 1 95.31 366 VAL B O 1
ATOM 5892 N N . SER B 1 367 ? 2.08 20.688 -1.22 1 94.94 367 SER B N 1
ATOM 5893 C CA . SER B 1 367 ? 0.727 20.891 -0.709 1 94.94 367 SER B CA 1
ATOM 5894 C C . SER B 1 367 ? 0.302 22.344 -0.82 1 94.94 367 SER B C 1
ATOM 5896 O O . SER B 1 367 ? 1.098 23.25 -0.557 1 94.94 367 SER B O 1
ATOM 5898 N N . LYS B 1 368 ? -0.957 22.547 -1.12 1 89.81 368 LYS B N 1
ATOM 5899 C CA . LYS B 1 368 ? -1.513 23.891 -1.173 1 89.81 368 LYS B CA 1
ATOM 5900 C C . LYS B 1 368 ? -1.922 24.375 0.216 1 89.81 368 LYS B C 1
ATOM 5902 O O . LYS B 1 368 ? -2.154 25.562 0.423 1 89.81 368 LYS B O 1
ATOM 5907 N N . ILE B 1 369 ? -2.1 23.453 1.097 1 89.25 369 ILE B N 1
ATOM 5908 C CA . ILE B 1 369 ? -2.354 23.828 2.48 1 89.25 369 ILE B CA 1
ATOM 5909 C C . ILE B 1 369 ? -1.094 24.438 3.086 1 89.25 369 ILE B C 1
ATOM 5911 O O . ILE B 1 369 ? -0.049 23.797 3.16 1 89.25 369 ILE B O 1
ATOM 5915 N N . LYS B 1 370 ? -1.28 25.656 3.457 1 86.12 370 LYS B N 1
ATOM 5916 C CA . LYS B 1 370 ? -0.153 26.344 4.082 1 86.12 370 LYS B CA 1
ATOM 5917 C C . LYS B 1 370 ? -0.035 25.969 5.559 1 86.12 370 LYS B C 1
ATOM 5919 O O . LYS B 1 370 ? -1.031 25.641 6.199 1 86.12 370 LYS B O 1
ATOM 5924 N N . THR B 1 371 ? 1.161 26.109 6.113 1 82.69 371 THR B N 1
ATOM 5925 C CA . THR B 1 371 ? 1.428 25.719 7.496 1 82.69 371 THR B CA 1
ATOM 5926 C C . THR B 1 371 ? 0.619 26.594 8.461 1 82.69 371 THR B C 1
ATOM 5928 O O . THR B 1 371 ? 0.261 26.141 9.555 1 82.69 371 THR B O 1
ATOM 5931 N N . LYS B 1 372 ? 0.2 27.75 8.016 1 82.12 372 LYS B N 1
ATOM 5932 C CA . LYS B 1 372 ? -0.606 28.656 8.844 1 82.12 372 LYS B CA 1
ATOM 5933 C C . LYS B 1 372 ? -2.041 28.141 8.969 1 82.12 372 LYS B C 1
ATOM 5935 O O . LYS B 1 372 ? -2.779 28.562 9.859 1 82.12 372 LYS B O 1
ATOM 5940 N N . ALA B 1 373 ? -2.404 27.25 8.102 1 89.81 373 ALA B N 1
ATOM 5941 C CA . ALA B 1 373 ? -3.752 26.688 8.117 1 89.81 373 ALA B CA 1
ATOM 5942 C C . ALA B 1 373 ? -3.721 25.203 8.492 1 89.81 373 ALA B C 1
ATOM 5944 O O . ALA B 1 373 ? -4.566 24.422 8.047 1 89.81 373 ALA B O 1
ATOM 5945 N N . ILE B 1 374 ? -2.781 24.844 9.328 1 94.25 374 ILE B N 1
ATOM 5946 C CA . ILE B 1 374 ? -2.52 23.438 9.656 1 94.25 374 ILE B CA 1
ATOM 5947 C C . ILE B 1 374 ? -3.725 22.844 10.383 1 94.25 374 ILE B C 1
ATOM 5949 O O . ILE B 1 374 ? -3.967 21.641 10.312 1 94.25 374 ILE B O 1
ATOM 5953 N N . TYR B 1 375 ? -4.598 23.734 11.031 1 96.19 375 TYR B N 1
ATOM 5954 C CA . TYR B 1 375 ? -5.766 23.281 11.781 1 96.19 375 TYR B CA 1
ATOM 5955 C C . TYR B 1 375 ? -6.785 22.625 10.867 1 96.19 375 TYR B C 1
ATOM 5957 O O . TYR B 1 375 ? -7.672 21.906 11.328 1 96.19 375 TYR B O 1
ATOM 5965 N N . LEU B 1 376 ? -6.672 22.797 9.594 1 97.38 376 LEU B N 1
ATOM 5966 C CA . LEU B 1 376 ? -7.578 22.172 8.641 1 97.38 376 LEU B CA 1
ATOM 5967 C C . LEU B 1 376 ? -7.449 20.656 8.688 1 97.38 376 LEU B C 1
ATOM 5969 O O . LEU B 1 376 ? -8.383 19.938 8.328 1 97.38 376 LEU B O 1
ATOM 5973 N N . ALA B 1 377 ? -6.301 20.188 9.125 1 97.94 377 ALA B N 1
ATOM 5974 C CA . ALA B 1 377 ? -6.121 18.766 9.328 1 97.94 377 ALA B CA 1
ATOM 5975 C C . ALA B 1 377 ? -7.168 18.203 10.289 1 97.94 377 ALA B C 1
ATOM 5977 O O . ALA B 1 377 ? -7.809 17.188 10.008 1 97.94 377 ALA B O 1
ATOM 5978 N N . GLY B 1 378 ? -7.336 18.891 11.367 1 98.19 378 GLY B N 1
ATOM 5979 C CA . GLY B 1 378 ? -8.336 18.469 12.336 1 98.19 378 GLY B CA 1
ATOM 5980 C C . GLY B 1 378 ? -9.758 18.594 11.812 1 98.19 378 GLY B C 1
ATOM 5981 O O . GLY B 1 378 ? -10.594 17.734 12.094 1 98.19 378 GLY B O 1
ATOM 5982 N N . CYS B 1 379 ? -10.008 19.641 11.062 1 98.06 379 CYS B N 1
ATOM 5983 C CA . CYS B 1 379 ? -11.336 19.812 10.469 1 98.06 379 CYS B CA 1
ATOM 5984 C C . CYS B 1 379 ? -11.68 18.656 9.555 1 98.06 379 CYS B C 1
ATOM 5986 O O . CYS B 1 379 ? -12.789 18.125 9.609 1 98.06 379 CYS B O 1
ATOM 5988 N N . SER B 1 380 ? -10.727 18.266 8.766 1 97.31 380 SER B N 1
ATOM 5989 C CA . SER B 1 380 ? -10.938 17.172 7.828 1 97.31 380 SER B CA 1
ATOM 5990 C C . SER B 1 380 ? -11.281 15.875 8.562 1 97.31 380 SER B C 1
ATOM 5992 O O . SER B 1 380 ? -12.219 15.172 8.188 1 97.31 380 SER B O 1
ATOM 5994 N N . VAL B 1 381 ? -10.586 15.609 9.609 1 97.06 381 VAL B N 1
ATOM 5995 C CA . VAL B 1 381 ? -10.797 14.391 10.383 1 97.06 381 VAL B CA 1
ATOM 5996 C C . VAL B 1 381 ? -12.203 14.391 10.977 1 97.06 381 VAL B C 1
ATOM 5998 O O . VAL B 1 381 ? -12.906 13.383 10.914 1 97.06 381 VAL B O 1
ATOM 6001 N N . ALA B 1 382 ? -12.562 15.461 11.523 1 97.62 382 ALA B N 1
ATOM 6002 C CA . ALA B 1 382 ? -13.883 15.578 12.133 1 97.62 382 ALA B CA 1
ATOM 6003 C C . ALA B 1 382 ? -14.984 15.398 11.094 1 97.62 382 ALA B C 1
ATOM 6005 O O . ALA B 1 382 ? -15.969 14.703 11.336 1 97.62 382 ALA B O 1
ATOM 6006 N N . ILE B 1 383 ? -14.812 16.047 9.984 1 97.12 383 ILE B N 1
ATOM 6007 C CA . ILE B 1 383 ? -15.812 15.969 8.922 1 97.12 383 ILE B CA 1
ATOM 6008 C C . ILE B 1 383 ? -15.953 14.523 8.445 1 97.12 383 ILE B C 1
ATOM 6010 O O . ILE B 1 383 ? -17.062 14.016 8.305 1 97.12 383 ILE B O 1
ATOM 6014 N N . ARG B 1 384 ? -14.914 13.852 8.203 1 95.56 384 ARG B N 1
ATOM 6015 C CA . ARG B 1 384 ? -14.93 12.477 7.711 1 95.56 384 ARG B CA 1
ATOM 6016 C C . ARG B 1 384 ? -15.562 11.539 8.734 1 95.56 384 ARG B C 1
ATOM 6018 O O . ARG B 1 384 ? -16.406 10.711 8.383 1 95.56 384 ARG B O 1
ATOM 6025 N N . ASP B 1 385 ? -15.219 11.695 9.953 1 95.19 385 ASP B N 1
ATOM 6026 C CA . ASP B 1 385 ? -15.625 10.734 10.977 1 95.19 385 ASP B CA 1
ATOM 6027 C C . ASP B 1 385 ? -17.047 11.023 11.469 1 95.19 385 ASP B C 1
ATOM 6029 O O . ASP B 1 385 ? -17.812 10.102 11.742 1 95.19 385 ASP B O 1
ATOM 6033 N N . LEU B 1 386 ? -17.375 12.281 11.586 1 95.5 386 LEU B N 1
ATOM 6034 C CA . LEU B 1 386 ? -18.609 12.656 12.273 1 95.5 386 LEU B CA 1
ATOM 6035 C C . LEU B 1 386 ? -19.719 13 11.281 1 95.5 386 LEU B C 1
ATOM 6037 O O . LEU B 1 386 ? -20.891 13.039 11.641 1 95.5 386 LEU B O 1
ATOM 6041 N N . PHE B 1 387 ? -19.328 13.344 10.039 1 95.19 387 PHE B N 1
ATOM 6042 C CA . PHE B 1 387 ? -20.312 13.758 9.047 1 95.19 387 PHE B CA 1
ATOM 6043 C C . PHE B 1 387 ? -20.453 12.703 7.957 1 95.19 387 PHE B C 1
ATOM 6045 O O . PHE B 1 387 ? -21.547 12.164 7.746 1 95.19 387 PHE B O 1
ATOM 6052 N N . ILE B 1 388 ? -19.406 12.32 7.363 1 92.62 388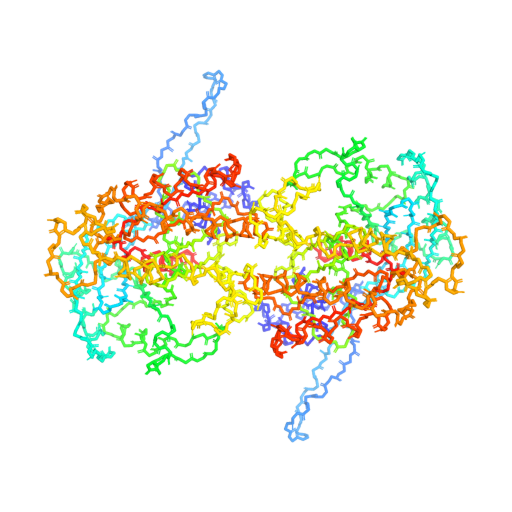 ILE B N 1
ATOM 6053 C CA . ILE B 1 388 ? -19.438 11.43 6.207 1 92.62 388 ILE B CA 1
ATOM 6054 C C . ILE B 1 388 ? -19.734 10 6.66 1 92.62 388 ILE B C 1
ATOM 6056 O O . ILE B 1 388 ? -20.703 9.391 6.203 1 92.62 388 ILE B O 1
ATOM 6060 N N . LYS B 1 389 ? -18.938 9.492 7.555 1 88.25 389 LYS B N 1
ATOM 6061 C CA . LYS B 1 389 ? -19.062 8.109 7.996 1 88.25 389 LYS B CA 1
ATOM 6062 C C . LYS B 1 389 ? -20.391 7.859 8.688 1 88.25 389 LYS B C 1
ATOM 6064 O O . LYS B 1 389 ? -20.938 6.762 8.617 1 88.25 389 LYS B O 1
ATOM 6069 N N . LYS B 1 390 ? -20.906 8.859 9.336 1 84 390 LYS B N 1
ATOM 6070 C CA . LYS B 1 390 ? -22.141 8.711 10.094 1 84 390 LYS B CA 1
ATOM 6071 C C . LYS B 1 390 ? -23.359 9.062 9.242 1 84 390 LYS B C 1
ATOM 6073 O O . LYS B 1 390 ? -24.5 8.906 9.68 1 84 390 LYS B O 1
ATOM 6078 N N . GLY B 1 391 ? -23.156 9.492 8.031 1 81.38 391 GLY B N 1
ATOM 6079 C CA . GLY B 1 391 ? -24.25 9.797 7.129 1 81.38 391 GLY B CA 1
ATOM 6080 C C . GLY B 1 391 ? -25 11.062 7.5 1 81.38 391 GLY B C 1
ATOM 6081 O O . GLY B 1 391 ? -26.203 11.148 7.316 1 81.38 391 GLY B O 1
ATOM 6082 N N . ALA B 1 392 ? -24.328 12 8.133 1 77.06 392 ALA B N 1
ATOM 6083 C CA . ALA B 1 392 ? -24.844 13.305 8.531 1 77.06 392 ALA B CA 1
ATOM 6084 C C . ALA B 1 392 ? -25.875 13.164 9.648 1 77.06 392 ALA B C 1
ATOM 6086 O O . ALA B 1 392 ? -26.656 14.086 9.898 1 77.06 392 ALA B O 1
ATOM 6087 N N . LEU B 1 393 ? -26.047 11.969 10.102 1 67.62 393 LEU B N 1
ATOM 6088 C CA . LEU B 1 393 ? -27.047 11.766 11.156 1 67.62 393 LEU B CA 1
ATOM 6089 C C . LEU B 1 393 ? -26.422 11.977 12.531 1 67.62 393 LEU B C 1
ATOM 6091 O O . LEU B 1 393 ? -25.219 11.727 12.719 1 67.62 393 LEU B O 1
#

Radius of gyration: 29.55 Å; Cα contacts (8 Å, |Δi|>4): 1542; chains: 2; bounding box: 76×77×66 Å

Organism: NCBI:txid537013

Nearest PDB structures (foldseek):
  5f7q-assembly1_C  TM=7.692E-01  e=1.768E-25  Listeria monocytogenes EGD-e
  5f7p-assembly1_A  TM=7.870E-01  e=7.682E-24  Listeria monocytogenes EGD-e
  1z05-assembly1_A-2  TM=7.171E-01  e=8.084E-25  Vibrio cholerae O1 biovar El Tor str. N16961
  2qm1-assembly1_B  TM=7.549E-01  e=6.265E-20  Enterococcus faecalis V583
  3vov-assembly1_C  TM=7.839E-01  e=4.036E-18  Thermus thermophilus HB8

InterPro domains:
  IPR000600 ROK family [PF00480] (115-359)
  IPR000600 ROK family [PTHR18964] (3-357)
  IPR036388 Winged helix-like DNA-binding domain superfamily [G3DSA:1.10.10.10] (1-67)
  IPR036390 Winged helix DNA-binding domain superfamily [SSF46785] (2-54)
  IPR043129 ATPase, nucleotide binding domain [SSF53067] (69-193)
  IPR043129 ATPase, nucleotide binding domain [SSF53067] (200-384)

Foldseek 3Di:
DLLQVCCLQFNWDFLVVSCVVVVHDSVVSVVVVVVCVVLQQKDFPDWDDPPDDDVPPDDTGTTMHGRQQQAKEKFWEDDPQKIKIFIGTLQQHTQDIDMDGHDPPDDLVVVLVVHLVRVVVSCVVSVDDPVRHLYWFYEYAVVVCVVVVQWDDFPVDIDNCSRQVVNCVSSVHGYHYDYQQQLLVLLLQRHQCPPDRRWQWEKEWEAAQFIDIWIGHRSHTDQPPRRDPDRLQQDAPDQQAPADPVPRGHRGLCCQAGLNNLLVQCQVQDDCVQFVQLCVVPPPDPDSSSCCCQQVLCVSPGVNSLVSLLRSLVSSLVSLVVCCVPRVTQAYEYEDNSCVRVVSVVSSLVSSCVPDPPVSSVRYYYGPDHPSSSSSSGVSVSCCPRDVVVVND/DLLQVCCLQFNWDFLVVSCVVVVHDSVVSVVVVVVCVVLVQKDFPDWDDPPDDDVPPDDTGTTMHGRQQQAKEKFWEDDPQKIKIFIGTLQQHTQDIDMDGHDPPDDLVVNLVVHLVRVVVSCVVSVDDPVRHLYWFYEYAVVVCVVVVQWDDFQVDIDNCSRQVVNCVSSVHGYHYDYQQQLLVLLLQRHQCPPDRRWQWEKEWEAAQFIAIWIGHRSHTDQPPRRDPPRLQQDAPDQQAPADPVPRGHRGLCCQAGLNNLLVQCQVQDDCVQFVQLCVVPPPDPDSSSCCCQQVLCPSPGPNSLVSLLRSLVSSLVSLVVCCVPRVTQAYEYEDNSCVRVVSVVSSLVSSCVPDPPVSSVRYYYGPDHPSSSSSSGVSVSCCPRPVVVVND

Secondary structure (DSSP, 8-state):
-HHHHHHHHH-SEEHHHHHHHHT--HHHHHHHHHHHHHTTSEEEEEEE---SS-S-----EEEEEE-TTS-EEEEEEEETTEEEEEEEETT--EEEEEEEEPPSS--HHHHHHHHHHHHHHHHHHHT--GGGEEEEEEEE-HHHHHHTTSSBS-GGG-B-HHHHHHHHHHHSS-EEEEEHHHHHHHHHHHHS-SSSPPPSSEEEEE-SSS-EEEEEETTEE--TTTT----GGG-BS-TTSPBPTTTS-BTBTHHHHSHHHHHHHHHHH-STTTSHHHHHHH-S--S-HHHHHHHTT-----HHHHHHHHHHHHHHHHHHHHHHHHH--SEEEEE-GGGG-HHHHHHHHHHHTTTS-HHHHHTEEE-SS-GGGTTHHHHHHHIIIIIITTTT-/-HHHHHHHHH-SEEHHHHHHHHT--HHHHHHHHHHHHHTTSEEEEEEE---SS-S-----EEEEEE-TTS-EEEEEEEETTEEEEEEEETT--EEEEEEEEPPSS--HHHHHHHHHHHHHHHHHHHT--GGGEEEEEEEE-HHHHHHTTSSBS-GGG-B-HHHHHHHHHHHSS-EEEEEHHHHHHHHHHHHS-SSSPPPSSEEEEE-SSS-EEEEEETTEE--TTTT----GGG-BS-TTSPBPTTTS-BTBTHHHHSHHHHHHHHHHH-STTT-HHHHHHH-S--S-HHHHHHHTT-----HHHHHHHHHHHHHHHHHHHHHHHHH--SEEEEE-GGGG-HHHHHHHHHHHTTTS-HHHHHTEEE-SS-GGGTTHHHHHHHHIIIIITTTT-

pLDDT: mean 89.68, std 11.77, range [36.03, 98.75]